Protein AF-A0A1Y3SE67-F1 (afdb_monomer_lite)

Secondary structure (DSSP, 8-state):
-EEEEETTEEEEE-HHHHHHHHHHHHHHHHHHHHHHHHHHHHHHH-SHHHHHHHHHHHHHHHIIIIIIHHHHHHGGGGT--S--HHHHHHHH---HHHHHHHHHHHHHHHHHHHHHHHHHHHHHHHHHTTS---S---SSHHHHHHHHHSSSSSSSSSS-SS-HHHHTT-SSHHHHHHHHHHHHH-HHHHHHHHHHHHHHHHHHHHHHHHHHHHHSTTSS-----HHHHHHHHHHHHH-TTTHHHHHHHHHHH-TT-HHHHHHHHHH-GGGHHHHHHHHHHTT---HHHHHHHHHTTS-HHHHT-HHHHHHHHHHHHHHHHHTT----HHHHHHHHHHHHHHTTTGGG--HHHHHHHHHHHHHS-S-HHHHHHHHHHHHHHHHHHHHHHHHHHTTTGGG--HHHHHHHHHHHHHSSS-HHHHHHHHHHHHHHHHHHHHHHHHHHHHHHHHHS-TT-HHHHHHHHHHHHHH--SGGGHHHHHHHHT-SHHHHHHHHHHHT-HHHHHHHHHHHHHHHHHHHIIIII---HHHHHHHHHHHHHHHHHHHHHHHHHHHSSBTTB---GGGTTTPPP---PPPHHHHHHHHHHHHHHHHHS--------------------------PPP-------BPPPGGGHHHHHHHHHHHHH---HHHHTTSS-GGGGS---GGGEEEEEE-SSSSSPPEEEEEESEETTSB-SEEEEEETTEEEEEEE-BTTEEEEEBTTS-EEEEEEEE-SSEEEEEEEEEEE-TTS-EEEEEEEEEEEETTSPEEEEEEEESSGGGEEEEE--HHHHHHHHHHH--PBP-EEPEEGGGGTTS--SS---S---SSP---HHHHHHPBP-STT-TT-BHHHHHHTT---TT-----TTS-TT----SEEEETTTTEEEETTB-HHHHHHTT-HHHHHHHHTTSTTSSS-SS-TTTS---HHHHTTS-HHHHHHHHHHHHHTTT-B-SSHHHHHHHHTSTT--PPTT-BTTT--GGGS-HHHHHHHHHHHHHHHHTT--

Radius of gyration: 44.66 Å; chains: 1; bounding box: 72×118×124 Å

Sequence (1020 aa):
MVKYVLFGQQVIFDNPAERNFDLQYACWTAVQDAQTMFSSWYDNCKRIERVINDYKSIAGKMIGDLAYEPLYKTLIQYDIYDVSKDTYWRQCADFSETEEALQVLSQKYHAIDQKKAEIENYRAARKAGRGRWQGGGFGFSGAIKGAAMAGGMNLLSGMAHSAFNAVGNAGTSLEASDAKRSLYGQKATKDMLFEAIVQDMFAFFGEHSELINERRPGSIRNVFDPERAAALFENAKNLPDKRKALLVQAITLCPWSDELVKYIFVNYPEERKPISALAQRFHVDLSDKLEALLEREYREEDRSSEAAAQRAKQRIRAIMRDYNITSSPTLDKLESDCLARICKGYENASVDTCFAIKQSIHNYEAQEHIKNAYLDKIQQRIIDIWKADMESICDGYEQADEATCNKIKDALLAYGAPNDQKEPFFQKIQKRIEDIWSAEDGKTFDELYLATDITDPSAIKRSVAFIREKARTASSEKYISALEACNPKNITKARSYRKGVKPGIYATLGLMFLFLAVSNLFFLKQGILISGLCIVVSVVFAGLYGDLSKPWKELTIDNTVLHSVLTKDLPERKKGIPPVVIALVIVALMTILAEYGIPVTTADTSEVASTPAPIVSSKPTQTPAKEVLLRPLTPDPLYETVLTQYASMVITADDTLIQQGEMSSMCLYNQNLDDYGYVCLDINGDGIQELLIGGSTMSQGYFYDLYTIVDSQIVHVCSSHEKDMYNLCVNGSLAEIGHIGDGEGITTWEYYYRLDSLGNLVLLGGIQSDIGSNGTTNLQIAEGLSAENCDLRPADEAEVDALRQRIRQEAASVELTPLSTYATQIEPGSDNSSSGYPVFADMNDMLQANIIGDSFDQATFWQAYSSGYLDEWMSLYFYGTDPGATYPDVWYSPQLEQWTYYGFTYDQAEKAGWGDIWMGQMESTQTSDEYLMPTDQSYITQDQLALYDRQRIMLIRNEIYARHGCQFSDTDIQAYFDSQSWYVPIEGLTASTFDITVLNEYEATNLQTILNYETSMGWR

Foldseek 3Di:
DDWFQFPNDIQDDDQQQLVQLVLVVLLVVLLVVLVVQLVVVLVVLLFLVSCLVCLVVSLCVSCVPSPLVVLVVCCVVLVHDPADSVNLCVQQFDLPLLVVLSVVSVVLLVLLVVLQVVLVVVVVVVVVVPPDDDDDDDDDPVVVVVVVVVPPPPPPDDDPDPNPPLNPQSNHPVSSRVSRSVCSPDPVSSCSSSVSSSVSSVSSSVSSVVVSCVVPPSSHDQPADQVQLVVLQVVLVVDVVCNSVSLSVSCSRPVQPQVSLQVCCVPPVVCVLSSLVSCVSSVHDCPVVLQVVLLVLCDPVLLVDPVSLVVSLVVSVVSCVSNVPDDYPSLLVSLLSVLCVLCPPLLVDDLVVLVVSLVVLVPDPHDPVSSVVVNVVSVVSNLVNLLVVLCVLCPPLLVDDLVVLVVSVVVLVPDPDDPVSSVVVNVVSVVSHQVNLLVVLVVVLLVLLLPFPLADPVSLVVSLVVSVVRRPDPSSVLSNQLSVLRDPVLLVLLLVVQLVPLLLVLLLQLLLLQVLLVCCVPPVVPDNVSSVVSNVRSVVSVVVSCSSVVSNPSNADVNHNSYCSSPPPRDDDDDDDHSNVNSVVVNVVVRVCSVDPDDDDDDDDDDDDDDDDDDDDDDDDDDDDDQFQWDFDDDDPLCLVVLLVLLCCLQQVDCVCVVVVNWFPVSNPHSDLQQKFKTWTPLQPPPWTKIFIATQWDDQFWTAWIWTAAPNDIDTQDGAYPFWTWGAFSRSKIWIWGWDDDPQWIKIKIWIFHQDNRSYTATPKMWMWIQGPVRDIWIWIWDDGDPVGTDTDTDDPVRVVVVCVVGPGGTDTDRGDRSVVSNPDDDDDGDDDDDDDLDPDDPVCQQQQAWDDDPGRHDGPVRCVVVVHDDPPTDRDDPHDDPPDDDPQWDQDPVVRAIDGSRDGLVRCVVVPRSVVGVVSVVVRQDDADQNDVQQPDADALVNVVVDDPVSLVLNLVVLVQLVQAAEPDPVSNVVSVPHPNGHHDPPHHPVNDDPVVGDPSNNNNNVNSVVSCVVVVVD

Structure (mmCIF, N/CA/C/O backbone):
data_AF-A0A1Y3SE67-F1
#
_entry.id   AF-A0A1Y3SE67-F1
#
loop_
_atom_site.group_PDB
_atom_site.id
_atom_site.type_symbol
_atom_site.label_atom_id
_atom_site.label_alt_id
_atom_site.label_comp_id
_atom_site.label_asym_id
_atom_site.label_entity_id
_atom_site.label_seq_id
_atom_site.pdbx_PDB_ins_code
_atom_site.Cartn_x
_atom_site.Cartn_y
_atom_site.Cartn_z
_atom_site.occupancy
_atom_site.B_iso_or_equiv
_atom_site.auth_seq_id
_atom_site.auth_comp_id
_atom_site.auth_asym_id
_atom_site.auth_atom_id
_atom_site.pdbx_PDB_model_num
ATOM 1 N N . MET A 1 1 ? 13.117 -34.772 -13.946 1.00 81.50 1 MET A N 1
ATOM 2 C CA . MET A 1 1 ? 12.320 -35.097 -15.137 1.00 81.50 1 MET A CA 1
ATOM 3 C C . MET A 1 1 ? 10.906 -35.180 -14.653 1.00 81.50 1 MET A C 1
ATOM 5 O O . MET A 1 1 ? 10.545 -36.162 -14.003 1.00 81.50 1 MET A O 1
ATOM 9 N N . VAL A 1 2 ? 10.135 -34.152 -14.955 1.00 87.50 2 VAL A N 1
ATOM 10 C CA . VAL A 1 2 ? 8.725 -34.096 -14.597 1.00 87.50 2 VAL A CA 1
ATOM 11 C C . VAL A 1 2 ? 7.889 -34.470 -15.815 1.00 87.50 2 VAL A C 1
ATOM 13 O O . VAL A 1 2 ? 8.236 -34.159 -16.958 1.00 87.50 2 VAL A O 1
ATOM 16 N N . LYS A 1 3 ? 6.821 -35.228 -15.567 1.00 92.12 3 LYS A N 1
ATOM 17 C CA . LYS A 1 3 ? 5.932 -35.758 -16.598 1.00 92.12 3 LYS A CA 1
ATOM 18 C C . LYS A 1 3 ? 4.498 -35.424 -16.241 1.00 92.12 3 LYS A C 1
ATOM 20 O O . LYS A 1 3 ? 4.043 -35.768 -15.153 1.00 92.12 3 LYS A O 1
ATOM 25 N N . TYR A 1 4 ? 3.796 -34.841 -17.197 1.00 93.31 4 TYR A N 1
ATOM 26 C CA . TYR A 1 4 ? 2.376 -34.547 -17.108 1.00 93.31 4 TYR A CA 1
ATOM 27 C C . TYR A 1 4 ? 1.645 -35.256 -18.243 1.00 93.31 4 TYR A C 1
ATOM 29 O O . TYR A 1 4 ? 2.215 -35.519 -19.306 1.00 93.31 4 TYR A O 1
ATOM 37 N N . VAL A 1 5 ? 0.379 -35.588 -18.013 1.00 94.12 5 VAL A N 1
ATOM 38 C CA . VAL A 1 5 ? -0.518 -36.076 -19.060 1.00 94.12 5 VAL A CA 1
ATOM 39 C C . VAL A 1 5 ? -1.600 -35.026 -19.219 1.00 94.12 5 VAL A C 1
ATOM 41 O O . VAL A 1 5 ? -2.372 -34.824 -18.290 1.00 94.12 5 VAL A O 1
ATOM 44 N N . LEU A 1 6 ? -1.611 -34.363 -20.373 1.00 94.44 6 LEU A N 1
ATOM 45 C CA . LEU A 1 6 ? -2.606 -33.358 -20.735 1.00 94.44 6 LEU A CA 1
ATOM 46 C C . LEU A 1 6 ? -3.299 -33.804 -22.014 1.00 94.44 6 LEU A C 1
ATOM 48 O O . LEU A 1 6 ? -2.640 -34.136 -23.002 1.00 94.44 6 LEU A O 1
ATOM 52 N N . PHE A 1 7 ? -4.629 -33.852 -22.004 1.00 95.62 7 PHE A N 1
ATOM 53 C CA . PHE A 1 7 ? -5.440 -34.282 -23.145 1.00 95.62 7 PHE A CA 1
ATOM 54 C C . PHE A 1 7 ? -5.054 -35.673 -23.679 1.00 95.62 7 PHE A C 1
ATOM 56 O O . PHE A 1 7 ? -5.091 -35.929 -24.885 1.00 95.62 7 PHE A O 1
ATOM 63 N N . GLY A 1 8 ? -4.627 -36.571 -22.783 1.00 91.44 8 GLY A N 1
ATOM 64 C CA . GLY A 1 8 ? -4.130 -37.909 -23.121 1.00 91.44 8 GLY A CA 1
ATOM 65 C C . GLY A 1 8 ? -2.746 -37.947 -23.788 1.00 91.44 8 GLY A C 1
ATOM 66 O O . GLY A 1 8 ? -2.286 -39.026 -24.158 1.00 91.44 8 GLY A O 1
ATOM 67 N N . GLN A 1 9 ? -2.068 -36.805 -23.933 1.00 92.81 9 GLN A N 1
ATOM 68 C CA . GLN A 1 9 ? -0.717 -36.687 -24.488 1.00 92.81 9 GLN A CA 1
ATOM 69 C C . GLN A 1 9 ? 0.307 -36.454 -23.374 1.00 92.81 9 GLN A C 1
ATOM 71 O O . GLN A 1 9 ? 0.017 -35.801 -22.373 1.00 92.81 9 GLN A O 1
ATOM 76 N N . GLN A 1 10 ? 1.516 -36.998 -23.536 1.00 92.44 10 GLN A N 1
ATOM 77 C CA . GLN A 1 10 ? 2.594 -36.800 -22.566 1.00 92.44 10 GLN A CA 1
ATOM 78 C C . GLN A 1 10 ? 3.313 -35.474 -22.816 1.00 92.44 10 GLN A C 1
ATOM 80 O O . GLN A 1 10 ? 3.813 -35.243 -23.914 1.00 92.44 10 GLN A O 1
ATOM 85 N N . VAL A 1 11 ? 3.427 -34.660 -21.767 1.00 93.00 11 VAL A N 1
ATOM 86 C CA . VAL A 1 11 ? 4.293 -33.478 -21.704 1.00 93.00 11 VAL A CA 1
ATOM 87 C C . VAL A 1 11 ? 5.457 -33.812 -20.778 1.00 93.00 11 VAL A C 1
ATOM 89 O O . VAL A 1 11 ? 5.247 -34.214 -19.630 1.00 93.00 11 VAL A O 1
ATOM 92 N N . ILE A 1 12 ? 6.686 -33.714 -21.286 1.00 91.50 12 ILE A N 1
ATOM 93 C CA . ILE A 1 12 ? 7.895 -34.146 -20.577 1.00 91.50 12 ILE A CA 1
ATOM 94 C C . ILE A 1 12 ? 8.908 -33.009 -20.574 1.00 91.50 12 ILE A C 1
ATOM 96 O O . ILE A 1 12 ? 9.343 -32.570 -21.636 1.00 91.50 12 ILE A O 1
ATOM 100 N N . PHE A 1 13 ? 9.346 -32.624 -19.379 1.00 92.94 13 PHE A N 1
ATOM 101 C CA . PHE A 1 13 ? 10.490 -31.740 -19.178 1.00 92.94 13 PHE A CA 1
ATOM 102 C C . PHE A 1 13 ? 11.637 -32.579 -18.614 1.00 92.94 13 PHE A C 1
ATOM 104 O O . PHE A 1 13 ? 11.514 -33.193 -17.549 1.00 92.94 13 PHE A O 1
ATOM 111 N N . ASP A 1 14 ? 12.730 -32.699 -19.366 1.00 92.38 14 ASP A N 1
ATOM 112 C CA . ASP A 1 14 ? 13.923 -33.397 -18.893 1.00 92.38 14 ASP A CA 1
ATOM 113 C C . ASP A 1 14 ? 14.779 -32.503 -17.988 1.00 92.38 14 ASP A C 1
ATOM 115 O O . ASP A 1 14 ? 14.590 -31.293 -17.923 1.00 92.38 14 ASP A O 1
ATOM 119 N N . ASN A 1 15 ? 15.717 -33.105 -17.247 1.00 92.06 15 ASN A N 1
ATOM 120 C CA . ASN A 1 15 ? 16.491 -32.372 -16.238 1.00 92.06 15 ASN A CA 1
ATOM 121 C C . ASN A 1 15 ? 17.222 -31.135 -16.807 1.00 92.06 15 ASN A C 1
ATOM 123 O O . ASN A 1 15 ? 17.260 -30.127 -16.110 1.00 92.06 15 ASN A O 1
ATOM 127 N N . PRO A 1 16 ? 17.809 -31.158 -18.024 1.00 93.38 16 PRO A N 1
ATOM 128 C CA . PRO A 1 16 ? 18.422 -29.960 -18.599 1.00 93.38 16 PRO A CA 1
ATOM 129 C C . PRO A 1 16 ? 17.434 -28.834 -18.920 1.00 93.38 16 PRO A C 1
ATOM 131 O O . PRO A 1 16 ? 17.782 -27.673 -18.720 1.00 93.38 16 PRO A O 1
ATOM 134 N N . ALA A 1 17 ? 16.225 -29.161 -19.391 1.00 91.00 17 ALA A N 1
ATOM 135 C CA . ALA A 1 17 ? 15.166 -28.174 -19.603 1.00 91.00 17 ALA A CA 1
ATOM 136 C C . ALA A 1 17 ? 14.659 -27.599 -18.273 1.00 91.00 17 ALA A C 1
ATOM 138 O O . ALA A 1 17 ? 14.492 -26.391 -18.146 1.00 91.00 17 ALA A O 1
ATOM 139 N N . GLU A 1 18 ? 14.476 -28.447 -17.258 1.00 92.31 18 GLU A N 1
ATOM 140 C CA . GLU A 1 18 ? 14.088 -27.997 -15.917 1.00 92.31 18 GLU A CA 1
ATOM 141 C C . GLU A 1 18 ? 15.135 -27.064 -15.303 1.00 92.31 18 GLU A C 1
ATOM 143 O O . GLU A 1 18 ? 14.779 -25.997 -14.824 1.00 92.31 18 GLU A O 1
ATOM 148 N N . ARG A 1 19 ? 16.427 -27.403 -15.401 1.00 93.38 19 ARG A N 1
ATOM 149 C CA . ARG A 1 19 ? 17.510 -26.534 -14.914 1.00 93.38 19 ARG A CA 1
ATOM 150 C C . ARG A 1 19 ? 17.583 -25.204 -15.660 1.00 93.38 19 ARG A C 1
ATOM 152 O O . ARG A 1 19 ? 17.932 -24.199 -15.053 1.00 93.38 19 ARG A O 1
ATOM 159 N N . ASN A 1 20 ? 17.241 -25.187 -16.950 1.00 92.50 20 ASN A N 1
ATOM 160 C CA . ASN A 1 20 ? 17.125 -23.940 -17.703 1.00 92.50 20 ASN A CA 1
ATOM 161 C C . ASN A 1 20 ? 16.000 -23.058 -17.151 1.00 92.50 20 ASN A C 1
ATOM 163 O O . ASN A 1 20 ? 16.209 -21.866 -16.966 1.00 92.50 20 ASN A O 1
ATOM 167 N N . PHE A 1 21 ? 14.831 -23.641 -16.867 1.00 92.31 21 PHE A N 1
ATOM 168 C CA . PHE A 1 21 ? 13.736 -22.907 -16.234 1.00 92.31 21 PHE A CA 1
ATOM 169 C C . PHE A 1 21 ? 14.116 -22.422 -14.832 1.00 92.31 21 PHE A C 1
ATOM 171 O O . PHE A 1 21 ? 13.900 -21.260 -14.525 1.00 92.31 21 PHE A O 1
ATOM 178 N N . ASP A 1 22 ? 14.730 -23.270 -14.003 1.00 93.62 22 ASP A N 1
ATOM 179 C CA . ASP A 1 22 ? 15.129 -22.891 -12.643 1.00 93.62 22 ASP A CA 1
ATOM 180 C C . ASP A 1 22 ? 16.130 -21.722 -12.657 1.00 93.62 22 ASP A C 1
ATOM 182 O O . ASP A 1 22 ? 16.026 -20.805 -11.844 1.00 93.62 22 ASP A O 1
ATOM 186 N N . LEU A 1 23 ? 17.068 -21.717 -13.614 1.00 93.19 23 LEU A N 1
ATOM 187 C CA . LEU A 1 23 ? 18.007 -20.612 -13.811 1.00 93.19 23 LEU A CA 1
ATOM 188 C C . LEU A 1 23 ? 17.299 -19.334 -14.285 1.00 93.19 23 LEU A C 1
ATOM 190 O O . LEU A 1 23 ? 17.590 -18.250 -13.786 1.00 93.19 23 LEU A O 1
ATOM 194 N N . GLN A 1 24 ? 16.355 -19.458 -15.219 1.00 89.94 24 GLN A N 1
ATOM 195 C CA . GLN A 1 24 ? 15.564 -18.335 -15.718 1.00 89.94 24 GLN A CA 1
ATOM 196 C C . GLN A 1 24 ? 14.674 -17.731 -14.620 1.00 89.94 24 GLN A C 1
ATOM 198 O O . GLN A 1 24 ? 14.638 -16.515 -14.455 1.00 89.94 24 GLN A O 1
ATOM 203 N N . TYR A 1 25 ? 14.019 -18.570 -13.820 1.00 89.88 25 TYR A N 1
ATOM 204 C CA . TYR A 1 25 ? 13.200 -18.146 -12.689 1.00 89.88 25 TYR A CA 1
ATOM 205 C C . TYR A 1 25 ? 14.039 -17.479 -11.590 1.00 89.88 25 TYR A C 1
ATOM 207 O O . TYR A 1 25 ? 13.633 -16.459 -11.030 1.00 89.88 25 TYR A O 1
ATOM 215 N N . ALA A 1 26 ? 15.241 -18.000 -11.320 1.00 92.31 26 ALA A N 1
ATOM 216 C CA . ALA A 1 26 ? 16.197 -17.347 -10.429 1.00 92.31 26 ALA A CA 1
ATOM 217 C C . ALA A 1 26 ? 16.613 -15.963 -10.953 1.00 92.31 26 ALA A C 1
ATOM 219 O O . ALA A 1 26 ? 16.746 -15.035 -10.160 1.00 92.31 26 ALA A O 1
ATOM 220 N N . CYS A 1 27 ? 16.755 -15.803 -12.272 1.00 90.75 27 CYS A N 1
ATOM 221 C CA . CYS A 1 27 ? 17.030 -14.508 -12.887 1.00 90.75 27 CYS A CA 1
ATOM 222 C C . CYS A 1 27 ? 15.863 -13.530 -12.709 1.00 90.75 27 CYS A C 1
ATOM 224 O O . CYS A 1 27 ? 16.073 -12.414 -12.247 1.00 90.75 27 CYS A O 1
ATOM 226 N N . TRP A 1 28 ? 14.623 -13.951 -12.982 1.00 88.81 28 TRP A N 1
ATOM 227 C CA . TRP A 1 28 ? 13.445 -13.104 -12.757 1.00 88.81 28 TRP A CA 1
ATOM 228 C C . TRP A 1 28 ? 13.305 -12.680 -11.297 1.00 88.81 28 TRP A C 1
ATOM 230 O O . TRP A 1 28 ? 13.045 -11.514 -11.023 1.00 88.81 28 TRP A O 1
ATOM 240 N N . THR A 1 29 ? 13.537 -13.604 -10.362 1.00 91.38 29 THR A N 1
ATOM 241 C CA . THR A 1 29 ? 13.525 -13.300 -8.924 1.00 91.38 29 THR A CA 1
ATOM 242 C C . THR A 1 29 ? 14.613 -12.281 -8.577 1.00 91.38 29 THR A C 1
ATOM 244 O O . THR A 1 29 ? 14.334 -11.284 -7.919 1.00 91.38 29 THR A O 1
ATOM 247 N N . ALA A 1 30 ? 15.833 -12.472 -9.091 1.00 90.06 30 ALA A N 1
ATOM 248 C CA . ALA A 1 30 ? 16.932 -11.531 -8.900 1.00 90.06 30 ALA A CA 1
ATOM 249 C C . ALA A 1 30 ? 16.621 -10.139 -9.479 1.00 90.06 30 ALA A C 1
ATOM 251 O O . ALA A 1 30 ? 16.951 -9.139 -8.852 1.00 90.06 30 ALA A O 1
ATOM 252 N N . VAL A 1 31 ? 15.944 -10.051 -10.627 1.00 89.75 31 VAL A N 1
ATOM 253 C CA . VAL A 1 31 ? 15.507 -8.774 -11.216 1.00 89.75 31 VAL A CA 1
ATOM 254 C C . VAL A 1 31 ? 14.458 -8.080 -10.339 1.00 89.75 31 VAL A C 1
ATOM 256 O O . VAL A 1 31 ? 14.560 -6.874 -10.118 1.00 89.75 31 VAL A O 1
ATOM 259 N N . GLN A 1 32 ? 13.488 -8.817 -9.790 1.00 88.88 32 GLN A N 1
ATOM 260 C CA . GLN A 1 32 ? 12.484 -8.263 -8.866 1.00 88.88 32 GLN A CA 1
ATOM 261 C C . GLN A 1 32 ? 13.126 -7.740 -7.568 1.00 88.88 32 GLN A C 1
ATOM 263 O O . GLN A 1 32 ? 12.854 -6.617 -7.128 1.00 88.88 32 GLN A O 1
ATOM 268 N N . ASP A 1 33 ? 14.055 -8.505 -6.992 1.00 92.00 33 ASP A N 1
ATOM 269 C CA . ASP A 1 33 ? 14.821 -8.076 -5.819 1.00 92.00 33 ASP A CA 1
ATOM 270 C C . ASP A 1 33 ? 15.687 -6.844 -6.143 1.00 92.00 33 ASP A C 1
ATOM 272 O O . ASP A 1 33 ? 15.744 -5.883 -5.366 1.00 92.00 33 ASP A O 1
ATOM 276 N N . ALA A 1 34 ? 16.312 -6.823 -7.327 1.00 91.94 34 ALA A N 1
ATOM 277 C CA . ALA A 1 34 ? 17.093 -5.691 -7.811 1.00 91.94 34 ALA A CA 1
ATOM 278 C C . ALA A 1 34 ? 16.231 -4.436 -7.984 1.00 91.94 34 ALA A C 1
ATOM 280 O O . ALA A 1 34 ? 16.689 -3.353 -7.627 1.00 91.94 34 ALA A O 1
ATOM 281 N N . GLN A 1 35 ? 14.987 -4.559 -8.458 1.00 92.38 35 GLN A N 1
ATOM 282 C CA . GLN A 1 35 ? 14.058 -3.434 -8.605 1.00 92.38 35 GLN A CA 1
ATOM 283 C C . GLN A 1 35 ? 13.772 -2.763 -7.263 1.00 92.38 35 GLN A C 1
ATOM 285 O O . GLN A 1 35 ? 13.822 -1.532 -7.151 1.00 92.38 35 GLN A O 1
ATOM 290 N N . THR A 1 36 ? 13.529 -3.572 -6.231 1.00 94.44 36 THR A N 1
ATOM 291 C CA . THR A 1 36 ? 13.290 -3.091 -4.866 1.00 94.44 36 THR A CA 1
ATOM 292 C C . THR A 1 36 ? 14.539 -2.406 -4.308 1.00 94.44 36 THR A C 1
ATOM 294 O O . THR A 1 36 ? 14.476 -1.271 -3.823 1.00 94.44 36 THR A O 1
ATOM 297 N N . MET A 1 37 ? 15.705 -3.052 -4.437 1.00 95.19 37 MET A N 1
ATOM 298 C CA . MET A 1 37 ? 16.986 -2.493 -3.997 1.00 95.19 37 MET A CA 1
ATOM 299 C C . MET A 1 37 ? 17.335 -1.189 -4.730 1.00 95.19 37 MET A C 1
ATOM 301 O O . MET A 1 37 ? 17.833 -0.248 -4.109 1.00 95.19 37 MET A O 1
ATOM 305 N N . PHE A 1 38 ? 17.081 -1.124 -6.039 1.00 95.94 38 PHE A N 1
ATOM 306 C CA . PHE A 1 38 ? 17.432 0.009 -6.889 1.00 95.94 38 PHE A CA 1
ATOM 307 C C . PHE A 1 38 ? 16.522 1.188 -6.626 1.00 95.94 38 PHE A C 1
ATOM 309 O O . PHE A 1 38 ? 17.020 2.292 -6.431 1.00 95.94 38 PHE A O 1
ATOM 316 N N . SER A 1 39 ? 15.213 0.953 -6.546 1.00 94.06 39 SER A N 1
ATOM 317 C CA . SER A 1 39 ? 14.246 2.002 -6.230 1.00 94.06 39 SER A CA 1
ATOM 318 C C . SER A 1 39 ? 14.558 2.621 -4.873 1.00 94.06 39 SER A C 1
ATOM 320 O O . SER A 1 39 ? 14.753 3.831 -4.791 1.00 94.06 39 SER A O 1
ATOM 322 N N . SER A 1 40 ? 14.762 1.792 -3.843 1.00 95.44 40 SER A N 1
ATOM 323 C CA . SER A 1 40 ? 15.146 2.269 -2.512 1.00 95.44 40 SER A CA 1
ATOM 324 C C . SER A 1 40 ? 16.459 3.063 -2.526 1.00 95.44 40 SER A C 1
ATOM 326 O O . SER A 1 40 ? 16.545 4.139 -1.930 1.00 95.44 40 SER A O 1
ATOM 328 N N . TRP A 1 41 ? 17.495 2.584 -3.222 1.00 97.12 41 TRP A N 1
ATOM 329 C CA . TRP A 1 41 ? 18.764 3.309 -3.335 1.00 97.12 41 TRP A CA 1
ATOM 330 C C . TRP A 1 41 ? 18.609 4.642 -4.082 1.00 97.12 41 TRP A C 1
ATOM 332 O O . TRP A 1 41 ? 19.042 5.679 -3.575 1.00 97.12 41 TRP A O 1
ATOM 342 N N . TYR A 1 42 ? 17.959 4.629 -5.247 1.00 93.06 42 TYR A N 1
ATOM 343 C CA . TYR A 1 42 ? 17.781 5.792 -6.114 1.00 93.06 42 TYR A CA 1
ATOM 344 C C . TYR A 1 42 ? 16.969 6.884 -5.414 1.00 93.06 42 TYR A C 1
ATOM 346 O O . TYR A 1 42 ? 17.362 8.055 -5.416 1.00 93.06 42 TYR A O 1
ATOM 354 N N . ASP A 1 43 ? 15.886 6.510 -4.731 1.00 92.06 43 ASP A N 1
ATOM 355 C CA . ASP A 1 43 ? 15.019 7.440 -4.001 1.00 92.06 43 ASP A CA 1
ATOM 356 C C . ASP A 1 43 ? 15.732 8.026 -2.767 1.00 92.06 43 ASP A C 1
ATOM 358 O O . ASP A 1 43 ? 15.449 9.152 -2.345 1.00 92.06 43 ASP A O 1
ATOM 362 N N . ASN A 1 44 ? 16.734 7.320 -2.231 1.00 94.31 44 ASN A N 1
ATOM 363 C CA . ASN A 1 44 ? 17.627 7.803 -1.176 1.00 94.31 44 ASN A CA 1
ATOM 364 C C . ASN A 1 44 ? 18.797 8.659 -1.689 1.00 94.31 44 ASN A C 1
ATOM 366 O O . ASN A 1 44 ? 19.447 9.347 -0.892 1.00 94.31 44 ASN A O 1
ATOM 370 N N . CYS A 1 45 ? 19.083 8.670 -2.995 1.00 83.19 45 CYS A N 1
ATOM 371 C CA . CYS A 1 45 ? 20.139 9.518 -3.545 1.00 83.19 45 CYS A CA 1
ATOM 372 C C . CYS A 1 45 ? 19.800 11.012 -3.434 1.00 83.19 45 CYS A C 1
ATOM 374 O O . CYS A 1 45 ? 20.713 11.812 -3.219 1.00 83.19 45 CYS A O 1
ATOM 376 N N . LYS A 1 46 ? 18.515 11.383 -3.564 1.00 88.75 46 LYS A N 1
ATOM 377 C CA . LYS A 1 46 ? 17.940 12.750 -3.511 1.00 88.75 46 LYS A CA 1
ATOM 378 C C . LYS A 1 46 ? 18.494 13.764 -4.525 1.00 88.75 46 LYS A C 1
ATOM 380 O O . LYS A 1 46 ? 17.940 14.853 -4.661 1.00 88.75 46 LYS A O 1
ATOM 385 N N . ARG A 1 47 ? 19.601 13.450 -5.200 1.00 80.94 47 ARG A N 1
ATOM 386 C CA . ARG A 1 47 ? 20.345 14.323 -6.109 1.00 80.94 47 ARG A CA 1
ATOM 387 C C . ARG A 1 47 ? 21.105 13.506 -7.151 1.00 80.94 47 ARG A C 1
ATOM 389 O O . ARG A 1 47 ? 21.678 12.464 -6.826 1.00 80.94 47 ARG A O 1
ATOM 396 N N . ILE A 1 48 ? 21.182 14.028 -8.375 1.00 86.50 48 ILE A N 1
ATOM 397 C CA . ILE A 1 48 ? 21.783 13.323 -9.514 1.00 86.50 48 ILE A CA 1
ATOM 398 C C . ILE A 1 48 ? 23.295 13.099 -9.373 1.00 86.50 48 ILE A C 1
ATOM 400 O O . ILE A 1 48 ? 23.819 12.111 -9.873 1.00 86.50 48 ILE A O 1
ATOM 404 N N . GLU A 1 49 ? 24.011 13.962 -8.649 1.00 85.81 49 GLU A N 1
ATOM 405 C CA . GLU A 1 49 ? 25.456 13.806 -8.439 1.00 85.81 49 GLU A CA 1
ATOM 406 C C . GLU A 1 49 ? 25.779 12.551 -7.627 1.00 85.81 49 GLU A C 1
ATOM 408 O O . GLU A 1 49 ? 26.767 11.869 -7.892 1.00 85.81 49 GLU A O 1
ATOM 413 N N . ARG A 1 50 ? 24.930 12.230 -6.643 1.00 90.44 50 ARG A N 1
ATOM 414 C CA . ARG A 1 50 ? 25.081 11.011 -5.848 1.00 90.44 50 ARG A CA 1
ATOM 415 C C . ARG A 1 50 ? 24.812 9.772 -6.694 1.00 90.44 50 ARG A C 1
ATOM 417 O O . ARG A 1 50 ? 25.562 8.812 -6.583 1.00 90.44 50 ARG A O 1
ATOM 424 N N . VAL A 1 51 ? 23.813 9.832 -7.578 1.00 91.00 51 VAL A N 1
ATOM 425 C CA . VAL A 1 51 ? 23.551 8.770 -8.560 1.00 91.00 51 VAL A CA 1
ATOM 426 C C . VAL A 1 51 ? 24.794 8.547 -9.423 1.00 91.00 51 VAL A C 1
ATOM 428 O O . VAL A 1 51 ? 25.321 7.446 -9.428 1.00 91.00 51 VAL A O 1
ATOM 431 N N . ILE A 1 52 ? 25.340 9.585 -10.065 1.00 84.69 52 ILE A N 1
ATOM 432 C CA . ILE A 1 52 ? 26.524 9.466 -10.942 1.00 84.69 52 ILE A CA 1
ATOM 433 C C . ILE A 1 52 ? 27.733 8.860 -10.212 1.00 84.69 52 ILE A C 1
ATOM 435 O O . ILE A 1 52 ? 28.431 8.016 -10.773 1.00 84.69 52 ILE A O 1
ATOM 439 N N . ASN A 1 53 ? 27.979 9.272 -8.967 1.00 82.56 53 ASN A N 1
ATOM 440 C CA . ASN A 1 53 ? 29.132 8.800 -8.199 1.00 82.56 53 ASN A CA 1
ATOM 441 C C . ASN A 1 53 ? 28.979 7.350 -7.719 1.00 82.56 53 ASN A C 1
ATOM 443 O O . ASN A 1 53 ? 29.949 6.592 -7.746 1.00 82.56 53 ASN A O 1
ATOM 447 N N . ASP A 1 54 ? 27.776 6.969 -7.286 1.00 91.31 54 ASP A N 1
ATOM 448 C CA . ASP A 1 54 ? 27.547 5.699 -6.593 1.00 91.31 54 ASP A CA 1
ATOM 449 C C . ASP A 1 54 ? 26.954 4.610 -7.514 1.00 91.31 54 ASP A C 1
ATOM 451 O O . ASP A 1 54 ? 26.939 3.440 -7.131 1.00 91.31 54 ASP A O 1
ATOM 455 N N . TYR A 1 55 ? 26.506 4.948 -8.731 1.00 91.69 55 TYR A N 1
ATOM 456 C CA . TYR A 1 55 ? 25.776 4.037 -9.626 1.00 91.69 55 TYR A CA 1
ATOM 457 C C . TYR A 1 55 ? 26.543 2.748 -9.964 1.00 91.69 55 TYR A C 1
ATOM 459 O O . TYR A 1 55 ? 26.005 1.652 -9.821 1.00 91.69 55 TYR A O 1
ATOM 467 N N . LYS A 1 56 ? 27.837 2.836 -10.305 1.00 82.94 56 LYS A N 1
ATOM 468 C CA . LYS A 1 56 ? 28.653 1.627 -10.547 1.00 82.94 56 LYS A CA 1
ATOM 469 C C . LYS A 1 56 ? 28.768 0.743 -9.303 1.00 82.94 56 LYS A C 1
ATOM 471 O O . LYS A 1 56 ? 28.807 -0.479 -9.407 1.00 82.94 56 LYS A O 1
ATOM 476 N N . SER A 1 57 ? 28.841 1.363 -8.124 1.00 85.00 57 SER A N 1
ATOM 477 C CA . SER A 1 57 ? 28.967 0.651 -6.850 1.00 85.00 57 SER A CA 1
ATOM 478 C C . SER A 1 57 ? 27.693 -0.129 -6.534 1.00 85.00 57 SER A C 1
ATOM 480 O O . SER A 1 57 ? 27.764 -1.308 -6.187 1.00 85.00 57 SER A O 1
ATOM 482 N N . ILE A 1 58 ? 26.522 0.499 -6.701 1.00 94.75 58 ILE A N 1
ATOM 483 C CA . ILE A 1 58 ? 25.248 -0.180 -6.455 1.00 94.75 58 ILE A CA 1
ATOM 484 C C . ILE A 1 58 ? 24.971 -1.269 -7.498 1.00 94.75 58 ILE A C 1
ATOM 486 O O . ILE A 1 58 ? 24.557 -2.357 -7.106 1.00 94.75 58 ILE A O 1
ATOM 490 N N . ALA A 1 59 ? 25.285 -1.035 -8.778 1.00 88.50 59 ALA A N 1
ATOM 491 C CA . ALA A 1 59 ? 25.160 -2.040 -9.834 1.00 88.50 59 ALA A CA 1
ATOM 492 C C . ALA A 1 59 ? 26.041 -3.264 -9.533 1.00 88.50 59 ALA A C 1
ATOM 494 O O . ALA A 1 59 ? 25.561 -4.398 -9.496 1.00 88.50 59 ALA A O 1
ATOM 495 N N . GLY A 1 60 ? 27.315 -3.034 -9.192 1.00 83.06 60 GLY A N 1
ATOM 496 C CA . GLY A 1 60 ? 28.237 -4.096 -8.790 1.00 83.06 60 GLY A CA 1
ATOM 497 C C . GLY A 1 60 ? 27.779 -4.848 -7.538 1.00 83.06 60 GLY A C 1
ATOM 498 O O . GLY A 1 60 ? 27.910 -6.070 -7.478 1.00 83.06 60 GLY A O 1
ATOM 499 N N . LYS A 1 61 ? 27.196 -4.148 -6.557 1.00 91.75 61 LYS A N 1
ATOM 500 C CA . LYS A 1 61 ? 26.616 -4.771 -5.360 1.00 91.75 61 LYS A CA 1
ATOM 501 C C . LYS A 1 61 ? 25.415 -5.654 -5.706 1.00 91.75 61 LYS A C 1
ATOM 503 O O . LYS A 1 61 ? 25.345 -6.771 -5.212 1.00 91.75 61 LYS A O 1
ATOM 508 N N . MET A 1 62 ? 24.489 -5.182 -6.541 1.00 92.56 62 MET A N 1
ATOM 509 C CA . MET A 1 62 ? 23.304 -5.949 -6.946 1.00 92.56 62 MET A CA 1
ATOM 510 C C . MET A 1 62 ? 23.685 -7.213 -7.706 1.00 92.56 62 MET A C 1
ATOM 512 O O . MET A 1 62 ? 23.260 -8.298 -7.323 1.00 92.56 62 MET A O 1
ATOM 516 N N . ILE A 1 63 ? 24.542 -7.099 -8.724 1.00 91.19 63 ILE A N 1
ATOM 517 C CA . ILE A 1 63 ? 25.029 -8.268 -9.467 1.00 91.19 63 ILE A CA 1
ATOM 518 C C . ILE A 1 63 ? 25.825 -9.196 -8.539 1.00 91.19 63 ILE A C 1
ATOM 520 O O . ILE A 1 63 ? 25.665 -10.414 -8.594 1.00 91.19 63 ILE A O 1
ATOM 524 N N . GLY A 1 64 ? 26.626 -8.637 -7.629 1.00 88.31 64 GLY A N 1
ATOM 525 C CA . GLY A 1 64 ? 27.345 -9.377 -6.594 1.00 88.31 64 GLY A CA 1
ATOM 526 C C . GLY A 1 64 ? 26.434 -10.234 -5.708 1.00 88.31 64 GLY A C 1
ATOM 527 O O . GLY A 1 64 ? 26.652 -11.442 -5.572 1.00 88.31 64 GLY A O 1
ATOM 528 N N . ASP A 1 65 ? 25.418 -9.603 -5.122 1.00 94.38 65 ASP A N 1
ATOM 529 C CA . ASP A 1 65 ? 24.535 -10.196 -4.117 1.00 94.38 65 ASP A CA 1
ATOM 530 C C . ASP A 1 65 ? 23.482 -11.129 -4.737 1.00 94.38 65 ASP A C 1
ATOM 532 O O . ASP A 1 65 ? 23.205 -12.191 -4.176 1.00 94.38 65 ASP A O 1
ATOM 536 N N . LEU A 1 66 ? 22.909 -10.749 -5.884 1.00 95.75 66 LEU A N 1
ATOM 537 C CA . LEU A 1 66 ? 21.733 -11.403 -6.470 1.00 95.75 66 LEU A CA 1
ATOM 538 C C . LEU A 1 66 ? 22.080 -12.414 -7.573 1.00 95.75 66 LEU A C 1
ATOM 540 O O . LEU A 1 66 ? 21.351 -13.385 -7.754 1.00 95.75 66 LEU A O 1
ATOM 544 N N . ALA A 1 67 ? 23.206 -12.238 -8.276 1.00 93.94 67 ALA A N 1
ATOM 545 C CA . ALA A 1 67 ? 23.637 -13.147 -9.342 1.00 93.94 67 ALA A CA 1
ATOM 546 C C . ALA A 1 67 ? 24.907 -13.922 -8.958 1.00 93.94 67 ALA A C 1
ATOM 548 O O . ALA A 1 67 ? 24.898 -15.149 -8.856 1.00 93.94 67 ALA A O 1
ATOM 549 N N . TYR A 1 68 ? 26.010 -13.228 -8.690 1.00 94.19 68 TYR A N 1
ATOM 550 C CA . TYR A 1 68 ? 27.323 -13.846 -8.521 1.00 94.19 68 TYR A CA 1
ATOM 551 C C . TYR A 1 68 ? 27.415 -14.790 -7.313 1.00 94.19 68 TYR A C 1
ATOM 553 O O . TYR A 1 68 ? 27.780 -15.956 -7.487 1.00 94.19 68 TYR A O 1
ATOM 561 N N . GLU A 1 69 ? 27.103 -14.333 -6.095 1.00 94.38 69 GLU A N 1
ATOM 562 C CA . GLU A 1 69 ? 27.242 -15.172 -4.894 1.00 94.38 69 GLU A CA 1
ATOM 563 C C . GLU A 1 69 ? 26.294 -16.390 -4.892 1.00 94.38 69 GLU A C 1
ATOM 565 O O . GLU A 1 69 ? 26.745 -17.479 -4.508 1.00 94.38 69 GLU A O 1
ATOM 570 N N . PRO A 1 70 ? 25.014 -16.278 -5.309 1.00 96.12 70 PRO A N 1
ATOM 571 C CA . PRO A 1 70 ? 24.129 -17.432 -5.441 1.00 96.12 70 PRO A CA 1
ATOM 572 C C . PRO A 1 70 ? 24.588 -18.410 -6.530 1.00 96.12 70 PRO A C 1
ATOM 574 O O . PRO A 1 70 ? 24.722 -19.603 -6.247 1.00 96.12 70 PRO A O 1
ATOM 577 N N . LEU A 1 71 ? 24.890 -17.926 -7.741 1.00 96.88 71 LEU A N 1
ATOM 578 C CA . LEU A 1 71 ? 25.220 -18.784 -8.886 1.00 96.88 71 LEU A CA 1
ATOM 579 C C . LEU A 1 71 ? 26.592 -19.448 -8.756 1.00 96.88 71 LEU A C 1
ATOM 581 O O . LEU A 1 71 ? 26.746 -20.616 -9.100 1.00 96.88 71 LEU A O 1
ATOM 585 N N . TYR A 1 72 ? 27.595 -18.778 -8.186 1.00 96.38 72 TYR A N 1
ATOM 586 C CA . TYR A 1 72 ? 28.904 -19.406 -7.977 1.00 96.38 72 TYR A CA 1
ATOM 587 C C . TYR A 1 72 ? 28.806 -20.669 -7.103 1.00 96.38 72 TYR A C 1
ATOM 589 O O . TYR A 1 72 ? 29.496 -21.664 -7.337 1.00 96.38 72 TYR A O 1
ATOM 597 N N . LYS A 1 73 ? 27.911 -20.667 -6.106 1.00 95.31 73 LYS A N 1
ATOM 598 C CA . LYS A 1 73 ? 27.692 -21.824 -5.221 1.00 95.31 73 LYS A CA 1
ATOM 599 C C . LYS A 1 73 ? 27.066 -23.012 -5.953 1.00 95.31 73 LYS A C 1
ATOM 601 O O . LYS A 1 73 ? 27.241 -24.146 -5.501 1.00 95.31 73 LYS A O 1
ATOM 606 N N . THR A 1 74 ? 26.365 -22.789 -7.066 1.00 95.38 74 THR A N 1
ATOM 607 C CA . THR A 1 74 ? 25.718 -23.870 -7.824 1.00 95.38 74 THR A CA 1
ATOM 608 C C . THR A 1 74 ? 26.716 -24.670 -8.658 1.00 95.38 74 THR A C 1
ATOM 610 O O . THR A 1 74 ? 26.445 -25.834 -8.932 1.00 95.38 74 THR A O 1
ATOM 613 N N . LEU A 1 75 ? 27.908 -24.139 -8.971 1.00 95.62 75 LEU A N 1
ATOM 614 C CA . LEU A 1 75 ? 28.936 -24.842 -9.762 1.00 95.62 75 LEU A CA 1
ATOM 615 C C . LEU A 1 75 ? 29.300 -26.224 -9.192 1.00 95.62 75 LEU A C 1
ATOM 617 O O . LEU A 1 75 ? 29.485 -27.185 -9.941 1.00 95.62 75 LEU A O 1
ATOM 621 N N . ILE A 1 76 ? 29.316 -26.355 -7.861 1.00 93.56 76 ILE A N 1
ATOM 622 C CA . ILE A 1 76 ? 29.568 -27.623 -7.156 1.00 93.56 76 ILE A CA 1
ATOM 623 C C . ILE A 1 76 ? 28.526 -28.688 -7.523 1.00 93.56 76 ILE A C 1
ATOM 625 O O . ILE A 1 76 ? 28.866 -29.864 -7.616 1.00 93.56 76 ILE A O 1
ATOM 629 N N . GLN A 1 77 ? 27.273 -28.286 -7.757 1.00 92.75 77 GLN A N 1
ATOM 630 C CA . GLN A 1 77 ? 26.175 -29.183 -8.135 1.00 92.75 77 GLN A CA 1
ATOM 631 C C . GLN A 1 77 ? 26.339 -29.741 -9.558 1.00 92.75 77 GLN A C 1
ATOM 633 O O . GLN A 1 77 ? 25.733 -30.757 -9.893 1.00 92.75 77 GLN A O 1
ATOM 638 N N . TYR A 1 78 ? 27.162 -29.090 -10.385 1.00 93.38 78 TYR A N 1
ATOM 639 C CA . TYR A 1 78 ? 27.524 -29.530 -11.735 1.00 93.38 78 TYR A CA 1
ATOM 640 C C . TYR A 1 78 ? 28.889 -30.242 -11.777 1.00 93.38 78 TYR A C 1
ATOM 642 O O . TYR A 1 78 ? 29.423 -30.506 -12.856 1.00 93.38 78 TYR A O 1
ATOM 650 N N . ASP A 1 79 ? 29.469 -30.563 -10.616 1.00 94.25 79 ASP A N 1
ATOM 651 C CA . ASP A 1 79 ? 30.811 -31.135 -10.480 1.00 94.25 79 ASP A CA 1
ATOM 652 C C . ASP A 1 79 ? 31.904 -30.269 -11.140 1.00 94.25 79 ASP A C 1
ATOM 654 O O . ASP A 1 79 ? 32.825 -30.793 -11.781 1.00 94.25 79 ASP A O 1
ATOM 658 N N . ILE A 1 80 ? 31.784 -28.939 -11.024 1.00 95.38 80 ILE A N 1
ATOM 659 C CA . ILE A 1 80 ? 32.761 -27.952 -11.506 1.00 95.38 80 ILE A CA 1
ATOM 660 C C . ILE A 1 80 ? 33.533 -27.407 -10.298 1.00 95.38 80 ILE A C 1
ATOM 662 O O . ILE A 1 80 ? 32.963 -26.776 -9.409 1.00 95.38 80 ILE A O 1
ATOM 666 N N . TYR A 1 81 ? 34.843 -27.663 -10.268 1.00 94.25 81 TYR A N 1
ATOM 667 C CA . TYR A 1 81 ? 35.725 -27.334 -9.135 1.00 94.25 81 TYR A CA 1
ATOM 668 C C . TYR A 1 81 ? 36.993 -26.576 -9.551 1.00 94.25 81 TYR A C 1
ATOM 670 O O . TYR A 1 81 ? 37.819 -26.235 -8.708 1.00 94.25 81 TYR A O 1
ATOM 678 N N . ASP A 1 82 ? 37.180 -26.357 -10.851 1.00 93.94 82 ASP A N 1
ATOM 679 C CA . ASP A 1 82 ? 38.388 -25.803 -11.463 1.00 93.94 82 ASP A CA 1
ATOM 680 C C . ASP A 1 82 ? 38.279 -24.304 -11.785 1.00 93.94 82 ASP A C 1
ATOM 682 O O . ASP A 1 82 ? 39.173 -23.742 -12.416 1.00 93.94 82 ASP A O 1
ATOM 686 N N . VAL A 1 83 ? 37.220 -23.640 -11.311 1.00 92.56 83 VAL A N 1
ATOM 687 C CA . VAL A 1 83 ? 36.985 -22.202 -11.489 1.00 92.56 83 VAL A CA 1
ATOM 688 C C . VAL A 1 83 ? 37.057 -21.507 -10.130 1.00 92.56 83 VAL A C 1
ATOM 690 O O . VAL A 1 83 ? 36.300 -21.824 -9.215 1.00 92.56 83 VAL A O 1
ATOM 693 N N . SER A 1 84 ? 37.980 -20.556 -9.975 1.00 90.62 84 SER A N 1
ATOM 694 C CA . SER A 1 84 ? 38.044 -19.714 -8.774 1.00 90.62 84 SER A CA 1
ATOM 695 C C . SER A 1 84 ? 36.994 -18.603 -8.819 1.00 90.62 84 SER A C 1
ATOM 697 O O . SER A 1 84 ? 36.621 -18.163 -9.903 1.00 90.62 84 SER A O 1
ATOM 699 N N . LYS A 1 85 ? 36.596 -18.074 -7.653 1.00 90.94 85 LYS A N 1
ATOM 700 C CA . LYS A 1 85 ? 35.732 -16.881 -7.522 1.00 90.94 85 LYS A CA 1
ATOM 701 C C . LYS A 1 85 ? 36.132 -15.740 -8.469 1.00 90.94 85 LYS A C 1
ATOM 703 O O . LYS A 1 85 ? 35.303 -15.201 -9.190 1.00 90.94 85 LYS A O 1
ATOM 708 N N . ASP A 1 86 ? 37.426 -15.440 -8.511 1.00 84.00 86 ASP A N 1
ATOM 709 C CA . ASP A 1 86 ? 37.993 -14.364 -9.327 1.00 84.00 86 ASP A CA 1
ATOM 710 C C . ASP A 1 86 ? 37.917 -14.646 -10.838 1.00 84.00 86 ASP A C 1
ATOM 712 O O . ASP A 1 86 ? 37.637 -13.761 -11.641 1.00 84.00 86 ASP A O 1
ATOM 716 N N . THR A 1 87 ? 38.140 -15.904 -11.233 1.00 86.75 87 THR A N 1
ATOM 717 C CA . THR A 1 87 ? 38.009 -16.326 -12.637 1.00 86.75 87 THR A CA 1
ATOM 718 C C . THR A 1 87 ? 36.549 -16.309 -13.067 1.00 86.75 87 THR A C 1
ATOM 720 O O . THR A 1 87 ? 36.250 -15.821 -14.148 1.00 86.75 87 THR A O 1
ATOM 723 N N . TYR A 1 88 ? 35.653 -16.782 -12.201 1.00 91.88 88 TYR A N 1
ATOM 724 C CA . TYR A 1 88 ? 34.219 -16.809 -12.449 1.00 91.88 88 TYR A CA 1
ATOM 725 C C . TYR A 1 88 ? 33.650 -15.400 -12.646 1.00 91.88 88 TYR A C 1
ATOM 727 O O . TYR A 1 88 ? 32.993 -15.149 -13.650 1.00 91.88 88 TYR A O 1
ATOM 735 N N . TRP A 1 89 ? 33.976 -14.460 -11.748 1.00 84.19 89 TRP A N 1
ATOM 736 C CA . TRP A 1 89 ? 33.577 -13.058 -11.897 1.00 84.19 89 TRP A CA 1
ATOM 737 C C . TRP A 1 89 ? 34.061 -12.470 -13.225 1.00 84.19 89 TRP A C 1
ATOM 739 O O . TRP A 1 89 ? 33.271 -11.890 -13.952 1.00 84.19 89 TRP A O 1
ATOM 749 N N . ARG A 1 90 ? 35.333 -12.676 -13.592 1.00 83.06 90 ARG A N 1
ATOM 750 C CA . ARG A 1 90 ? 35.880 -12.169 -14.865 1.00 83.06 90 ARG A CA 1
ATOM 751 C C . ARG A 1 90 ? 35.261 -12.795 -16.115 1.00 83.06 90 ARG A C 1
ATOM 753 O O . ARG A 1 90 ? 35.381 -12.199 -17.176 1.00 83.06 90 ARG A O 1
ATOM 760 N N . GLN A 1 91 ? 34.705 -14.000 -16.014 1.00 86.62 91 GLN A N 1
ATOM 761 C CA . GLN A 1 91 ? 34.059 -14.678 -17.138 1.00 86.62 91 GLN A CA 1
ATOM 762 C C . GLN A 1 91 ? 32.592 -14.283 -17.282 1.00 86.62 91 GLN A C 1
ATOM 764 O O . GLN A 1 91 ? 32.132 -14.168 -18.404 1.00 86.62 91 GLN A O 1
ATOM 769 N N . CYS A 1 92 ? 31.876 -14.087 -16.171 1.00 83.25 92 CYS A N 1
ATOM 770 C CA . CYS A 1 92 ? 30.430 -13.858 -16.207 1.00 83.25 92 CYS A CA 1
ATOM 771 C C . CYS A 1 92 ? 30.029 -12.384 -16.075 1.00 83.25 92 CYS A C 1
ATOM 773 O O . CYS A 1 92 ? 28.940 -12.022 -16.498 1.00 83.25 92 CYS A O 1
ATOM 775 N N . ALA A 1 93 ? 30.848 -11.539 -15.442 1.00 81.00 93 ALA A N 1
ATOM 776 C CA . ALA A 1 93 ? 30.494 -10.142 -15.218 1.00 81.00 93 ALA A CA 1
ATOM 777 C C . ALA A 1 93 ? 30.850 -9.275 -16.429 1.00 81.00 93 ALA A C 1
ATOM 779 O O . ALA A 1 93 ? 32.029 -9.044 -16.707 1.00 81.00 93 ALA A O 1
ATOM 780 N N . ASP A 1 94 ? 29.815 -8.743 -17.068 1.00 84.12 94 ASP A N 1
ATOM 781 C CA . ASP A 1 94 ? 29.877 -7.650 -18.030 1.00 84.12 94 ASP A CA 1
ATOM 782 C C . ASP A 1 94 ? 29.052 -6.480 -17.473 1.00 84.12 94 ASP A C 1
ATOM 784 O O . ASP A 1 94 ? 27.995 -6.696 -16.889 1.00 84.12 94 ASP A O 1
ATOM 788 N N . PHE A 1 95 ? 29.588 -5.265 -17.575 1.00 84.19 95 PHE A N 1
ATOM 789 C CA . PHE A 1 95 ? 28.937 -4.033 -17.114 1.00 84.19 95 PHE A CA 1
ATOM 790 C C . PHE A 1 95 ? 28.766 -3.026 -18.257 1.00 84.19 95 PHE A C 1
ATOM 792 O O . PHE A 1 95 ? 28.639 -1.826 -18.006 1.00 84.19 95 PHE A O 1
ATOM 799 N N . SER A 1 96 ? 28.860 -3.479 -19.509 1.00 78.56 96 SER A N 1
ATOM 800 C CA . SER A 1 96 ? 28.847 -2.610 -20.686 1.00 78.56 96 SER A CA 1
ATOM 801 C C . SER A 1 96 ? 27.592 -1.734 -20.737 1.00 78.56 96 SER A C 1
ATOM 803 O O . SER A 1 96 ? 27.712 -0.532 -20.982 1.00 78.56 96 SER A O 1
ATOM 805 N N . GLU A 1 97 ? 26.422 -2.280 -20.393 1.00 83.62 97 GLU A N 1
ATOM 806 C CA . GLU A 1 97 ? 25.158 -1.535 -20.401 1.00 83.62 97 GLU A CA 1
ATOM 807 C C . GLU A 1 97 ? 25.119 -0.511 -19.258 1.00 83.62 97 GLU A C 1
ATOM 809 O O . GLU A 1 97 ? 24.779 0.661 -19.457 1.00 83.62 97 GLU A O 1
ATOM 814 N N . THR A 1 98 ? 25.555 -0.901 -18.053 1.00 81.62 98 THR A N 1
ATOM 815 C CA . THR A 1 98 ? 25.719 0.024 -16.918 1.00 81.62 98 THR A CA 1
ATOM 816 C C . THR A 1 98 ? 26.686 1.163 -17.260 1.00 81.62 98 THR A C 1
ATOM 818 O O . THR A 1 98 ? 26.448 2.320 -16.897 1.00 81.62 98 THR A O 1
ATOM 821 N N . GLU A 1 99 ? 27.793 0.880 -17.947 1.00 78.94 99 GLU A N 1
ATOM 822 C CA . GLU A 1 99 ? 28.761 1.902 -18.343 1.00 78.94 99 GLU A CA 1
ATOM 823 C C . GLU A 1 99 ? 28.203 2.858 -19.399 1.00 78.94 99 GLU A C 1
ATOM 825 O O . GLU A 1 99 ? 28.396 4.072 -19.263 1.00 78.94 99 GLU A O 1
ATOM 830 N N . GLU A 1 100 ? 27.467 2.347 -20.386 1.00 74.19 100 GLU A N 1
ATOM 831 C CA . GLU A 1 100 ? 26.801 3.161 -21.403 1.00 74.19 100 GLU A CA 1
ATOM 832 C C . GLU A 1 100 ? 25.732 4.070 -20.782 1.00 74.19 100 GLU A C 1
ATOM 834 O O . GLU A 1 100 ? 25.756 5.289 -20.991 1.00 74.19 100 GLU A O 1
ATOM 839 N N . ALA A 1 101 ? 24.858 3.528 -19.931 1.00 75.94 101 ALA A N 1
ATOM 840 C CA . ALA A 1 101 ? 23.834 4.306 -19.236 1.00 75.94 101 ALA A CA 1
ATOM 841 C C . ALA A 1 101 ? 24.446 5.413 -18.359 1.00 75.94 101 ALA A C 1
ATOM 843 O O . ALA A 1 101 ? 24.001 6.569 -18.380 1.00 75.94 101 ALA A O 1
ATOM 844 N N . LEU A 1 102 ? 25.532 5.108 -17.634 1.00 81.88 102 LEU A N 1
ATOM 845 C CA . LEU A 1 102 ? 26.254 6.113 -16.854 1.00 81.88 102 LEU A CA 1
ATOM 846 C C . LEU A 1 102 ? 26.904 7.172 -17.745 1.00 81.88 102 LEU A C 1
ATOM 848 O O . LEU A 1 102 ? 26.931 8.348 -17.370 1.00 81.88 102 LEU A O 1
ATOM 852 N N . GLN A 1 103 ? 27.444 6.787 -18.901 1.00 74.50 103 GLN A N 1
ATOM 853 C CA . GLN A 1 103 ? 28.035 7.719 -19.853 1.00 74.50 103 GLN A CA 1
ATOM 854 C C . GLN A 1 103 ? 26.975 8.677 -20.399 1.00 74.50 103 GLN A C 1
ATOM 856 O O . GLN A 1 103 ? 27.206 9.888 -20.404 1.00 74.50 103 GLN A O 1
ATOM 861 N N . VAL A 1 104 ? 25.802 8.166 -20.782 1.00 77.38 104 VAL A N 1
ATOM 862 C CA . VAL A 1 104 ? 24.659 8.976 -21.228 1.00 77.38 104 VAL A CA 1
ATOM 863 C C . VAL A 1 104 ? 24.226 9.947 -20.129 1.00 77.38 104 VAL A C 1
ATOM 865 O O . VAL A 1 104 ? 24.068 11.146 -20.383 1.00 77.38 104 VAL A O 1
ATOM 868 N N . LEU A 1 105 ? 24.089 9.475 -18.886 1.00 82.25 105 LEU A N 1
ATOM 869 C CA . LEU A 1 105 ? 23.733 10.337 -17.760 1.00 82.25 105 LEU A CA 1
ATOM 870 C C . LEU A 1 105 ? 24.808 11.401 -17.483 1.00 82.25 105 LEU A C 1
ATOM 872 O O . LEU A 1 105 ? 24.489 12.576 -17.285 1.00 82.25 105 LEU A O 1
ATOM 876 N N . SER A 1 106 ? 26.082 11.012 -17.511 1.00 79.62 106 SER A N 1
ATOM 877 C CA . SER A 1 106 ? 27.216 11.912 -17.281 1.00 79.62 106 SER A CA 1
ATOM 878 C C . SER A 1 106 ? 27.316 12.979 -18.370 1.00 79.62 106 SER A C 1
ATOM 880 O O . SER A 1 106 ? 27.598 14.135 -18.066 1.00 79.62 106 SER A O 1
ATOM 882 N N . GLN A 1 107 ? 27.029 12.636 -19.630 1.00 76.19 107 GLN A N 1
ATOM 883 C CA . GLN A 1 107 ? 26.950 13.598 -20.733 1.00 76.19 107 GLN A CA 1
ATOM 884 C C . GLN A 1 107 ? 25.842 14.630 -20.500 1.00 76.19 107 GLN A C 1
ATOM 886 O O . GLN A 1 107 ? 26.098 15.831 -20.608 1.00 76.19 107 GLN A O 1
ATOM 891 N N . LYS A 1 108 ? 24.638 14.183 -20.110 1.00 77.25 108 LYS A N 1
ATOM 892 C CA . LYS A 1 108 ? 23.520 15.078 -19.763 1.00 77.25 108 LYS A CA 1
ATOM 893 C C . LYS A 1 108 ? 23.882 16.005 -18.598 1.00 77.25 108 LYS A C 1
ATOM 895 O O . LYS A 1 108 ? 23.631 17.205 -18.665 1.00 77.25 108 LYS A O 1
ATOM 900 N N . TYR A 1 109 ? 24.524 15.471 -17.560 1.00 76.38 109 TYR A N 1
ATOM 901 C CA . TYR A 1 109 ? 24.985 16.244 -16.408 1.00 76.38 109 TYR A CA 1
ATOM 902 C C . TYR A 1 109 ? 26.064 17.278 -16.778 1.00 76.38 109 TYR A C 1
ATOM 904 O O . TYR A 1 109 ? 25.959 18.449 -16.406 1.00 76.38 109 TYR A O 1
ATOM 912 N N . HIS A 1 110 ? 27.083 16.884 -17.547 1.00 73.56 110 HIS A N 1
ATOM 913 C CA . HIS A 1 110 ? 28.163 17.781 -17.961 1.00 73.56 110 HIS A CA 1
ATOM 914 C C . HIS A 1 110 ? 27.693 18.883 -18.912 1.00 73.56 110 HIS A C 1
ATOM 916 O O . HIS A 1 110 ? 28.208 19.996 -18.822 1.00 73.56 110 HIS A O 1
ATOM 922 N N . ALA A 1 111 ? 26.701 18.621 -19.768 1.00 68.75 111 ALA A N 1
ATOM 923 C CA . ALA A 1 111 ? 26.107 19.646 -20.625 1.00 68.75 111 ALA A CA 1
ATOM 924 C C . ALA A 1 111 ? 25.499 20.805 -19.807 1.00 68.75 111 ALA A C 1
ATOM 926 O O . ALA A 1 111 ? 25.641 21.971 -20.183 1.00 68.75 111 ALA A O 1
ATOM 927 N N . ILE A 1 112 ? 24.894 20.506 -18.649 1.00 65.94 112 ILE A N 1
ATOM 928 C CA . ILE A 1 112 ? 24.352 21.518 -17.725 1.00 65.94 112 ILE A CA 1
ATOM 929 C C . ILE A 1 112 ? 25.486 22.378 -17.134 1.00 65.94 112 ILE A C 1
ATOM 931 O O . ILE A 1 112 ? 25.395 23.608 -17.123 1.00 65.94 112 ILE A O 1
ATOM 935 N N . ASP A 1 113 ? 26.577 21.753 -16.676 1.00 65.38 113 ASP A N 1
ATOM 936 C CA . ASP A 1 113 ? 27.724 22.470 -16.094 1.00 65.38 113 ASP A CA 1
ATOM 937 C C . ASP A 1 113 ? 28.505 23.292 -17.137 1.00 65.38 113 ASP A C 1
ATOM 939 O O . ASP A 1 113 ? 28.929 24.416 -16.848 1.00 65.38 113 ASP A O 1
ATOM 943 N N . GLN A 1 114 ? 28.673 22.772 -18.357 1.00 61.72 114 GLN A N 1
ATOM 944 C CA . GLN A 1 114 ? 29.336 23.477 -19.458 1.00 61.72 114 GLN A CA 1
ATOM 945 C C . GLN A 1 114 ? 28.568 24.736 -19.856 1.00 61.72 114 GLN A C 1
ATOM 947 O O . GLN A 1 114 ? 29.167 25.809 -19.935 1.00 61.72 114 GLN A O 1
ATOM 952 N N . LYS A 1 115 ? 27.240 24.647 -20.000 1.00 58.50 115 LYS A N 1
ATOM 953 C CA . LYS A 1 115 ? 26.406 25.810 -20.328 1.00 58.50 115 LYS A CA 1
ATOM 954 C C . LYS A 1 115 ? 26.492 26.906 -19.261 1.00 58.50 115 LYS A C 1
ATOM 956 O O . LYS A 1 115 ? 26.651 28.085 -19.591 1.00 58.50 115 LYS A O 1
ATOM 961 N N . LYS A 1 116 ? 26.481 26.527 -17.978 1.00 60.41 116 LYS A N 1
ATOM 962 C CA . LYS A 1 116 ? 26.702 27.466 -16.868 1.00 60.41 116 LYS A CA 1
ATOM 963 C C . LYS A 1 116 ? 28.067 28.160 -16.982 1.00 60.41 116 LYS A C 1
ATOM 965 O O . LYS A 1 116 ? 28.144 29.386 -16.881 1.00 60.41 116 LYS A O 1
ATOM 970 N N . ALA A 1 117 ? 29.137 27.396 -17.213 1.00 57.41 117 ALA A N 1
ATOM 971 C CA . ALA A 1 117 ? 30.497 27.924 -17.320 1.00 57.41 117 ALA A CA 1
ATOM 972 C C . ALA A 1 117 ? 30.680 28.848 -18.538 1.00 57.41 117 ALA A C 1
ATOM 974 O O . ALA A 1 117 ? 31.340 29.883 -18.434 1.00 57.41 117 ALA A O 1
ATOM 975 N N . GLU A 1 118 ? 30.075 28.527 -19.682 1.00 54.78 118 GLU A N 1
ATOM 976 C CA . GLU A 1 118 ? 30.088 29.369 -20.885 1.00 54.78 118 GLU A CA 1
ATOM 977 C C . GLU A 1 118 ? 29.427 30.731 -20.638 1.00 54.78 118 GLU A C 1
ATOM 979 O O . GLU A 1 118 ? 29.973 31.771 -21.018 1.00 54.78 118 GLU A O 1
ATOM 984 N N . ILE A 1 119 ? 28.302 30.752 -19.920 1.00 50.00 119 ILE A N 1
ATOM 985 C CA . ILE A 1 119 ? 27.582 31.986 -19.584 1.00 50.00 119 ILE A CA 1
ATOM 986 C C . ILE A 1 119 ? 28.330 32.802 -18.517 1.00 50.00 119 ILE A C 1
ATOM 988 O O . ILE A 1 119 ? 28.400 34.033 -18.611 1.00 50.00 119 ILE A O 1
ATOM 992 N N . GLU A 1 120 ? 28.955 32.155 -17.530 1.00 52.91 120 GLU A N 1
ATOM 993 C CA . GLU A 1 120 ? 29.834 32.817 -16.555 1.00 52.91 120 GLU A CA 1
ATOM 994 C C . GLU A 1 120 ? 31.075 33.428 -17.225 1.00 52.91 120 GLU A C 1
ATOM 996 O O . GLU A 1 120 ? 31.405 34.591 -16.968 1.00 52.91 120 GLU A O 1
ATOM 1001 N N . ASN A 1 121 ? 31.705 32.701 -18.150 1.00 55.16 121 ASN A N 1
ATOM 1002 C CA . ASN A 1 121 ? 32.840 33.178 -18.939 1.00 55.16 121 ASN A CA 1
ATOM 1003 C C . ASN A 1 121 ? 32.446 34.339 -19.862 1.00 55.16 121 ASN A C 1
ATOM 1005 O O . ASN A 1 121 ? 33.165 35.338 -19.936 1.00 55.16 121 ASN A O 1
ATOM 1009 N N . TYR A 1 122 ? 31.270 34.280 -20.491 1.00 45.69 122 TYR A N 1
ATOM 1010 C CA . TYR A 1 122 ? 30.700 35.388 -21.260 1.00 45.69 122 TYR A CA 1
ATOM 1011 C C . TYR A 1 122 ? 30.482 36.641 -20.388 1.00 45.69 122 TYR A C 1
ATOM 1013 O O . TYR A 1 122 ? 30.873 37.758 -20.755 1.00 45.69 122 TYR A O 1
ATOM 1021 N N . ARG A 1 123 ? 29.927 36.473 -19.177 1.00 48.72 123 ARG A N 1
ATOM 1022 C CA . ARG A 1 123 ? 29.743 37.561 -18.196 1.00 48.72 123 ARG A CA 1
ATOM 1023 C C . ARG A 1 123 ? 31.083 38.125 -17.705 1.00 48.72 123 ARG A C 1
ATOM 1025 O O . ARG A 1 123 ? 31.194 39.341 -17.515 1.00 48.72 123 ARG A O 1
ATOM 1032 N N . ALA A 1 124 ? 32.098 37.280 -17.521 1.00 48.62 124 ALA A N 1
ATOM 1033 C CA . ALA A 1 124 ? 33.450 37.674 -17.128 1.00 48.62 124 ALA A CA 1
ATOM 1034 C C . ALA A 1 124 ? 34.180 38.437 -18.249 1.00 48.62 124 ALA A C 1
ATOM 1036 O O . ALA A 1 124 ? 34.750 39.498 -17.986 1.00 48.62 124 ALA A O 1
ATOM 1037 N N . ALA A 1 125 ? 34.074 37.989 -19.504 1.00 45.47 125 ALA A N 1
ATOM 1038 C CA . ALA A 1 125 ? 34.618 38.676 -20.678 1.00 45.47 125 ALA A CA 1
ATOM 1039 C C . ALA A 1 125 ? 33.998 40.076 -20.863 1.00 45.47 125 ALA A C 1
ATOM 1041 O O . ALA A 1 125 ? 34.715 41.058 -21.074 1.00 45.47 125 ALA A O 1
ATOM 1042 N N . ARG A 1 126 ? 32.679 40.216 -20.648 1.00 43.91 126 ARG A N 1
ATOM 1043 C CA . ARG A 1 126 ? 31.996 41.527 -20.591 1.00 43.91 126 ARG A CA 1
ATOM 1044 C C . ARG A 1 126 ? 32.462 42.425 -19.440 1.00 43.91 126 ARG A C 1
ATOM 1046 O O . ARG A 1 126 ? 32.380 43.649 -19.544 1.00 43.91 126 ARG A O 1
ATOM 1053 N N . LYS A 1 127 ? 32.888 41.862 -18.306 1.00 44.31 127 LYS A N 1
ATOM 1054 C CA . LYS A 1 127 ? 33.426 42.634 -17.168 1.00 44.31 127 LYS A CA 1
ATOM 1055 C C . LYS A 1 127 ? 34.873 43.071 -17.424 1.00 44.31 127 LYS A C 1
ATOM 1057 O O . LYS A 1 127 ? 35.186 44.232 -17.180 1.00 44.31 127 LYS A O 1
ATOM 1062 N N . ALA A 1 128 ? 35.711 42.201 -17.988 1.00 45.28 128 ALA A N 1
ATOM 1063 C CA . ALA A 1 128 ? 37.091 42.515 -18.367 1.00 45.28 128 ALA A CA 1
ATOM 1064 C C . ALA A 1 128 ? 37.181 43.604 -19.459 1.00 45.28 128 ALA A C 1
ATOM 1066 O O . ALA A 1 128 ? 38.104 44.417 -19.447 1.00 45.28 128 ALA A O 1
ATOM 1067 N N . GLY A 1 129 ? 36.182 43.689 -20.346 1.00 39.00 129 GLY A N 1
ATOM 1068 C CA . GLY A 1 129 ? 36.086 44.725 -21.383 1.00 39.00 129 GLY A CA 1
ATOM 1069 C C . GLY A 1 129 ? 35.724 46.140 -20.897 1.00 39.00 129 GLY A C 1
ATOM 1070 O O . GLY A 1 129 ? 35.771 47.072 -21.693 1.00 39.00 129 GLY A O 1
ATOM 1071 N N . ARG A 1 130 ? 35.383 46.346 -19.613 1.00 40.59 130 ARG A N 1
ATOM 1072 C CA . ARG A 1 130 ? 34.944 47.661 -19.086 1.00 40.59 130 ARG A CA 1
ATOM 1073 C C . ARG A 1 130 ? 36.076 48.615 -18.681 1.00 40.59 130 ARG A C 1
ATOM 1075 O O . ARG A 1 130 ? 35.800 49.756 -18.329 1.00 40.59 130 ARG A O 1
ATOM 1082 N N . GLY A 1 131 ? 37.336 48.177 -18.719 1.00 39.53 131 GLY A N 1
ATOM 1083 C CA . GLY A 1 131 ? 38.460 48.930 -18.143 1.00 39.53 131 GLY A CA 1
ATOM 1084 C C . GLY A 1 131 ? 39.333 49.739 -19.106 1.00 39.53 131 GLY A C 1
ATOM 1085 O O . GLY A 1 131 ? 40.207 50.465 -18.638 1.00 39.53 131 GLY A O 1
ATOM 1086 N N . ARG A 1 132 ? 39.177 49.617 -20.431 1.00 42.78 132 ARG A N 1
ATOM 1087 C CA . ARG A 1 132 ? 40.064 50.302 -21.389 1.00 42.78 132 ARG A CA 1
ATOM 1088 C C . ARG A 1 132 ? 39.352 50.656 -22.690 1.00 42.78 132 ARG A C 1
ATOM 1090 O O . ARG A 1 132 ? 39.435 49.888 -23.637 1.00 42.78 132 ARG A O 1
ATOM 1097 N N . TRP A 1 133 ? 38.736 51.839 -22.750 1.00 31.62 133 TRP A N 1
ATOM 1098 C CA . TRP A 1 133 ? 38.674 52.627 -23.989 1.00 31.62 133 TRP A CA 1
ATOM 1099 C C . TRP A 1 133 ? 38.255 54.083 -23.712 1.00 31.62 133 TRP A C 1
ATOM 1101 O O . TRP A 1 133 ? 37.173 54.336 -23.190 1.00 31.62 133 TRP A O 1
ATOM 1111 N N . GLN A 1 134 ? 39.118 55.037 -24.076 1.00 33.31 134 GLN A N 1
ATOM 1112 C CA . GLN A 1 134 ? 38.779 56.442 -24.321 1.00 33.31 134 GLN A CA 1
ATOM 1113 C C . GLN A 1 134 ? 38.815 56.699 -25.836 1.00 33.31 134 GLN A C 1
ATOM 1115 O O . GLN A 1 134 ? 39.843 56.446 -26.455 1.00 33.31 134 GLN A O 1
ATOM 1120 N N . GLY A 1 135 ? 37.726 57.241 -26.387 1.00 28.33 135 GLY A N 1
ATOM 1121 C CA . GLY A 1 135 ? 37.715 58.049 -27.613 1.00 28.33 135 GLY A CA 1
ATOM 1122 C C . GLY A 1 135 ? 37.796 57.332 -28.972 1.00 28.33 135 GLY A C 1
ATOM 1123 O O . GLY A 1 135 ? 38.794 56.701 -29.296 1.00 28.33 135 GLY A O 1
ATOM 1124 N N . GLY A 1 136 ? 36.774 57.576 -29.805 1.00 26.09 136 GLY A N 1
ATOM 1125 C CA . GLY A 1 136 ? 36.907 57.773 -31.257 1.00 26.09 136 GLY A CA 1
ATOM 1126 C C . GLY A 1 136 ? 36.833 56.551 -32.182 1.00 26.09 136 GLY A C 1
ATOM 1127 O O . GLY A 1 136 ? 37.834 55.889 -32.406 1.00 26.09 136 GLY A O 1
ATOM 1128 N N . GLY A 1 137 ? 35.654 56.350 -32.785 1.00 28.34 137 GLY A N 1
ATOM 1129 C CA . GLY A 1 137 ? 35.435 56.089 -34.221 1.00 28.34 137 GLY A CA 1
ATOM 1130 C C . GLY A 1 137 ? 36.221 54.987 -34.952 1.00 28.34 137 GLY A C 1
ATOM 1131 O O . GLY A 1 137 ? 37.368 55.189 -35.321 1.00 28.34 137 GLY A O 1
ATOM 1132 N N . PHE A 1 138 ? 35.493 53.917 -35.301 1.00 31.83 138 PHE A N 1
ATOM 1133 C CA . PHE A 1 138 ? 35.707 52.943 -36.390 1.00 31.83 138 PHE A CA 1
ATOM 1134 C C . PHE A 1 138 ? 37.018 52.125 -36.461 1.00 31.83 138 PHE A C 1
ATOM 1136 O O . PHE A 1 138 ? 38.109 52.642 -36.659 1.00 31.83 138 PHE A O 1
ATOM 1143 N N . GLY A 1 139 ? 36.851 50.791 -36.487 1.00 33.22 139 GLY A N 1
ATOM 1144 C CA . GLY A 1 139 ? 37.760 49.894 -37.220 1.00 33.22 139 GLY A CA 1
ATOM 1145 C C . GLY A 1 139 ? 38.596 48.890 -36.415 1.00 33.22 139 GLY A C 1
ATOM 1146 O O . GLY A 1 139 ? 39.810 48.881 -36.552 1.00 33.22 139 GLY A O 1
ATOM 1147 N N . PHE A 1 140 ? 37.968 47.998 -35.633 1.00 27.20 140 PHE A N 1
ATOM 1148 C CA . PHE A 1 140 ? 38.571 46.690 -35.265 1.00 27.20 140 PHE A CA 1
ATOM 1149 C C . PHE A 1 140 ? 37.553 45.626 -34.786 1.00 27.20 140 PHE A C 1
ATOM 1151 O O . PHE A 1 140 ? 37.874 44.443 -34.708 1.00 27.20 140 PHE A O 1
ATOM 1158 N N . SER A 1 141 ? 36.295 46.004 -34.513 1.00 32.72 141 SER A N 1
ATOM 1159 C CA . SER A 1 141 ? 35.257 45.081 -34.002 1.00 32.72 141 SER A CA 1
ATOM 1160 C C . SER A 1 141 ? 34.811 44.005 -35.013 1.00 32.72 141 SER A C 1
ATOM 1162 O O . SER A 1 141 ? 34.373 42.922 -34.625 1.00 32.72 141 SER A O 1
ATOM 1164 N N . GLY A 1 142 ? 34.992 44.251 -36.317 1.00 32.69 142 GLY A N 1
ATOM 1165 C CA . GLY A 1 142 ? 34.629 43.296 -37.372 1.00 32.69 142 GLY A CA 1
ATOM 1166 C C . GLY A 1 142 ? 35.503 42.037 -37.417 1.00 32.69 142 GLY A C 1
ATOM 1167 O O . GLY A 1 142 ? 35.021 40.976 -37.796 1.00 32.69 142 GLY A O 1
ATOM 1168 N N . ALA A 1 143 ? 36.763 42.111 -36.972 1.00 31.31 143 ALA A N 1
ATOM 1169 C CA . ALA A 1 143 ? 37.683 40.971 -37.038 1.00 31.31 143 ALA A CA 1
ATOM 1170 C C . ALA A 1 143 ? 37.519 39.987 -35.863 1.00 31.31 143 ALA A C 1
ATOM 1172 O O . ALA A 1 143 ? 37.830 38.806 -35.997 1.00 31.31 143 ALA A O 1
ATOM 1173 N N . ILE A 1 144 ? 36.994 40.444 -34.720 1.00 32.09 144 ILE A N 1
ATOM 1174 C CA . ILE A 1 144 ? 36.851 39.609 -33.514 1.00 32.09 144 ILE A CA 1
ATOM 1175 C C . ILE A 1 144 ? 35.514 38.848 -33.502 1.00 32.09 144 ILE A C 1
ATOM 1177 O O . ILE A 1 144 ? 35.474 37.712 -33.030 1.00 32.09 144 ILE A O 1
ATOM 1181 N N . LYS A 1 145 ? 34.440 39.392 -34.099 1.00 37.69 145 LYS A N 1
ATOM 1182 C CA . LYS A 1 145 ? 33.176 38.644 -34.274 1.00 37.69 145 LYS A CA 1
ATOM 1183 C C . LYS A 1 145 ? 33.327 37.434 -35.210 1.00 37.69 145 LYS A C 1
ATOM 1185 O O . LYS A 1 145 ? 32.692 36.413 -34.972 1.00 37.69 145 LYS A O 1
ATOM 1190 N N . GLY A 1 146 ? 34.216 37.508 -36.205 1.00 30.28 146 GLY A N 1
ATOM 1191 C CA . GLY A 1 146 ? 34.483 36.398 -37.131 1.00 30.28 146 GLY A CA 1
ATOM 1192 C C . GLY A 1 146 ? 35.262 35.224 -36.520 1.00 30.28 146 GLY A C 1
ATOM 1193 O O . GLY A 1 146 ? 35.052 34.082 -36.916 1.00 30.28 146 GLY A O 1
ATOM 1194 N N . ALA A 1 147 ? 36.120 35.464 -35.520 1.00 30.25 147 ALA A N 1
ATOM 1195 C CA . ALA A 1 147 ? 36.941 34.408 -34.914 1.00 30.25 147 ALA A CA 1
ATOM 1196 C C . ALA A 1 147 ? 36.188 33.568 -33.861 1.00 30.25 147 ALA A C 1
ATOM 1198 O O . ALA A 1 147 ? 36.518 32.401 -33.663 1.00 30.25 147 ALA A O 1
ATOM 1199 N N . ALA A 1 148 ? 35.161 34.131 -33.214 1.00 34.28 148 ALA A N 1
ATOM 1200 C CA . ALA A 1 148 ? 34.347 33.414 -32.227 1.00 34.28 148 ALA A CA 1
ATOM 1201 C C . ALA A 1 148 ? 33.241 32.550 -32.863 1.00 34.28 148 ALA A C 1
ATOM 1203 O O . ALA A 1 148 ? 32.815 31.569 -32.264 1.00 34.28 148 ALA A O 1
ATOM 1204 N N . MET A 1 149 ? 32.801 32.878 -34.084 1.00 33.09 149 MET A N 1
ATOM 1205 C CA . MET A 1 149 ? 31.683 32.188 -34.741 1.00 33.09 149 MET A CA 1
ATOM 1206 C C . MET A 1 149 ? 32.116 30.953 -35.554 1.00 33.09 149 MET A C 1
ATOM 1208 O O . MET A 1 149 ? 31.328 30.036 -35.740 1.00 33.09 149 MET A O 1
ATOM 1212 N N . ALA A 1 150 ? 33.385 30.867 -35.969 1.00 31.31 150 ALA A N 1
ATOM 1213 C CA . ALA A 1 150 ? 33.903 29.720 -36.726 1.00 31.31 150 ALA A CA 1
ATOM 1214 C C . ALA A 1 150 ? 34.474 28.582 -35.847 1.00 31.31 150 ALA A C 1
ATOM 1216 O O . ALA A 1 150 ? 34.674 27.473 -36.334 1.00 31.31 150 ALA A O 1
ATOM 1217 N N . GLY A 1 151 ? 34.729 28.830 -34.556 1.00 29.98 151 GLY A N 1
ATOM 1218 C CA . GLY A 1 151 ? 35.315 27.843 -33.634 1.00 29.98 151 GLY A CA 1
ATOM 1219 C C . GLY A 1 151 ? 34.314 26.935 -32.907 1.00 29.98 151 GLY A C 1
ATOM 1220 O O . GLY A 1 151 ? 34.727 25.931 -32.337 1.00 29.98 151 GLY A O 1
ATOM 1221 N N . GLY A 1 152 ? 33.016 27.263 -32.928 1.00 35.44 152 GLY A N 1
ATOM 1222 C CA . GLY A 1 152 ? 31.966 26.550 -32.180 1.00 35.44 152 GLY A CA 1
ATOM 1223 C C . GLY A 1 152 ? 30.962 25.765 -33.031 1.00 35.44 152 GLY A C 1
ATOM 1224 O O . GLY A 1 152 ? 30.038 25.180 -32.482 1.00 35.44 152 GLY A O 1
ATOM 1225 N N . MET A 1 153 ? 31.110 25.744 -34.361 1.00 30.39 153 MET A N 1
ATOM 1226 C CA . MET A 1 153 ? 30.095 25.172 -35.261 1.00 30.39 153 MET A CA 1
ATOM 1227 C C . MET A 1 153 ? 30.312 23.705 -35.669 1.00 30.39 153 MET A C 1
ATOM 1229 O O . MET A 1 153 ? 29.384 23.088 -36.177 1.00 30.39 153 MET A O 1
ATOM 1233 N N . ASN A 1 154 ? 31.481 23.106 -35.414 1.00 30.56 154 ASN A N 1
ATOM 1234 C CA . ASN A 1 154 ? 31.756 21.713 -35.812 1.00 30.56 154 ASN A CA 1
ATOM 1235 C C . ASN A 1 154 ? 31.508 20.663 -34.713 1.00 30.56 154 ASN A C 1
ATOM 1237 O O . ASN A 1 154 ? 31.711 19.480 -34.965 1.00 30.56 154 ASN A O 1
ATOM 1241 N N . LEU A 1 155 ? 31.070 21.059 -33.512 1.00 38.03 155 LEU A N 1
ATOM 1242 C CA . LEU A 1 155 ? 30.815 20.118 -32.409 1.00 38.03 155 LEU A CA 1
ATOM 1243 C C . LEU A 1 155 ? 29.320 19.820 -32.187 1.00 38.03 155 LEU A C 1
ATOM 1245 O O . LEU A 1 155 ? 28.993 18.913 -31.430 1.00 38.03 155 LEU A O 1
ATOM 1249 N N . LEU A 1 156 ? 28.406 20.551 -32.836 1.00 35.41 156 LEU A N 1
ATOM 1250 C CA . LEU A 1 156 ? 26.997 20.593 -32.421 1.00 35.41 156 LEU A CA 1
ATOM 1251 C C . LEU A 1 156 ? 25.979 19.996 -33.410 1.00 35.41 156 LEU A C 1
ATOM 1253 O O . LEU A 1 156 ? 24.786 20.214 -33.240 1.00 35.41 156 LEU A O 1
ATOM 1257 N N . SER A 1 157 ? 26.402 19.253 -34.437 1.00 31.80 157 SER A N 1
ATOM 1258 C CA . SER A 1 157 ? 25.475 18.701 -35.446 1.00 31.80 157 SER A CA 1
ATOM 1259 C C . SER A 1 157 ? 25.249 17.185 -35.365 1.00 31.80 157 SER A C 1
ATOM 1261 O O . SER A 1 157 ? 24.428 16.663 -36.110 1.00 31.80 157 SER A O 1
ATOM 1263 N N . GLY A 1 158 ? 25.934 16.462 -34.468 1.00 31.91 158 GLY A N 1
ATOM 1264 C CA . GLY A 1 158 ? 25.947 14.989 -34.486 1.00 31.91 158 GLY A CA 1
ATOM 1265 C C . GLY A 1 158 ? 25.081 14.243 -33.459 1.00 31.91 158 GLY A C 1
ATOM 1266 O O . GLY A 1 158 ? 24.881 13.048 -33.632 1.00 31.91 158 GLY A O 1
ATOM 1267 N N . MET A 1 159 ? 24.584 14.886 -32.391 1.00 34.03 159 MET A N 1
ATOM 1268 C CA . MET A 1 159 ? 23.948 14.186 -31.245 1.00 34.03 159 MET A CA 1
ATOM 1269 C C . MET A 1 159 ? 22.655 14.844 -30.708 1.00 34.03 159 MET A C 1
ATOM 1271 O O . MET A 1 159 ? 22.308 14.668 -29.543 1.00 34.03 159 MET A O 1
ATOM 1275 N N . ALA A 1 160 ? 21.924 15.627 -31.503 1.00 30.50 160 ALA A N 1
ATOM 1276 C CA . ALA A 1 160 ? 20.894 16.531 -30.974 1.00 30.50 160 ALA A CA 1
ATOM 1277 C C . ALA A 1 160 ? 19.446 16.169 -31.367 1.00 30.50 160 ALA A C 1
ATOM 1279 O O . ALA A 1 160 ? 18.809 16.934 -32.080 1.00 30.50 160 ALA A O 1
ATOM 1280 N N . HIS A 1 161 ? 18.899 15.049 -30.869 1.00 32.88 161 HIS A N 1
ATOM 1281 C CA . HIS A 1 161 ? 17.441 14.802 -30.927 1.00 32.88 161 HIS A CA 1
ATOM 1282 C C . HIS A 1 161 ? 16.770 14.289 -29.631 1.00 32.88 161 HIS A C 1
ATOM 1284 O O . HIS A 1 161 ? 15.562 14.103 -29.629 1.00 32.88 161 HIS A O 1
ATOM 1290 N N . SER A 1 162 ? 17.469 14.148 -28.493 1.00 40.09 162 SER A N 1
ATOM 1291 C CA . SER A 1 162 ? 16.830 13.713 -27.223 1.00 40.09 162 SER A CA 1
ATOM 1292 C C . SER A 1 162 ? 17.263 14.479 -25.959 1.00 40.09 162 SER A C 1
ATOM 1294 O O . SER A 1 162 ? 16.894 14.110 -24.846 1.00 40.09 162 SER A O 1
ATOM 1296 N N . ALA A 1 163 ? 18.032 15.565 -26.101 1.00 32.12 163 ALA A N 1
ATOM 1297 C CA . ALA A 1 163 ? 18.675 16.269 -24.981 1.00 32.12 163 ALA A CA 1
ATOM 1298 C C . ALA A 1 163 ? 18.014 17.608 -24.568 1.00 32.12 163 ALA A C 1
ATOM 1300 O O . ALA A 1 163 ? 18.651 18.408 -23.881 1.00 32.12 163 ALA A O 1
ATOM 1301 N N . PHE A 1 164 ? 16.774 17.899 -24.985 1.00 36.84 164 PHE A N 1
ATOM 1302 C CA . PHE A 1 164 ? 16.304 19.294 -25.022 1.00 36.84 164 PHE A CA 1
ATOM 1303 C C . PHE A 1 164 ? 15.622 19.874 -23.767 1.00 36.84 164 PHE A C 1
ATOM 1305 O O . PHE A 1 164 ? 15.607 21.093 -23.638 1.00 36.84 164 PHE A O 1
ATOM 1312 N N . ASN A 1 165 ? 15.167 19.099 -22.776 1.00 40.69 165 ASN A N 1
ATOM 1313 C CA . ASN A 1 165 ? 14.389 19.715 -21.677 1.00 40.69 165 ASN A CA 1
ATOM 1314 C C . ASN A 1 165 ? 15.234 20.289 -20.522 1.00 40.69 165 ASN A C 1
ATOM 1316 O O . ASN A 1 165 ? 14.802 21.218 -19.849 1.00 40.69 165 ASN A O 1
ATOM 1320 N N . ALA A 1 166 ? 16.461 19.804 -20.299 1.00 38.41 166 ALA A N 1
ATOM 1321 C CA . ALA A 1 166 ? 17.307 20.287 -19.195 1.00 38.41 166 ALA A CA 1
ATOM 1322 C C . ALA A 1 166 ? 18.279 21.410 -19.603 1.00 38.41 166 ALA A C 1
ATOM 1324 O O . ALA A 1 166 ? 18.728 22.191 -18.765 1.00 38.41 166 ALA A O 1
ATOM 1325 N N . VAL A 1 167 ? 18.637 21.496 -20.889 1.00 39.81 167 VAL A N 1
ATOM 1326 C CA . VAL A 1 167 ? 19.739 22.357 -21.338 1.00 39.81 167 VAL A CA 1
ATOM 1327 C C . VAL A 1 167 ? 19.263 23.761 -21.709 1.00 39.81 167 VAL A C 1
ATOM 1329 O O . VAL A 1 167 ? 20.080 24.669 -21.681 1.00 39.81 167 VAL A O 1
ATOM 1332 N N . GLY A 1 168 ? 17.976 24.017 -21.971 1.00 39.81 168 GLY A N 1
ATOM 1333 C CA . GLY A 1 168 ? 17.458 25.346 -22.348 1.00 39.81 168 GLY A CA 1
ATOM 1334 C C . GLY A 1 168 ? 17.771 26.477 -21.350 1.00 39.81 168 GLY A C 1
ATOM 1335 O O . GLY A 1 168 ? 18.245 27.536 -21.768 1.00 39.81 168 GLY A O 1
ATOM 1336 N N . ASN A 1 169 ? 17.670 26.208 -20.042 1.00 39.19 169 ASN A N 1
ATOM 1337 C CA . ASN A 1 169 ? 17.536 27.257 -19.016 1.00 39.19 169 ASN A CA 1
ATOM 1338 C C . ASN A 1 169 ? 18.752 27.466 -18.088 1.00 39.19 169 ASN A C 1
ATOM 1340 O O . ASN A 1 169 ? 18.712 28.345 -17.243 1.00 39.19 169 ASN A O 1
ATOM 1344 N N . ALA A 1 170 ? 19.854 26.719 -18.221 1.00 42.59 170 ALA A N 1
ATOM 1345 C CA . ALA A 1 170 ? 20.966 26.733 -17.250 1.00 42.59 170 ALA A CA 1
ATOM 1346 C C . ALA A 1 170 ? 21.931 27.948 -17.365 1.00 42.59 170 ALA A C 1
ATOM 1348 O O . ALA A 1 170 ? 23.131 27.778 -17.596 1.00 42.59 170 ALA A O 1
ATOM 1349 N N . GLY A 1 171 ? 21.432 29.184 -17.236 1.00 43.72 171 GLY A N 1
ATOM 1350 C CA . GLY A 1 171 ? 22.225 30.421 -17.332 1.00 43.72 171 GLY A CA 1
ATOM 1351 C C . GLY A 1 171 ? 22.787 30.962 -16.014 1.00 43.72 171 GLY A C 1
ATOM 1352 O O . GLY A 1 171 ? 23.668 31.832 -16.006 1.00 43.72 171 GLY A O 1
ATOM 1353 N N . THR A 1 172 ? 22.301 30.451 -14.889 1.00 48.22 172 THR A N 1
ATOM 1354 C CA . THR A 1 172 ? 22.688 30.821 -13.525 1.00 48.22 172 THR A CA 1
ATOM 1355 C C . THR A 1 172 ? 22.916 29.580 -12.657 1.00 48.22 172 THR A C 1
ATOM 1357 O O . THR A 1 172 ? 22.568 28.459 -13.021 1.00 48.22 172 THR A O 1
ATOM 1360 N N . SER A 1 173 ? 23.521 29.757 -11.476 1.00 45.19 173 SER A N 1
ATOM 1361 C CA . SER A 1 173 ? 23.731 28.654 -10.528 1.00 45.19 173 SER A CA 1
ATOM 1362 C C . SER A 1 173 ? 22.429 28.041 -10.003 1.00 45.19 173 SER A C 1
ATOM 1364 O O . SER A 1 173 ? 22.438 26.864 -9.652 1.00 45.19 173 SER A O 1
ATOM 1366 N N . LEU A 1 174 ? 21.348 28.828 -9.934 1.00 46.06 174 LEU A N 1
ATOM 1367 C CA . LEU A 1 174 ? 20.031 28.374 -9.488 1.00 46.06 174 LEU A CA 1
ATOM 1368 C C . LEU A 1 174 ? 19.374 27.509 -10.571 1.00 46.06 174 LEU A C 1
ATOM 1370 O O . LEU A 1 174 ? 19.104 26.342 -10.324 1.00 46.06 174 LEU A O 1
ATOM 1374 N N . GLU A 1 175 ? 19.294 28.010 -11.805 1.00 50.66 175 GLU A N 1
ATOM 1375 C CA . GLU A 1 175 ? 18.710 27.268 -12.933 1.00 50.66 175 GLU A CA 1
ATOM 1376 C C . GLU A 1 175 ? 19.487 25.981 -13.265 1.00 50.66 175 GLU A C 1
ATOM 1378 O O . GLU A 1 175 ? 18.901 24.957 -13.607 1.00 50.66 175 GLU A O 1
ATOM 1383 N N . ALA A 1 176 ? 20.818 25.991 -13.127 1.00 50.84 176 ALA A N 1
ATOM 1384 C CA . ALA A 1 176 ? 21.623 24.778 -13.266 1.00 50.84 176 ALA A CA 1
ATOM 1385 C C . ALA A 1 176 ? 21.328 23.747 -12.159 1.00 50.84 176 ALA A C 1
ATOM 1387 O O . ALA A 1 176 ? 21.466 22.546 -12.386 1.00 50.84 176 ALA A O 1
ATOM 1388 N N . SER A 1 177 ? 20.932 24.198 -10.965 1.00 54.84 177 SER A N 1
ATOM 1389 C CA . SER A 1 177 ? 20.532 23.311 -9.865 1.00 54.84 177 SER A CA 1
ATOM 1390 C C . SER A 1 177 ? 19.140 22.721 -10.108 1.00 54.84 177 SER A C 1
ATOM 1392 O O . SER A 1 177 ? 18.953 21.522 -9.904 1.00 54.84 177 SER A O 1
ATOM 1394 N N . ASP A 1 178 ? 18.203 23.513 -10.631 1.00 56.06 178 ASP A N 1
ATOM 1395 C CA . ASP A 1 178 ? 16.859 23.048 -10.994 1.00 56.06 178 ASP A CA 1
ATOM 1396 C C . ASP A 1 178 ? 16.892 22.064 -12.171 1.00 56.06 178 ASP A C 1
ATOM 1398 O O . ASP A 1 178 ? 16.248 21.017 -12.122 1.00 56.06 178 ASP A O 1
ATOM 1402 N N . ALA A 1 179 ? 17.736 22.311 -13.179 1.00 56.22 179 ALA A N 1
ATOM 1403 C CA . ALA A 1 179 ? 17.958 21.374 -14.282 1.00 56.22 179 ALA A CA 1
ATOM 1404 C C . ALA A 1 179 ? 18.521 20.022 -13.800 1.00 56.22 179 ALA A C 1
ATOM 1406 O O . ALA A 1 179 ? 18.097 18.964 -14.267 1.00 56.22 179 ALA A O 1
ATOM 1407 N N . LYS A 1 180 ? 19.438 20.032 -12.821 1.00 67.81 180 LYS A N 1
ATOM 1408 C CA . LYS A 1 180 ? 19.958 18.807 -12.183 1.00 67.81 180 LYS A CA 1
ATOM 1409 C C . LYS A 1 180 ? 18.887 18.083 -11.364 1.00 67.81 180 LYS A C 1
ATOM 1411 O O . LYS A 1 180 ? 18.845 16.854 -11.381 1.00 67.81 180 LYS A O 1
ATOM 1416 N N . ARG A 1 181 ? 18.011 18.824 -10.674 1.00 73.38 181 ARG A N 1
ATOM 1417 C CA . ARG A 1 181 ? 16.861 18.263 -9.945 1.00 73.38 181 ARG A CA 1
ATOM 1418 C C . ARG A 1 181 ? 15.852 17.623 -10.900 1.00 73.38 181 ARG A C 1
ATOM 1420 O O . ARG A 1 181 ? 15.402 16.514 -10.635 1.00 73.38 181 ARG A O 1
ATOM 1427 N N . SER A 1 182 ? 15.554 18.274 -12.023 1.00 71.69 182 SER A N 1
ATOM 1428 C CA . SER A 1 182 ? 14.691 17.730 -13.077 1.00 71.69 182 SER A CA 1
ATOM 1429 C C . SER A 1 182 ? 15.283 16.455 -13.687 1.00 71.69 182 SER A C 1
ATOM 1431 O O . SER A 1 182 ? 14.587 15.450 -13.784 1.00 71.69 182 SER A O 1
ATOM 1433 N N . LEU A 1 183 ? 16.586 16.440 -14.002 1.00 73.62 183 LEU A N 1
ATOM 1434 C CA . LEU A 1 183 ? 17.274 15.248 -14.518 1.00 73.62 183 LEU A CA 1
ATOM 1435 C C . LEU A 1 183 ? 17.169 14.044 -13.561 1.00 73.62 183 LEU A C 1
ATOM 1437 O O . LEU A 1 183 ? 17.023 12.915 -14.026 1.00 73.62 183 LEU A O 1
ATOM 1441 N N . TYR A 1 184 ? 17.207 14.286 -12.245 1.00 81.75 184 TYR A N 1
ATOM 1442 C CA . TYR A 1 184 ? 16.983 13.265 -11.213 1.00 81.75 184 TYR A CA 1
ATOM 1443 C C . TYR A 1 184 ? 15.525 12.791 -11.132 1.00 81.75 184 TYR A C 1
ATOM 1445 O O . TYR A 1 184 ? 15.290 11.591 -11.004 1.00 81.75 184 TYR A O 1
ATOM 1453 N N . GLY A 1 185 ? 14.558 13.710 -11.216 1.00 78.50 185 GLY A N 1
ATOM 1454 C CA . GLY A 1 185 ? 13.128 13.407 -11.082 1.00 78.50 185 GLY A CA 1
ATOM 1455 C C . GLY A 1 185 ? 12.488 12.725 -12.297 1.00 78.50 185 GLY A C 1
ATOM 1456 O O . GLY A 1 185 ? 11.355 12.267 -12.209 1.00 78.50 185 GLY A O 1
ATOM 1457 N N . GLN A 1 186 ? 13.184 12.641 -13.433 1.00 78.56 186 GLN A N 1
ATOM 1458 C CA . GLN A 1 186 ? 12.662 11.996 -14.638 1.00 78.56 186 GLN A CA 1
ATOM 1459 C C . GLN A 1 186 ? 12.584 10.472 -14.480 1.00 78.56 186 GLN A C 1
ATOM 1461 O O . GLN A 1 186 ? 13.611 9.808 -14.323 1.00 78.56 186 GLN A O 1
ATOM 1466 N N . LYS A 1 187 ? 11.379 9.908 -14.654 1.00 85.38 187 LYS A N 1
ATOM 1467 C CA . LYS A 1 187 ? 11.160 8.452 -14.720 1.00 85.38 187 LYS A CA 1
ATOM 1468 C C . LYS A 1 187 ? 12.075 7.791 -15.757 1.00 85.38 187 LYS A C 1
ATOM 1470 O O . LYS A 1 187 ? 12.727 6.806 -15.449 1.00 85.38 187 LYS A O 1
ATOM 1475 N N . ALA A 1 188 ? 12.239 8.414 -16.926 1.00 76.06 188 ALA A N 1
ATOM 1476 C CA . ALA A 1 188 ? 13.130 7.928 -17.981 1.00 76.06 188 ALA A CA 1
ATOM 1477 C C . ALA A 1 188 ? 14.605 7.794 -17.544 1.00 76.06 188 ALA A C 1
ATOM 1479 O O . ALA A 1 188 ? 15.303 6.908 -18.028 1.00 76.06 188 ALA A O 1
ATOM 1480 N N . THR A 1 189 ? 15.096 8.647 -16.634 1.00 78.81 189 THR A N 1
ATOM 1481 C CA . THR A 1 189 ? 16.450 8.508 -16.070 1.00 78.81 189 THR A CA 1
ATOM 1482 C C . THR A 1 189 ? 16.526 7.288 -15.155 1.00 78.81 189 THR A C 1
ATOM 1484 O O . THR A 1 189 ? 17.465 6.503 -15.270 1.00 78.81 189 THR A O 1
ATOM 1487 N N . LYS A 1 190 ? 15.537 7.116 -14.268 1.00 91.12 190 LYS A N 1
ATOM 1488 C CA . LYS A 1 190 ? 15.458 5.978 -13.340 1.00 91.12 190 LYS A CA 1
ATOM 1489 C C . LYS A 1 190 ? 15.330 4.652 -14.102 1.00 91.12 190 LYS A C 1
ATOM 1491 O O . LYS A 1 190 ? 16.088 3.731 -13.820 1.00 91.12 190 LYS A O 1
ATOM 1496 N N . ASP A 1 191 ? 14.445 4.596 -15.096 1.00 84.88 191 ASP A N 1
ATOM 1497 C CA . ASP A 1 191 ? 14.199 3.413 -15.927 1.00 84.88 191 ASP A CA 1
ATOM 1498 C C . ASP A 1 191 ? 15.436 3.025 -16.744 1.00 84.88 191 ASP A C 1
ATOM 1500 O O . ASP A 1 191 ? 15.829 1.868 -16.724 1.00 84.88 191 ASP A O 1
ATOM 1504 N N . MET A 1 192 ? 16.097 3.982 -17.410 1.00 92.00 192 MET A N 1
ATOM 1505 C CA . MET A 1 192 ? 17.308 3.719 -18.204 1.00 92.00 192 MET A CA 1
ATOM 1506 C C . MET A 1 192 ? 18.430 3.097 -17.362 1.00 92.00 192 MET A C 1
ATOM 1508 O O . MET A 1 192 ? 19.082 2.151 -17.794 1.00 92.00 192 MET A O 1
ATOM 1512 N N . LEU A 1 193 ? 18.655 3.627 -16.159 1.00 89.62 193 LEU A N 1
ATOM 1513 C CA . LEU A 1 193 ? 19.664 3.099 -15.244 1.00 89.62 193 LEU A CA 1
ATOM 1514 C C . LEU A 1 193 ? 19.271 1.714 -14.711 1.00 89.62 193 LEU A C 1
ATOM 1516 O O . LEU A 1 193 ? 20.110 0.829 -14.600 1.00 89.62 193 LEU A O 1
ATOM 1520 N N . PHE A 1 194 ? 17.999 1.499 -14.374 1.00 95.25 194 PHE A N 1
ATOM 1521 C CA . PHE A 1 194 ? 17.571 0.186 -13.907 1.00 95.25 194 PHE A CA 1
ATOM 1522 C C . PHE A 1 194 ? 17.657 -0.872 -15.016 1.00 95.25 194 PHE A C 1
ATOM 1524 O O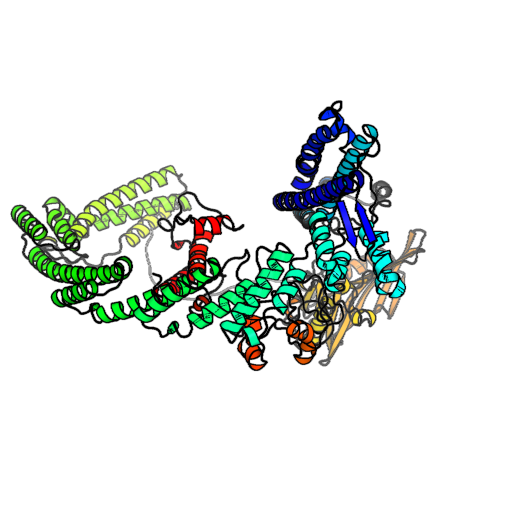 . PHE A 1 194 ? 18.203 -1.948 -14.787 1.00 95.25 194 PHE A O 1
ATOM 1531 N N . GLU A 1 195 ? 17.193 -0.543 -16.222 1.00 88.50 195 GLU A N 1
ATOM 1532 C CA . GLU A 1 195 ? 17.216 -1.434 -17.384 1.00 88.50 195 GLU A CA 1
ATOM 1533 C C . GLU A 1 195 ? 18.643 -1.876 -17.723 1.00 88.50 195 GLU A C 1
ATOM 1535 O O . GLU A 1 195 ? 18.883 -3.056 -17.946 1.00 88.50 195 GLU A O 1
ATOM 1540 N N . ALA A 1 196 ? 19.618 -0.967 -17.663 1.00 83.25 196 ALA A N 1
ATOM 1541 C CA . ALA A 1 196 ? 21.022 -1.310 -17.875 1.00 83.25 196 ALA A CA 1
ATOM 1542 C C . ALA A 1 196 ? 21.541 -2.365 -16.876 1.00 83.25 196 ALA A C 1
ATOM 1544 O O . ALA A 1 196 ? 22.210 -3.319 -17.272 1.00 83.25 196 ALA A O 1
ATOM 1545 N N . ILE A 1 197 ? 21.179 -2.252 -15.591 1.00 90.38 197 ILE A N 1
ATOM 1546 C CA . ILE A 1 197 ? 21.520 -3.266 -14.576 1.00 90.38 197 ILE A CA 1
ATOM 1547 C C . ILE A 1 197 ? 20.832 -4.602 -14.888 1.00 90.38 197 ILE A C 1
ATOM 1549 O O . ILE A 1 197 ? 21.429 -5.662 -14.698 1.00 90.38 197 ILE A O 1
ATOM 1553 N N . VAL A 1 198 ? 19.580 -4.565 -15.351 1.00 90.31 198 VAL A N 1
ATOM 1554 C CA . VAL A 1 198 ? 18.818 -5.762 -15.732 1.00 90.31 198 VAL A CA 1
ATOM 1555 C C . VAL A 1 198 ? 19.466 -6.474 -16.923 1.00 90.31 198 VAL A C 1
ATOM 1557 O O . VAL A 1 198 ? 19.613 -7.695 -16.883 1.00 90.31 198 VAL A O 1
ATOM 1560 N N . GLN A 1 199 ? 19.915 -5.737 -17.940 1.00 82.94 199 GLN A N 1
ATOM 1561 C CA . GLN A 1 199 ? 20.604 -6.307 -19.101 1.00 82.94 199 GLN A CA 1
ATOM 1562 C C . GLN A 1 199 ? 21.946 -6.948 -18.720 1.00 82.94 199 GLN A C 1
ATOM 1564 O O . GLN A 1 199 ? 22.191 -8.105 -19.069 1.00 82.94 199 GLN A O 1
ATOM 1569 N N . ASP A 1 200 ? 22.767 -6.264 -17.918 1.00 87.12 200 ASP A N 1
ATOM 1570 C CA . ASP A 1 200 ? 24.020 -6.828 -17.394 1.00 87.12 200 ASP A CA 1
ATOM 1571 C C . ASP A 1 200 ? 23.758 -8.080 -16.528 1.00 87.12 200 ASP A C 1
ATOM 1573 O O . ASP A 1 200 ? 24.500 -9.066 -16.568 1.00 87.12 200 ASP A O 1
ATOM 1577 N N . MET A 1 201 ? 22.658 -8.093 -15.765 1.00 91.31 201 MET A N 1
ATOM 1578 C CA . MET A 1 201 ? 22.237 -9.262 -14.994 1.00 91.31 201 MET A CA 1
ATOM 1579 C C . MET A 1 201 ? 21.815 -10.424 -15.903 1.00 91.31 201 MET A C 1
ATOM 1581 O O . MET A 1 201 ? 22.231 -11.558 -15.661 1.00 91.31 201 MET A O 1
ATOM 1585 N N . PHE A 1 202 ? 21.041 -10.179 -16.964 1.00 85.69 202 PHE A N 1
ATOM 1586 C CA . PHE A 1 202 ? 20.699 -11.216 -17.941 1.00 85.69 202 PHE A CA 1
ATOM 1587 C C . PHE A 1 202 ? 21.943 -11.789 -18.621 1.00 85.69 202 PHE A C 1
ATOM 1589 O O . PHE A 1 202 ? 22.057 -13.015 -18.728 1.00 85.69 202 PHE A O 1
ATOM 1596 N N . ALA A 1 203 ? 22.894 -10.934 -19.009 1.00 86.56 203 ALA A N 1
ATOM 1597 C CA . ALA A 1 203 ? 24.179 -11.356 -19.556 1.00 86.56 203 ALA A CA 1
ATOM 1598 C C . ALA A 1 203 ? 24.923 -12.270 -18.571 1.00 86.56 203 ALA A C 1
ATOM 1600 O O . ALA A 1 203 ? 25.336 -13.368 -18.942 1.00 86.56 203 ALA A O 1
ATOM 1601 N N . PHE A 1 204 ? 24.977 -11.901 -17.286 1.00 94.00 204 PHE A N 1
ATOM 1602 C CA . PHE A 1 204 ? 25.618 -12.713 -16.249 1.00 94.00 204 PHE A CA 1
ATOM 1603 C C . PHE A 1 204 ? 25.014 -14.122 -16.133 1.00 94.00 204 PHE A C 1
ATOM 1605 O O . PHE A 1 204 ? 25.736 -15.120 -16.039 1.00 94.00 204 PHE A O 1
ATOM 1612 N N . PHE A 1 205 ? 23.682 -14.230 -16.126 1.00 93.81 205 PHE A N 1
ATOM 1613 C CA . PHE A 1 205 ? 22.992 -15.526 -16.085 1.00 93.81 205 PHE A CA 1
ATOM 1614 C C . PHE A 1 205 ? 23.216 -16.338 -17.374 1.00 93.81 205 PHE A C 1
ATOM 1616 O O . PHE A 1 205 ? 23.337 -17.567 -17.309 1.00 93.81 205 PHE A O 1
ATOM 1623 N N . GLY A 1 206 ? 23.305 -15.665 -18.525 1.00 89.62 206 GLY A N 1
ATOM 1624 C CA . GLY A 1 206 ? 23.680 -16.261 -19.806 1.00 89.62 206 GLY A CA 1
ATOM 1625 C C . GLY A 1 206 ? 25.073 -16.887 -19.760 1.00 89.62 206 GLY A C 1
ATOM 1626 O O . GLY A 1 206 ? 25.208 -18.095 -19.955 1.00 89.62 206 GLY A O 1
ATOM 1627 N N . GLU A 1 207 ? 26.084 -16.104 -19.386 1.00 94.12 207 GLU A N 1
ATOM 1628 C CA . GLU A 1 207 ? 27.479 -16.551 -19.271 1.00 94.12 207 GLU A CA 1
ATOM 1629 C C . GLU A 1 207 ? 27.652 -17.678 -18.242 1.00 94.12 207 GLU A C 1
ATOM 1631 O O . GLU A 1 207 ? 28.400 -18.633 -18.461 1.00 94.12 207 GLU A O 1
ATOM 1636 N N . HIS A 1 208 ? 26.899 -17.645 -17.136 1.00 96.31 208 HIS A N 1
ATOM 1637 C CA . HIS A 1 208 ? 26.863 -18.755 -16.181 1.00 96.31 208 HIS A CA 1
ATOM 1638 C C . HIS A 1 208 ? 26.412 -20.071 -16.839 1.00 96.31 208 HIS A C 1
ATOM 1640 O O . HIS A 1 208 ? 27.018 -21.128 -16.622 1.00 96.31 208 HIS A O 1
ATOM 1646 N N . SER A 1 209 ? 25.353 -20.016 -17.653 1.00 94.25 209 SER A N 1
ATOM 1647 C CA . SER A 1 209 ? 24.844 -21.170 -18.399 1.00 94.25 209 SER A CA 1
ATOM 1648 C C . SER A 1 209 ? 25.857 -21.669 -19.434 1.00 94.25 209 SER A C 1
ATOM 1650 O O . SER A 1 209 ? 26.077 -22.883 -19.552 1.00 94.25 209 SER A O 1
ATOM 1652 N N . GLU A 1 210 ? 26.519 -20.753 -20.147 1.00 94.44 210 GLU A N 1
ATOM 1653 C CA . GLU A 1 210 ? 27.567 -21.084 -21.116 1.00 94.44 210 GLU A CA 1
ATOM 1654 C C . GLU A 1 210 ? 28.760 -21.773 -20.451 1.00 94.44 210 GLU A C 1
ATOM 1656 O O . GLU A 1 210 ? 29.161 -22.854 -20.890 1.00 94.44 210 GLU A O 1
ATOM 1661 N N . LEU A 1 211 ? 29.256 -21.236 -19.333 1.00 95.25 211 LEU A N 1
ATOM 1662 C CA . LEU A 1 211 ? 30.354 -21.816 -18.556 1.00 95.25 211 LEU A CA 1
ATOM 1663 C C . LEU A 1 211 ? 30.032 -23.240 -18.090 1.00 95.25 211 LEU A C 1
ATOM 1665 O O . LEU A 1 211 ? 30.863 -24.150 -18.206 1.00 95.25 211 LEU A O 1
ATOM 1669 N N . ILE A 1 212 ? 28.818 -23.463 -17.577 1.00 96.12 212 ILE A N 1
ATOM 1670 C CA . ILE A 1 212 ? 28.377 -24.800 -17.166 1.00 96.12 212 ILE A CA 1
ATOM 1671 C C . ILE A 1 212 ? 28.389 -25.754 -18.359 1.00 96.12 212 ILE A C 1
ATOM 1673 O O . ILE A 1 212 ? 28.906 -26.870 -18.254 1.00 96.12 212 ILE A O 1
ATOM 1677 N N . ASN A 1 213 ? 27.837 -25.334 -19.495 1.00 94.94 213 ASN A N 1
ATOM 1678 C CA . ASN A 1 213 ? 27.752 -26.173 -20.684 1.00 94.94 213 ASN A CA 1
ATOM 1679 C C . ASN A 1 213 ? 29.116 -26.410 -21.353 1.00 94.94 213 ASN A C 1
ATOM 1681 O O . ASN A 1 213 ? 29.322 -27.490 -21.908 1.00 94.94 213 ASN A O 1
ATOM 1685 N N . GLU A 1 214 ? 30.066 -25.480 -21.247 1.00 95.50 214 GLU A N 1
ATOM 1686 C CA . GLU A 1 214 ? 31.453 -25.669 -21.690 1.00 95.50 214 GLU A CA 1
ATOM 1687 C C . GLU A 1 214 ? 32.121 -26.819 -20.912 1.00 95.50 214 GLU A C 1
ATOM 1689 O O . GLU A 1 214 ? 32.745 -27.710 -21.495 1.00 95.50 214 GLU A O 1
ATOM 1694 N N . ARG A 1 215 ? 31.955 -26.845 -19.582 1.00 95.00 215 ARG A N 1
ATOM 1695 C CA . ARG A 1 215 ? 32.568 -27.856 -18.695 1.00 95.00 215 ARG A CA 1
ATOM 1696 C C . ARG A 1 215 ? 31.797 -29.175 -18.663 1.00 95.00 215 ARG A C 1
ATOM 1698 O O . ARG A 1 215 ? 32.372 -30.243 -18.402 1.00 95.00 215 ARG A O 1
ATOM 1705 N N . ARG A 1 216 ? 30.483 -29.108 -18.878 1.00 94.25 216 ARG A N 1
ATOM 1706 C CA . ARG A 1 216 ? 29.531 -30.222 -18.800 1.00 94.25 216 ARG A CA 1
ATOM 1707 C C . ARG A 1 216 ? 28.466 -30.086 -19.900 1.00 94.25 216 ARG A C 1
ATOM 1709 O O . ARG A 1 216 ? 27.344 -29.660 -19.610 1.00 94.25 216 ARG A O 1
ATOM 1716 N N . PRO A 1 217 ? 28.774 -30.493 -21.144 1.00 93.69 217 PRO A N 1
ATOM 1717 C CA . PRO A 1 217 ? 27.869 -30.330 -22.279 1.00 93.69 217 PRO A CA 1
ATOM 1718 C C . PRO A 1 217 ? 26.471 -30.911 -22.047 1.00 93.69 217 PRO A C 1
ATOM 1720 O O . PRO A 1 217 ? 26.323 -32.054 -21.612 1.00 93.69 217 PRO A O 1
ATOM 1723 N N . GLY A 1 218 ? 25.444 -30.124 -22.374 1.00 90.62 218 GLY A N 1
ATOM 1724 C CA . GLY A 1 218 ? 24.039 -30.523 -22.257 1.00 90.62 218 GLY A CA 1
ATOM 1725 C C . GLY A 1 218 ? 23.489 -30.504 -20.829 1.00 90.62 218 GLY A C 1
ATOM 1726 O O . GLY A 1 218 ? 22.436 -31.091 -20.577 1.00 90.62 218 GLY A O 1
ATOM 1727 N N . SER A 1 219 ? 24.181 -29.854 -19.888 1.00 92.44 219 SER A N 1
ATOM 1728 C CA . SER A 1 219 ? 23.701 -29.715 -18.511 1.00 92.44 219 SER A CA 1
ATOM 1729 C C . SER A 1 219 ? 22.497 -28.789 -18.413 1.00 92.44 219 SER A C 1
ATOM 1731 O O . SER A 1 219 ? 21.557 -29.110 -17.681 1.00 92.44 219 SER A O 1
ATOM 1733 N N . ILE A 1 220 ? 22.506 -27.700 -19.180 1.00 93.12 220 ILE A N 1
ATOM 1734 C CA . ILE A 1 220 ? 21.412 -26.736 -19.288 1.00 93.12 220 ILE A CA 1
ATOM 1735 C C . ILE A 1 220 ? 21.022 -26.651 -20.759 1.00 93.12 220 ILE A C 1
ATOM 1737 O O . ILE A 1 220 ? 21.883 -26.495 -21.626 1.00 93.12 220 ILE A O 1
ATOM 1741 N N . ARG A 1 221 ? 19.730 -26.790 -21.059 1.00 92.25 221 ARG A N 1
ATOM 1742 C CA . ARG A 1 221 ? 19.234 -26.715 -22.435 1.00 92.25 221 ARG A CA 1
ATOM 1743 C C . ARG A 1 221 ? 17.967 -25.884 -22.488 1.00 92.25 221 ARG A C 1
ATOM 1745 O O . ARG A 1 221 ? 16.940 -26.315 -21.968 1.00 92.25 221 ARG A O 1
ATOM 1752 N N . ASN A 1 222 ? 18.028 -24.763 -23.195 1.00 89.12 222 ASN A N 1
ATOM 1753 C CA . ASN A 1 222 ? 16.833 -24.002 -23.506 1.00 89.12 222 ASN A CA 1
ATOM 1754 C C . ASN A 1 222 ? 15.997 -24.750 -24.557 1.00 89.12 222 ASN A C 1
ATOM 1756 O O . ASN A 1 222 ? 16.466 -25.034 -25.659 1.00 89.12 222 ASN A O 1
ATOM 1760 N N . VAL A 1 223 ? 14.775 -25.119 -24.183 1.00 87.25 223 VAL A N 1
ATOM 1761 C CA . VAL A 1 223 ? 13.766 -25.733 -25.066 1.00 87.25 223 VAL A CA 1
ATOM 1762 C C . VAL A 1 223 ? 12.498 -24.886 -25.149 1.00 87.25 223 VAL A C 1
ATOM 1764 O O . VAL A 1 223 ? 11.524 -25.305 -25.772 1.00 87.25 223 VAL A O 1
ATOM 1767 N N . PHE A 1 224 ? 12.502 -23.735 -24.481 1.00 90.81 224 PHE A N 1
ATOM 1768 C CA . PHE A 1 224 ? 11.342 -22.886 -24.312 1.00 90.81 224 PHE A CA 1
ATOM 1769 C C . PHE A 1 224 ? 11.333 -21.783 -25.362 1.00 90.81 224 PHE A C 1
ATOM 1771 O O . PHE A 1 224 ? 12.376 -21.264 -25.753 1.00 90.81 224 PHE A O 1
ATOM 1778 N N . ASP A 1 225 ? 10.134 -21.451 -25.820 1.00 89.81 225 ASP A N 1
ATOM 1779 C CA . ASP A 1 225 ? 9.898 -20.492 -26.895 1.00 89.81 225 ASP A CA 1
ATOM 1780 C C . ASP A 1 225 ? 8.562 -19.782 -26.619 1.00 89.81 225 ASP A C 1
ATOM 1782 O O . ASP A 1 225 ? 7.505 -20.249 -27.068 1.00 89.81 225 ASP A O 1
ATOM 1786 N N . PRO A 1 226 ? 8.578 -18.711 -25.798 1.00 89.44 226 PRO A N 1
ATOM 1787 C CA . PRO A 1 226 ? 7.367 -18.003 -25.395 1.00 89.44 226 PRO A CA 1
ATOM 1788 C C . PRO A 1 226 ? 6.587 -17.410 -26.573 1.00 89.44 226 PRO A C 1
ATOM 1790 O O . PRO A 1 226 ? 5.362 -17.522 -26.602 1.00 89.44 226 PRO A O 1
ATOM 1793 N N . GLU A 1 227 ? 7.272 -16.849 -27.574 1.00 87.69 227 GLU A N 1
ATOM 1794 C CA . GLU A 1 227 ? 6.634 -16.259 -28.760 1.00 87.69 227 GLU A CA 1
ATOM 1795 C C . GLU A 1 227 ? 5.883 -17.317 -29.569 1.00 87.69 227 GLU A C 1
ATOM 1797 O O . GLU A 1 227 ? 4.708 -17.158 -29.922 1.00 87.69 227 GLU A O 1
ATOM 1802 N N . ARG A 1 228 ? 6.532 -18.457 -29.824 1.00 93.31 228 ARG A N 1
ATOM 1803 C CA . ARG A 1 228 ? 5.889 -19.560 -30.532 1.00 93.31 228 ARG A CA 1
ATOM 1804 C C . ARG A 1 228 ? 4.773 -20.190 -29.708 1.00 93.31 228 ARG A C 1
ATOM 1806 O O . ARG A 1 228 ? 3.767 -20.607 -30.288 1.00 93.31 228 ARG A O 1
ATOM 1813 N N . ALA A 1 229 ? 4.926 -20.278 -28.388 1.00 93.31 229 ALA A N 1
ATOM 1814 C CA . ALA A 1 229 ? 3.874 -20.760 -27.499 1.00 93.31 229 ALA A CA 1
ATOM 1815 C C . ALA A 1 229 ? 2.623 -19.873 -27.583 1.00 93.31 229 ALA A C 1
ATOM 1817 O O . ALA A 1 229 ? 1.528 -20.406 -27.772 1.00 93.31 229 ALA A O 1
ATOM 1818 N N . ALA A 1 230 ? 2.790 -18.547 -27.538 1.00 89.00 230 ALA A N 1
ATOM 1819 C CA . ALA A 1 230 ? 1.702 -17.583 -27.688 1.00 89.00 230 ALA A CA 1
ATOM 1820 C C . ALA A 1 230 ? 1.000 -17.736 -29.048 1.00 89.00 230 ALA A C 1
ATOM 1822 O O . ALA A 1 230 ? -0.219 -17.898 -29.110 1.00 89.00 230 ALA A O 1
ATOM 1823 N N . ALA A 1 231 ? 1.762 -17.830 -30.143 1.00 91.88 231 ALA A N 1
ATOM 1824 C CA . ALA A 1 231 ? 1.192 -18.050 -31.472 1.00 91.88 231 ALA A CA 1
ATOM 1825 C C . ALA A 1 231 ? 0.407 -19.375 -31.575 1.00 91.88 231 ALA A C 1
ATOM 1827 O O . ALA A 1 231 ? -0.647 -19.444 -32.213 1.00 91.88 231 ALA A O 1
ATOM 1828 N N . LEU A 1 232 ? 0.901 -20.457 -30.965 1.00 95.19 232 LEU A N 1
ATOM 1829 C CA . LEU A 1 232 ? 0.197 -21.744 -30.933 1.00 95.19 232 LEU A CA 1
ATOM 1830 C C . LEU A 1 232 ? -1.085 -21.675 -30.101 1.00 95.19 232 LEU A C 1
ATOM 1832 O O . LEU A 1 232 ? -2.085 -22.284 -30.486 1.00 95.19 232 LEU A O 1
ATOM 1836 N N . PHE A 1 233 ? -1.060 -20.939 -28.993 1.00 97.19 233 PHE A N 1
ATOM 1837 C CA . PHE A 1 233 ? -2.211 -20.742 -28.128 1.00 97.19 233 PHE A CA 1
ATOM 1838 C C . PHE A 1 233 ? -3.327 -19.955 -28.828 1.00 97.19 233 PHE A C 1
ATOM 1840 O O . PHE A 1 233 ? -4.462 -20.435 -28.880 1.00 97.19 233 PHE A O 1
ATOM 1847 N N . GLU A 1 234 ? -2.997 -18.843 -29.485 1.00 94.75 234 GLU A N 1
ATOM 1848 C CA . GLU A 1 234 ? -3.956 -18.066 -30.282 1.00 94.75 234 GLU A CA 1
ATOM 1849 C C . GLU A 1 234 ? -4.582 -18.897 -31.407 1.00 94.75 234 GLU A C 1
ATOM 1851 O O . GLU A 1 234 ? -5.800 -18.912 -31.621 1.00 94.75 234 GLU A O 1
ATOM 1856 N N . ASN A 1 235 ? -3.770 -19.698 -32.094 1.00 94.69 235 ASN A N 1
ATOM 1857 C CA . ASN A 1 235 ? -4.281 -20.614 -33.109 1.00 94.69 235 ASN A CA 1
ATOM 1858 C C . ASN A 1 235 ? -5.167 -21.722 -32.512 1.00 94.69 235 ASN A C 1
ATOM 1860 O O . ASN A 1 235 ? -6.118 -22.166 -33.160 1.00 94.69 235 ASN A O 1
ATOM 1864 N N . ALA A 1 236 ? -4.904 -22.170 -31.281 1.00 95.94 236 ALA A N 1
ATOM 1865 C CA . ALA A 1 236 ? -5.724 -23.171 -30.601 1.00 95.94 236 ALA A CA 1
ATOM 1866 C C . ALA A 1 236 ? -7.142 -22.657 -30.311 1.00 95.94 236 ALA A C 1
ATOM 1868 O O . ALA A 1 236 ? -8.114 -23.407 -30.471 1.00 95.94 236 ALA A O 1
ATOM 1869 N N . LYS A 1 237 ? -7.281 -21.378 -29.934 1.00 91.88 237 LYS A N 1
ATOM 1870 C CA . LYS A 1 237 ? -8.586 -20.729 -29.723 1.00 91.88 237 LYS A CA 1
ATOM 1871 C C . LYS A 1 237 ? -9.438 -20.808 -31.003 1.00 91.88 237 LYS A C 1
ATOM 1873 O O . LYS A 1 237 ? -10.596 -21.235 -30.945 1.00 91.88 237 LYS A O 1
ATOM 1878 N N . ASN A 1 238 ? -8.812 -20.565 -32.157 1.00 94.19 238 ASN A N 1
ATOM 1879 C CA . ASN A 1 238 ? -9.453 -20.474 -33.475 1.00 94.19 238 ASN A CA 1
ATOM 1880 C C . ASN A 1 238 ? -9.637 -21.805 -34.236 1.00 94.19 238 ASN A C 1
ATOM 1882 O O . ASN A 1 238 ? -10.399 -21.855 -35.200 1.00 94.19 238 ASN A O 1
ATOM 1886 N N . LEU A 1 239 ? -8.975 -22.895 -33.828 1.00 94.31 239 LEU A N 1
ATOM 1887 C CA . LEU A 1 239 ? -9.014 -24.189 -34.531 1.00 94.31 239 LEU A CA 1
ATOM 1888 C C . LEU A 1 239 ? -9.547 -25.322 -33.631 1.00 94.31 239 LEU A C 1
ATOM 1890 O O . LEU A 1 239 ? -8.746 -26.103 -33.110 1.00 94.31 239 LEU A O 1
ATOM 1894 N N . PRO A 1 240 ? -10.879 -25.479 -33.468 1.00 91.00 240 PRO A N 1
ATOM 1895 C CA . PRO A 1 240 ? -11.477 -26.442 -32.535 1.00 91.00 240 PRO A CA 1
ATOM 1896 C C . PRO A 1 240 ? -10.969 -27.882 -32.696 1.00 91.00 240 PRO A C 1
ATOM 1898 O O . PRO A 1 240 ? -10.605 -28.515 -31.706 1.00 91.00 240 PRO A O 1
ATOM 1901 N N . ASP A 1 241 ? -10.848 -28.367 -33.937 1.00 93.94 241 ASP A N 1
ATOM 1902 C CA . ASP A 1 241 ? -10.422 -29.744 -34.237 1.00 93.94 241 ASP A CA 1
ATOM 1903 C C . ASP A 1 241 ? -8.960 -30.027 -33.857 1.00 93.94 241 ASP A C 1
ATOM 1905 O O . ASP A 1 241 ? -8.577 -31.175 -33.629 1.00 93.94 241 ASP A O 1
ATOM 1909 N N . LYS A 1 242 ? -8.122 -28.984 -33.788 1.00 95.62 242 LYS A N 1
ATOM 1910 C CA . LYS A 1 242 ? -6.693 -29.084 -33.444 1.00 95.62 242 LYS A CA 1
ATOM 1911 C C . LYS A 1 242 ? -6.365 -28.515 -32.067 1.00 95.62 242 LYS A C 1
ATOM 1913 O O . LYS A 1 242 ? -5.241 -28.690 -31.601 1.00 95.62 242 LYS A O 1
ATOM 1918 N N . ARG A 1 243 ? -7.330 -27.874 -31.403 1.00 96.12 243 ARG A N 1
ATOM 1919 C CA . ARG A 1 243 ? -7.150 -27.091 -30.177 1.00 96.12 243 ARG A CA 1
ATOM 1920 C C . ARG A 1 243 ? -6.354 -27.838 -29.117 1.00 96.12 243 ARG A C 1
ATOM 1922 O O . ARG A 1 243 ? -5.308 -27.358 -28.705 1.00 96.12 243 ARG A O 1
ATOM 1929 N N . LYS A 1 244 ? -6.786 -29.046 -28.737 1.00 96.06 244 LYS A N 1
ATOM 1930 C CA . LYS A 1 244 ? -6.104 -29.850 -27.705 1.00 96.06 244 LYS A CA 1
ATOM 1931 C C . LYS A 1 244 ? -4.637 -30.125 -28.060 1.00 96.06 244 LYS A C 1
ATOM 1933 O O . LYS A 1 244 ? -3.765 -29.973 -27.217 1.00 96.06 244 LYS A O 1
ATOM 1938 N N . ALA A 1 245 ? -4.342 -30.468 -29.315 1.00 95.81 245 ALA A N 1
ATOM 1939 C CA . ALA A 1 245 ? -2.970 -30.725 -29.761 1.00 95.81 245 ALA A CA 1
ATOM 1940 C C . ALA A 1 245 ? -2.102 -29.456 -29.815 1.00 95.81 245 ALA A C 1
ATOM 1942 O O . ALA A 1 245 ? -0.899 -29.532 -29.577 1.00 95.81 245 ALA A O 1
ATOM 1943 N N . LEU A 1 246 ? -2.692 -28.301 -30.128 1.00 97.19 246 LEU A N 1
ATOM 1944 C CA . LEU A 1 246 ? -1.992 -27.015 -30.121 1.00 97.19 246 LEU A CA 1
ATOM 1945 C C . LEU A 1 246 ? -1.717 -26.529 -28.691 1.00 97.19 246 LEU A C 1
ATOM 1947 O O . LEU A 1 246 ? -0.607 -26.086 -28.422 1.00 97.19 246 LEU A O 1
ATOM 1951 N N . LEU A 1 247 ? -2.662 -26.710 -27.761 1.00 97.56 247 LEU A N 1
ATOM 1952 C CA . LEU A 1 247 ? -2.473 -26.397 -26.338 1.00 97.56 247 LEU A CA 1
ATOM 1953 C C . LEU A 1 247 ? -1.339 -27.222 -25.712 1.00 97.56 247 LEU A C 1
ATOM 1955 O O . LEU A 1 247 ? -0.511 -26.672 -24.994 1.00 97.56 247 LEU A O 1
ATOM 1959 N N . VAL A 1 248 ? -1.246 -28.521 -26.031 1.00 97.19 248 VAL A N 1
ATOM 1960 C CA . VAL A 1 248 ? -0.128 -29.380 -25.584 1.00 97.19 248 VAL A CA 1
ATOM 1961 C C . VAL A 1 248 ? 1.218 -28.885 -26.125 1.00 97.19 248 VAL A C 1
ATOM 1963 O O . VAL A 1 248 ? 2.225 -28.920 -25.419 1.00 97.19 248 VAL A O 1
ATOM 1966 N N . GLN A 1 249 ? 1.263 -28.408 -27.369 1.00 96.25 249 GLN A N 1
ATOM 1967 C CA . GLN A 1 249 ? 2.496 -27.849 -27.930 1.00 96.25 249 GLN A CA 1
ATOM 1968 C C . GLN A 1 249 ? 2.859 -26.516 -27.271 1.00 96.25 249 GLN A C 1
ATOM 1970 O O . GLN A 1 249 ? 4.011 -26.337 -26.889 1.00 96.25 249 GLN A O 1
ATOM 1975 N N . ALA A 1 250 ? 1.885 -25.622 -27.087 1.00 97.00 250 ALA A N 1
ATOM 1976 C CA . ALA A 1 250 ? 2.092 -24.334 -26.435 1.00 97.00 250 ALA A CA 1
ATOM 1977 C C . ALA A 1 250 ? 2.621 -24.511 -25.001 1.00 97.00 250 ALA A C 1
ATOM 1979 O O . ALA A 1 250 ? 3.644 -23.929 -24.653 1.00 97.00 250 ALA A O 1
ATOM 1980 N N . ILE A 1 251 ? 2.014 -25.403 -24.205 1.00 96.00 251 ILE A N 1
ATOM 1981 C CA . ILE A 1 251 ? 2.425 -25.615 -22.806 1.00 96.00 251 ILE A CA 1
ATOM 1982 C C . ILE A 1 251 ? 3.807 -26.270 -22.698 1.00 96.00 251 ILE A C 1
ATOM 1984 O O . ILE A 1 251 ? 4.523 -26.057 -21.728 1.00 96.00 251 ILE A O 1
ATOM 1988 N N . THR A 1 252 ? 4.212 -27.050 -23.705 1.00 94.50 252 THR A N 1
ATOM 1989 C CA . THR A 1 252 ? 5.562 -27.634 -23.759 1.00 94.50 252 THR A CA 1
ATOM 1990 C C . THR A 1 252 ? 6.627 -26.561 -24.007 1.00 94.50 252 THR A C 1
ATOM 1992 O O . THR A 1 252 ? 7.757 -26.706 -23.551 1.00 94.50 252 THR A O 1
ATOM 1995 N N . LEU A 1 253 ? 6.273 -25.491 -24.723 1.00 94.81 253 LEU A N 1
ATOM 1996 C CA . LEU A 1 253 ? 7.184 -24.402 -25.075 1.00 94.81 253 LEU A CA 1
ATOM 1997 C C . LEU A 1 253 ? 7.189 -23.266 -24.048 1.00 94.81 253 LEU A C 1
ATOM 1999 O O . LEU A 1 253 ? 8.192 -22.571 -23.944 1.00 94.81 253 LEU A O 1
ATOM 2003 N N . CYS A 1 254 ? 6.104 -23.075 -23.295 1.00 94.31 254 CYS A N 1
ATOM 2004 C CA . CYS A 1 254 ? 6.010 -22.046 -22.260 1.00 94.31 254 CYS A CA 1
ATOM 2005 C C . CYS A 1 254 ? 5.052 -22.484 -21.133 1.00 94.31 254 CYS A C 1
ATOM 2007 O O . CYS A 1 254 ? 3.894 -22.061 -21.091 1.00 94.31 254 CYS A O 1
ATOM 2009 N N . PRO A 1 255 ? 5.497 -23.370 -20.223 1.00 93.88 255 PRO A N 1
ATOM 2010 C CA . PRO A 1 255 ? 4.651 -23.884 -19.144 1.00 93.88 255 PRO A CA 1
ATOM 2011 C C . PRO A 1 255 ? 4.334 -22.858 -18.044 1.00 93.88 255 PRO A C 1
ATOM 2013 O O . PRO A 1 255 ? 3.445 -23.109 -17.237 1.00 93.88 255 PRO A O 1
ATOM 2016 N N . TRP A 1 256 ? 5.033 -21.720 -18.014 1.00 93.38 256 TRP A N 1
ATOM 2017 C CA . TRP A 1 256 ? 4.781 -20.600 -17.098 1.00 93.38 256 TRP A CA 1
ATOM 2018 C C . TRP A 1 256 ? 3.905 -19.496 -17.714 1.00 93.38 256 TRP A C 1
ATOM 2020 O O . TRP A 1 256 ? 3.765 -18.423 -17.136 1.00 93.38 256 TRP A O 1
ATOM 2030 N N . SER A 1 257 ? 3.333 -19.719 -18.904 1.00 95.00 257 SER A N 1
ATOM 2031 C CA . SER A 1 257 ? 2.384 -18.771 -19.492 1.00 95.00 257 SER A CA 1
ATOM 2032 C C . SER A 1 257 ? 1.097 -18.753 -18.666 1.00 95.00 257 SER A C 1
ATOM 2034 O O . SER A 1 257 ? 0.305 -19.699 -18.715 1.00 95.00 257 SER A O 1
ATOM 2036 N N . ASP A 1 258 ? 0.905 -17.663 -17.922 1.00 92.38 258 ASP A N 1
ATOM 2037 C CA . ASP A 1 258 ? -0.235 -17.450 -17.029 1.00 92.38 258 ASP A CA 1
ATOM 2038 C C . ASP A 1 258 ? -1.576 -17.621 -17.760 1.00 92.38 258 ASP A C 1
ATOM 2040 O O . ASP A 1 258 ? -2.397 -18.465 -17.391 1.00 92.38 258 ASP A O 1
ATOM 2044 N N . GLU A 1 259 ? -1.744 -16.918 -18.884 1.00 95.56 259 GLU A N 1
ATOM 2045 C CA . GLU A 1 259 ? -2.964 -16.954 -19.693 1.00 95.56 259 GLU A CA 1
ATOM 2046 C C . GLU A 1 259 ? -3.272 -18.366 -20.224 1.00 95.56 259 GLU A C 1
ATOM 2048 O O . GLU A 1 259 ? -4.401 -18.854 -20.122 1.00 95.56 259 GLU A O 1
ATOM 2053 N N . LEU A 1 260 ? -2.262 -19.067 -20.751 1.00 96.62 260 LEU A N 1
ATOM 2054 C CA . LEU A 1 260 ? -2.410 -20.416 -21.298 1.00 96.62 260 LEU A CA 1
ATOM 2055 C C . LEU A 1 260 ? -2.810 -21.429 -20.217 1.00 96.62 260 LEU A C 1
ATOM 2057 O O . LEU A 1 260 ? -3.714 -22.248 -20.422 1.00 96.62 260 LEU A O 1
ATOM 2061 N N . VAL A 1 261 ? -2.134 -21.390 -19.069 1.00 97.38 261 VAL A N 1
ATOM 2062 C CA . VAL A 1 261 ? -2.379 -22.294 -17.939 1.00 97.38 261 VAL A CA 1
ATOM 2063 C C . VAL A 1 261 ? -3.773 -22.056 -17.358 1.00 97.38 261 VAL A C 1
ATOM 2065 O O . VAL A 1 261 ? -4.545 -23.015 -17.216 1.00 97.38 261 VAL A O 1
ATOM 2068 N N . LYS A 1 262 ? -4.144 -20.792 -17.111 1.00 96.94 262 LYS A N 1
ATOM 2069 C CA . LYS A 1 262 ? -5.487 -20.411 -16.644 1.00 96.94 262 LYS A CA 1
ATOM 2070 C C . LYS A 1 262 ? -6.562 -20.811 -17.650 1.00 96.94 262 LYS A C 1
ATOM 2072 O O . LYS A 1 262 ? -7.586 -21.377 -17.260 1.00 96.94 262 LYS A O 1
ATOM 2077 N N . TYR A 1 263 ? -6.322 -20.621 -18.947 1.00 96.56 263 TYR A N 1
ATOM 2078 C CA . TYR A 1 263 ? -7.252 -21.043 -19.993 1.00 96.56 263 TYR A CA 1
ATOM 2079 C C . TYR A 1 263 ? -7.514 -22.551 -19.957 1.00 96.56 263 TYR A C 1
ATOM 2081 O O . TYR A 1 263 ? -8.674 -22.971 -20.029 1.00 96.56 263 TYR A O 1
ATOM 2089 N N . ILE A 1 264 ? -6.466 -23.374 -19.826 1.00 97.06 264 ILE A N 1
ATOM 2090 C CA . ILE A 1 264 ? -6.622 -24.831 -19.735 1.00 97.06 264 ILE A CA 1
ATOM 2091 C C . ILE A 1 264 ? -7.414 -25.202 -18.473 1.00 97.06 264 ILE A C 1
ATOM 2093 O O . ILE A 1 264 ? -8.367 -25.978 -18.561 1.00 97.06 264 ILE A O 1
ATOM 2097 N N . PHE A 1 265 ? -7.073 -24.611 -17.325 1.00 96.56 265 PHE A N 1
ATOM 2098 C CA . PHE A 1 265 ? -7.739 -24.875 -16.047 1.00 96.56 265 PHE A CA 1
ATOM 2099 C C . PHE A 1 265 ? -9.245 -24.552 -16.073 1.00 96.56 265 PHE A C 1
ATOM 2101 O O . PHE A 1 265 ? -10.076 -25.328 -15.580 1.00 96.56 265 PHE A O 1
ATOM 2108 N N . VAL A 1 266 ? -9.611 -23.413 -16.666 1.00 94.69 266 VAL A N 1
ATOM 2109 C CA . VAL A 1 266 ? -11.001 -22.944 -16.734 1.00 94.69 266 VAL A CA 1
ATOM 2110 C C . VAL A 1 266 ? -11.827 -23.785 -17.710 1.00 94.69 266 VAL A C 1
ATOM 2112 O O . VAL A 1 266 ? -12.924 -24.225 -17.356 1.00 94.69 266 VAL A O 1
ATOM 2115 N N . ASN A 1 267 ? -11.305 -24.041 -18.914 1.00 94.81 267 ASN A N 1
ATOM 2116 C CA . ASN A 1 267 ? -12.080 -24.625 -20.015 1.00 94.81 267 ASN A CA 1
ATOM 2117 C C . ASN A 1 267 ? -12.117 -26.160 -20.023 1.00 94.81 267 ASN A C 1
ATOM 2119 O O . ASN A 1 267 ? -12.990 -26.734 -20.676 1.00 94.81 267 ASN A O 1
ATOM 2123 N N . TYR A 1 268 ? -11.206 -26.831 -19.311 1.00 95.56 268 TYR A N 1
ATOM 2124 C CA . TYR A 1 268 ? -11.102 -28.295 -19.306 1.00 95.56 268 TYR A CA 1
ATOM 2125 C C . TYR A 1 268 ? -11.075 -28.846 -17.875 1.00 95.56 268 TYR A C 1
ATOM 2127 O O . TYR A 1 268 ? -10.002 -29.089 -17.317 1.00 95.56 268 TYR A O 1
ATOM 2135 N N . PRO A 1 269 ? -12.252 -29.065 -17.253 1.00 93.56 269 PRO A N 1
ATOM 2136 C CA . PRO A 1 269 ? -12.354 -29.602 -15.898 1.00 93.56 269 PRO A CA 1
ATOM 2137 C C . PRO A 1 269 ? -11.602 -30.921 -15.689 1.00 93.56 269 PRO A C 1
ATOM 2139 O O . PRO A 1 269 ? -11.094 -31.166 -14.596 1.00 93.56 269 PRO A O 1
ATOM 2142 N N . GLU A 1 270 ? -11.511 -31.756 -16.729 1.00 94.06 270 GLU A N 1
ATOM 2143 C CA . GLU A 1 270 ? -10.776 -33.020 -16.707 1.00 94.06 270 GLU A CA 1
ATOM 2144 C C . GLU A 1 270 ? -9.254 -32.840 -16.566 1.00 94.06 270 GLU A C 1
ATOM 2146 O O . GLU A 1 270 ? -8.583 -33.730 -16.047 1.00 94.06 270 GLU A O 1
ATOM 2151 N N . GLU A 1 271 ? -8.722 -31.678 -16.958 1.0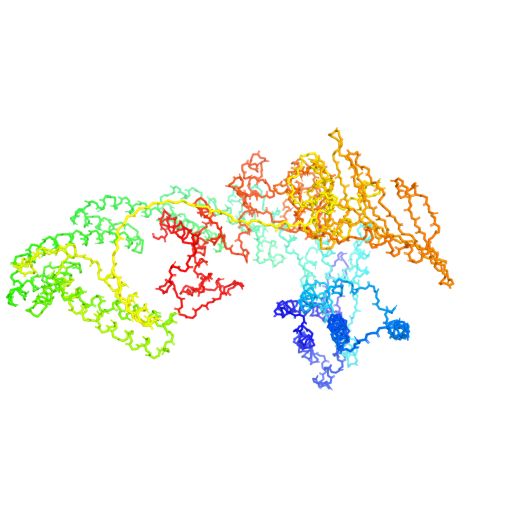0 95.88 271 GLU A N 1
ATOM 2152 C CA . GLU A 1 271 ? -7.290 -31.359 -16.927 1.00 95.88 271 GLU A CA 1
ATOM 2153 C C . GLU A 1 271 ? -6.879 -30.517 -15.708 1.00 95.88 271 GLU A C 1
ATOM 2155 O O . GLU A 1 271 ? -5.699 -30.217 -15.539 1.00 95.88 271 GLU A O 1
ATOM 2160 N N . ARG A 1 272 ? -7.810 -30.154 -14.814 1.00 94.19 272 ARG A N 1
ATOM 2161 C CA . ARG A 1 272 ? -7.511 -29.286 -13.658 1.00 94.19 272 ARG A CA 1
ATOM 2162 C C . ARG A 1 272 ? -6.422 -29.845 -12.750 1.00 94.19 272 ARG A C 1
ATOM 2164 O O . ARG A 1 272 ? -5.507 -29.128 -12.380 1.00 94.19 272 ARG A O 1
ATOM 2171 N N . LYS A 1 273 ? -6.473 -31.138 -12.418 1.00 91.62 273 LYS A N 1
ATOM 2172 C CA . LYS A 1 273 ? -5.443 -31.767 -11.571 1.00 91.62 273 LYS A CA 1
ATOM 2173 C C . LYS A 1 273 ? -4.044 -31.723 -12.205 1.00 91.62 273 LYS A C 1
ATOM 2175 O O . LYS A 1 273 ? -3.129 -31.228 -11.546 1.00 91.62 273 LYS A O 1
ATOM 2180 N N . PRO A 1 274 ? -3.831 -32.216 -13.445 1.00 93.75 274 PRO A N 1
ATOM 2181 C CA . PRO A 1 274 ? -2.508 -32.159 -14.058 1.00 93.75 274 PRO A CA 1
ATOM 2182 C C . PRO A 1 274 ? -2.033 -30.726 -14.326 1.00 93.75 274 PRO A C 1
ATOM 2184 O O . PRO A 1 274 ? -0.848 -30.461 -14.132 1.00 93.75 274 PRO A O 1
ATOM 2187 N N . ILE A 1 275 ? -2.920 -29.798 -14.710 1.00 95.62 275 ILE A N 1
ATOM 2188 C CA . ILE A 1 275 ? -2.512 -28.410 -14.957 1.00 95.62 275 ILE A CA 1
ATOM 2189 C C . ILE A 1 275 ? -2.198 -27.653 -13.660 1.00 95.62 275 ILE A C 1
ATOM 2191 O O . ILE A 1 275 ? -1.243 -26.891 -13.649 1.00 95.62 275 ILE A O 1
ATOM 2195 N N . SER A 1 276 ? -2.898 -27.912 -12.547 1.00 93.75 276 SER A N 1
ATOM 2196 C CA . SER A 1 276 ? -2.548 -27.331 -11.241 1.00 93.75 276 SER A CA 1
ATOM 2197 C C . SER A 1 276 ? -1.191 -27.822 -10.737 1.00 93.75 276 SER A C 1
ATOM 2199 O O . SER A 1 276 ? -0.412 -27.037 -10.206 1.00 93.75 276 SER A O 1
ATOM 2201 N N . ALA A 1 277 ? -0.867 -29.103 -10.944 1.00 92.38 277 ALA A N 1
ATOM 2202 C CA . ALA A 1 277 ? 0.459 -29.625 -10.612 1.00 92.38 277 ALA A CA 1
ATOM 2203 C C . ALA A 1 277 ? 1.563 -28.978 -11.471 1.00 92.38 277 ALA A C 1
ATOM 2205 O O . ALA A 1 277 ? 2.650 -28.692 -10.970 1.00 92.38 277 ALA A O 1
ATOM 2206 N N . LEU A 1 278 ? 1.279 -28.729 -12.754 1.00 94.31 278 LEU A N 1
ATOM 2207 C CA . LEU A 1 278 ? 2.188 -28.020 -13.654 1.00 94.31 278 LEU A CA 1
ATOM 2208 C C . LEU A 1 278 ? 2.365 -26.559 -13.223 1.00 94.31 278 LEU A C 1
ATOM 2210 O O . LEU A 1 278 ? 3.501 -26.115 -13.079 1.00 94.31 278 LEU A O 1
ATOM 2214 N N . ALA A 1 279 ? 1.269 -25.853 -12.942 1.00 94.25 279 ALA A N 1
ATOM 2215 C CA . ALA A 1 279 ? 1.272 -24.477 -12.455 1.00 94.25 279 ALA A CA 1
ATOM 2216 C C . ALA A 1 279 ? 2.132 -24.326 -11.193 1.00 94.25 279 ALA A C 1
ATOM 2218 O O . ALA A 1 279 ? 2.986 -23.448 -11.135 1.00 94.25 279 ALA A O 1
ATOM 2219 N N . GLN A 1 280 ? 2.015 -25.259 -10.241 1.00 91.94 280 GLN A N 1
ATOM 2220 C CA . GLN A 1 280 ? 2.842 -25.267 -9.033 1.00 91.94 280 GLN A CA 1
ATOM 2221 C C . GLN A 1 280 ? 4.347 -25.402 -9.333 1.00 91.94 280 GLN A C 1
ATOM 2223 O O . GLN A 1 280 ? 5.160 -24.746 -8.688 1.00 91.94 280 GLN A O 1
ATOM 2228 N N . ARG A 1 281 ? 4.744 -26.245 -10.299 1.00 93.00 281 ARG A N 1
ATOM 2229 C CA . ARG A 1 281 ? 6.162 -26.433 -10.672 1.00 93.00 281 ARG A CA 1
ATOM 2230 C C . ARG A 1 281 ? 6.746 -25.227 -11.406 1.00 93.00 281 ARG A C 1
ATOM 2232 O O . ARG A 1 281 ? 7.943 -24.971 -11.277 1.00 93.00 281 ARG A O 1
ATOM 2239 N N . PHE A 1 282 ? 5.924 -24.560 -12.209 1.00 93.44 282 PHE A N 1
ATOM 2240 C CA . PHE A 1 282 ? 6.331 -23.458 -13.078 1.00 93.44 282 PHE A CA 1
ATOM 2241 C C . PHE A 1 282 ? 5.880 -22.086 -12.564 1.00 93.44 282 PHE A C 1
ATOM 2243 O O . PHE A 1 282 ? 5.918 -21.119 -13.316 1.00 93.44 282 PHE A O 1
ATOM 2250 N N . HIS A 1 283 ? 5.512 -22.006 -11.282 1.00 93.69 283 HIS A N 1
ATOM 2251 C CA . HIS A 1 283 ? 5.191 -20.769 -10.567 1.00 93.69 283 HIS A CA 1
ATOM 2252 C C . HIS A 1 283 ? 4.073 -19.932 -11.213 1.00 93.69 283 HIS A C 1
ATOM 2254 O O . HIS A 1 283 ? 4.137 -18.708 -11.211 1.00 93.69 283 HIS A O 1
ATOM 2260 N N . VAL A 1 284 ? 3.036 -20.591 -11.741 1.00 94.19 284 VAL A N 1
ATOM 2261 C CA . VAL A 1 284 ? 1.814 -19.919 -12.210 1.00 94.19 284 VAL A CA 1
ATOM 2262 C C . VAL A 1 284 ? 0.780 -19.906 -11.096 1.00 94.19 284 VAL A C 1
ATOM 2264 O O . VAL A 1 284 ? 0.438 -20.960 -10.551 1.00 94.19 284 VAL A O 1
ATOM 2267 N N . ASP A 1 285 ? 0.267 -18.720 -10.781 1.00 93.00 285 ASP A N 1
ATOM 2268 C CA . ASP A 1 285 ? -0.763 -18.555 -9.766 1.00 93.00 285 ASP A CA 1
ATOM 2269 C C . ASP A 1 285 ? -2.150 -18.921 -10.318 1.00 93.00 285 ASP A C 1
ATOM 2271 O O . ASP A 1 285 ? -2.602 -18.417 -11.346 1.00 93.00 285 ASP A O 1
ATOM 2275 N N . LEU A 1 286 ? -2.823 -19.839 -9.624 1.00 94.81 286 LEU A N 1
ATOM 2276 C CA . LEU A 1 286 ? -4.189 -20.281 -9.914 1.00 94.81 286 LEU A CA 1
ATOM 2277 C C . LEU A 1 286 ? -5.146 -19.982 -8.755 1.00 94.81 286 LEU A C 1
ATOM 2279 O O . LEU A 1 286 ? -6.264 -20.503 -8.752 1.00 94.81 286 LEU A O 1
ATOM 2283 N N . SER A 1 287 ? -4.713 -19.216 -7.750 1.00 92.44 287 SER A N 1
ATOM 2284 C CA . SER A 1 287 ? -5.461 -18.985 -6.511 1.00 92.44 287 SER A CA 1
ATOM 2285 C C . SER A 1 287 ? -6.844 -18.397 -6.785 1.00 92.44 287 SER A C 1
ATOM 2287 O O . SER A 1 287 ? -7.835 -18.912 -6.273 1.00 92.44 287 SER A O 1
ATOM 2289 N N . ASP A 1 288 ? -6.935 -17.420 -7.686 1.00 93.69 288 ASP A N 1
ATOM 2290 C CA . ASP A 1 288 ? -8.187 -16.802 -8.138 1.00 93.69 288 ASP A CA 1
ATOM 2291 C C . ASP A 1 288 ? -9.143 -17.815 -8.803 1.00 93.69 288 ASP A C 1
ATOM 2293 O O . ASP A 1 288 ? -10.337 -17.876 -8.501 1.00 93.69 288 ASP A O 1
ATOM 2297 N N . LYS A 1 289 ? -8.627 -18.673 -9.694 1.00 94.38 289 LYS A N 1
ATOM 2298 C CA . LYS A 1 289 ? -9.434 -19.683 -10.399 1.00 94.38 289 LYS A CA 1
ATOM 2299 C C . LYS A 1 289 ? -9.854 -20.828 -9.482 1.00 94.38 289 LYS A C 1
ATOM 2301 O O . LYS A 1 289 ? -10.917 -21.419 -9.692 1.00 94.38 289 LYS A O 1
ATOM 2306 N N . LEU A 1 290 ? -9.026 -21.159 -8.495 1.00 94.12 290 LEU A N 1
ATOM 2307 C CA . LEU A 1 290 ? -9.334 -22.134 -7.456 1.00 94.12 290 LEU A CA 1
ATOM 2308 C C . LEU A 1 290 ? -10.397 -21.589 -6.498 1.00 94.12 290 LEU A C 1
ATOM 2310 O O . LEU A 1 290 ? -11.343 -22.311 -6.190 1.00 94.12 290 LEU A O 1
ATOM 2314 N N . GLU A 1 291 ? -10.305 -20.320 -6.105 1.00 95.88 291 GLU A N 1
ATOM 2315 C CA . GLU A 1 291 ? -11.294 -19.668 -5.245 1.00 95.88 291 GLU A CA 1
ATOM 2316 C C . GLU A 1 291 ? -12.656 -19.558 -5.939 1.00 95.88 291 GLU A C 1
ATOM 2318 O O . GLU A 1 291 ? -13.661 -19.990 -5.380 1.00 95.88 291 GLU A O 1
ATOM 2323 N N . ALA A 1 292 ? -12.694 -19.157 -7.213 1.00 94.31 292 ALA A N 1
ATOM 2324 C CA . ALA A 1 292 ? -13.923 -19.154 -8.015 1.00 94.31 292 ALA A CA 1
ATOM 2325 C C . ALA A 1 292 ? -14.590 -20.541 -8.123 1.00 94.31 292 ALA A C 1
ATOM 2327 O O . ALA A 1 292 ? -15.793 -20.669 -8.375 1.00 94.31 292 ALA A O 1
ATOM 2328 N N . LEU A 1 293 ? -13.811 -21.617 -7.981 1.00 93.94 293 LEU A N 1
ATOM 2329 C CA . LEU A 1 293 ? -14.327 -22.979 -7.956 1.00 93.94 293 LEU A CA 1
ATOM 2330 C C . LEU A 1 293 ? -14.905 -23.343 -6.578 1.00 93.94 293 LEU A C 1
ATOM 2332 O O . LEU A 1 293 ? -15.891 -24.079 -6.530 1.00 93.94 293 LEU A O 1
ATOM 2336 N N . LEU A 1 294 ? -14.339 -22.814 -5.489 1.00 96.31 294 LEU A N 1
ATOM 2337 C CA . LEU A 1 294 ? -14.881 -22.946 -4.133 1.00 96.31 294 LEU A CA 1
ATOM 2338 C C . LEU A 1 294 ? -16.162 -22.125 -3.956 1.00 96.31 294 LEU A C 1
ATOM 2340 O O . LEU A 1 294 ? -17.135 -22.647 -3.414 1.00 96.31 294 LEU A O 1
ATOM 2344 N N . GLU A 1 295 ? -16.207 -20.902 -4.482 1.00 96.00 295 GLU A N 1
ATOM 2345 C CA . GLU A 1 295 ? -17.363 -20.003 -4.388 1.00 96.00 295 GLU A CA 1
ATOM 2346 C C . GLU A 1 295 ? -18.642 -20.645 -4.950 1.00 96.00 295 GLU A C 1
ATOM 2348 O O . GLU A 1 295 ? -19.706 -20.608 -4.331 1.00 96.00 295 GLU A O 1
ATOM 2353 N N . ARG A 1 296 ? -18.529 -21.362 -6.077 1.00 94.25 296 ARG A N 1
ATOM 2354 C CA . ARG A 1 296 ? -19.645 -22.102 -6.704 1.00 94.25 296 ARG A CA 1
ATOM 2355 C C . ARG A 1 296 ? -20.249 -23.190 -5.811 1.00 94.25 296 ARG A C 1
ATOM 2357 O O . ARG A 1 296 ? -21.380 -23.630 -6.052 1.00 94.25 296 ARG A O 1
ATOM 2364 N N . GLU A 1 297 ? -19.507 -23.653 -4.808 1.00 95.50 297 GLU A N 1
ATOM 2365 C CA . GLU A 1 297 ? -19.989 -24.632 -3.840 1.00 95.50 297 GLU A CA 1
ATOM 2366 C C . GLU A 1 297 ? -20.758 -24.009 -2.672 1.00 95.50 297 GLU A C 1
ATOM 2368 O O . GLU A 1 297 ? -21.480 -24.757 -2.006 1.00 95.50 297 GLU A O 1
ATOM 2373 N N . TYR A 1 298 ? -20.661 -22.692 -2.437 1.00 96.31 298 TYR A N 1
ATOM 2374 C CA . TYR A 1 298 ? -21.402 -21.986 -1.388 1.00 96.31 298 TYR A CA 1
ATOM 2375 C C . TYR A 1 298 ? -22.532 -21.119 -1.954 1.00 96.31 298 TYR A C 1
ATOM 2377 O O . TYR A 1 298 ? -22.381 -19.929 -2.227 1.00 96.31 298 TYR A O 1
ATOM 2385 N N . ARG A 1 299 ? -23.706 -21.728 -2.128 1.00 92.44 299 ARG A N 1
ATOM 2386 C CA . ARG A 1 299 ? -24.848 -21.096 -2.804 1.00 92.44 299 ARG A CA 1
ATOM 2387 C C . ARG A 1 299 ? -25.715 -20.308 -1.827 1.00 92.44 299 ARG A C 1
ATOM 2389 O O . ARG A 1 299 ? -25.729 -20.599 -0.636 1.00 92.44 299 ARG A O 1
ATOM 2396 N N . GLU A 1 300 ? -26.532 -19.389 -2.340 1.00 89.06 300 GLU A N 1
ATOM 2397 C CA . GLU A 1 300 ? -27.507 -18.631 -1.530 1.00 89.06 300 GLU A CA 1
ATOM 2398 C C . GLU A 1 300 ? -28.416 -19.540 -0.680 1.00 89.06 300 GLU A C 1
ATOM 2400 O O . GLU A 1 300 ? -28.657 -19.278 0.497 1.00 89.06 300 GLU A O 1
ATOM 2405 N N . GLU A 1 301 ? -28.852 -20.673 -1.240 1.00 87.94 301 GLU A N 1
ATOM 2406 C CA . GLU A 1 301 ? -29.655 -21.684 -0.536 1.00 87.94 301 GLU A CA 1
ATOM 2407 C C . GLU A 1 301 ? -28.935 -22.321 0.669 1.00 87.94 301 GLU A C 1
ATOM 2409 O O . GLU A 1 301 ? -29.583 -22.758 1.626 1.00 87.94 301 GLU A O 1
ATOM 2414 N N . ASP A 1 302 ? -27.599 -22.347 0.654 1.00 90.44 302 ASP A N 1
ATOM 2415 C CA . ASP A 1 302 ? -26.788 -22.877 1.746 1.00 90.44 302 ASP A CA 1
ATOM 2416 C C . ASP A 1 302 ? -26.671 -21.877 2.915 1.00 90.44 302 ASP A C 1
ATOM 2418 O O . ASP A 1 302 ? -26.477 -22.297 4.059 1.00 90.44 302 ASP A O 1
ATOM 2422 N N . ARG A 1 303 ? -26.866 -20.569 2.672 1.00 87.94 303 ARG A N 1
ATOM 2423 C CA . ARG A 1 303 ? -26.677 -19.497 3.675 1.00 87.94 303 ARG A CA 1
ATOM 2424 C C . ARG A 1 303 ? -27.780 -19.430 4.727 1.00 87.94 303 ARG A C 1
ATOM 2426 O O . ARG A 1 303 ? -27.555 -18.993 5.856 1.00 87.94 303 ARG A O 1
ATOM 2433 N N . SER A 1 304 ? -28.988 -19.874 4.388 1.00 83.62 304 SER A N 1
ATOM 2434 C CA . SER A 1 304 ? -30.151 -19.776 5.280 1.00 83.62 304 SER A CA 1
ATOM 2435 C C . SER A 1 304 ? -30.336 -20.981 6.207 1.00 83.62 304 SER A C 1
ATOM 2437 O O . SER A 1 304 ? -31.214 -20.959 7.070 1.00 83.62 304 SER A O 1
ATOM 2439 N N . SER A 1 305 ? -29.565 -22.060 6.032 1.00 89.38 305 SER A N 1
ATOM 2440 C CA . SER A 1 305 ? -29.759 -23.313 6.768 1.00 89.38 305 SER A CA 1
ATOM 2441 C C . SER A 1 305 ? -28.442 -23.903 7.243 1.00 89.38 305 SER A C 1
ATOM 2443 O O . SER A 1 305 ? -27.566 -24.210 6.444 1.00 89.38 305 SER A O 1
ATOM 2445 N N . GLU A 1 306 ? -28.355 -24.185 8.541 1.00 91.25 306 GLU A N 1
ATOM 2446 C CA . GLU A 1 306 ? -27.174 -24.808 9.141 1.00 91.25 306 GLU A CA 1
ATOM 2447 C C . GLU A 1 306 ? -26.824 -26.152 8.484 1.00 91.25 306 GLU A C 1
ATOM 2449 O O . GLU A 1 306 ? -25.689 -26.401 8.092 1.00 91.25 306 GLU A O 1
ATOM 2454 N N . ALA A 1 307 ? -27.823 -27.003 8.246 1.00 91.94 307 ALA A N 1
ATOM 2455 C CA . ALA A 1 307 ? -27.607 -28.287 7.585 1.00 91.94 307 ALA A CA 1
ATOM 2456 C C . ALA A 1 307 ? -27.175 -28.149 6.110 1.00 91.94 307 ALA A C 1
ATOM 2458 O O . ALA A 1 307 ? -26.568 -29.066 5.551 1.00 91.94 307 ALA A O 1
ATOM 2459 N N . ALA A 1 308 ? -27.516 -27.044 5.445 1.00 93.56 308 ALA A N 1
ATOM 2460 C CA . ALA A 1 308 ? -27.074 -26.766 4.083 1.00 93.56 308 ALA A CA 1
ATOM 2461 C C . ALA A 1 308 ? -25.641 -26.208 4.074 1.00 93.56 308 ALA A C 1
ATOM 2463 O O . ALA A 1 308 ? -24.783 -26.788 3.407 1.00 93.56 308 ALA A O 1
ATOM 2464 N N . ALA A 1 309 ? -25.340 -25.235 4.941 1.00 94.69 309 ALA A N 1
ATOM 2465 C CA . ALA A 1 309 ? -23.994 -24.707 5.155 1.00 94.69 309 ALA A CA 1
ATOM 2466 C C . ALA A 1 309 ? -22.974 -25.810 5.492 1.00 94.69 309 ALA A C 1
ATOM 2468 O O . ALA A 1 309 ? -21.901 -25.862 4.896 1.00 94.69 309 ALA A O 1
ATOM 2469 N N . GLN A 1 310 ? -23.320 -26.774 6.354 1.00 94.44 310 GLN A N 1
ATOM 2470 C CA . GLN A 1 310 ? -22.427 -27.902 6.661 1.00 94.44 310 GLN A CA 1
ATOM 2471 C C . GLN A 1 310 ? -22.164 -28.812 5.451 1.00 94.44 310 GLN A C 1
ATOM 2473 O O . GLN A 1 310 ? -21.053 -29.316 5.274 1.00 94.44 310 GLN A O 1
ATOM 2478 N N . ARG A 1 311 ? -23.158 -29.012 4.574 1.00 94.81 311 ARG A N 1
ATOM 2479 C CA . ARG A 1 311 ? -22.962 -29.762 3.322 1.00 94.81 311 ARG A CA 1
ATOM 2480 C C . ARG A 1 311 ? -22.073 -28.990 2.348 1.00 94.81 311 ARG A C 1
ATOM 2482 O O . ARG A 1 311 ? -21.217 -29.611 1.723 1.00 94.81 311 ARG A O 1
ATOM 2489 N N . ALA A 1 312 ? -22.242 -27.673 2.234 1.00 96.50 312 ALA A N 1
ATOM 2490 C CA . ALA A 1 312 ? -21.367 -26.818 1.431 1.00 96.50 312 ALA A CA 1
ATOM 2491 C C . ALA A 1 312 ? -19.923 -26.844 1.951 1.00 96.50 312 ALA A C 1
ATOM 2493 O O . ALA A 1 312 ? -19.002 -27.139 1.190 1.00 96.50 312 ALA A O 1
ATOM 2494 N N . LYS A 1 313 ? -19.730 -26.704 3.267 1.00 96.50 313 LYS A N 1
ATOM 2495 C CA . LYS A 1 313 ? -18.424 -26.807 3.933 1.00 96.50 313 LYS A CA 1
ATOM 2496 C C . LYS A 1 313 ? -17.697 -28.111 3.611 1.00 96.50 313 LYS A C 1
ATOM 2498 O O . LYS A 1 313 ? -16.493 -28.107 3.364 1.00 96.50 313 LYS A O 1
ATOM 2503 N N . GLN A 1 314 ? -18.413 -29.236 3.590 1.00 95.88 314 GLN A N 1
ATOM 2504 C CA . GLN A 1 314 ? -17.831 -30.532 3.228 1.00 95.88 314 GLN A CA 1
ATOM 2505 C C . GLN A 1 314 ? -17.366 -30.584 1.767 1.00 95.88 314 GLN A C 1
ATOM 2507 O O . GLN A 1 314 ? -16.295 -31.134 1.504 1.00 95.88 314 GLN A O 1
ATOM 2512 N N . ARG A 1 315 ? -18.137 -30.013 0.829 1.00 96.38 315 ARG A N 1
ATOM 2513 C CA . ARG A 1 315 ? -17.752 -29.928 -0.593 1.00 96.38 315 ARG A CA 1
ATOM 2514 C C . ARG A 1 315 ? -16.523 -29.035 -0.776 1.00 96.38 315 ARG A C 1
ATOM 2516 O O . ARG A 1 315 ? -15.545 -29.484 -1.367 1.00 96.38 315 ARG A O 1
ATOM 2523 N N . ILE A 1 316 ? -16.521 -27.854 -0.158 1.00 97.25 316 ILE A N 1
ATOM 2524 C CA . ILE A 1 316 ? -15.393 -26.906 -0.149 1.00 97.25 316 ILE A CA 1
ATOM 2525 C C . ILE A 1 316 ? -14.130 -27.576 0.400 1.00 97.25 316 ILE A C 1
ATOM 2527 O O . ILE A 1 316 ? -13.121 -27.652 -0.293 1.00 97.25 316 ILE A O 1
ATOM 2531 N N . ARG A 1 317 ? -14.190 -28.188 1.592 1.00 96.00 317 ARG A N 1
ATOM 2532 C CA . ARG A 1 317 ? -13.037 -28.903 2.174 1.00 96.00 317 ARG A CA 1
ATOM 2533 C C . ARG A 1 317 ? -12.589 -30.117 1.355 1.00 96.00 317 ARG A C 1
ATOM 2535 O O . ARG A 1 317 ? -11.447 -30.556 1.489 1.00 96.00 317 ARG A O 1
ATOM 2542 N N . ALA A 1 318 ? -13.462 -30.730 0.556 1.00 95.75 318 ALA A N 1
ATOM 2543 C CA . ALA A 1 318 ? -13.055 -31.792 -0.363 1.00 95.75 318 ALA A CA 1
ATOM 2544 C C . ALA A 1 318 ? -12.230 -31.223 -1.522 1.00 95.75 318 ALA A C 1
ATOM 2546 O O . ALA A 1 318 ? -11.150 -31.737 -1.794 1.00 95.75 318 ALA A O 1
ATOM 2547 N N . ILE A 1 319 ? -12.684 -30.128 -2.127 1.00 94.31 319 ILE A N 1
ATOM 2548 C CA . ILE A 1 319 ? -11.960 -29.443 -3.200 1.00 94.31 319 ILE A CA 1
ATOM 2549 C C . ILE A 1 319 ? -10.628 -28.888 -2.694 1.00 94.31 319 ILE A C 1
ATOM 2551 O O . ILE A 1 319 ? -9.602 -29.121 -3.325 1.00 94.31 319 ILE A O 1
ATOM 2555 N N . MET A 1 320 ? -10.618 -28.221 -1.536 1.00 94.50 320 MET A N 1
ATOM 2556 C CA . MET A 1 320 ? -9.384 -27.696 -0.948 1.00 94.50 320 MET A CA 1
ATOM 2557 C C . MET A 1 320 ? -8.330 -28.795 -0.771 1.00 94.50 320 MET A C 1
ATOM 2559 O O . MET A 1 320 ? -7.169 -28.595 -1.107 1.00 94.50 320 MET A O 1
ATOM 2563 N N . ARG A 1 321 ? -8.733 -29.997 -0.336 1.00 93.69 321 ARG A N 1
ATOM 2564 C CA . ARG A 1 321 ? -7.826 -31.155 -0.256 1.00 93.69 321 ARG A CA 1
ATOM 2565 C C . ARG A 1 321 ? -7.373 -31.653 -1.626 1.00 93.69 321 ARG A C 1
ATOM 2567 O O . ARG A 1 321 ? -6.210 -32.005 -1.776 1.00 93.69 321 ARG A O 1
ATOM 2574 N N . ASP A 1 322 ? -8.269 -31.690 -2.607 1.00 90.19 322 ASP A N 1
ATOM 2575 C CA . ASP A 1 322 ? -7.965 -32.168 -3.959 1.00 90.19 322 ASP A CA 1
ATOM 2576 C C . ASP A 1 322 ? -6.940 -31.290 -4.698 1.00 90.19 322 ASP A C 1
ATOM 2578 O O . ASP A 1 322 ? -6.232 -31.805 -5.566 1.00 90.19 322 ASP A O 1
ATOM 2582 N N . TYR A 1 323 ? -6.846 -30.005 -4.339 1.00 89.75 323 TYR A N 1
ATOM 2583 C CA . TYR A 1 323 ? -5.939 -29.024 -4.948 1.00 89.75 323 TYR A CA 1
ATOM 2584 C C . TYR A 1 323 ? -4.900 -28.435 -3.976 1.00 89.75 323 TYR A C 1
ATOM 2586 O O . TYR A 1 323 ? -4.218 -27.480 -4.329 1.00 89.75 323 TYR A O 1
ATOM 2594 N N . ASN A 1 324 ? -4.739 -29.007 -2.775 1.00 88.94 324 ASN A N 1
ATOM 2595 C CA . ASN A 1 324 ? -3.811 -28.538 -1.730 1.00 88.94 324 ASN A CA 1
ATOM 2596 C C . ASN A 1 324 ? -3.985 -27.056 -1.323 1.00 88.94 324 ASN A C 1
ATOM 2598 O O . ASN A 1 324 ? -3.011 -26.375 -1.014 1.00 88.94 324 ASN A O 1
ATOM 2602 N N . ILE A 1 325 ? -5.225 -26.567 -1.295 1.00 91.06 325 ILE A N 1
ATOM 2603 C CA . ILE A 1 325 ? -5.574 -25.212 -0.851 1.00 91.06 325 ILE A CA 1
ATOM 2604 C C . ILE A 1 325 ? -5.604 -25.186 0.681 1.00 91.06 325 ILE A C 1
ATOM 2606 O O . ILE A 1 325 ? -6.302 -25.988 1.308 1.00 91.06 325 ILE A O 1
ATOM 2610 N N . THR A 1 326 ? -4.863 -24.263 1.291 1.00 89.19 326 THR A N 1
ATOM 2611 C CA . THR A 1 326 ? -4.752 -24.143 2.755 1.00 89.19 326 THR A CA 1
ATOM 2612 C C . THR A 1 326 ? -5.684 -23.100 3.366 1.00 89.19 326 THR A C 1
ATOM 2614 O O . THR A 1 326 ? -6.033 -23.230 4.536 1.00 89.19 326 THR A O 1
ATOM 2617 N N . SER A 1 327 ? -6.105 -22.100 2.591 1.00 91.94 327 SER A N 1
ATOM 2618 C CA . SER A 1 327 ? -6.952 -20.976 3.014 1.00 91.94 327 SER A CA 1
ATOM 2619 C C . SER A 1 327 ? -7.949 -20.624 1.912 1.00 91.94 327 SER A C 1
ATOM 2621 O O . SER A 1 327 ? -7.640 -20.813 0.738 1.00 91.94 327 SER A O 1
ATOM 2623 N N . SER A 1 328 ? -9.140 -20.145 2.272 1.00 95.94 328 SER A N 1
ATOM 2624 C CA . SER A 1 328 ? -10.164 -19.758 1.295 1.00 95.94 328 SER A CA 1
ATOM 2625 C C . SER A 1 328 ? -11.124 -18.718 1.880 1.00 95.94 328 SER A C 1
ATOM 2627 O O . SER A 1 328 ? -11.824 -19.040 2.847 1.00 95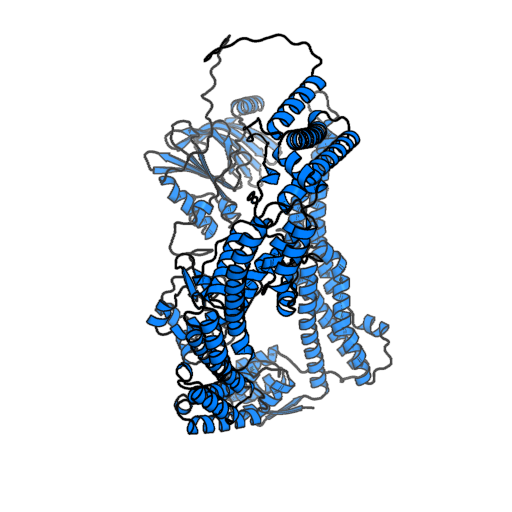.94 328 SER A O 1
ATOM 2629 N N . PRO A 1 329 ? -11.235 -17.531 1.259 1.00 96.56 329 PRO A N 1
ATOM 2630 C CA . PRO A 1 329 ? -12.268 -16.549 1.578 1.00 96.56 329 PRO A CA 1
ATOM 2631 C C . PRO A 1 329 ? -13.694 -17.121 1.575 1.00 96.56 329 PRO A C 1
ATOM 2633 O O . PRO A 1 329 ? -14.504 -16.767 2.429 1.00 96.56 329 PRO A O 1
ATOM 2636 N N . THR A 1 330 ? -14.019 -18.054 0.675 1.00 97.12 330 THR A N 1
ATOM 2637 C CA . THR A 1 330 ? -15.331 -18.720 0.641 1.00 97.12 330 THR A CA 1
ATOM 2638 C C . THR A 1 330 ? -15.573 -19.550 1.899 1.00 97.12 330 THR A C 1
ATOM 2640 O O . THR A 1 330 ? -16.682 -19.542 2.441 1.00 97.12 330 THR A O 1
ATOM 2643 N N . LEU A 1 331 ? -14.559 -20.279 2.384 1.00 96.88 331 LEU A N 1
ATOM 2644 C CA . LEU A 1 331 ? -14.681 -21.025 3.639 1.00 96.88 331 LEU A CA 1
ATOM 2645 C C . LEU A 1 331 ? -14.845 -20.071 4.828 1.00 96.88 331 LEU A C 1
ATOM 2647 O O . LEU A 1 331 ? -15.699 -20.322 5.680 1.00 96.88 331 LEU A O 1
ATOM 2651 N N . ASP A 1 332 ? -14.073 -18.985 4.855 1.00 97.19 332 ASP A N 1
ATOM 2652 C CA . ASP A 1 332 ? -14.130 -17.959 5.900 1.00 97.19 332 ASP A CA 1
ATOM 2653 C C . ASP A 1 332 ? -15.516 -17.306 5.946 1.00 97.19 332 ASP A C 1
ATOM 2655 O O . ASP A 1 332 ? -16.141 -17.237 7.007 1.00 97.19 332 ASP A O 1
ATOM 2659 N N . LYS A 1 333 ? -16.057 -16.927 4.782 1.00 95.81 333 LYS A N 1
ATOM 2660 C CA . LYS A 1 333 ? -17.410 -16.382 4.631 1.00 95.81 333 LYS A CA 1
ATOM 2661 C C . LYS A 1 333 ? -18.474 -17.370 5.095 1.00 95.81 333 LYS A C 1
ATOM 2663 O O . LYS A 1 333 ? -19.343 -17.003 5.880 1.00 95.81 333 LYS A O 1
ATOM 2668 N N . LEU A 1 334 ? -18.390 -18.633 4.671 1.00 96.94 334 LEU A N 1
ATOM 2669 C CA . LEU A 1 334 ? -19.326 -19.672 5.103 1.00 96.94 334 LEU A CA 1
ATOM 2670 C C . LEU A 1 334 ? -19.313 -19.830 6.625 1.00 96.94 334 LEU A C 1
ATOM 2672 O O . LEU A 1 334 ? -20.372 -19.857 7.253 1.00 96.94 334 LEU A O 1
ATOM 2676 N N . GLU A 1 335 ? -18.133 -19.961 7.232 1.00 96.50 335 GLU A N 1
ATOM 2677 C CA . GLU A 1 335 ? -18.003 -20.126 8.681 1.00 96.50 335 GLU A CA 1
ATOM 2678 C C . GLU A 1 335 ? -18.460 -18.873 9.443 1.00 96.50 335 GLU A C 1
ATOM 2680 O O . GLU A 1 335 ? -19.128 -19.008 10.474 1.00 96.50 335 GLU A O 1
ATOM 2685 N N . SER A 1 336 ? -18.185 -17.681 8.906 1.00 95.75 336 SER A N 1
ATOM 2686 C CA . SER A 1 336 ? -18.666 -16.404 9.437 1.00 95.75 336 SER A CA 1
ATOM 2687 C C . SER A 1 336 ? -20.190 -16.316 9.400 1.00 95.75 336 SER A C 1
ATOM 2689 O O . SER A 1 336 ? -20.795 -16.061 10.437 1.00 95.75 336 SER A O 1
ATOM 2691 N N . ASP A 1 337 ? -20.837 -16.638 8.277 1.00 95.06 337 ASP A N 1
ATOM 2692 C CA . ASP A 1 337 ? -22.302 -16.652 8.160 1.00 95.06 337 ASP A CA 1
ATOM 2693 C C . ASP A 1 337 ? -22.939 -17.611 9.175 1.00 95.06 337 ASP A C 1
ATOM 2695 O O . ASP A 1 337 ? -23.986 -17.327 9.765 1.00 95.06 337 ASP A O 1
ATOM 2699 N N . CYS A 1 338 ? -22.304 -18.761 9.419 1.00 95.19 338 CYS A N 1
ATOM 2700 C CA . CYS A 1 338 ? -22.769 -19.690 10.443 1.00 95.19 338 CYS A CA 1
ATOM 2701 C C . CYS A 1 338 ? -22.684 -19.101 11.852 1.00 95.19 338 CYS A C 1
ATOM 2703 O O . CYS A 1 338 ? -23.641 -19.202 12.625 1.00 95.19 338 CYS A O 1
ATOM 2705 N N . LEU A 1 339 ? -21.556 -18.476 12.186 1.00 95.81 339 LEU A N 1
ATOM 2706 C CA . LEU A 1 339 ? -21.367 -17.837 13.483 1.00 95.81 339 LEU A CA 1
ATOM 2707 C C . LEU A 1 339 ? -22.274 -16.611 13.650 1.00 95.81 339 LEU A C 1
ATOM 2709 O O . LEU A 1 339 ? -22.836 -16.439 14.729 1.00 95.81 339 LEU A O 1
ATOM 2713 N N . ALA A 1 340 ? -22.541 -15.846 12.589 1.00 94.69 340 ALA A N 1
ATOM 2714 C CA . ALA A 1 340 ? -23.527 -14.767 12.584 1.00 94.69 340 ALA A CA 1
ATOM 2715 C C . ALA A 1 340 ? -24.931 -15.275 12.949 1.00 94.69 340 ALA A C 1
ATOM 2717 O O . ALA A 1 340 ? -25.627 -14.656 13.755 1.00 94.69 340 ALA A O 1
ATOM 2718 N N . ARG A 1 341 ? -25.343 -16.443 12.427 1.00 92.81 341 ARG A N 1
ATOM 2719 C CA . ARG A 1 341 ? -26.624 -17.070 12.806 1.00 92.81 341 ARG A CA 1
ATOM 2720 C C . ARG A 1 341 ? -26.660 -17.473 14.280 1.00 92.81 341 ARG A C 1
ATOM 2722 O O . ARG A 1 341 ? -27.697 -17.296 14.917 1.00 92.81 341 ARG A O 1
ATOM 2729 N N . ILE A 1 342 ? -25.556 -17.993 14.818 1.00 92.56 342 ILE A N 1
ATOM 2730 C CA . ILE A 1 342 ? -25.432 -18.344 16.245 1.00 92.56 342 ILE A CA 1
ATOM 2731 C C . ILE A 1 342 ? -25.484 -17.091 17.126 1.00 92.56 342 ILE A C 1
ATOM 2733 O O . ILE A 1 342 ? -26.110 -17.111 18.184 1.00 92.56 342 ILE A O 1
ATOM 2737 N N . CYS A 1 343 ? -24.865 -15.999 16.682 1.00 94.19 343 CYS A N 1
ATOM 2738 C CA . CYS A 1 343 ? -24.778 -14.743 17.424 1.00 94.19 343 CYS A CA 1
ATOM 2739 C C . CYS A 1 343 ? -25.987 -13.823 17.216 1.00 94.19 343 CYS A C 1
ATOM 2741 O O . CYS A 1 343 ? -25.995 -12.707 17.725 1.00 94.19 343 CYS A O 1
ATOM 2743 N N . LYS A 1 344 ? -27.009 -14.247 16.469 1.00 93.25 344 LYS A N 1
ATOM 2744 C CA . LYS A 1 344 ? -28.131 -13.385 16.093 1.00 93.25 344 LYS A CA 1
ATOM 2745 C C . LYS A 1 344 ? -28.819 -12.769 17.319 1.00 93.25 344 LYS A C 1
ATOM 2747 O O . LYS A 1 344 ? -29.352 -13.490 18.161 1.00 93.25 344 LYS A O 1
ATOM 2752 N N . GLY A 1 345 ? -28.884 -11.437 17.361 1.00 92.25 345 GLY A N 1
ATOM 2753 C CA . GLY A 1 345 ? -29.559 -10.681 18.419 1.00 92.25 345 GLY A CA 1
ATOM 2754 C C . GLY A 1 345 ? -28.734 -10.489 19.694 1.00 92.25 345 GLY A C 1
ATOM 2755 O O . GLY A 1 345 ? -29.303 -10.120 20.725 1.00 92.25 345 GLY A O 1
ATOM 2756 N N . TYR A 1 346 ? -27.420 -10.741 19.655 1.00 94.06 346 TYR A N 1
ATOM 2757 C CA . TYR A 1 346 ? -26.535 -10.532 20.803 1.00 94.06 346 TYR A CA 1
ATOM 2758 C C . TYR A 1 346 ? -26.501 -9.074 21.284 1.00 94.06 346 TYR A C 1
ATOM 2760 O O . TYR A 1 346 ? -26.282 -8.820 22.466 1.00 94.06 346 TYR A O 1
ATOM 2768 N N . GLU A 1 347 ? -26.769 -8.116 20.398 1.00 92.50 347 GLU A N 1
ATOM 2769 C CA . GLU A 1 347 ? -26.744 -6.677 20.668 1.00 92.50 347 GLU A CA 1
ATOM 2770 C C . GLU A 1 347 ? -27.731 -6.297 21.779 1.00 92.50 347 GLU A C 1
ATOM 2772 O O . GLU A 1 347 ? -27.482 -5.388 22.565 1.00 92.50 347 GLU A O 1
ATOM 2777 N N . ASN A 1 348 ? -28.833 -7.046 21.889 1.00 93.44 348 ASN A N 1
ATOM 2778 C CA . ASN A 1 348 ? -29.874 -6.857 22.899 1.00 93.44 348 ASN A CA 1
ATOM 2779 C C . ASN A 1 348 ? -29.869 -7.953 23.976 1.00 93.44 348 ASN A C 1
ATOM 2781 O O . ASN A 1 348 ? -30.765 -8.004 24.820 1.00 93.44 348 ASN A O 1
ATOM 2785 N N . ALA A 1 349 ? -28.887 -8.852 23.953 1.00 93.12 349 ALA A N 1
ATOM 2786 C CA . ALA A 1 349 ? -28.812 -9.971 24.877 1.00 93.12 349 ALA A CA 1
ATOM 2787 C C . ALA A 1 349 ? -28.438 -9.515 26.297 1.00 93.12 349 ALA A C 1
ATOM 2789 O O . ALA A 1 349 ? -27.735 -8.520 26.490 1.00 93.12 349 ALA A O 1
ATOM 2790 N N . SER A 1 350 ? -28.898 -10.273 27.299 1.00 93.81 350 SER A N 1
ATOM 2791 C CA . SER A 1 350 ? -28.426 -10.151 28.683 1.00 93.81 350 SER A CA 1
ATOM 2792 C C . SER A 1 350 ? -27.009 -10.710 28.829 1.00 93.81 350 SER A C 1
ATOM 2794 O O . SER A 1 350 ? -26.556 -11.484 27.984 1.00 93.81 350 SER A O 1
ATOM 2796 N N . VAL A 1 351 ? -26.330 -10.391 29.933 1.00 93.44 351 VAL A N 1
ATOM 2797 C CA . VAL A 1 351 ? -25.001 -10.944 30.253 1.00 93.44 351 VAL A CA 1
ATOM 2798 C C . VAL A 1 351 ? -24.993 -12.480 30.241 1.00 93.44 351 VAL A C 1
ATOM 2800 O O . VAL A 1 351 ? -24.124 -13.079 29.610 1.00 93.44 351 VAL A O 1
ATOM 2803 N N . ASP A 1 352 ? -25.998 -13.127 30.840 1.00 92.81 352 ASP A N 1
ATOM 2804 C CA . ASP A 1 352 ? -26.108 -14.595 30.858 1.00 92.81 352 ASP A CA 1
ATOM 2805 C C . ASP A 1 352 ? -26.288 -15.174 29.450 1.00 92.81 352 ASP A C 1
ATOM 2807 O O . ASP A 1 352 ? -25.693 -16.193 29.094 1.00 92.81 352 ASP A O 1
ATOM 2811 N N . THR A 1 353 ? -27.084 -14.491 28.623 1.00 95.56 353 THR A N 1
ATOM 2812 C CA . THR A 1 353 ? -27.296 -14.878 27.225 1.00 95.56 353 THR A CA 1
ATOM 2813 C C . THR A 1 353 ? -26.006 -14.708 26.421 1.00 95.56 353 THR A C 1
ATOM 2815 O O . THR A 1 353 ? -25.651 -15.595 25.650 1.00 95.56 353 THR A O 1
ATOM 2818 N N . CYS A 1 354 ? -25.249 -13.630 26.644 1.00 95.44 354 CYS A N 1
ATOM 2819 C CA . CYS A 1 354 ? -23.947 -13.415 26.012 1.00 95.44 354 CYS A CA 1
ATOM 2820 C C . CYS A 1 354 ? -22.946 -14.518 26.388 1.00 95.44 354 CYS A C 1
ATOM 2822 O O . CYS A 1 354 ? -22.284 -15.067 25.509 1.00 95.44 354 CYS A O 1
ATOM 2824 N N . PHE A 1 355 ? -22.870 -14.920 27.661 1.00 94.06 355 PHE A N 1
ATOM 2825 C CA . PHE A 1 355 ? -22.027 -16.050 28.069 1.00 94.06 355 PHE A CA 1
ATOM 2826 C C . PHE A 1 355 ? -22.449 -17.370 27.407 1.00 94.06 355 PHE A C 1
ATOM 2828 O O . PHE A 1 355 ? -21.589 -18.140 26.971 1.00 94.06 355 PHE A O 1
ATOM 2835 N N . ALA A 1 356 ? -23.754 -17.617 27.263 1.00 95.50 356 ALA A N 1
ATOM 2836 C CA . ALA A 1 356 ? -24.259 -18.783 26.539 1.00 95.50 356 ALA A CA 1
ATOM 2837 C C . ALA A 1 356 ? -23.900 -18.747 25.038 1.00 95.50 356 ALA A C 1
ATOM 2839 O O . ALA A 1 356 ? -23.527 -19.778 24.467 1.00 95.50 356 ALA A O 1
ATOM 2840 N N . ILE A 1 357 ? -23.949 -17.568 24.405 1.00 96.31 357 ILE A N 1
ATOM 2841 C CA . ILE A 1 357 ? -23.502 -17.374 23.018 1.00 96.31 357 ILE A CA 1
ATOM 2842 C C . ILE A 1 357 ? -21.992 -17.633 22.907 1.00 96.31 357 ILE A C 1
ATOM 2844 O O . ILE A 1 357 ? -21.595 -18.422 22.052 1.00 96.31 357 ILE A O 1
ATOM 2848 N N . LYS A 1 358 ? -21.150 -17.087 23.804 1.00 96.50 358 LYS A N 1
ATOM 2849 C CA . LYS A 1 358 ? -19.697 -17.375 23.821 1.00 96.50 358 LYS A CA 1
ATOM 2850 C C . LYS A 1 358 ? -19.416 -18.872 23.886 1.00 96.50 358 LYS A C 1
ATOM 2852 O O . LYS A 1 358 ? -18.605 -19.382 23.118 1.00 96.50 358 LYS A O 1
ATOM 2857 N N . GLN A 1 359 ? -20.118 -19.595 24.758 1.00 94.69 359 GLN A N 1
ATOM 2858 C CA . GLN A 1 359 ? -19.967 -21.046 24.855 1.00 94.69 359 GLN A CA 1
ATOM 2859 C C . GLN A 1 359 ? -20.389 -21.763 23.563 1.00 94.69 359 GLN A C 1
ATOM 2861 O O . GLN A 1 359 ? -19.754 -22.741 23.165 1.00 94.69 359 GLN A O 1
ATOM 2866 N N . SER A 1 360 ? -21.438 -21.273 22.898 1.00 96.00 360 SER A N 1
ATOM 2867 C CA . SER A 1 360 ? -21.899 -21.810 21.614 1.00 96.00 360 SER A CA 1
ATOM 2868 C C . SER A 1 360 ? -20.861 -21.600 20.508 1.00 96.00 360 SER A C 1
ATOM 2870 O O . SER A 1 360 ? -20.591 -22.539 19.764 1.00 96.00 360 SER A O 1
ATOM 2872 N N . ILE A 1 361 ? -20.216 -20.427 20.452 1.00 96.69 361 ILE A N 1
ATOM 2873 C CA . ILE A 1 361 ? -19.117 -20.133 19.514 1.00 96.69 361 ILE A CA 1
ATOM 2874 C C . ILE A 1 361 ? -17.915 -21.052 19.771 1.00 96.69 361 ILE A C 1
ATOM 2876 O O . ILE A 1 361 ? -17.403 -21.664 18.835 1.00 96.69 361 ILE A O 1
ATOM 2880 N N . HIS A 1 362 ? -17.485 -21.205 21.030 1.00 94.69 362 HIS A N 1
ATOM 2881 C CA . HIS A 1 362 ? -16.357 -22.081 21.379 1.00 94.69 362 HIS A CA 1
ATOM 2882 C C . HIS A 1 362 ? -16.576 -23.534 20.938 1.00 94.69 362 HIS A C 1
ATOM 2884 O O . HIS A 1 362 ? -15.645 -24.186 20.466 1.00 94.69 362 HIS A O 1
ATOM 2890 N N . ASN A 1 363 ? -17.809 -24.027 21.070 1.00 94.94 363 ASN A N 1
ATOM 2891 C CA . ASN A 1 363 ? -18.178 -25.396 20.713 1.00 94.94 363 ASN A CA 1
ATOM 2892 C C . ASN A 1 363 ? -18.418 -25.594 19.207 1.00 94.94 363 ASN A C 1
ATOM 2894 O O . ASN A 1 363 ? -18.532 -26.736 18.760 1.00 94.94 363 ASN A O 1
ATOM 2898 N N . TYR A 1 364 ? -18.534 -24.516 18.431 1.00 94.88 364 TYR A N 1
ATOM 2899 C CA . TYR A 1 364 ? -18.810 -24.592 17.004 1.00 94.88 364 TYR A CA 1
ATOM 2900 C C . TYR A 1 364 ? -17.546 -24.977 16.219 1.00 94.88 364 TYR A C 1
ATOM 2902 O O . TYR A 1 364 ? -16.454 -24.478 16.487 1.00 94.88 364 TYR A O 1
ATOM 2910 N N . GLU A 1 365 ? -17.655 -25.878 15.239 1.00 94.31 365 GLU A N 1
ATOM 2911 C CA . GLU A 1 365 ? -16.508 -26.255 14.405 1.00 94.31 365 GLU A CA 1
ATOM 2912 C C . GLU A 1 365 ? -16.283 -25.186 13.325 1.00 94.31 365 GLU A C 1
ATOM 2914 O O . GLU A 1 365 ? -16.866 -25.258 12.245 1.00 94.31 365 GLU A O 1
ATOM 2919 N N . ALA A 1 366 ? -15.422 -24.209 13.605 1.00 94.75 366 ALA A N 1
ATOM 2920 C CA . ALA A 1 366 ? -14.960 -23.170 12.680 1.00 94.75 366 ALA A CA 1
ATOM 2921 C C . ALA A 1 366 ? -13.473 -22.863 12.914 1.00 94.75 366 ALA A C 1
ATOM 2923 O O . ALA A 1 366 ? -12.901 -23.307 13.914 1.00 94.75 366 ALA A O 1
ATOM 2924 N N . GLN A 1 367 ? -12.849 -22.122 12.003 1.00 94.69 367 GLN A N 1
ATOM 2925 C CA . GLN A 1 367 ? -11.488 -21.628 12.174 1.00 94.69 367 GLN A CA 1
ATOM 2926 C C . GLN A 1 367 ? -11.397 -20.650 13.352 1.00 94.69 367 GLN A C 1
ATOM 2928 O O . GLN A 1 367 ? -12.295 -19.840 13.586 1.00 94.69 367 GLN A O 1
ATOM 2933 N N . GLU A 1 368 ? -10.295 -20.725 14.101 1.00 94.38 368 GLU A N 1
ATOM 2934 C CA . GLU A 1 368 ? -10.127 -19.959 15.343 1.00 94.38 368 GLU A CA 1
ATOM 2935 C C . GLU A 1 368 ? -10.138 -18.446 15.110 1.00 94.38 368 GLU A C 1
ATOM 2937 O O . GLU A 1 368 ? -10.724 -17.717 15.903 1.00 94.38 368 GLU A O 1
ATOM 2942 N N . HIS A 1 369 ? -9.573 -17.968 13.998 1.00 93.62 369 HIS A N 1
ATOM 2943 C CA . HIS A 1 369 ? -9.577 -16.538 13.686 1.00 93.62 369 HIS A CA 1
ATOM 2944 C C . HIS A 1 369 ? -11.005 -15.996 13.468 1.00 93.62 369 HIS A C 1
ATOM 2946 O O . HIS A 1 369 ? -11.330 -14.930 13.984 1.00 93.62 369 HIS A O 1
ATOM 2952 N N . ILE A 1 370 ? -11.894 -16.768 12.823 1.00 95.62 370 ILE A N 1
ATOM 2953 C CA . ILE A 1 370 ? -13.312 -16.398 12.676 1.00 95.62 370 ILE A CA 1
ATOM 2954 C C . ILE A 1 370 ? -14.020 -16.434 14.035 1.00 95.62 370 ILE A C 1
ATOM 2956 O O . ILE A 1 370 ? -14.765 -15.515 14.368 1.00 95.62 370 ILE A O 1
ATOM 2960 N N . LYS A 1 371 ? -13.779 -17.464 14.862 1.00 96.06 371 LYS A N 1
ATOM 2961 C CA . LYS A 1 371 ? -14.371 -17.537 16.210 1.00 96.06 371 LYS A CA 1
ATOM 2962 C C . LYS A 1 371 ? -13.991 -16.334 17.064 1.00 96.06 371 LYS A C 1
ATOM 2964 O O . LYS A 1 371 ? -14.869 -15.762 17.705 1.00 96.06 371 LYS A O 1
ATOM 2969 N N . ASN A 1 372 ? -12.710 -15.967 17.072 1.00 94.88 372 ASN A N 1
ATOM 2970 C CA . ASN A 1 372 ? -12.187 -14.878 17.892 1.00 94.88 372 ASN A CA 1
ATOM 2971 C C . ASN A 1 372 ? -12.878 -13.552 17.561 1.00 94.88 372 ASN A C 1
ATOM 2973 O O . ASN A 1 372 ? -13.361 -12.893 18.476 1.00 94.88 372 ASN A O 1
ATOM 2977 N N . ALA A 1 373 ? -13.079 -13.247 16.274 1.00 93.75 373 ALA A N 1
ATOM 2978 C CA . ALA A 1 373 ? -13.791 -12.040 15.850 1.00 93.75 373 ALA A CA 1
ATOM 2979 C C . ALA A 1 373 ? -15.207 -11.926 16.456 1.00 93.75 373 ALA A C 1
ATOM 2981 O O . ALA A 1 373 ? -15.628 -10.849 16.878 1.00 93.75 373 ALA A O 1
ATOM 2982 N N . TYR A 1 374 ? -15.953 -13.034 16.548 1.00 95.44 374 TYR A N 1
ATOM 2983 C CA . TYR A 1 374 ? -17.264 -13.033 17.208 1.00 95.44 374 TYR A CA 1
ATOM 2984 C C . TYR A 1 374 ? -17.148 -13.041 18.736 1.00 95.44 374 TYR A C 1
ATOM 2986 O O . TYR A 1 374 ? -17.907 -12.343 19.404 1.00 95.44 374 TYR A O 1
ATOM 2994 N N . LEU A 1 375 ? -16.206 -13.792 19.312 1.00 95.31 375 LEU A N 1
ATOM 2995 C CA . LEU A 1 375 ? -15.980 -13.819 20.762 1.00 95.31 375 LEU A CA 1
ATOM 2996 C C . LEU A 1 375 ? -15.654 -12.431 21.320 1.00 95.31 375 LEU A C 1
ATOM 2998 O O . LEU A 1 375 ? -16.133 -12.110 22.412 1.00 95.31 375 LEU A O 1
ATOM 3002 N N . ASP A 1 376 ? -14.911 -11.621 20.568 1.00 95.69 376 ASP A N 1
ATOM 3003 C CA . ASP A 1 376 ? -14.567 -10.245 20.921 1.00 95.69 376 ASP A CA 1
ATOM 3004 C C . ASP A 1 376 ? -15.806 -9.343 20.907 1.00 95.69 376 ASP A C 1
ATOM 3006 O O . ASP A 1 376 ? -16.064 -8.646 21.888 1.00 95.69 376 ASP A O 1
ATOM 3010 N N . LYS A 1 377 ? -16.662 -9.445 19.878 1.00 95.06 377 LYS A N 1
ATOM 3011 C CA . LYS A 1 377 ? -17.951 -8.724 19.823 1.00 95.06 377 LYS A CA 1
ATOM 3012 C C . LYS A 1 377 ? -18.850 -9.051 21.016 1.00 95.06 377 LYS A C 1
ATOM 3014 O O . LYS A 1 377 ? -19.415 -8.153 21.642 1.00 95.06 377 LYS A O 1
ATOM 3019 N N . ILE A 1 378 ? -18.969 -10.335 21.367 1.00 96.12 378 ILE A N 1
ATOM 3020 C CA . ILE A 1 378 ? -19.773 -10.751 22.524 1.00 96.12 378 ILE A CA 1
ATOM 3021 C C . ILE A 1 378 ? -19.124 -10.300 23.840 1.00 96.12 378 ILE A C 1
ATOM 3023 O O . ILE A 1 378 ? -19.825 -9.910 24.773 1.00 96.12 378 ILE A O 1
ATOM 3027 N N . GLN A 1 379 ? -17.792 -10.334 23.935 1.00 94.75 379 GLN A N 1
ATOM 3028 C CA . GLN A 1 379 ? -17.075 -9.859 25.116 1.00 94.75 379 GLN A CA 1
ATOM 3029 C C . GLN A 1 379 ? -17.261 -8.354 25.323 1.00 94.75 379 GLN A C 1
ATOM 3031 O O . GLN A 1 379 ? -17.492 -7.934 26.456 1.00 94.75 379 GLN A O 1
ATOM 3036 N N . GLN A 1 380 ? -17.215 -7.564 24.252 1.00 95.44 380 GLN A N 1
ATOM 3037 C CA . GLN A 1 380 ? -17.459 -6.129 24.325 1.00 95.44 380 GLN A CA 1
ATOM 3038 C C . GLN A 1 380 ? -18.881 -5.840 24.809 1.00 95.44 380 GLN A C 1
ATOM 3040 O O . GLN A 1 380 ? -19.062 -5.075 25.751 1.00 95.44 380 GLN A O 1
ATOM 3045 N N . ARG A 1 381 ? -19.883 -6.557 24.284 1.00 95.69 381 ARG A N 1
ATOM 3046 C CA . ARG A 1 381 ? -21.268 -6.428 24.757 1.00 95.69 381 ARG A CA 1
ATOM 3047 C C . ARG A 1 381 ? -21.413 -6.707 26.258 1.00 95.69 381 ARG A C 1
ATOM 3049 O O . ARG A 1 381 ? -22.156 -6.010 26.943 1.00 95.69 381 ARG A O 1
ATOM 3056 N N . ILE A 1 382 ? -20.714 -7.718 26.779 1.00 95.06 382 ILE A N 1
ATOM 3057 C CA . ILE A 1 382 ? -20.695 -8.023 28.219 1.00 95.06 382 ILE A CA 1
ATOM 3058 C C . ILE A 1 382 ? -20.120 -6.844 29.018 1.00 95.06 382 ILE A C 1
ATOM 3060 O O . ILE A 1 382 ? -20.697 -6.462 30.036 1.00 95.06 382 ILE A O 1
ATOM 3064 N N . ILE A 1 383 ? -19.015 -6.257 28.546 1.00 95.06 383 ILE A N 1
ATOM 3065 C CA . ILE A 1 383 ? -18.378 -5.090 29.172 1.00 95.06 383 ILE A CA 1
ATOM 3066 C C . ILE A 1 383 ? -19.329 -3.889 29.175 1.00 95.06 383 ILE A C 1
ATOM 3068 O O . ILE A 1 383 ? -19.471 -3.234 30.206 1.00 95.06 383 ILE A O 1
ATOM 3072 N N . ASP A 1 384 ? -20.032 -3.640 28.071 1.00 95.56 384 ASP A N 1
ATOM 3073 C CA . ASP A 1 384 ? -20.970 -2.521 27.956 1.00 95.56 384 ASP A CA 1
ATOM 3074 C C . ASP A 1 384 ? -22.151 -2.659 28.928 1.00 95.56 384 ASP A C 1
ATOM 3076 O O . ASP A 1 384 ? -22.545 -1.684 29.567 1.00 95.56 384 ASP A O 1
ATOM 3080 N N . ILE A 1 385 ? -22.688 -3.877 29.093 1.00 94.44 385 ILE A N 1
ATOM 3081 C CA . ILE A 1 385 ? -23.741 -4.158 30.083 1.00 94.44 385 ILE A CA 1
ATOM 3082 C C . ILE A 1 385 ? -23.222 -3.890 31.497 1.00 94.44 385 ILE A C 1
ATOM 3084 O O . ILE A 1 385 ? -23.876 -3.188 32.266 1.00 94.44 385 ILE A O 1
ATOM 3088 N N . TRP A 1 386 ? -22.037 -4.410 31.836 1.00 94.88 386 TRP A N 1
ATOM 3089 C CA . TRP A 1 386 ? -21.431 -4.167 33.145 1.00 94.88 386 TRP A CA 1
ATOM 3090 C C . TRP A 1 386 ? -21.229 -2.678 33.411 1.00 94.88 386 TRP A C 1
ATOM 3092 O O . TRP A 1 386 ? -21.534 -2.209 34.506 1.00 94.88 386 TRP A O 1
ATOM 3102 N N . LYS A 1 387 ? -20.737 -1.933 32.419 1.00 95.31 387 LYS A N 1
ATOM 3103 C CA . LYS A 1 387 ? -20.537 -0.488 32.516 1.00 95.31 387 LYS A CA 1
ATOM 3104 C C . LYS A 1 387 ? -21.857 0.234 32.786 1.00 95.31 387 LYS A C 1
ATOM 3106 O O . LYS A 1 387 ? -21.920 0.988 33.751 1.00 95.31 387 LYS A O 1
ATOM 3111 N N . ALA A 1 388 ? -22.904 -0.040 32.007 1.00 94.50 388 ALA A N 1
ATOM 3112 C CA . ALA A 1 388 ? -24.214 0.593 32.168 1.00 94.50 388 ALA A CA 1
ATOM 3113 C C . ALA A 1 388 ? -24.842 0.307 33.546 1.00 94.50 388 ALA A C 1
ATOM 3115 O O . ALA A 1 388 ? -25.339 1.216 34.214 1.00 94.50 388 ALA A O 1
ATOM 3116 N N . ASP A 1 389 ? -24.771 -0.942 34.013 1.00 94.81 389 ASP A N 1
ATOM 3117 C CA . ASP A 1 389 ? -25.273 -1.321 35.335 1.00 94.81 389 ASP A CA 1
ATOM 3118 C C . ASP A 1 389 ? -24.481 -0.629 36.459 1.00 94.81 389 ASP A C 1
ATOM 3120 O O . ASP A 1 389 ? -25.069 -0.124 37.416 1.00 94.81 389 ASP A O 1
ATOM 3124 N N . MET A 1 390 ? -23.148 -0.567 36.355 1.00 95.31 390 MET A N 1
ATOM 3125 C CA . MET A 1 390 ? -22.301 0.107 37.347 1.00 95.31 390 MET A CA 1
ATOM 3126 C C . MET A 1 390 ? -22.484 1.626 37.341 1.00 95.31 390 MET A C 1
ATOM 3128 O O . MET A 1 390 ? -22.482 2.232 38.413 1.00 95.31 390 MET A O 1
ATOM 3132 N N . GLU A 1 391 ? -22.698 2.245 36.179 1.00 95.38 391 GLU A N 1
ATOM 3133 C CA . GLU A 1 391 ? -23.081 3.657 36.070 1.00 95.38 391 GLU A CA 1
ATOM 3134 C C . GLU A 1 391 ? -24.406 3.912 36.789 1.00 95.38 391 GLU A C 1
ATOM 3136 O O . GLU A 1 391 ? -24.494 4.846 37.585 1.00 95.38 391 GLU A O 1
ATOM 3141 N N . SER A 1 392 ? -25.393 3.027 36.614 1.00 94.50 392 SER A N 1
ATOM 3142 C CA . SER A 1 392 ? -26.655 3.100 37.352 1.00 94.50 392 SER A CA 1
ATOM 3143 C C . SER A 1 392 ? -26.479 2.895 38.861 1.00 94.50 392 SER A C 1
ATOM 3145 O O . SER A 1 392 ? -27.168 3.555 39.636 1.00 94.50 392 SER A O 1
ATOM 3147 N N . ILE A 1 393 ? -25.576 2.010 39.305 1.00 94.44 393 ILE A N 1
ATOM 3148 C CA . ILE A 1 393 ? -25.245 1.840 40.734 1.00 94.44 393 ILE A CA 1
ATOM 3149 C C . ILE A 1 393 ? -24.614 3.119 41.303 1.00 94.44 393 ILE A C 1
ATOM 3151 O O . ILE A 1 393 ? -24.861 3.467 42.458 1.00 94.44 393 ILE A O 1
ATOM 3155 N N . CYS A 1 394 ? -23.800 3.810 40.505 1.00 93.25 394 CYS A N 1
ATOM 3156 C CA . CYS A 1 394 ? -23.115 5.040 40.897 1.00 93.25 394 CYS A CA 1
ATOM 3157 C C . CYS A 1 394 ? -23.979 6.299 40.777 1.00 93.25 394 CYS A C 1
ATOM 3159 O O . CYS A 1 394 ? -23.475 7.389 41.045 1.00 93.25 394 CYS A O 1
ATOM 3161 N N . ASP A 1 395 ? -25.244 6.190 40.375 1.00 92.69 395 ASP A N 1
ATOM 3162 C CA . ASP A 1 395 ? -26.076 7.360 40.117 1.00 92.69 395 ASP A CA 1
ATOM 3163 C C . ASP A 1 395 ? -26.200 8.273 41.355 1.00 92.69 395 ASP A C 1
ATOM 3165 O O . ASP A 1 395 ? -26.349 7.827 42.496 1.00 92.69 395 ASP A O 1
ATOM 3169 N N . GLY A 1 396 ? -26.081 9.583 41.131 1.00 89.12 396 GLY A N 1
ATOM 3170 C CA . GLY A 1 396 ? -26.146 10.604 42.180 1.00 89.12 396 GLY A CA 1
ATOM 3171 C C . GLY A 1 396 ? -24.948 10.679 43.144 1.00 89.12 396 GLY A C 1
ATOM 3172 O O . GLY A 1 396 ? -25.010 11.450 44.108 1.00 89.12 396 GLY A O 1
ATOM 3173 N N . TYR A 1 397 ? -23.849 9.946 42.912 1.00 91.56 397 TYR A N 1
ATOM 3174 C CA . TYR A 1 397 ? -22.702 9.927 43.839 1.00 91.56 397 TYR A CA 1
ATOM 3175 C C . TYR A 1 397 ? -22.059 11.304 44.077 1.00 91.56 397 TYR A C 1
ATOM 3177 O O . TYR A 1 397 ? -21.552 11.571 45.165 1.00 91.56 397 TYR A O 1
ATOM 3185 N N . GLU A 1 398 ? -22.095 12.205 43.093 1.00 89.94 398 GLU A N 1
ATOM 3186 C CA . GLU A 1 398 ? -21.464 13.530 43.181 1.00 89.94 398 GLU A CA 1
ATOM 3187 C C . GLU A 1 398 ? -22.031 14.388 44.320 1.00 89.94 398 GLU A C 1
ATOM 3189 O O . GLU A 1 398 ? -21.321 15.214 44.895 1.00 89.94 398 GLU A O 1
ATOM 3194 N N . GLN A 1 399 ? -23.304 14.177 44.667 1.00 90.50 399 GLN A N 1
ATOM 3195 C CA . GLN A 1 399 ? -24.002 14.891 45.741 1.00 90.50 399 GLN A CA 1
ATOM 3196 C C . GLN A 1 399 ? -24.156 14.046 47.011 1.00 90.50 399 GLN A C 1
ATOM 3198 O O . GLN A 1 399 ? -24.705 14.518 48.007 1.00 90.50 399 GLN A O 1
ATOM 3203 N N . ALA A 1 400 ? -23.668 12.805 46.997 1.00 91.25 400 ALA A N 1
ATOM 3204 C CA . ALA A 1 400 ? -23.764 11.894 48.124 1.00 91.25 400 ALA A CA 1
ATOM 3205 C C . ALA A 1 400 ? -22.894 12.358 49.306 1.00 91.25 400 ALA A C 1
ATOM 3207 O O . ALA A 1 400 ? -21.855 13.007 49.128 1.00 91.25 400 ALA A O 1
ATOM 3208 N N . ASP A 1 401 ? -23.335 12.005 50.516 1.00 91.38 401 ASP A N 1
ATOM 3209 C CA . ASP A 1 401 ? -22.542 12.079 51.744 1.00 91.38 401 ASP A CA 1
ATOM 3210 C C . ASP A 1 401 ? -21.653 10.830 51.901 1.00 91.38 401 ASP A C 1
ATOM 3212 O O . ASP A 1 401 ? -21.753 9.872 51.130 1.00 91.38 401 ASP A O 1
ATOM 3216 N N . GLU A 1 402 ? -20.770 10.819 52.902 1.00 90.19 402 GLU A N 1
ATOM 3217 C CA . GLU A 1 402 ? -19.830 9.710 53.118 1.00 90.19 402 GLU A CA 1
ATOM 3218 C C . GLU A 1 402 ? -20.555 8.367 53.334 1.00 90.19 402 GLU A C 1
ATOM 3220 O O . GLU A 1 402 ? -20.151 7.335 52.794 1.00 90.19 402 GLU A O 1
ATOM 3225 N N . ALA A 1 403 ? -21.658 8.364 54.089 1.00 90.75 403 ALA A N 1
ATOM 3226 C CA . ALA A 1 403 ? -22.427 7.152 54.362 1.00 90.75 403 ALA A CA 1
ATOM 3227 C C . ALA A 1 403 ? -23.078 6.582 53.092 1.00 90.75 403 ALA A C 1
ATOM 3229 O O . ALA A 1 403 ? -23.120 5.365 52.905 1.00 90.75 403 ALA A O 1
ATOM 3230 N N . THR A 1 404 ? -23.573 7.448 52.211 1.00 92.69 404 THR A N 1
ATOM 3231 C CA . THR A 1 404 ? -24.159 7.066 50.923 1.00 92.69 404 THR A CA 1
ATOM 3232 C C . THR A 1 404 ? -23.079 6.613 49.941 1.00 92.69 404 THR A C 1
ATOM 3234 O O . THR A 1 404 ? -23.257 5.584 49.297 1.00 92.69 404 THR A O 1
ATOM 3237 N N . CYS A 1 405 ? -21.917 7.276 49.902 1.00 92.25 405 CYS A N 1
ATOM 3238 C CA . CYS A 1 405 ? -20.765 6.834 49.105 1.00 92.25 405 CYS A CA 1
ATOM 3239 C C . CYS A 1 405 ? -20.297 5.427 49.506 1.00 92.25 405 CYS A C 1
ATOM 3241 O O . CYS A 1 405 ? -20.067 4.580 48.644 1.00 92.25 405 CYS A O 1
ATOM 3243 N N . ASN A 1 406 ? -20.219 5.136 50.808 1.00 91.31 406 ASN A N 1
ATOM 3244 C CA . ASN A 1 406 ? -19.868 3.797 51.289 1.00 91.31 406 ASN A CA 1
ATOM 3245 C C . ASN A 1 406 ? -20.914 2.739 50.892 1.00 91.31 406 ASN A C 1
ATOM 3247 O O . ASN A 1 406 ? -20.541 1.638 50.501 1.00 91.31 406 ASN A O 1
ATOM 3251 N N . LYS A 1 407 ? -22.213 3.077 50.884 1.00 93.38 407 LYS A N 1
ATOM 3252 C CA . LYS A 1 407 ? -23.260 2.171 50.374 1.00 93.38 407 LYS A CA 1
ATOM 3253 C C . LYS A 1 407 ? -23.131 1.899 48.874 1.00 93.38 407 LYS A C 1
ATOM 3255 O O . LYS A 1 407 ? -23.332 0.763 48.456 1.00 93.38 407 LYS A O 1
ATOM 3260 N N . ILE A 1 408 ? -22.795 2.914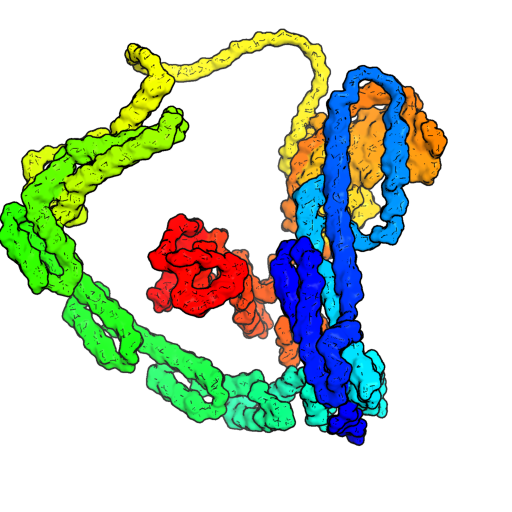 48.073 1.00 94.06 408 ILE A N 1
ATOM 3261 C CA . ILE A 1 408 ? -22.533 2.747 46.633 1.00 94.06 408 ILE A CA 1
ATOM 3262 C C . ILE A 1 408 ? -21.315 1.832 46.431 1.00 94.06 408 ILE A C 1
ATOM 3264 O O . ILE A 1 408 ? -21.363 0.908 45.622 1.00 94.06 408 ILE A O 1
ATOM 3268 N N . LYS A 1 409 ? -20.251 2.018 47.223 1.00 93.06 409 LYS A N 1
ATOM 3269 C CA . LYS A 1 409 ? -19.062 1.151 47.217 1.00 93.06 409 LYS A CA 1
ATOM 3270 C C . LYS A 1 409 ? -19.408 -0.307 47.546 1.00 93.06 409 LYS A C 1
ATOM 3272 O O . LYS A 1 409 ? -18.955 -1.206 46.842 1.00 93.06 409 LYS A O 1
ATOM 3277 N N . ASP A 1 410 ? -20.244 -0.547 48.554 1.00 92.50 410 ASP A N 1
ATOM 3278 C CA . ASP A 1 410 ? -20.713 -1.895 48.900 1.00 92.50 410 ASP A CA 1
ATOM 3279 C C . ASP A 1 410 ? -21.563 -2.518 47.777 1.00 92.50 410 ASP A C 1
ATOM 3281 O O . ASP A 1 410 ? -21.414 -3.704 47.471 1.00 92.50 410 ASP A O 1
ATOM 3285 N N . ALA A 1 411 ? -22.416 -1.724 47.119 1.00 93.19 411 ALA A N 1
ATOM 3286 C CA . ALA A 1 411 ? -23.215 -2.173 45.979 1.00 93.19 411 ALA A CA 1
ATOM 3287 C C . ALA A 1 411 ? -22.342 -2.549 44.766 1.00 93.19 411 ALA A C 1
ATOM 3289 O O . ALA A 1 411 ? -22.568 -3.593 44.155 1.00 93.19 411 ALA A O 1
ATOM 3290 N N . LEU A 1 412 ? -21.299 -1.764 44.466 1.00 93.62 412 LEU A N 1
ATOM 3291 C CA . LEU A 1 412 ? -20.303 -2.095 43.439 1.00 93.62 412 LEU A CA 1
ATOM 3292 C C . LEU A 1 412 ? -19.515 -3.365 43.789 1.00 93.62 412 LEU A C 1
ATOM 3294 O O . LEU A 1 412 ? -19.281 -4.202 42.921 1.00 93.62 412 LEU A O 1
ATOM 3298 N N . LEU A 1 413 ? -19.126 -3.547 45.057 1.00 91.81 413 LEU A N 1
ATOM 3299 C CA . LEU A 1 413 ? -18.435 -4.761 45.516 1.00 91.81 413 LEU A CA 1
ATOM 3300 C C . LEU A 1 413 ? -19.292 -6.017 45.326 1.00 91.81 413 LEU A C 1
ATOM 3302 O O . LEU A 1 413 ? -18.757 -7.067 44.965 1.00 91.81 413 LEU A O 1
ATOM 3306 N N . ALA A 1 414 ? -20.603 -5.905 45.547 1.00 92.25 414 ALA A N 1
ATOM 3307 C CA . ALA A 1 414 ? -21.560 -6.991 45.363 1.00 92.25 414 ALA A CA 1
ATOM 3308 C C . ALA A 1 414 ? -21.912 -7.268 43.887 1.00 92.25 414 ALA A C 1
ATOM 3310 O O . ALA A 1 414 ? -22.476 -8.324 43.593 1.00 92.25 414 ALA A O 1
ATOM 3311 N N . TYR A 1 415 ? -21.591 -6.356 42.963 1.00 93.12 415 TYR A N 1
ATOM 3312 C CA . TYR A 1 415 ? -21.884 -6.516 41.540 1.00 93.12 415 TYR A CA 1
ATOM 3313 C C . TYR A 1 415 ? -20.946 -7.535 40.868 1.00 93.12 415 TYR A C 1
ATOM 3315 O O . TYR A 1 415 ? -19.738 -7.580 41.121 1.00 93.12 415 TYR A O 1
ATOM 3323 N N . GLY A 1 416 ? -21.517 -8.362 39.986 1.00 88.38 416 GLY A N 1
ATOM 3324 C CA . GLY A 1 416 ? -20.875 -9.546 39.400 1.00 88.38 416 GLY A CA 1
ATOM 3325 C C . GLY A 1 416 ? -19.788 -9.284 38.349 1.00 88.38 416 GLY A C 1
ATOM 3326 O O . GLY A 1 416 ? -19.304 -10.243 37.750 1.00 88.38 416 GLY A O 1
ATOM 3327 N N . ALA A 1 417 ? -19.402 -8.028 38.108 1.00 91.00 417 ALA A N 1
ATOM 3328 C CA . ALA A 1 417 ? -18.337 -7.688 37.167 1.00 91.00 417 ALA A CA 1
ATOM 3329 C C . ALA A 1 417 ? -16.928 -8.019 37.714 1.00 91.00 417 ALA A C 1
ATOM 3331 O O . ALA A 1 417 ? -16.714 -8.009 38.936 1.00 91.00 417 ALA A O 1
ATOM 3332 N N . PRO A 1 418 ? -15.945 -8.273 36.829 1.00 88.88 418 PRO A N 1
ATOM 3333 C CA . PRO A 1 418 ? -14.528 -8.383 37.175 1.00 88.88 418 PRO A CA 1
ATOM 3334 C C . PRO A 1 418 ? -13.973 -7.140 37.892 1.00 88.88 418 PRO A C 1
ATOM 3336 O O . PRO A 1 418 ? -14.499 -6.035 37.765 1.00 88.88 418 PRO A O 1
ATOM 3339 N N . ASN A 1 419 ? -12.909 -7.312 38.681 1.00 87.69 419 ASN A N 1
ATOM 3340 C CA . ASN A 1 419 ? -12.368 -6.233 39.520 1.00 87.69 419 ASN A CA 1
ATOM 3341 C C . ASN A 1 419 ? -11.768 -5.079 38.707 1.00 87.69 419 ASN A C 1
ATOM 3343 O O . ASN A 1 419 ? -11.947 -3.927 39.080 1.00 87.69 419 ASN A O 1
ATOM 3347 N N . ASP A 1 420 ? -11.110 -5.386 37.594 1.00 88.50 420 ASP A N 1
ATOM 3348 C CA . ASP A 1 420 ? -10.580 -4.415 36.634 1.00 88.50 420 ASP A CA 1
ATOM 3349 C C . ASP A 1 420 ? -11.679 -3.508 36.065 1.00 88.50 420 ASP A C 1
ATOM 3351 O O . ASP A 1 420 ? -11.468 -2.307 35.926 1.00 88.50 420 ASP A O 1
ATOM 3355 N N . GLN A 1 421 ? -12.878 -4.049 35.832 1.00 91.19 421 GLN A N 1
ATOM 3356 C CA . GLN A 1 421 ? -14.026 -3.271 35.353 1.00 91.19 421 GLN A CA 1
ATOM 3357 C C . GLN A 1 421 ? -14.637 -2.385 36.452 1.00 91.19 421 GLN A C 1
ATOM 3359 O O . GLN A 1 421 ? -15.201 -1.334 36.160 1.00 91.19 421 GLN A O 1
ATOM 3364 N N . LYS A 1 422 ? -14.508 -2.783 37.725 1.00 91.12 422 LYS A N 1
ATOM 3365 C CA . LYS A 1 422 ? -15.038 -2.043 38.885 1.00 91.12 422 LYS A CA 1
ATOM 3366 C C . LYS A 1 422 ? -14.107 -0.933 39.379 1.00 91.12 422 LYS A C 1
ATOM 3368 O O . LYS A 1 422 ? -14.577 0.047 39.955 1.00 91.12 422 LYS A O 1
ATOM 3373 N N . GLU A 1 423 ? -12.801 -1.072 39.164 1.00 90.69 423 GLU A N 1
ATOM 3374 C CA . GLU A 1 423 ? -11.770 -0.160 39.674 1.00 90.69 423 GLU A CA 1
ATOM 3375 C C . GLU A 1 423 ? -12.013 1.326 39.327 1.00 90.69 423 GLU A C 1
ATOM 3377 O O . GLU A 1 423 ? -11.961 2.156 40.240 1.00 90.69 423 GLU A O 1
ATOM 3382 N N . PRO A 1 424 ? -12.380 1.704 38.084 1.00 92.75 424 PRO A N 1
ATOM 3383 C CA . PRO A 1 424 ? -12.635 3.108 37.749 1.00 92.75 424 PRO A CA 1
ATOM 3384 C C . PRO A 1 424 ? -13.790 3.714 38.557 1.00 92.75 424 PRO A C 1
ATOM 3386 O O . PRO A 1 424 ? -13.749 4.882 38.949 1.00 92.75 424 PRO A O 1
ATOM 3389 N N . PHE A 1 425 ? -14.820 2.917 38.845 1.00 94.12 425 PHE A N 1
ATOM 3390 C CA . PHE A 1 425 ? -15.963 3.344 39.649 1.00 94.12 425 PHE A CA 1
ATOM 3391 C C . PHE A 1 425 ? -15.572 3.485 41.120 1.00 94.12 425 PHE A C 1
ATOM 3393 O O . PHE A 1 425 ? -15.911 4.488 41.749 1.00 94.12 425 PHE A O 1
ATOM 3400 N N . PHE A 1 426 ? -14.775 2.554 41.656 1.00 91.56 426 PHE A N 1
ATOM 3401 C CA . PHE A 1 426 ? -14.233 2.689 43.009 1.00 91.56 426 PHE A CA 1
ATOM 3402 C C . PHE A 1 426 ? -13.411 3.961 43.185 1.00 91.56 426 PHE A C 1
ATOM 3404 O O . PHE A 1 426 ? -13.578 4.642 44.195 1.00 91.56 426 PHE A O 1
ATOM 3411 N N . GLN A 1 427 ? -12.583 4.319 42.204 1.00 92.06 427 GLN A N 1
ATOM 3412 C CA . GLN A 1 427 ? -11.781 5.540 42.251 1.00 92.06 427 GLN A CA 1
ATOM 3413 C C . GLN A 1 427 ? -12.648 6.806 42.266 1.00 92.06 427 GLN A C 1
ATOM 3415 O O . GLN A 1 427 ? -12.379 7.713 43.053 1.00 92.06 427 GLN A O 1
ATOM 3420 N N . LYS A 1 428 ? -13.729 6.858 41.472 1.00 93.06 428 LYS A N 1
ATOM 3421 C CA . LYS A 1 428 ? -14.682 7.986 41.482 1.00 93.06 428 LYS A CA 1
ATOM 3422 C C . LYS A 1 428 ? -15.342 8.169 42.851 1.00 93.06 428 LYS A C 1
ATOM 3424 O O . LYS A 1 428 ? -15.381 9.284 43.372 1.00 93.06 428 LYS A O 1
ATOM 3429 N N . ILE A 1 429 ? -15.813 7.077 43.455 1.00 93.44 429 ILE A N 1
ATOM 3430 C CA . ILE A 1 429 ? -16.451 7.107 44.780 1.00 93.44 429 ILE A CA 1
ATOM 3431 C C . ILE A 1 429 ? -15.436 7.451 45.876 1.00 93.44 429 ILE A C 1
ATOM 3433 O O . ILE A 1 429 ? -15.726 8.256 46.760 1.00 93.44 429 ILE A O 1
ATOM 3437 N N . GLN A 1 430 ? -14.229 6.888 45.806 1.00 90.75 430 GLN A N 1
ATOM 3438 C CA . GLN A 1 430 ? -13.156 7.160 46.760 1.00 90.75 430 GLN A CA 1
ATOM 3439 C C . GLN A 1 430 ? -12.743 8.637 46.732 1.00 90.75 430 GLN A C 1
ATOM 3441 O O . GLN A 1 430 ? -12.665 9.270 47.784 1.00 90.75 430 GLN A O 1
ATOM 3446 N N . LYS A 1 431 ? -12.581 9.213 45.537 1.00 91.69 431 LYS A N 1
ATOM 3447 C CA . LYS A 1 431 ? -12.298 10.640 45.360 1.00 91.69 431 LYS A CA 1
ATOM 3448 C C . LYS A 1 431 ? -13.385 11.518 45.983 1.00 91.69 431 LYS A C 1
ATOM 3450 O O . LYS A 1 431 ? -13.074 12.476 46.680 1.00 91.69 431 LYS A O 1
ATOM 3455 N N . ARG A 1 432 ? -14.661 11.163 45.804 1.00 93.12 432 ARG A N 1
ATOM 3456 C CA . ARG A 1 432 ? -15.772 11.900 46.421 1.00 93.12 432 ARG A CA 1
ATOM 3457 C C . ARG A 1 432 ? -15.704 11.883 47.953 1.00 93.12 432 ARG A C 1
ATOM 3459 O O . ARG A 1 432 ? -15.942 12.913 48.578 1.00 93.12 432 ARG A O 1
ATOM 3466 N N . ILE A 1 433 ? -15.375 10.742 48.559 1.00 89.62 433 ILE A N 1
ATOM 3467 C CA . ILE A 1 433 ? -15.185 10.637 50.015 1.00 89.62 433 ILE A CA 1
ATOM 3468 C C . ILE A 1 433 ? -14.039 11.553 50.474 1.00 89.62 433 ILE A C 1
ATOM 3470 O O . ILE A 1 433 ? -14.179 12.281 51.455 1.00 89.62 433 ILE A O 1
ATOM 3474 N N . GLU A 1 434 ? -12.931 11.575 49.735 1.00 88.06 434 GLU A N 1
ATOM 3475 C CA . GLU A 1 434 ? -11.785 12.445 50.022 1.00 88.06 434 GLU A CA 1
ATOM 3476 C C . GLU A 1 434 ? -12.123 13.937 49.885 1.00 88.06 434 GLU A C 1
ATOM 3478 O O . GLU A 1 434 ? -11.670 14.746 50.700 1.00 88.06 434 GLU A O 1
ATOM 3483 N N . ASP A 1 435 ? -12.959 14.317 48.919 1.00 88.00 435 ASP A N 1
ATOM 3484 C CA . ASP A 1 435 ? -13.452 15.691 48.777 1.00 88.00 435 ASP A CA 1
ATOM 3485 C C . ASP A 1 435 ? -14.303 16.111 49.989 1.00 88.00 435 ASP A C 1
ATOM 3487 O O . ASP A 1 435 ? -14.125 17.210 50.524 1.00 88.00 435 ASP A O 1
ATOM 3491 N N . ILE A 1 436 ? -15.184 15.223 50.473 1.00 88.19 436 ILE A N 1
ATOM 3492 C CA . ILE A 1 436 ? -15.993 15.451 51.684 1.00 88.19 436 ILE A CA 1
ATOM 3493 C C . ILE A 1 436 ? -15.076 15.660 52.892 1.00 88.19 436 ILE A C 1
ATOM 3495 O O . ILE A 1 436 ? -15.205 16.657 53.605 1.00 88.19 436 ILE A O 1
ATOM 3499 N N . TRP A 1 437 ? -14.107 14.765 53.093 1.00 87.25 437 TRP A N 1
ATOM 3500 C CA . TRP A 1 437 ? -13.152 14.873 54.194 1.00 87.25 437 TRP A CA 1
ATOM 3501 C C . TRP A 1 437 ? -12.319 16.147 54.117 1.00 87.25 437 TRP A C 1
ATOM 3503 O O . TRP A 1 437 ? -12.130 16.811 55.131 1.00 87.25 437 TRP A O 1
ATOM 3513 N N . SER A 1 438 ? -11.862 16.528 52.923 1.00 84.31 438 SER A N 1
ATOM 3514 C CA . SER A 1 438 ? -11.087 17.758 52.715 1.00 84.31 438 SER A CA 1
ATOM 3515 C C . SER A 1 438 ? -11.890 19.012 53.066 1.00 84.31 438 SER A C 1
ATOM 3517 O O . SER A 1 438 ? -11.339 19.954 53.637 1.00 84.31 438 SER A O 1
ATOM 3519 N N . ALA A 1 439 ? -13.193 19.029 52.768 1.00 83.88 439 ALA A N 1
ATOM 3520 C CA . ALA A 1 439 ? -14.083 20.134 53.116 1.00 83.88 439 ALA A CA 1
ATOM 3521 C C . ALA A 1 439 ? -14.361 20.214 54.631 1.00 83.88 439 ALA A C 1
ATOM 3523 O O . ALA A 1 439 ? -14.291 21.296 55.221 1.00 83.88 439 ALA A O 1
ATOM 3524 N N . GLU A 1 440 ? -14.650 19.078 55.272 1.00 83.62 440 GLU A N 1
ATOM 3525 C CA . GLU A 1 440 ? -14.901 18.994 56.718 1.00 83.62 440 GLU A CA 1
ATOM 3526 C C . GLU A 1 440 ? -13.659 19.343 57.552 1.00 83.62 440 GLU A C 1
ATOM 3528 O O . GLU A 1 440 ? -13.721 20.151 58.489 1.00 83.62 440 GLU A O 1
ATOM 3533 N N . ASP A 1 441 ? -12.518 18.753 57.191 1.00 85.50 441 ASP A N 1
ATOM 3534 C CA . ASP A 1 441 ? -11.234 18.991 57.843 1.00 85.50 441 ASP A CA 1
ATOM 3535 C C . ASP A 1 441 ? -10.771 20.429 57.594 1.00 85.50 441 ASP A C 1
ATOM 3537 O O . ASP A 1 441 ? -10.356 21.108 58.531 1.00 85.50 441 ASP A O 1
ATOM 3541 N N . GLY A 1 442 ? -10.916 20.933 56.362 1.00 79.88 442 GLY A N 1
ATOM 3542 C CA . GLY A 1 442 ? -10.566 22.302 55.984 1.00 79.88 442 GLY A CA 1
ATOM 3543 C C . GLY A 1 442 ? -11.253 23.347 56.858 1.00 79.88 442 GLY A C 1
ATOM 3544 O O . GLY A 1 442 ? -10.574 24.193 57.435 1.00 79.88 442 GLY A O 1
ATOM 3545 N N . LYS A 1 443 ? -12.573 23.234 57.065 1.00 81.94 443 LYS A N 1
ATOM 3546 C CA . LYS A 1 443 ? -13.313 24.148 57.951 1.00 81.94 443 LYS A CA 1
ATOM 3547 C C . LYS A 1 443 ? -12.801 24.096 59.395 1.00 81.94 443 LYS A C 1
ATOM 3549 O O . LYS A 1 443 ? -12.620 25.131 60.035 1.00 81.94 443 LYS A O 1
ATOM 3554 N N . THR A 1 444 ? -12.550 22.891 59.905 1.00 84.44 444 THR A N 1
ATOM 3555 C CA . THR A 1 444 ? -12.028 22.688 61.265 1.00 84.44 444 THR A CA 1
ATOM 3556 C C . THR A 1 444 ? -10.629 23.293 61.418 1.00 84.44 444 THR A C 1
ATOM 3558 O O . THR A 1 444 ? -10.314 23.923 62.431 1.00 84.44 444 THR A O 1
ATOM 3561 N N . PHE A 1 445 ? -9.780 23.131 60.405 1.00 86.75 445 PHE A N 1
ATOM 3562 C CA . PHE A 1 445 ? -8.416 23.6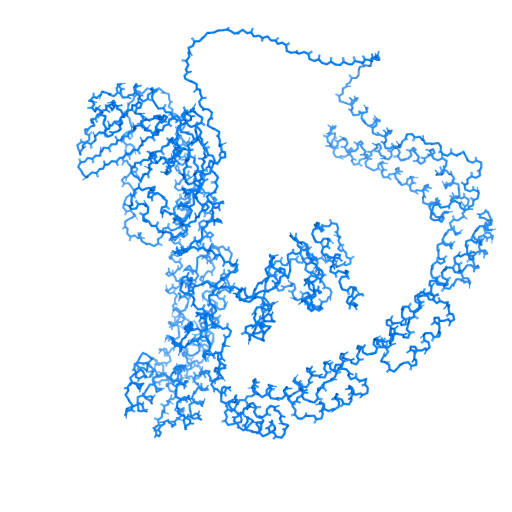45 60.403 1.00 86.75 445 PHE A CA 1
ATOM 3563 C C . PHE A 1 445 ? -8.351 25.150 60.150 1.00 86.75 445 PHE A C 1
ATOM 3565 O O . PHE A 1 445 ? -7.495 25.798 60.747 1.00 86.75 445 PHE A O 1
ATOM 3572 N N . ASP A 1 446 ? -9.276 25.730 59.381 1.00 79.94 446 ASP A N 1
ATOM 3573 C CA . ASP A 1 446 ? -9.444 27.182 59.256 1.00 79.94 446 ASP A CA 1
ATOM 3574 C C . ASP A 1 446 ? -9.736 27.817 60.627 1.00 79.94 446 ASP A C 1
ATOM 3576 O O . ASP A 1 446 ? -9.056 28.762 61.041 1.00 79.94 446 ASP A O 1
ATOM 3580 N N . GLU A 1 447 ? -10.706 27.273 61.372 1.00 82.75 447 GLU A N 1
ATOM 3581 C CA . GLU A 1 447 ? -11.066 27.747 62.717 1.00 82.75 447 GLU A CA 1
ATOM 3582 C C . GLU A 1 447 ? -9.898 27.600 63.706 1.00 82.75 447 GLU A C 1
ATOM 3584 O O . GLU A 1 447 ? -9.586 28.529 64.461 1.00 82.75 447 GLU A O 1
ATOM 3589 N N . LEU A 1 448 ? -9.202 26.460 63.672 1.00 84.62 448 LEU A N 1
ATOM 3590 C CA . LEU A 1 448 ? -8.023 26.214 64.501 1.00 84.62 448 LEU A CA 1
ATOM 3591 C C . LEU A 1 448 ? -6.874 27.170 64.165 1.00 84.62 448 LEU A C 1
ATOM 3593 O O . LEU A 1 448 ? -6.226 27.702 65.070 1.00 84.62 448 LEU A O 1
ATOM 3597 N N . TYR A 1 449 ? -6.615 27.398 62.878 1.00 76.56 449 TYR A N 1
ATOM 3598 C CA . TYR A 1 449 ? -5.577 28.310 62.412 1.00 76.56 449 TYR A CA 1
ATOM 3599 C C . TYR A 1 449 ? -5.856 29.738 62.898 1.00 76.56 449 TYR A C 1
ATOM 3601 O O . TYR A 1 449 ? -4.957 30.394 63.422 1.00 76.56 449 TYR A O 1
ATOM 3609 N N . LEU A 1 450 ? -7.113 30.193 62.813 1.00 77.06 450 LEU A N 1
ATOM 3610 C CA . LEU A 1 450 ? -7.549 31.509 63.296 1.00 77.06 450 LEU A CA 1
ATOM 3611 C C . LEU A 1 450 ? -7.422 31.675 64.817 1.00 77.06 450 LEU A C 1
ATOM 3613 O O . LEU A 1 450 ? -7.084 32.761 65.289 1.00 77.06 450 LEU A O 1
ATOM 3617 N N . ALA A 1 451 ? -7.694 30.618 65.584 1.00 80.69 451 ALA A N 1
ATOM 3618 C CA . ALA A 1 451 ? -7.628 30.642 67.045 1.00 80.69 451 ALA A CA 1
ATOM 3619 C C . ALA A 1 451 ? -6.203 30.465 67.608 1.00 80.69 451 ALA A C 1
ATOM 3621 O O . ALA A 1 451 ? -5.975 30.702 68.797 1.00 80.69 451 ALA A O 1
ATOM 3622 N N . THR A 1 452 ? -5.243 30.033 66.785 1.00 83.56 452 THR A N 1
ATOM 3623 C CA . THR A 1 452 ? -3.867 29.772 67.223 1.00 83.56 452 THR A CA 1
ATOM 3624 C C . THR A 1 452 ? -3.104 31.080 67.423 1.00 83.56 452 THR A C 1
ATOM 3626 O O . THR A 1 452 ? -2.934 31.856 66.486 1.00 83.56 452 THR A O 1
ATOM 3629 N N . ASP A 1 453 ? -2.564 31.305 68.625 1.00 81.81 453 ASP A N 1
ATOM 3630 C CA . ASP A 1 453 ? -1.617 32.401 68.852 1.00 81.81 453 ASP A CA 1
ATOM 3631 C C . ASP A 1 453 ? -0.290 32.106 68.137 1.00 81.81 453 ASP A C 1
ATOM 3633 O O . ASP A 1 453 ? 0.588 31.411 68.651 1.00 81.81 453 ASP A O 1
ATOM 3637 N N . ILE A 1 454 ? -0.136 32.670 66.940 1.00 79.06 454 ILE A N 1
ATOM 3638 C CA . ILE A 1 454 ? 1.046 32.492 66.085 1.00 79.06 454 ILE A CA 1
ATOM 3639 C C . ILE A 1 454 ? 2.325 33.149 66.638 1.00 79.06 454 ILE A C 1
ATOM 3641 O O . ILE A 1 454 ? 3.371 33.113 65.989 1.00 79.06 454 ILE A O 1
ATOM 3645 N N . THR A 1 455 ? 2.260 33.802 67.803 1.00 74.00 455 THR A N 1
ATOM 3646 C CA . THR A 1 455 ? 3.429 34.371 68.487 1.00 74.00 455 THR A CA 1
ATOM 3647 C C . THR A 1 455 ? 3.946 33.493 69.629 1.00 74.00 455 THR A C 1
ATOM 3649 O O . THR A 1 455 ? 5.072 33.716 70.081 1.00 74.00 455 THR A O 1
ATOM 3652 N N . ASP A 1 456 ? 3.195 32.458 70.031 1.00 82.50 456 ASP A N 1
ATOM 3653 C CA . ASP A 1 456 ? 3.621 31.424 70.981 1.00 82.50 456 ASP A CA 1
ATOM 3654 C C . ASP A 1 456 ? 4.062 30.143 70.234 1.00 82.50 456 ASP A C 1
ATOM 3656 O O . ASP A 1 456 ? 3.222 29.392 69.726 1.00 82.50 456 ASP A O 1
ATOM 3660 N N . PRO A 1 457 ? 5.371 29.811 70.209 1.00 80.12 457 PRO A N 1
ATOM 3661 C CA . PRO A 1 457 ? 5.866 28.578 69.591 1.00 80.12 457 PRO A CA 1
ATOM 3662 C C . PRO A 1 457 ? 5.240 27.299 70.162 1.00 80.12 457 PRO A C 1
ATOM 3664 O O . PRO A 1 457 ? 5.189 26.273 69.480 1.00 80.12 457 PRO A O 1
ATOM 3667 N N . SER A 1 458 ? 4.775 27.332 71.414 1.00 81.12 458 SER A N 1
ATOM 3668 C CA . SER A 1 458 ? 4.114 26.190 72.045 1.00 81.12 458 SER A CA 1
ATOM 3669 C C . SER A 1 458 ? 2.681 26.020 71.536 1.00 81.12 458 SER A C 1
ATOM 3671 O O . SER A 1 458 ? 2.237 24.885 71.371 1.00 81.12 458 SER A O 1
ATOM 3673 N N . ALA A 1 459 ? 1.968 27.116 71.255 1.00 83.50 459 ALA A N 1
ATOM 3674 C CA . ALA A 1 459 ? 0.644 27.095 70.633 1.00 83.50 459 ALA A CA 1
ATOM 3675 C C . ALA A 1 459 ? 0.702 26.556 69.200 1.00 83.50 459 ALA A C 1
ATOM 3677 O O . ALA A 1 459 ? -0.059 25.650 68.874 1.00 83.50 459 ALA A O 1
ATOM 3678 N N . ILE A 1 460 ? 1.677 27.001 68.401 1.00 84.69 460 ILE A N 1
ATOM 3679 C CA . ILE A 1 460 ? 1.912 26.493 67.039 1.00 84.69 460 ILE A CA 1
ATOM 3680 C C . ILE A 1 460 ? 2.147 24.979 67.044 1.00 84.69 460 ILE A C 1
ATOM 3682 O O . ILE A 1 460 ? 1.494 24.249 66.302 1.00 84.69 460 ILE A O 1
ATOM 3686 N N . LYS A 1 461 ? 3.037 24.482 67.916 1.00 85.94 461 LYS A N 1
ATOM 3687 C CA . LYS A 1 461 ? 3.316 23.040 68.015 1.00 85.94 461 LYS A CA 1
ATOM 3688 C C . LYS A 1 461 ? 2.079 22.223 68.388 1.00 85.94 461 LYS A C 1
ATOM 3690 O O . LYS A 1 461 ? 1.915 21.127 67.861 1.00 85.94 461 LYS A O 1
ATOM 3695 N N . ARG A 1 462 ? 1.217 22.738 69.276 1.00 88.44 462 ARG A N 1
ATOM 3696 C CA . ARG A 1 462 ? -0.044 22.070 69.642 1.00 88.44 462 ARG A CA 1
ATOM 3697 C C . ARG A 1 462 ? -1.012 22.011 68.461 1.00 88.44 462 ARG A C 1
ATOM 3699 O O . ARG A 1 462 ? -1.549 20.941 68.199 1.00 88.44 462 ARG A O 1
ATOM 3706 N N . SER A 1 463 ? -1.188 23.110 67.730 1.00 88.31 463 SER A N 1
ATOM 3707 C CA . SER A 1 463 ? -2.083 23.159 66.567 1.00 88.31 463 SER A CA 1
ATOM 3708 C C . SER A 1 463 ? -1.582 22.289 65.409 1.00 88.31 463 SER A C 1
ATOM 3710 O O . SER A 1 463 ? -2.368 21.552 64.828 1.00 88.31 463 SER A O 1
ATOM 3712 N N . VAL A 1 464 ? -0.272 22.275 65.127 1.00 87.50 464 VAL A N 1
ATOM 3713 C CA . VAL A 1 464 ? 0.321 21.376 64.114 1.00 87.50 464 VAL A CA 1
ATOM 3714 C C . VAL A 1 464 ? 0.143 19.904 64.495 1.00 87.50 464 VAL A C 1
ATOM 3716 O O . VAL A 1 464 ? -0.235 19.096 63.650 1.00 87.50 464 VAL A O 1
ATOM 3719 N N . ALA A 1 465 ? 0.383 19.544 65.762 1.00 88.19 465 ALA A N 1
ATOM 3720 C CA . ALA A 1 465 ? 0.164 18.178 66.237 1.00 88.19 465 ALA A CA 1
ATOM 3721 C C . ALA A 1 465 ? -1.311 17.763 66.126 1.00 88.19 465 ALA A C 1
ATOM 3723 O O . ALA A 1 465 ? -1.594 16.652 65.691 1.00 88.19 465 ALA A O 1
ATOM 3724 N N . PHE A 1 466 ? -2.238 18.669 66.449 1.00 89.44 466 PHE A N 1
ATOM 3725 C CA . PHE A 1 466 ? -3.671 18.427 66.308 1.00 89.44 466 PHE A CA 1
ATOM 3726 C C . PHE A 1 466 ? -4.084 18.210 64.845 1.00 89.44 466 PHE A C 1
ATOM 3728 O O . PHE A 1 466 ? -4.815 17.267 64.560 1.00 89.44 466 PHE A O 1
ATOM 3735 N N . ILE A 1 467 ? -3.592 19.031 63.908 1.00 88.25 467 ILE A N 1
ATOM 3736 C CA . ILE A 1 467 ? -3.890 18.865 62.474 1.00 88.25 467 ILE A CA 1
ATOM 3737 C C . ILE A 1 467 ? -3.354 17.523 61.975 1.00 88.25 467 ILE A C 1
ATOM 3739 O O . ILE A 1 467 ? -4.092 16.778 61.341 1.00 88.25 467 ILE A O 1
ATOM 3743 N N . ARG A 1 468 ? -2.108 17.165 62.319 1.00 87.56 468 ARG A N 1
ATOM 3744 C CA . ARG A 1 468 ? -1.525 15.865 61.941 1.00 87.56 468 ARG A CA 1
ATOM 3745 C C . ARG A 1 468 ? -2.271 14.668 62.536 1.00 87.56 468 ARG A C 1
ATOM 3747 O O . ARG A 1 468 ? -2.267 13.607 61.930 1.00 87.56 468 ARG A O 1
ATOM 3754 N N . GLU A 1 469 ? -2.885 14.817 63.709 1.00 89.12 469 GLU A N 1
ATOM 3755 C CA . GLU A 1 469 ? -3.688 13.756 64.330 1.00 89.12 469 GLU A CA 1
ATOM 3756 C C . GLU A 1 469 ? -5.079 13.617 63.688 1.00 89.12 469 GLU A C 1
ATOM 3758 O O . GLU A 1 469 ? -5.618 12.513 63.632 1.00 89.12 469 GLU A O 1
ATOM 3763 N N . LYS A 1 470 ? -5.687 14.725 63.245 1.00 86.69 470 LYS A N 1
ATOM 3764 C CA . LYS A 1 470 ? -7.087 14.757 62.786 1.00 86.69 470 LYS A CA 1
ATOM 3765 C C . LYS A 1 470 ? -7.275 14.754 61.273 1.00 86.69 470 LYS A C 1
ATOM 3767 O O . LYS A 1 470 ? -8.382 14.468 60.835 1.00 86.69 470 LYS A O 1
ATOM 3772 N N . ALA A 1 471 ? -6.245 15.067 60.493 1.00 83.88 471 ALA A N 1
ATOM 3773 C CA . ALA A 1 471 ? -6.350 15.132 59.041 1.00 83.88 471 ALA A CA 1
ATOM 3774 C C . ALA A 1 471 ? -6.601 13.754 58.417 1.00 83.88 471 ALA A C 1
ATOM 3776 O O . ALA A 1 471 ? -5.863 12.801 58.669 1.00 83.88 471 ALA A O 1
ATOM 3777 N N . ARG A 1 472 ? -7.621 13.673 57.559 1.00 85.69 472 ARG A N 1
ATOM 3778 C CA . ARG A 1 472 ? -7.978 12.479 56.778 1.00 85.69 472 ARG A CA 1
ATOM 3779 C C . ARG A 1 472 ? -7.438 12.520 55.348 1.00 85.69 472 ARG A C 1
ATOM 3781 O O . ARG A 1 472 ? -7.392 11.487 54.690 1.00 85.69 472 ARG A O 1
ATOM 3788 N N . THR A 1 473 ? -7.010 13.688 54.865 1.00 84.69 473 THR A N 1
ATOM 3789 C CA . THR A 1 473 ? -6.498 13.881 53.498 1.00 84.69 473 THR A CA 1
ATOM 3790 C C . THR A 1 473 ? -5.240 14.748 53.475 1.00 84.69 473 THR A C 1
ATOM 3792 O O . THR A 1 473 ? -4.975 15.518 54.396 1.00 84.69 473 THR A O 1
ATOM 3795 N N . ALA A 1 474 ? -4.477 14.681 52.379 1.00 81.81 474 ALA A N 1
ATOM 3796 C CA . ALA A 1 474 ? -3.270 15.493 52.185 1.00 81.81 474 ALA A CA 1
ATOM 3797 C C . ALA A 1 474 ? -3.555 17.004 52.031 1.00 81.81 474 ALA A C 1
ATOM 3799 O O . ALA A 1 474 ? -2.638 17.823 52.110 1.00 81.81 474 ALA A O 1
ATOM 3800 N N . SER A 1 475 ? -4.821 17.397 51.845 1.00 79.06 475 SER A N 1
ATOM 3801 C CA . SER A 1 475 ? -5.231 18.803 51.716 1.00 79.06 475 SER A CA 1
ATOM 3802 C C . SER A 1 475 ? -4.908 19.645 52.963 1.00 79.06 475 SER A C 1
ATOM 3804 O O . SER A 1 475 ? -4.794 20.871 52.872 1.00 79.06 475 SER A O 1
ATOM 3806 N N . SER A 1 476 ? -4.699 19.000 54.117 1.00 82.06 476 SER A N 1
ATOM 3807 C CA . SER A 1 476 ? -4.361 19.641 55.389 1.00 82.06 476 SER A CA 1
ATOM 3808 C C . SER A 1 476 ? -2.936 20.208 55.457 1.00 82.06 476 SER A C 1
ATOM 3810 O O . SER A 1 476 ? -2.646 21.043 56.317 1.00 82.06 476 SER A O 1
ATOM 3812 N N . GLU A 1 477 ? -2.033 19.782 54.566 1.00 82.56 477 GLU A N 1
ATOM 3813 C CA . GLU A 1 477 ? -0.609 20.165 54.587 1.00 82.56 477 GLU A CA 1
ATOM 3814 C C . GLU A 1 477 ? -0.382 21.674 54.432 1.00 82.56 477 GLU A C 1
ATOM 3816 O O . GLU A 1 477 ? 0.566 22.233 54.995 1.00 82.56 477 GLU A O 1
ATOM 3821 N N . LYS A 1 478 ? -1.294 22.376 53.745 1.00 82.31 478 LYS A N 1
ATOM 3822 C CA . LYS A 1 478 ? -1.244 23.842 53.623 1.00 82.31 478 LYS A CA 1
ATOM 3823 C C . LYS A 1 478 ? -1.318 24.545 54.987 1.00 82.31 478 LYS A C 1
ATOM 3825 O O . LYS A 1 478 ? -0.626 25.538 55.200 1.00 82.31 478 LYS A O 1
ATOM 3830 N N . TYR A 1 479 ? -2.087 24.001 55.935 1.00 82.06 479 TYR A N 1
ATOM 3831 C CA . TYR A 1 479 ? -2.222 24.554 57.287 1.00 82.06 479 TYR A CA 1
ATOM 3832 C C . TYR A 1 479 ? -0.994 24.269 58.149 1.00 82.06 479 TYR A C 1
ATOM 3834 O O . TYR A 1 479 ? -0.541 25.143 58.889 1.00 82.06 479 TYR A O 1
ATOM 3842 N N . ILE A 1 480 ? -0.429 23.064 58.027 1.00 84.25 480 ILE A N 1
ATOM 3843 C CA . ILE A 1 480 ? 0.810 22.670 58.711 1.00 84.25 480 ILE A CA 1
ATOM 3844 C C . ILE A 1 480 ? 1.951 23.584 58.261 1.00 84.25 480 ILE A C 1
ATOM 3846 O O . ILE A 1 480 ? 2.609 24.204 59.097 1.00 84.25 480 ILE A O 1
ATOM 3850 N N . SER A 1 481 ? 2.117 23.736 56.946 1.00 82.44 481 SER A N 1
ATOM 3851 C CA . SER A 1 481 ? 3.148 24.586 56.344 1.00 82.44 481 SER A CA 1
ATOM 3852 C C . SER A 1 481 ? 3.034 26.043 56.806 1.00 82.44 481 SER A C 1
ATOM 3854 O O . SER A 1 481 ? 4.032 26.658 57.189 1.00 82.44 481 SER A O 1
ATOM 3856 N N . ALA A 1 482 ? 1.815 26.591 56.833 1.00 78.88 482 ALA A N 1
ATOM 3857 C CA . ALA A 1 482 ? 1.574 27.966 57.255 1.00 78.88 482 ALA A CA 1
ATOM 3858 C C . ALA A 1 482 ? 1.850 28.190 58.757 1.00 78.88 482 ALA A C 1
ATOM 3860 O O . ALA A 1 482 ? 2.462 29.193 59.141 1.00 78.88 482 ALA A O 1
ATOM 3861 N N . LEU A 1 483 ? 1.476 27.235 59.616 1.00 83.12 483 LEU A N 1
ATOM 3862 C CA . LEU A 1 483 ? 1.751 27.293 61.055 1.00 83.12 483 LEU A CA 1
ATOM 3863 C C . LEU A 1 483 ? 3.246 27.141 61.364 1.00 83.12 483 LEU A C 1
ATOM 3865 O O . LEU A 1 483 ? 3.785 27.909 62.159 1.00 83.12 483 LEU A O 1
ATOM 3869 N N . GLU A 1 484 ? 3.945 26.200 60.728 1.00 83.94 484 GLU A N 1
ATOM 3870 C CA . GLU A 1 484 ? 5.386 25.994 60.936 1.00 83.94 484 GLU A CA 1
ATOM 3871 C C . GLU A 1 484 ? 6.224 27.200 60.466 1.00 83.94 484 GLU A C 1
ATOM 3873 O O . GLU A 1 484 ? 7.275 27.503 61.044 1.00 83.94 484 GLU A O 1
ATOM 3878 N N . ALA A 1 485 ? 5.737 27.959 59.478 1.00 81.50 485 ALA A N 1
ATOM 3879 C CA . ALA A 1 485 ? 6.374 29.191 59.021 1.00 81.50 485 ALA A CA 1
ATOM 3880 C C . ALA A 1 485 ? 6.268 30.361 60.029 1.00 81.50 485 ALA A C 1
ATOM 3882 O O . ALA A 1 485 ? 7.040 31.329 59.919 1.00 81.50 485 ALA A O 1
ATOM 3883 N N . CYS A 1 486 ? 5.366 30.291 61.022 1.00 79.19 486 CYS A N 1
ATOM 3884 C CA . CYS A 1 486 ? 5.117 31.333 62.026 1.00 79.19 486 CYS A CA 1
ATOM 3885 C C . CYS A 1 486 ? 6.253 31.435 63.061 1.00 79.19 486 CYS A C 1
ATOM 3887 O O . CYS A 1 486 ? 6.244 30.807 64.115 1.00 79.19 486 CYS A O 1
ATOM 3889 N N . ASN A 1 487 ? 7.251 32.279 62.793 1.00 81.50 487 ASN A N 1
ATOM 3890 C CA . ASN A 1 487 ? 8.298 32.621 63.762 1.00 81.50 487 ASN A CA 1
ATOM 3891 C C . ASN A 1 487 ? 8.615 34.130 63.747 1.00 81.50 487 ASN A C 1
ATOM 3893 O O . ASN A 1 487 ? 8.329 34.808 62.754 1.00 81.50 487 ASN A O 1
ATOM 3897 N N . PRO A 1 488 ? 9.245 34.688 64.803 1.00 77.81 488 PRO A N 1
ATOM 3898 C CA . PRO A 1 488 ? 9.475 36.132 64.913 1.00 77.81 488 PRO A CA 1
ATOM 3899 C C . PRO A 1 488 ? 10.226 36.744 63.720 1.00 77.81 488 PRO A C 1
ATOM 3901 O O . PRO A 1 488 ? 9.936 37.871 63.307 1.00 77.81 488 PRO A O 1
ATOM 3904 N N . LYS A 1 489 ? 11.166 35.996 63.127 1.00 81.69 489 LYS A N 1
ATOM 3905 C CA . LYS A 1 489 ? 11.948 36.430 61.961 1.00 81.69 489 LYS A CA 1
ATOM 3906 C C . LYS A 1 489 ? 11.062 36.531 60.717 1.00 81.69 489 LYS A C 1
ATOM 3908 O O . LYS A 1 489 ? 11.080 37.563 60.046 1.00 81.69 489 LYS A O 1
ATOM 3913 N N . ASN A 1 490 ? 10.260 35.506 60.443 1.00 82.69 490 ASN A N 1
ATOM 3914 C CA . ASN A 1 490 ? 9.357 35.451 59.293 1.00 82.69 490 ASN A CA 1
ATOM 3915 C C . ASN A 1 490 ? 8.203 36.450 59.420 1.00 82.69 490 ASN A C 1
ATOM 3917 O O . ASN A 1 490 ? 7.917 37.162 58.460 1.00 82.69 490 ASN A O 1
ATOM 3921 N N . ILE A 1 491 ? 7.632 36.614 60.618 1.00 81.38 491 ILE A N 1
ATOM 3922 C CA . ILE A 1 491 ? 6.606 37.631 60.903 1.00 81.38 491 ILE A CA 1
ATOM 3923 C C . ILE A 1 491 ? 7.167 39.038 60.659 1.00 81.38 491 ILE A C 1
ATOM 3925 O O . ILE A 1 491 ? 6.516 39.870 60.029 1.00 81.38 491 ILE A O 1
ATOM 3929 N N . THR A 1 492 ? 8.401 39.313 61.093 1.00 81.62 492 THR A N 1
ATOM 3930 C CA . THR A 1 492 ? 9.050 40.615 60.855 1.00 81.62 492 THR A CA 1
ATOM 3931 C C . THR A 1 492 ? 9.271 40.873 59.362 1.00 81.62 492 THR A C 1
ATOM 3933 O O . THR A 1 492 ? 9.002 41.978 58.879 1.00 81.62 492 THR A O 1
ATOM 3936 N N . LYS A 1 493 ? 9.722 39.862 58.608 1.00 82.94 493 LYS A N 1
ATOM 3937 C CA . LYS A 1 493 ? 9.904 39.954 57.150 1.00 82.94 493 LYS A CA 1
ATOM 3938 C C . LYS A 1 493 ? 8.576 40.164 56.419 1.00 82.94 493 LYS A C 1
ATOM 3940 O O . LYS A 1 493 ? 8.477 41.100 55.628 1.00 82.94 493 LYS A O 1
ATOM 3945 N N . ALA A 1 494 ? 7.542 39.397 56.758 1.00 82.56 494 ALA A N 1
ATOM 3946 C CA . ALA A 1 494 ? 6.200 39.522 56.193 1.00 82.56 494 ALA A CA 1
ATOM 3947 C C . ALA A 1 494 ? 5.565 40.893 56.501 1.00 82.56 494 ALA A C 1
ATOM 3949 O O . ALA A 1 494 ? 5.032 41.547 55.604 1.00 82.56 494 ALA A O 1
ATOM 3950 N N . ARG A 1 495 ? 5.712 41.413 57.729 1.00 84.19 495 ARG A N 1
ATOM 3951 C CA . ARG A 1 495 ? 5.286 42.784 58.084 1.00 84.19 495 ARG A CA 1
ATOM 3952 C C . ARG A 1 495 ? 6.067 43.847 57.308 1.00 84.19 495 ARG A C 1
ATOM 3954 O O . ARG A 1 495 ? 5.490 44.836 56.855 1.00 84.19 495 ARG A O 1
ATOM 3961 N N . SER A 1 496 ? 7.371 43.644 57.109 1.00 80.50 496 SER A N 1
ATOM 3962 C CA . SER A 1 496 ? 8.205 44.529 56.285 1.00 80.50 496 SER A CA 1
ATOM 3963 C C . SER A 1 496 ? 7.798 44.503 54.808 1.00 80.50 496 SER A C 1
ATOM 3965 O O . SER A 1 496 ? 7.858 45.541 54.145 1.00 80.50 496 SER A O 1
ATOM 3967 N N . TYR A 1 497 ? 7.366 43.347 54.302 1.00 82.94 497 TYR A N 1
ATOM 3968 C CA . TYR A 1 497 ? 6.802 43.205 52.965 1.00 82.94 497 TYR A CA 1
ATOM 3969 C C . TYR A 1 497 ? 5.465 43.954 52.845 1.00 82.94 497 TYR A C 1
ATOM 3971 O O . TYR A 1 497 ? 5.302 44.799 51.965 1.00 82.94 497 TYR A O 1
ATOM 3979 N N . ARG A 1 498 ? 4.547 43.763 53.804 1.00 81.38 498 ARG A N 1
ATOM 3980 C CA . ARG A 1 498 ? 3.244 44.452 53.852 1.00 81.38 498 ARG A CA 1
ATOM 3981 C C . ARG A 1 498 ? 3.358 45.973 53.939 1.00 81.38 498 ARG A C 1
ATOM 3983 O O . ARG A 1 498 ? 2.583 46.671 53.288 1.00 81.38 498 ARG A O 1
ATOM 3990 N N . LYS A 1 499 ? 4.342 46.494 54.684 1.00 81.38 499 LYS A N 1
ATOM 3991 C CA . LYS A 1 499 ? 4.626 47.940 54.778 1.00 81.38 499 LYS A CA 1
ATOM 3992 C C . LYS A 1 499 ? 4.965 48.565 53.414 1.00 81.38 499 LYS A C 1
ATOM 3994 O O . LYS A 1 499 ? 4.858 49.776 53.254 1.00 81.38 499 LYS A O 1
ATOM 3999 N N . GLY A 1 500 ? 5.392 47.769 52.430 1.00 72.19 500 GLY A N 1
ATOM 4000 C CA . GLY A 1 500 ? 5.520 48.176 51.028 1.00 72.19 500 GLY A CA 1
ATOM 4001 C C . GLY A 1 500 ? 6.755 49.015 50.677 1.00 72.19 500 GLY A C 1
ATOM 4002 O O . GLY A 1 500 ? 7.135 49.047 49.512 1.00 72.19 500 GLY A O 1
ATOM 4003 N N . VAL A 1 501 ? 7.420 49.641 51.656 1.00 78.00 501 VAL A N 1
ATOM 4004 C CA . VAL A 1 501 ? 8.575 50.532 51.415 1.00 78.00 501 VAL A CA 1
ATOM 4005 C C . VAL A 1 501 ? 9.811 49.759 50.940 1.00 78.00 501 VAL A C 1
ATOM 4007 O O . VAL A 1 501 ? 10.282 49.977 49.830 1.00 78.00 501 VAL A O 1
ATOM 4010 N N . LYS A 1 502 ? 10.327 48.819 51.748 1.00 80.81 502 LYS A N 1
ATOM 4011 C CA . LYS A 1 502 ? 11.507 48.009 51.386 1.00 80.81 502 LYS A CA 1
ATOM 4012 C C . LYS A 1 502 ? 11.310 47.163 50.118 1.00 80.81 502 LYS A C 1
ATOM 4014 O O . LYS A 1 502 ? 12.169 47.251 49.246 1.00 80.81 502 LYS A O 1
ATOM 4019 N N . PRO A 1 503 ? 10.212 46.393 49.953 1.00 82.94 503 PRO A N 1
ATOM 4020 C CA . PRO A 1 503 ? 10.011 45.634 48.718 1.00 82.94 503 PRO A CA 1
ATOM 4021 C C . PRO A 1 503 ? 9.789 46.544 47.504 1.00 82.94 503 PRO A C 1
ATOM 4023 O O . PRO A 1 503 ? 10.216 46.189 46.413 1.00 82.94 503 PRO A O 1
ATOM 4026 N N . GLY A 1 504 ? 9.187 47.728 47.678 1.00 80.50 504 GLY A N 1
ATOM 4027 C CA . GLY A 1 504 ? 9.088 48.727 46.613 1.00 80.50 504 GLY A CA 1
ATOM 4028 C C . GLY A 1 504 ? 10.461 49.213 46.143 1.00 80.50 504 GLY A C 1
ATOM 4029 O O . GLY A 1 504 ? 10.704 49.272 44.941 1.00 80.50 504 GLY A O 1
ATOM 4030 N N . ILE A 1 505 ? 11.383 49.480 47.076 1.00 84.12 505 ILE A N 1
ATOM 4031 C CA . ILE A 1 505 ? 12.771 49.861 46.767 1.00 84.12 505 ILE A CA 1
ATOM 4032 C C . ILE A 1 505 ? 13.508 48.719 46.061 1.00 84.12 505 ILE A C 1
ATOM 4034 O O . ILE A 1 505 ? 14.101 48.951 45.013 1.00 84.12 505 ILE A O 1
ATOM 4038 N N . TYR A 1 506 ? 13.449 47.491 46.588 1.00 89.75 506 TYR A N 1
ATOM 4039 C CA . TYR A 1 506 ? 14.129 46.342 45.976 1.00 89.75 506 TYR A CA 1
ATOM 4040 C C . TYR A 1 506 ? 13.598 46.043 44.573 1.00 89.75 506 TYR A C 1
ATOM 4042 O O . TYR A 1 506 ? 14.393 45.857 43.660 1.00 89.75 506 TYR A O 1
ATOM 4050 N N . ALA A 1 507 ? 12.277 46.084 44.374 1.00 86.12 507 ALA A N 1
ATOM 4051 C CA . ALA A 1 507 ? 11.680 45.917 43.052 1.00 86.12 507 ALA A CA 1
ATOM 4052 C C . ALA A 1 507 ? 12.112 47.032 42.085 1.00 86.12 507 ALA A C 1
ATOM 4054 O O . ALA A 1 507 ? 12.486 46.741 40.953 1.00 86.12 507 ALA A O 1
ATOM 4055 N N . THR A 1 508 ? 12.114 48.294 42.533 1.00 85.88 508 THR A N 1
ATOM 4056 C CA . THR A 1 508 ? 12.526 49.436 41.695 1.00 85.88 508 THR A CA 1
ATOM 4057 C C . THR A 1 508 ? 13.994 49.318 41.294 1.00 85.88 508 THR A C 1
ATOM 4059 O O . THR A 1 508 ? 14.310 49.448 40.119 1.00 85.88 508 THR A O 1
ATOM 4062 N N . LEU A 1 509 ? 14.892 49.028 42.242 1.00 88.12 509 LEU A N 1
ATOM 4063 C CA . LEU A 1 509 ? 16.323 48.875 41.967 1.00 88.12 509 LEU A CA 1
ATOM 4064 C C . LEU A 1 509 ? 16.605 47.657 41.082 1.00 88.12 509 LEU A C 1
ATOM 4066 O O . LEU A 1 509 ? 17.363 47.774 40.124 1.00 88.12 509 LEU A O 1
ATOM 4070 N N . GLY A 1 510 ? 15.962 46.518 41.352 1.00 89.81 510 GLY A N 1
ATOM 4071 C CA . GLY A 1 510 ? 16.099 45.314 40.532 1.00 89.81 510 GLY A CA 1
ATOM 4072 C C . GLY A 1 510 ? 15.702 45.561 39.077 1.00 89.81 510 GLY A C 1
ATOM 4073 O O . GLY A 1 510 ? 16.472 45.252 38.168 1.00 89.81 510 GLY A O 1
ATOM 4074 N N . LEU A 1 511 ? 14.545 46.191 38.856 1.00 89.94 511 LEU A N 1
ATOM 4075 C CA . LEU A 1 511 ? 14.064 46.547 37.519 1.00 89.94 511 LEU A CA 1
ATOM 4076 C C . LEU A 1 511 ? 14.922 47.629 36.856 1.00 89.94 511 LEU A C 1
ATOM 4078 O O . LEU A 1 511 ? 15.213 47.527 35.672 1.00 89.94 511 LEU A O 1
ATOM 4082 N N . MET A 1 512 ? 15.376 48.634 37.605 1.00 90.81 512 MET A N 1
ATOM 4083 C CA . MET A 1 512 ? 16.247 49.693 37.089 1.00 90.81 512 MET A CA 1
ATOM 4084 C C . MET A 1 512 ? 17.562 49.118 36.551 1.00 90.81 512 MET A C 1
ATOM 4086 O O . MET A 1 512 ? 17.948 49.438 35.432 1.00 90.81 512 MET A O 1
ATOM 4090 N N . PHE A 1 513 ? 18.230 48.236 37.303 1.00 90.56 513 PHE A N 1
ATOM 4091 C CA . PHE A 1 513 ? 19.468 47.597 36.844 1.00 90.56 513 PHE A CA 1
ATOM 4092 C C . PHE A 1 513 ? 19.239 46.617 35.687 1.00 90.56 513 PHE A C 1
ATOM 4094 O O . PHE A 1 513 ? 20.077 46.539 34.791 1.00 90.56 513 PHE A O 1
ATOM 4101 N N . LEU A 1 514 ? 18.093 45.930 35.653 1.00 91.31 514 LEU A N 1
ATOM 4102 C CA . LEU A 1 514 ? 17.710 45.099 34.510 1.00 91.31 514 LEU A CA 1
ATOM 4103 C C . LEU A 1 514 ? 17.536 45.949 33.243 1.00 91.31 514 LEU A C 1
ATOM 4105 O O . LEU A 1 514 ? 18.133 45.654 32.212 1.00 91.31 514 LEU A O 1
ATOM 4109 N N . PHE A 1 515 ? 16.774 47.041 33.329 1.00 91.44 515 PHE A N 1
ATOM 4110 C CA . PHE A 1 515 ? 16.564 47.950 32.204 1.00 91.44 515 PHE A CA 1
ATOM 4111 C C . PHE A 1 515 ? 17.844 48.684 31.795 1.00 91.44 515 PHE A C 1
ATOM 4113 O O . PHE A 1 515 ? 18.037 48.914 30.609 1.00 91.44 515 PHE A O 1
ATOM 4120 N N . LEU A 1 516 ? 18.756 48.994 32.723 1.00 85.88 516 LEU A N 1
ATOM 4121 C CA . LEU A 1 516 ? 20.097 49.503 32.400 1.00 85.88 516 LEU A CA 1
ATOM 4122 C C . LEU A 1 516 ? 20.931 48.477 31.623 1.00 85.88 516 LEU A C 1
ATOM 4124 O O . LEU A 1 516 ? 21.606 48.854 30.668 1.00 85.88 516 LEU A O 1
ATOM 4128 N N . ALA A 1 517 ? 20.866 47.190 31.980 1.00 86.75 517 ALA A N 1
ATOM 4129 C CA . ALA A 1 517 ? 21.574 46.138 31.249 1.00 86.75 517 ALA A CA 1
ATOM 4130 C C . ALA A 1 517 ? 21.086 46.026 29.797 1.00 86.75 517 ALA A C 1
ATOM 4132 O O . ALA A 1 517 ? 21.905 45.922 28.879 1.00 86.75 517 ALA A O 1
ATOM 4133 N N . VAL A 1 518 ? 19.762 46.095 29.609 1.00 86.25 518 VAL A N 1
ATOM 4134 C CA . VAL A 1 518 ? 19.103 46.108 28.295 1.00 86.25 518 VAL A CA 1
ATOM 4135 C C . VAL A 1 518 ? 19.440 47.395 27.540 1.00 86.25 518 VAL A C 1
ATOM 4137 O O . VAL A 1 518 ? 19.904 47.332 26.406 1.00 86.25 518 VAL A O 1
ATOM 4140 N N . SER A 1 519 ? 19.308 48.563 28.174 1.00 82.62 519 SER A N 1
ATOM 4141 C CA . SER A 1 519 ? 19.643 49.855 27.563 1.00 82.62 519 SER A CA 1
ATOM 4142 C C . SER A 1 519 ? 21.104 49.900 27.098 1.00 82.62 519 SER A C 1
ATOM 4144 O O . SER A 1 519 ? 21.397 50.374 26.004 1.00 82.62 519 SER A O 1
ATOM 4146 N N . ASN A 1 520 ? 22.035 49.314 27.858 1.00 82.88 520 ASN A N 1
ATOM 4147 C CA . ASN A 1 520 ? 23.435 49.219 27.446 1.00 82.88 520 ASN A CA 1
ATOM 4148 C C . ASN A 1 520 ? 23.671 48.285 26.245 1.00 82.88 520 ASN A C 1
ATOM 4150 O O . ASN A 1 520 ? 24.538 48.579 25.426 1.00 82.88 520 ASN A O 1
ATOM 4154 N N . LEU A 1 521 ? 22.904 47.199 26.104 1.00 81.12 521 LEU A N 1
ATOM 4155 C CA . LEU A 1 521 ? 23.005 46.293 24.949 1.00 81.12 521 LEU A CA 1
ATOM 4156 C C . LEU A 1 521 ? 22.554 46.967 23.646 1.00 81.12 521 LEU A C 1
ATOM 4158 O O . LEU A 1 521 ? 23.186 46.769 22.610 1.00 81.12 521 LEU A O 1
ATOM 4162 N N . PHE A 1 522 ? 21.492 47.773 23.704 1.00 76.56 522 PHE A N 1
ATOM 4163 C CA . PHE A 1 522 ? 20.873 48.353 22.509 1.00 76.56 522 PHE A CA 1
ATOM 4164 C C . PHE A 1 522 ? 21.331 49.788 22.206 1.00 76.56 522 PHE A C 1
ATOM 4166 O O . PHE A 1 522 ? 21.578 50.109 21.043 1.00 76.56 522 PHE A O 1
ATOM 4173 N N . PHE A 1 523 ? 21.497 50.633 23.228 1.00 75.00 523 PHE A N 1
ATOM 4174 C CA . PHE A 1 523 ? 21.725 52.074 23.072 1.00 75.00 523 PHE A CA 1
ATOM 4175 C C . PHE A 1 523 ? 23.140 52.507 23.489 1.00 75.00 523 PHE A C 1
ATOM 4177 O O . PHE A 1 523 ? 23.871 53.045 22.663 1.00 75.00 523 PHE A O 1
ATOM 4184 N N . LEU A 1 524 ? 23.575 52.232 24.729 1.00 71.94 524 LEU A N 1
ATOM 4185 C CA . LEU A 1 524 ? 24.837 52.799 25.258 1.00 71.94 524 LEU A CA 1
ATOM 4186 C C . LEU A 1 524 ? 26.115 52.070 24.790 1.00 71.94 524 LEU A C 1
ATOM 4188 O O . LEU A 1 524 ? 27.199 52.649 24.840 1.00 71.94 524 LEU A O 1
ATOM 4192 N N . LYS A 1 525 ? 26.005 50.810 24.345 1.00 74.81 525 LYS A N 1
ATOM 4193 C CA . LYS A 1 525 ? 27.057 49.983 23.716 1.00 74.81 525 LYS A CA 1
ATOM 4194 C C . LYS A 1 525 ? 28.415 49.949 24.443 1.00 74.81 525 LYS A C 1
ATOM 4196 O O . LYS A 1 525 ? 29.445 49.744 23.805 1.00 74.81 525 LYS A O 1
ATOM 4201 N N . GLN A 1 526 ? 28.454 50.055 25.775 1.00 74.31 526 GLN A N 1
ATOM 4202 C CA . GLN A 1 526 ? 29.713 50.044 26.546 1.00 74.31 526 GLN A CA 1
ATOM 4203 C C . GLN A 1 526 ? 30.309 48.635 26.780 1.00 74.31 526 GLN A C 1
ATOM 4205 O O . GLN A 1 526 ? 31.198 48.448 27.610 1.00 74.31 526 GLN A O 1
ATOM 4210 N N . GLY A 1 527 ? 29.841 47.626 26.038 1.00 75.38 527 GLY A N 1
ATOM 4211 C CA . GLY A 1 527 ? 30.330 46.246 26.097 1.00 75.38 527 GLY A CA 1
ATOM 4212 C C . GLY A 1 527 ? 29.538 45.327 27.037 1.00 75.38 527 GLY A C 1
ATOM 4213 O O . GLY A 1 527 ? 28.888 45.759 27.990 1.00 75.38 527 GLY A O 1
ATOM 4214 N N . ILE A 1 528 ? 29.602 44.021 26.754 1.00 77.62 528 ILE A N 1
ATOM 4215 C CA . ILE A 1 528 ? 28.759 42.977 27.371 1.00 77.62 528 ILE A CA 1
ATOM 4216 C C . ILE A 1 528 ? 29.055 42.785 28.869 1.00 77.62 528 ILE A C 1
ATOM 4218 O O . ILE A 1 528 ? 28.147 42.480 29.642 1.00 77.62 528 ILE A O 1
ATOM 4222 N N . LEU A 1 529 ? 30.298 43.017 29.309 1.00 82.25 529 LEU A N 1
ATOM 4223 C CA . LEU A 1 529 ? 30.694 42.853 30.715 1.00 82.25 529 LEU A CA 1
ATOM 4224 C C . LEU A 1 529 ? 29.922 43.787 31.662 1.00 82.25 529 LEU A C 1
ATOM 4226 O O . LEU A 1 529 ? 29.581 43.385 32.774 1.00 82.25 529 LEU A O 1
ATOM 4230 N N . ILE A 1 530 ? 29.594 45.004 31.216 1.00 81.12 530 ILE A N 1
ATOM 4231 C CA . ILE A 1 530 ? 28.827 45.974 32.010 1.00 81.12 530 ILE A CA 1
ATOM 4232 C C . ILE A 1 530 ? 27.365 45.533 32.128 1.00 81.12 530 ILE A C 1
ATOM 4234 O O . ILE A 1 530 ? 26.811 45.541 33.227 1.00 81.12 530 ILE A O 1
ATOM 4238 N N . SER A 1 531 ? 26.762 45.055 31.034 1.00 84.31 531 SER A N 1
ATOM 4239 C CA . SER A 1 531 ? 25.414 44.470 31.073 1.00 84.31 531 SER A CA 1
ATOM 4240 C C . SER A 1 531 ? 25.358 43.247 31.990 1.00 84.31 531 SER A C 1
ATOM 4242 O O . SER A 1 531 ? 24.422 43.123 32.778 1.00 84.31 531 SER A O 1
ATOM 4244 N N . GLY A 1 532 ? 26.391 42.397 31.971 1.00 82.94 532 GLY A N 1
ATOM 4245 C CA . GLY A 1 532 ? 26.527 41.275 32.901 1.00 82.94 532 GLY A CA 1
ATOM 4246 C C . GLY A 1 532 ? 26.543 41.719 34.368 1.00 82.94 532 GLY A C 1
ATOM 4247 O O . GLY A 1 532 ? 25.803 41.171 35.183 1.00 82.94 532 GLY A O 1
ATOM 4248 N N . LEU A 1 533 ? 27.312 42.760 34.708 1.00 88.19 533 LEU A N 1
ATOM 4249 C CA . LEU A 1 533 ? 27.357 43.304 36.070 1.00 88.19 533 LEU A CA 1
ATOM 4250 C C . LEU A 1 533 ? 25.988 43.851 36.518 1.00 88.19 533 LEU A C 1
ATOM 4252 O O . LEU A 1 533 ? 25.548 43.584 37.637 1.00 88.19 533 LEU A O 1
ATOM 4256 N N . CYS A 1 534 ? 25.286 44.578 35.643 1.00 87.06 534 CYS A N 1
ATOM 4257 C CA . CYS A 1 534 ? 23.946 45.100 35.923 1.00 87.06 534 CYS A CA 1
ATOM 4258 C C . CYS A 1 534 ? 22.918 43.978 36.150 1.00 87.06 534 CYS A C 1
ATOM 4260 O O . CYS A 1 534 ? 22.104 44.076 37.071 1.00 87.06 534 CYS A O 1
ATOM 4262 N N . ILE A 1 535 ? 22.987 42.884 35.383 1.00 88.88 535 ILE A N 1
ATOM 4263 C CA . ILE A 1 535 ? 22.131 41.706 35.592 1.00 88.88 535 ILE A CA 1
ATOM 4264 C C . ILE A 1 535 ? 22.410 41.075 36.959 1.00 88.88 535 ILE A C 1
ATOM 4266 O O . ILE A 1 535 ? 21.467 40.802 37.700 1.00 88.88 535 ILE A O 1
ATOM 4270 N N . VAL A 1 536 ? 23.679 40.910 37.349 1.00 89.69 536 VAL A N 1
ATOM 4271 C CA . VAL A 1 536 ? 24.033 40.362 38.672 1.00 89.69 536 VAL A CA 1
ATOM 4272 C C . VAL A 1 536 ? 23.432 41.211 39.797 1.00 89.69 536 VAL A C 1
ATOM 4274 O O . VAL A 1 536 ? 22.826 40.670 40.722 1.00 89.69 536 VAL A O 1
ATOM 4277 N N . VAL A 1 537 ? 23.522 42.541 39.704 1.00 89.88 537 VAL A N 1
ATOM 4278 C CA . VAL A 1 537 ? 22.915 43.447 40.695 1.00 89.88 537 VAL A CA 1
ATOM 4279 C C . VAL A 1 537 ? 21.385 43.329 40.699 1.00 89.88 537 VAL A C 1
ATOM 4281 O O . VAL A 1 537 ? 20.779 43.302 41.773 1.00 89.88 537 VAL A O 1
ATOM 4284 N N . SER A 1 538 ? 20.751 43.198 39.530 1.00 91.38 538 SER A N 1
ATOM 4285 C CA . SER A 1 538 ? 19.304 42.970 39.424 1.00 91.38 538 SER A CA 1
ATOM 4286 C C . SER A 1 538 ? 18.870 41.686 40.140 1.00 91.38 538 SER A C 1
ATOM 4288 O O . SER A 1 538 ? 17.948 41.719 40.960 1.00 91.38 538 SER A O 1
ATOM 4290 N N . VAL A 1 539 ? 19.592 40.582 39.919 1.00 88.25 539 VAL A N 1
ATOM 4291 C CA . VAL A 1 539 ? 19.334 39.285 40.562 1.00 88.25 539 VAL A CA 1
ATOM 4292 C C . VAL A 1 539 ? 19.466 39.379 42.084 1.00 88.25 539 VAL A C 1
ATOM 4294 O O . VAL A 1 539 ? 18.624 38.842 42.803 1.00 88.25 539 VAL A O 1
ATOM 4297 N N . VAL A 1 540 ? 20.456 40.116 42.601 1.00 91.06 540 VAL A N 1
ATOM 4298 C CA . VAL A 1 540 ? 20.596 40.346 44.051 1.00 91.06 540 VAL A CA 1
ATOM 4299 C C . VAL A 1 540 ? 19.352 41.033 44.620 1.00 91.06 540 VAL A C 1
ATOM 4301 O O . VAL A 1 540 ? 18.808 40.586 45.632 1.00 91.06 540 VAL A O 1
ATOM 4304 N N . PHE A 1 541 ? 18.849 42.086 43.969 1.00 90.00 541 PHE A N 1
ATOM 4305 C CA . PHE A 1 541 ? 17.647 42.783 44.434 1.00 90.00 541 PHE A CA 1
ATOM 4306 C C . PHE A 1 541 ? 16.364 41.957 44.271 1.00 90.00 541 PHE A C 1
ATOM 4308 O O . PHE A 1 541 ? 15.492 42.029 45.140 1.00 90.00 541 PHE A O 1
ATOM 4315 N N . ALA A 1 542 ? 16.264 41.123 43.233 1.00 83.00 542 ALA A N 1
ATOM 4316 C CA . ALA A 1 542 ? 15.187 40.143 43.099 1.00 83.00 542 ALA A CA 1
ATOM 4317 C C . ALA A 1 542 ? 15.218 39.114 44.245 1.00 83.00 542 ALA A C 1
ATOM 4319 O O . ALA A 1 542 ? 14.181 38.827 44.845 1.00 83.00 542 ALA A O 1
ATOM 4320 N N . GLY A 1 543 ? 16.407 38.639 44.633 1.00 84.75 543 GLY A N 1
ATOM 4321 C CA . GLY A 1 543 ? 16.601 37.773 45.798 1.00 84.75 543 GLY A CA 1
ATOM 4322 C C . GLY A 1 543 ? 16.184 38.440 47.113 1.00 84.75 543 GLY A C 1
ATOM 4323 O O . GLY A 1 543 ? 15.462 37.841 47.908 1.00 84.75 543 GLY A O 1
ATOM 4324 N N . LEU A 1 544 ? 16.552 39.710 47.322 1.00 86.31 544 LEU A N 1
ATOM 4325 C CA . LEU A 1 544 ? 16.131 40.492 48.495 1.00 86.31 544 LEU A CA 1
ATOM 4326 C C . LEU A 1 544 ? 14.611 40.741 48.531 1.00 86.31 544 LEU A C 1
ATOM 4328 O O . LEU A 1 544 ? 14.013 40.782 49.608 1.00 86.31 544 LEU A O 1
ATOM 4332 N N . TYR A 1 545 ? 13.966 40.890 47.370 1.00 86.31 545 TYR A N 1
ATOM 4333 C CA . TYR A 1 545 ? 12.505 40.947 47.265 1.00 86.31 545 TYR A CA 1
ATOM 4334 C C . TYR A 1 545 ? 11.859 39.593 47.603 1.00 86.31 545 TYR A C 1
ATOM 4336 O O . TYR A 1 545 ? 10.896 39.535 48.374 1.00 86.31 545 TYR A O 1
ATOM 4344 N N . GLY A 1 546 ? 12.411 38.499 47.071 1.00 82.25 546 GLY A N 1
ATOM 4345 C CA . GLY A 1 546 ? 12.013 37.124 47.375 1.00 82.25 546 GLY A CA 1
ATOM 4346 C C . GLY A 1 546 ? 12.078 36.815 48.872 1.00 82.25 546 GLY A C 1
ATOM 4347 O O . GLY A 1 546 ? 11.102 36.328 49.438 1.00 82.25 546 GLY A O 1
ATOM 4348 N N . ASP A 1 547 ? 13.169 37.206 49.536 1.00 85.12 547 ASP A N 1
ATOM 4349 C CA . ASP A 1 547 ? 13.379 37.010 50.978 1.00 85.12 547 ASP A CA 1
ATOM 4350 C C . ASP A 1 547 ? 12.311 37.699 51.850 1.00 85.12 547 ASP A C 1
ATOM 4352 O O . ASP A 1 547 ? 12.005 37.233 52.948 1.00 85.12 547 ASP A O 1
ATOM 4356 N N . LEU A 1 548 ? 11.707 38.789 51.361 1.00 81.44 548 LEU A N 1
ATOM 4357 C CA . LEU A 1 548 ? 10.599 39.472 52.035 1.00 81.44 548 LEU A CA 1
ATOM 4358 C C . LEU A 1 548 ? 9.219 38.911 51.655 1.00 81.44 548 LEU A C 1
ATOM 4360 O O . LEU A 1 548 ? 8.343 38.831 52.515 1.00 81.44 548 LEU A O 1
ATOM 4364 N N . SER A 1 549 ? 9.010 38.541 50.388 1.00 81.81 549 SER A N 1
ATOM 4365 C CA . SER A 1 549 ? 7.707 38.083 49.877 1.00 81.81 549 SER A CA 1
ATOM 4366 C C . SER A 1 549 ? 7.383 36.629 50.226 1.00 81.81 549 SER A C 1
ATOM 4368 O O . SER A 1 549 ? 6.220 36.313 50.471 1.00 81.81 549 SER A O 1
ATOM 4370 N N . LYS A 1 550 ? 8.390 35.751 50.297 1.00 82.56 550 LYS A N 1
ATOM 4371 C CA . LYS A 1 550 ? 8.215 34.324 50.598 1.00 82.56 550 LYS A CA 1
ATOM 4372 C C . LYS A 1 550 ? 7.562 34.094 51.973 1.00 82.56 550 LYS A C 1
ATOM 4374 O O . LYS A 1 550 ? 6.502 33.475 51.997 1.00 82.56 550 LYS A O 1
ATOM 4379 N N . PRO A 1 551 ? 8.046 34.701 53.079 1.00 81.94 551 PRO A N 1
ATOM 4380 C CA . PRO A 1 551 ? 7.359 34.612 54.367 1.00 81.94 551 PRO A CA 1
ATOM 4381 C C . PRO A 1 551 ? 5.927 35.160 54.347 1.00 81.94 551 PRO A C 1
ATOM 4383 O O . PRO A 1 551 ? 5.091 34.695 55.103 1.00 81.94 551 PRO A O 1
ATOM 4386 N N . TRP A 1 552 ? 5.610 36.151 53.505 1.00 82.19 552 TRP A N 1
ATOM 4387 C CA . TRP A 1 552 ? 4.238 36.658 53.393 1.00 82.19 552 TRP A CA 1
ATOM 4388 C C . TRP A 1 552 ? 3.297 35.628 52.756 1.00 82.19 552 TRP A C 1
ATOM 4390 O O . TRP A 1 552 ? 2.202 35.419 53.267 1.00 82.19 552 TRP A O 1
ATOM 4400 N N . LYS A 1 553 ? 3.728 34.968 51.674 1.00 78.69 553 LYS A N 1
ATOM 4401 C CA . LYS A 1 553 ? 2.946 33.915 51.006 1.00 78.69 553 LYS A CA 1
ATOM 4402 C C . LYS A 1 553 ? 2.769 32.676 51.882 1.00 78.69 553 LYS A C 1
ATOM 4404 O O . LYS A 1 553 ? 1.709 32.086 51.855 1.00 78.69 553 LYS A O 1
ATOM 4409 N N . GLU A 1 554 ? 3.784 32.310 52.660 1.00 77.75 554 GLU A N 1
ATOM 4410 C CA . GLU A 1 554 ? 3.715 31.160 53.573 1.00 77.75 554 GLU A CA 1
ATOM 4411 C C . GLU A 1 554 ? 2.824 31.439 54.796 1.00 77.75 554 GLU A C 1
ATOM 4413 O O . GLU A 1 554 ? 2.152 30.543 55.284 1.00 77.75 554 GLU A O 1
ATOM 4418 N N . LEU A 1 555 ? 2.788 32.684 55.286 1.00 75.75 555 LEU A N 1
ATOM 4419 C CA . LEU A 1 555 ? 1.995 33.079 56.461 1.00 75.75 555 LEU A CA 1
ATOM 4420 C C . LEU A 1 555 ? 0.553 33.502 56.129 1.00 75.75 555 LEU A C 1
ATOM 4422 O O . LEU A 1 555 ? -0.215 33.840 57.035 1.00 75.75 555 LEU A O 1
ATOM 4426 N N . THR A 1 556 ? 0.190 33.533 54.847 1.00 74.44 556 THR A N 1
ATOM 4427 C CA . THR A 1 556 ? -1.167 33.826 54.372 1.00 74.44 556 THR A CA 1
ATOM 4428 C C . THR A 1 556 ? -1.709 32.609 53.636 1.00 74.44 556 THR A C 1
ATOM 4430 O O . THR A 1 556 ? -0.974 31.948 52.916 1.00 74.44 556 THR A O 1
ATOM 4433 N N . ILE A 1 557 ? -2.992 32.302 53.803 1.00 66.00 557 ILE A N 1
ATOM 4434 C CA . ILE A 1 557 ? -3.640 31.216 53.057 1.00 66.00 557 ILE A CA 1
ATOM 4435 C C . ILE A 1 557 ? -4.316 31.875 51.854 1.00 66.00 557 ILE A C 1
ATOM 4437 O O . ILE A 1 557 ? -5.157 32.757 52.030 1.00 66.00 557 ILE A O 1
ATOM 4441 N N . ASP A 1 558 ? -3.854 31.559 50.643 1.00 64.19 558 ASP A N 1
ATOM 4442 C CA . ASP A 1 558 ? -4.319 32.164 49.383 1.00 64.19 558 ASP A CA 1
ATOM 4443 C C . ASP A 1 558 ? -4.273 33.708 49.370 1.00 64.19 558 ASP A C 1
ATOM 4445 O O . ASP A 1 558 ? -5.177 34.385 48.888 1.00 64.19 558 ASP A O 1
ATOM 4449 N N . ASN A 1 559 ? -3.205 34.298 49.932 1.00 64.50 559 ASN A N 1
ATOM 4450 C CA . ASN A 1 559 ? -3.039 35.748 50.161 1.00 64.50 559 ASN A CA 1
ATOM 4451 C C . ASN A 1 559 ? -4.076 36.400 51.097 1.00 64.50 559 ASN A C 1
ATOM 4453 O O . ASN A 1 559 ? -4.051 37.624 51.284 1.00 64.50 559 ASN A O 1
ATOM 4457 N N . THR A 1 560 ? -4.941 35.616 51.736 1.00 67.06 560 THR A N 1
ATOM 4458 C CA . THR A 1 560 ? -5.874 36.108 52.748 1.00 67.06 560 THR A CA 1
ATOM 4459 C C . THR A 1 560 ? -5.132 36.302 54.068 1.00 67.06 560 THR A C 1
ATOM 4461 O O . THR A 1 560 ? -4.461 35.404 54.581 1.00 67.06 560 THR A O 1
ATOM 4464 N N . VAL A 1 561 ? -5.219 37.511 54.630 1.00 68.00 561 VAL A N 1
ATOM 4465 C CA . VAL A 1 561 ? -4.608 37.822 55.928 1.00 68.00 561 VAL A CA 1
ATOM 4466 C C . VAL A 1 561 ? -5.528 37.320 57.031 1.00 68.00 561 VAL A C 1
ATOM 4468 O O . VAL A 1 561 ? -6.513 37.974 57.356 1.00 68.00 561 VAL A O 1
ATOM 4471 N N . LEU A 1 562 ? -5.185 36.179 57.618 1.00 64.31 562 LEU A N 1
ATOM 4472 C CA . LEU A 1 562 ? -6.013 35.552 58.649 1.00 64.31 562 LEU A CA 1
ATOM 4473 C C . LEU A 1 562 ? -5.663 36.021 60.072 1.00 64.31 562 LEU A C 1
ATOM 4475 O O . LEU A 1 562 ? -6.549 36.117 60.913 1.00 64.31 562 LEU A O 1
ATOM 4479 N N . HIS A 1 563 ? -4.405 36.395 60.349 1.00 70.12 563 HIS A N 1
ATOM 4480 C CA . HIS A 1 563 ? -3.984 36.819 61.691 1.00 70.12 563 HIS A CA 1
ATOM 4481 C C . HIS A 1 563 ? -3.631 38.312 61.767 1.00 70.12 563 HIS A C 1
ATOM 4483 O O . HIS A 1 563 ? -2.740 38.804 61.066 1.00 70.12 563 HIS A O 1
ATOM 4489 N N . SER A 1 564 ? -4.275 39.034 62.693 1.00 69.94 564 SER A N 1
ATOM 4490 C CA . SER A 1 564 ? -4.123 40.492 62.836 1.00 69.94 564 SER A CA 1
ATOM 4491 C C . SER A 1 564 ? -2.684 40.932 63.127 1.00 69.94 564 SER A C 1
ATOM 4493 O O . SER A 1 564 ? -2.293 42.017 62.724 1.00 69.94 564 SER A O 1
ATOM 4495 N N . VAL A 1 565 ? -1.843 40.096 63.747 1.00 76.00 565 VAL A N 1
ATOM 4496 C CA . VAL A 1 565 ? -0.414 40.398 64.012 1.00 76.00 565 VAL A CA 1
ATOM 4497 C C . VAL A 1 565 ? 0.378 40.750 62.742 1.00 76.00 565 VAL A C 1
ATOM 4499 O O . VAL A 1 565 ? 1.317 41.547 62.815 1.00 76.00 565 VAL A O 1
ATOM 4502 N N . LEU A 1 566 ? -0.007 40.223 61.573 1.00 76.62 566 LEU A N 1
ATOM 4503 C CA . LEU A 1 566 ? 0.644 40.535 60.294 1.00 76.62 566 LEU A CA 1
ATOM 4504 C C . LEU A 1 566 ? 0.326 41.955 59.788 1.00 76.62 566 LEU A C 1
ATOM 4506 O O . LEU A 1 566 ? 1.063 42.489 58.958 1.00 76.62 566 LEU A O 1
ATOM 4510 N N . THR A 1 567 ? -0.740 42.582 60.292 1.00 75.94 567 THR A N 1
ATOM 4511 C CA . THR A 1 567 ? -1.249 43.891 59.838 1.00 75.94 567 THR A CA 1
ATOM 4512 C C . THR A 1 567 ? -1.440 44.921 60.953 1.00 75.94 567 THR A C 1
ATOM 4514 O O . THR A 1 567 ? -1.581 46.104 60.655 1.00 75.94 567 THR A O 1
ATOM 4517 N N . LYS A 1 568 ? -1.390 44.514 62.226 1.00 75.50 568 LYS A N 1
ATOM 4518 C CA . LYS A 1 568 ? -1.587 45.370 63.401 1.00 75.50 568 LYS A CA 1
ATOM 4519 C C . LYS A 1 568 ? -0.586 46.525 63.388 1.00 75.50 568 LYS A C 1
ATOM 4521 O O . LYS A 1 568 ? 0.609 46.314 63.152 1.00 75.50 568 LYS A O 1
ATOM 4526 N N . ASP A 1 569 ? -1.087 47.735 63.616 1.00 72.81 569 ASP A N 1
ATOM 4527 C CA . ASP A 1 569 ? -0.326 48.993 63.635 1.00 72.81 569 ASP A CA 1
ATOM 4528 C C . ASP A 1 569 ? 0.414 49.330 62.318 1.00 72.81 569 ASP A C 1
ATOM 4530 O O . ASP A 1 569 ? 1.318 50.170 62.306 1.00 72.81 569 ASP A O 1
ATOM 4534 N N . LEU A 1 570 ? 0.057 48.692 61.191 1.00 75.12 570 LEU A N 1
ATOM 4535 C CA . LEU A 1 570 ? 0.573 49.032 59.861 1.00 75.12 570 LEU A CA 1
ATOM 4536 C C . LEU A 1 570 ? -0.449 49.882 59.083 1.00 75.12 570 LEU A C 1
ATOM 4538 O O . LEU A 1 570 ? -1.631 49.546 59.068 1.00 75.12 570 LEU A O 1
ATOM 4542 N N . PRO A 1 571 ? -0.018 50.964 58.406 1.00 64.62 571 PRO A N 1
ATOM 4543 C CA . PRO A 1 571 ? -0.915 51.796 57.607 1.00 64.62 571 PRO A CA 1
ATOM 4544 C C . PRO A 1 571 ? -1.465 51.032 56.393 1.00 64.62 571 PRO A C 1
ATOM 4546 O O . PRO A 1 571 ? -0.773 50.188 55.815 1.00 64.62 571 PRO A O 1
ATOM 4549 N N . GLU A 1 572 ? -2.684 51.367 55.957 1.00 59.50 572 GLU A N 1
ATOM 4550 C CA . GLU A 1 572 ? -3.221 50.870 54.687 1.00 59.50 572 GLU A CA 1
ATOM 4551 C C . GLU A 1 572 ? -2.334 51.304 53.512 1.00 59.50 572 GLU A C 1
ATOM 4553 O O . GLU A 1 572 ? -1.859 52.443 53.428 1.00 59.50 572 GLU A O 1
ATOM 4558 N N . ARG A 1 573 ? -2.081 50.373 52.586 1.00 60.44 573 ARG A N 1
ATOM 4559 C CA . ARG A 1 573 ? -1.184 50.594 51.449 1.00 60.44 573 ARG A CA 1
ATOM 4560 C C . ARG A 1 573 ? -1.837 51.566 50.459 1.00 60.44 573 ARG A C 1
ATOM 4562 O O . ARG A 1 573 ? -2.670 51.160 49.656 1.00 60.44 573 ARG A O 1
ATOM 4569 N N . LYS A 1 574 ? -1.432 52.840 50.471 1.00 57.31 574 LYS A N 1
ATOM 4570 C CA . LYS A 1 574 ? -1.811 53.807 49.423 1.00 57.31 574 LYS A CA 1
ATOM 4571 C C . LYS A 1 574 ? -1.251 53.362 48.062 1.00 57.31 574 LYS A C 1
ATOM 4573 O O . LYS A 1 574 ? -0.105 52.912 47.993 1.00 57.31 574 LYS A O 1
ATOM 4578 N N . LYS A 1 575 ? -2.038 53.497 46.983 1.00 55.75 575 LYS A N 1
ATOM 4579 C CA . LYS A 1 575 ? -1.588 53.268 45.595 1.00 55.75 575 LYS A CA 1
ATOM 4580 C C . LYS A 1 575 ? -0.506 54.298 45.240 1.00 55.75 575 LYS A C 1
ATOM 4582 O O . LYS A 1 575 ? -0.815 55.432 44.898 1.00 55.75 575 LYS A O 1
ATOM 4587 N N . GLY A 1 576 ? 0.758 53.915 45.401 1.00 62.03 576 GLY A N 1
ATOM 4588 C CA . GLY A 1 576 ? 1.907 54.662 44.889 1.00 62.03 576 GLY A CA 1
ATOM 4589 C C . GLY A 1 576 ? 2.184 54.318 43.425 1.00 62.03 576 GLY A C 1
ATOM 4590 O O . GLY A 1 576 ? 1.655 53.335 42.905 1.00 62.03 576 GLY A O 1
ATOM 4591 N N . ILE A 1 577 ? 3.029 55.115 42.772 1.00 69.31 577 ILE A N 1
ATOM 4592 C CA . ILE A 1 577 ? 3.480 54.866 41.397 1.00 69.31 577 ILE A CA 1
ATOM 4593 C C . ILE A 1 577 ? 4.147 53.474 41.333 1.00 69.31 577 ILE A C 1
ATOM 4595 O O . ILE A 1 577 ? 4.977 53.172 42.198 1.00 69.31 577 ILE A O 1
ATOM 4599 N N . PRO A 1 578 ? 3.800 52.606 40.361 1.00 77.56 578 PRO A N 1
ATOM 4600 C CA . PRO A 1 578 ? 4.399 51.281 40.249 1.00 77.56 578 PRO A CA 1
ATOM 4601 C C . PRO A 1 578 ? 5.934 51.350 40.124 1.00 77.56 578 PRO A C 1
ATOM 4603 O O . PRO A 1 578 ? 6.434 52.166 39.348 1.00 77.56 578 PRO A O 1
ATOM 4606 N N . PRO A 1 579 ? 6.694 50.473 40.814 1.00 80.62 579 PRO A N 1
ATOM 4607 C CA . PRO A 1 579 ? 8.159 50.411 40.735 1.00 80.62 579 PRO A CA 1
ATOM 4608 C C . PRO A 1 579 ? 8.726 50.390 39.311 1.00 80.62 579 PRO A C 1
ATOM 4610 O O . PRO A 1 579 ? 9.744 51.020 39.048 1.00 80.62 579 PRO A O 1
ATOM 4613 N N . VAL A 1 580 ? 8.037 49.713 38.385 1.00 80.75 580 VAL A N 1
ATOM 4614 C CA . VAL A 1 580 ? 8.395 49.645 36.958 1.00 80.75 580 VAL A CA 1
ATOM 4615 C C . VAL A 1 580 ? 8.401 51.035 36.319 1.00 80.75 580 VAL A C 1
ATOM 4617 O O . VAL A 1 580 ? 9.348 51.381 35.624 1.00 80.75 580 VAL A O 1
ATOM 4620 N N . VAL A 1 581 ? 7.385 51.859 36.598 1.00 79.56 581 VAL A N 1
ATOM 4621 C CA . VAL A 1 581 ? 7.262 53.216 36.040 1.00 79.56 581 VAL A CA 1
ATOM 4622 C C . VAL A 1 581 ? 8.379 54.111 36.576 1.00 79.56 581 VAL A C 1
ATOM 4624 O O . VAL A 1 581 ? 9.010 54.833 35.811 1.00 79.56 581 VAL A O 1
ATOM 4627 N N . ILE A 1 582 ? 8.678 54.019 37.877 1.00 81.94 582 ILE A N 1
ATOM 4628 C CA . ILE A 1 582 ? 9.777 54.772 38.500 1.00 81.94 582 ILE A CA 1
ATOM 4629 C C . ILE A 1 582 ? 11.126 54.351 37.896 1.00 81.94 582 ILE A C 1
ATOM 4631 O O . ILE A 1 582 ? 11.929 55.207 37.532 1.00 81.94 582 ILE A O 1
ATOM 4635 N N . ALA A 1 583 ? 11.364 53.043 37.758 1.00 85.06 583 ALA A N 1
ATOM 4636 C CA . ALA A 1 583 ? 12.591 52.506 37.180 1.00 85.06 583 ALA A CA 1
ATOM 4637 C C . ALA A 1 583 ? 12.785 52.959 35.725 1.00 85.06 583 ALA A C 1
ATOM 4639 O O . ALA A 1 583 ? 13.865 53.432 35.385 1.00 85.06 583 ALA A O 1
ATOM 4640 N N . LEU A 1 584 ? 11.744 52.882 34.890 1.00 83.38 584 LEU A N 1
ATOM 4641 C CA . LEU A 1 584 ? 11.802 53.315 33.491 1.00 83.38 584 LEU A CA 1
ATOM 4642 C C . LEU A 1 584 ? 12.123 54.808 33.356 1.00 83.38 584 LEU A C 1
ATOM 4644 O O . LEU A 1 584 ? 12.988 55.161 32.561 1.00 83.38 584 LEU A O 1
ATOM 4648 N N . VAL A 1 585 ? 11.497 55.676 34.162 1.00 84.12 585 VAL A N 1
ATOM 4649 C CA . VAL A 1 585 ? 11.783 57.125 34.151 1.00 84.12 585 VAL A CA 1
ATOM 4650 C C . VAL A 1 585 ? 13.237 57.401 34.538 1.00 84.12 585 VAL A C 1
ATOM 4652 O O . VAL A 1 585 ? 13.910 58.193 33.881 1.00 84.12 585 VAL A O 1
ATOM 4655 N N . ILE A 1 586 ? 13.744 56.727 35.575 1.00 83.75 586 ILE A N 1
ATOM 4656 C CA . ILE A 1 586 ? 15.133 56.883 36.017 1.00 83.75 586 ILE A CA 1
ATOM 4657 C C . ILE A 1 586 ? 16.110 56.408 34.930 1.00 83.75 586 ILE A C 1
ATOM 4659 O O . ILE A 1 586 ? 17.071 57.115 34.634 1.00 83.75 586 ILE A O 1
ATOM 4663 N N . VAL A 1 587 ? 15.875 55.243 34.316 1.00 84.56 587 VAL A N 1
ATOM 4664 C CA . VAL A 1 587 ? 16.759 54.705 33.268 1.00 84.56 587 VAL A CA 1
ATOM 4665 C C . VAL A 1 587 ? 16.711 55.556 32.003 1.00 84.56 587 VAL A C 1
ATOM 4667 O O . VAL A 1 587 ? 17.766 55.828 31.434 1.00 84.56 587 VAL A O 1
ATOM 4670 N N . ALA A 1 588 ? 15.536 56.040 31.594 1.00 79.25 588 ALA A N 1
ATOM 4671 C CA . ALA A 1 588 ? 15.407 56.962 30.467 1.00 79.25 588 ALA A CA 1
ATOM 4672 C C . ALA A 1 588 ? 16.215 58.246 30.709 1.00 79.25 588 ALA A C 1
ATOM 4674 O O . ALA A 1 588 ? 17.019 58.627 29.862 1.00 79.25 588 ALA A O 1
ATOM 4675 N N . LEU A 1 589 ? 16.093 58.854 31.897 1.00 79.25 589 LEU A N 1
ATOM 4676 C CA . LEU A 1 589 ? 16.890 60.023 32.283 1.00 79.25 589 LEU A CA 1
ATOM 4677 C C . LEU A 1 589 ? 18.394 59.722 32.278 1.00 79.25 589 LEU A C 1
ATOM 4679 O O . LEU A 1 589 ? 19.155 60.500 31.718 1.00 79.25 589 LEU A O 1
ATOM 4683 N N . MET A 1 590 ? 18.837 58.599 32.855 1.00 77.31 590 MET A N 1
ATOM 4684 C CA . MET A 1 590 ? 20.260 58.231 32.854 1.00 77.31 590 MET A CA 1
ATOM 4685 C C . MET A 1 590 ? 20.806 57.980 31.443 1.00 77.31 590 MET A C 1
ATOM 4687 O O . MET A 1 590 ? 21.937 58.362 31.161 1.00 77.31 590 MET A O 1
ATOM 4691 N N . THR A 1 591 ? 20.012 57.364 30.563 1.00 73.62 591 THR A N 1
ATOM 4692 C CA . THR A 1 591 ? 20.409 57.071 29.176 1.00 73.62 591 THR A CA 1
ATOM 4693 C C . THR A 1 591 ? 20.552 58.374 28.383 1.00 73.62 591 THR A C 1
ATOM 4695 O O . THR A 1 591 ? 21.594 58.605 27.780 1.00 73.62 591 THR A O 1
ATOM 4698 N N . ILE A 1 592 ? 19.574 59.284 28.496 1.00 70.19 592 ILE A N 1
ATOM 4699 C CA . ILE A 1 592 ? 19.612 60.617 27.869 1.00 70.19 592 ILE A CA 1
ATOM 4700 C C . ILE A 1 592 ? 20.806 61.440 28.385 1.00 70.19 592 ILE A C 1
ATOM 4702 O O . ILE A 1 592 ? 21.503 62.081 27.602 1.00 70.19 592 ILE A O 1
ATOM 4706 N N . LEU A 1 593 ? 21.075 61.402 29.695 1.00 66.94 593 LEU A N 1
ATOM 4707 C CA . LEU A 1 593 ? 22.194 62.116 30.323 1.00 66.94 593 LEU A CA 1
ATOM 4708 C C . LEU A 1 593 ? 23.572 61.572 29.919 1.00 66.94 593 LEU A C 1
ATOM 4710 O O . LEU A 1 593 ? 24.536 62.336 29.881 1.00 66.94 593 LEU A O 1
ATOM 4714 N N . ALA A 1 594 ? 23.681 60.270 29.644 1.00 65.31 594 ALA A N 1
ATOM 4715 C CA . ALA A 1 594 ? 24.916 59.648 29.171 1.00 65.31 594 ALA A CA 1
ATOM 4716 C C . ALA A 1 594 ? 25.200 59.957 27.689 1.00 65.31 594 ALA A C 1
ATOM 4718 O O . ALA A 1 594 ? 26.362 59.977 27.287 1.00 65.31 594 ALA A O 1
ATOM 4719 N N . GLU A 1 595 ? 24.156 60.214 26.898 1.00 64.81 595 GLU A N 1
ATOM 4720 C CA . GLU A 1 595 ? 24.245 60.495 25.461 1.00 64.81 595 GLU A CA 1
ATOM 4721 C C . GLU A 1 595 ? 24.407 62.002 25.157 1.00 64.81 595 GLU A C 1
ATOM 4723 O O . GLU A 1 595 ? 25.079 62.369 24.194 1.00 64.81 595 GLU A O 1
ATOM 4728 N N . TYR A 1 596 ? 23.894 62.890 26.022 1.00 59.16 596 TYR A N 1
ATOM 4729 C CA . TYR A 1 596 ? 23.943 64.349 25.851 1.00 59.16 596 TYR A CA 1
ATOM 4730 C C . TYR A 1 596 ? 24.373 65.067 27.154 1.00 59.16 596 TYR A C 1
ATOM 4732 O O . TYR A 1 596 ? 23.568 65.294 28.056 1.00 59.16 596 TYR A O 1
ATOM 4740 N N . GLY A 1 597 ? 25.649 65.462 27.274 1.00 50.12 597 GLY A N 1
ATOM 4741 C CA . GLY A 1 597 ? 26.164 66.236 28.420 1.00 50.12 597 GLY A CA 1
ATOM 4742 C C . GLY A 1 597 ? 25.454 67.595 28.614 1.00 50.12 597 GLY A C 1
ATOM 4743 O O . GLY A 1 597 ? 25.484 68.445 27.731 1.00 50.12 597 GLY A O 1
ATOM 4744 N N . ILE A 1 598 ? 24.821 67.775 29.781 1.00 39.12 598 ILE A N 1
ATOM 4745 C CA . ILE A 1 598 ? 23.811 68.800 30.174 1.00 39.12 598 ILE A CA 1
ATOM 4746 C C . ILE A 1 598 ? 24.294 70.282 30.175 1.00 39.12 598 ILE A C 1
ATOM 4748 O O . ILE A 1 598 ? 25.494 70.509 30.340 1.00 39.12 598 ILE A O 1
ATOM 4752 N N . PRO A 1 599 ? 23.399 71.312 30.109 1.00 35.53 599 PRO A N 1
ATOM 4753 C CA . PRO A 1 599 ? 22.581 71.754 31.263 1.00 35.53 599 PRO A CA 1
ATOM 4754 C C . PRO A 1 599 ? 21.102 72.133 30.974 1.00 35.53 599 PRO A C 1
ATOM 4756 O O . PRO A 1 599 ? 20.701 72.453 29.862 1.00 35.53 599 PRO A O 1
ATOM 4759 N N . VAL A 1 600 ? 20.312 72.091 32.054 1.00 38.56 600 VAL A N 1
ATOM 4760 C CA . VAL A 1 600 ? 18.848 72.253 32.190 1.00 38.56 600 VAL A CA 1
ATOM 4761 C C . VAL A 1 600 ? 18.376 73.713 32.095 1.00 38.56 600 VAL A C 1
ATOM 4763 O O . VAL A 1 600 ? 18.961 74.566 32.759 1.00 38.56 600 VAL A O 1
ATOM 4766 N N . THR A 1 601 ? 17.234 73.969 31.437 1.00 28.62 601 THR A N 1
ATOM 4767 C CA . THR A 1 601 ? 16.344 75.122 31.711 1.00 28.62 601 THR A CA 1
ATOM 4768 C C . THR A 1 601 ? 14.859 74.783 31.493 1.00 28.62 601 THR A C 1
ATOM 4770 O O . THR A 1 601 ? 14.500 73.795 30.863 1.00 28.62 601 THR A O 1
ATOM 4773 N N . THR A 1 602 ? 14.015 75.575 32.149 1.00 28.98 602 THR A N 1
ATOM 4774 C CA . THR A 1 602 ? 12.690 75.287 32.717 1.00 28.98 602 THR A CA 1
ATOM 4775 C C . THR A 1 602 ? 11.484 75.610 31.823 1.00 28.98 602 THR A C 1
ATOM 4777 O O . THR A 1 602 ? 11.544 76.552 31.047 1.00 28.98 602 THR A O 1
ATOM 4780 N N . ALA A 1 603 ? 10.402 74.847 32.049 1.00 28.61 603 ALA A N 1
ATOM 4781 C CA . ALA A 1 603 ? 8.954 75.105 31.903 1.00 28.61 603 ALA A CA 1
ATOM 4782 C C . ALA A 1 603 ? 8.439 76.301 31.068 1.00 28.61 603 ALA A C 1
ATOM 4784 O O . ALA A 1 603 ? 8.791 77.437 31.356 1.00 28.61 603 ALA A O 1
ATOM 4785 N N . ASP A 1 604 ? 7.449 76.051 30.193 1.00 24.42 604 ASP A N 1
ATOM 4786 C CA . ASP A 1 604 ? 6.074 76.538 30.418 1.00 24.42 604 ASP A CA 1
ATOM 4787 C C . ASP A 1 604 ? 5.023 75.891 29.486 1.00 24.42 604 ASP A C 1
ATOM 4789 O O . ASP A 1 604 ? 5.336 75.189 28.527 1.00 24.42 604 ASP A O 1
ATOM 4793 N N . THR A 1 605 ? 3.762 76.077 29.873 1.00 27.94 605 THR A N 1
ATOM 4794 C CA . THR A 1 605 ? 2.504 75.452 29.435 1.00 27.94 605 THR A CA 1
ATOM 4795 C C . THR A 1 605 ? 1.931 75.882 28.066 1.00 27.94 605 THR A C 1
ATOM 4797 O O . THR A 1 605 ? 2.212 76.967 27.573 1.00 27.94 605 THR A O 1
ATOM 4800 N N . SER A 1 606 ? 0.969 75.068 27.593 1.00 24.92 606 SER A N 1
ATOM 4801 C CA . SER A 1 606 ? -0.229 75.366 26.763 1.00 24.92 606 SER A CA 1
ATOM 4802 C C . SER A 1 606 ? -0.174 75.434 25.215 1.00 24.92 606 SER A C 1
ATOM 4804 O O . SER A 1 606 ? 0.470 76.288 24.629 1.00 24.92 606 SER A O 1
ATOM 4806 N N . GLU A 1 607 ? -0.995 74.539 24.632 1.00 24.98 607 GLU A N 1
ATOM 4807 C CA . GLU A 1 607 ? -1.953 74.658 23.502 1.00 24.98 607 GLU A CA 1
ATOM 4808 C C . GLU A 1 607 ? -1.552 74.869 22.009 1.00 24.98 607 GLU A C 1
ATOM 4810 O O . GLU A 1 607 ? -1.108 75.928 21.596 1.00 24.98 607 GLU A O 1
ATOM 4815 N N . VAL A 1 608 ? -1.939 73.853 21.202 1.00 25.28 608 VAL A N 1
ATOM 4816 C CA . VAL A 1 608 ? -2.817 73.876 19.991 1.00 25.28 608 VAL A CA 1
ATOM 4817 C C . VAL A 1 608 ? -2.292 74.339 18.596 1.00 25.28 608 VAL A C 1
ATOM 4819 O O . VAL A 1 608 ? -1.986 75.497 18.365 1.00 25.28 608 VAL A O 1
ATOM 4822 N N . ALA A 1 609 ? -2.403 73.386 17.645 1.00 24.73 609 ALA A N 1
ATOM 4823 C CA . ALA A 1 609 ? -2.769 73.431 16.203 1.00 24.73 609 ALA A CA 1
ATOM 4824 C C . ALA A 1 609 ? -1.891 74.032 15.059 1.00 24.73 609 ALA A C 1
ATOM 4826 O O . ALA A 1 609 ? -1.488 75.185 15.058 1.00 24.73 609 ALA A O 1
ATOM 4827 N N . SER A 1 610 ? -1.815 73.209 13.989 1.00 26.62 610 SER A N 1
ATOM 4828 C CA . SER A 1 610 ? -2.008 73.467 12.533 1.00 26.62 610 SER A CA 1
ATOM 4829 C C . SER A 1 610 ? -1.055 74.341 11.677 1.00 26.62 610 SER A C 1
ATOM 4831 O O . SER A 1 610 ? -1.148 75.560 11.745 1.00 26.62 610 SER A O 1
ATOM 4833 N N . THR A 1 611 ? -0.382 73.677 10.697 1.00 31.38 611 THR A N 1
ATOM 4834 C CA . THR A 1 611 ? -0.049 74.064 9.270 1.00 31.38 611 THR A CA 1
ATOM 4835 C C . THR A 1 611 ? 0.717 75.390 8.992 1.00 31.38 611 THR A C 1
ATOM 4837 O O . THR A 1 611 ? 0.826 76.168 9.928 1.00 31.38 611 THR A O 1
ATOM 4840 N N . PRO A 1 612 ? 1.224 75.767 7.771 1.00 35.38 612 PRO A N 1
ATOM 4841 C CA . PRO A 1 612 ? 1.326 75.160 6.411 1.00 35.38 612 PRO A CA 1
ATOM 4842 C C . PRO A 1 612 ? 2.717 75.372 5.681 1.00 35.38 612 PRO A C 1
ATOM 4844 O O . PRO A 1 612 ? 3.695 75.789 6.291 1.00 35.38 612 PRO A O 1
ATOM 4847 N N . ALA A 1 613 ? 2.791 75.090 4.360 1.00 28.41 613 ALA A N 1
ATOM 4848 C CA . ALA A 1 613 ? 3.846 75.418 3.347 1.00 28.41 613 ALA A CA 1
ATOM 4849 C C . ALA A 1 613 ? 3.940 76.953 3.011 1.00 28.41 613 ALA A C 1
ATOM 4851 O O . ALA A 1 613 ? 3.203 77.672 3.689 1.00 28.41 613 ALA A O 1
ATOM 4852 N N . PRO A 1 614 ? 4.679 77.535 1.997 1.00 46.94 614 PRO A N 1
ATOM 4853 C CA . PRO A 1 614 ? 5.448 77.014 0.821 1.00 46.94 614 PRO A CA 1
ATOM 4854 C C . PRO A 1 614 ? 6.740 77.830 0.420 1.00 46.94 614 PRO A C 1
ATOM 4856 O O . PRO A 1 614 ? 7.207 78.646 1.206 1.00 46.94 614 PRO A O 1
ATOM 4859 N N . ILE A 1 615 ? 7.313 77.639 -0.798 1.00 23.62 615 ILE A N 1
ATOM 4860 C CA . ILE A 1 615 ? 7.679 78.678 -1.825 1.00 23.62 615 ILE A CA 1
ATOM 4861 C C . ILE A 1 615 ? 8.329 78.042 -3.091 1.00 23.62 615 ILE A C 1
ATOM 4863 O O . ILE A 1 615 ? 9.086 77.081 -3.008 1.00 23.62 615 ILE A O 1
ATOM 4867 N N . VAL A 1 616 ? 8.015 78.625 -4.261 1.00 27.66 616 VAL A N 1
ATOM 4868 C CA . VAL A 1 616 ? 8.303 78.235 -5.667 1.00 27.66 616 VAL A CA 1
ATOM 4869 C C . VAL A 1 616 ? 9.200 79.274 -6.384 1.00 27.66 616 VAL A C 1
ATOM 4871 O O . VAL A 1 616 ? 9.126 80.453 -6.051 1.00 27.66 616 VAL A O 1
ATOM 4874 N N . SER A 1 617 ? 9.940 78.877 -7.440 1.00 22.81 617 SER A N 1
ATOM 4875 C CA . SER A 1 617 ? 10.219 79.669 -8.679 1.00 22.81 617 SER A CA 1
ATOM 4876 C C . SER A 1 617 ? 10.828 78.751 -9.774 1.00 22.81 617 SER A C 1
ATOM 4878 O O . SER A 1 617 ? 11.884 78.186 -9.522 1.00 22.81 617 SER A O 1
ATOM 4880 N N . SER A 1 618 ? 10.159 78.384 -10.889 1.00 26.09 618 SER A N 1
ATOM 4881 C CA . SER A 1 618 ? 9.947 79.052 -12.218 1.00 26.09 618 SER A CA 1
ATOM 4882 C C . SER A 1 618 ? 11.252 79.272 -13.030 1.00 26.09 618 SER A C 1
ATOM 4884 O O . SER A 1 618 ? 12.183 79.824 -12.456 1.00 26.09 618 SER A O 1
ATOM 4886 N N . LYS A 1 619 ? 11.485 78.883 -14.310 1.00 23.86 619 LYS A N 1
ATOM 4887 C CA . LYS A 1 619 ? 10.764 78.771 -15.627 1.00 23.86 619 LYS A CA 1
ATOM 4888 C C . LYS A 1 619 ? 11.708 78.029 -16.650 1.00 23.86 619 LYS A C 1
ATOM 4890 O O . LYS A 1 619 ? 12.852 77.820 -16.255 1.00 23.86 619 LYS A O 1
ATOM 4895 N N . PRO A 1 620 ? 11.415 77.802 -17.966 1.00 28.53 620 PRO A N 1
ATOM 4896 C CA . PRO A 1 620 ? 10.162 77.808 -18.736 1.00 28.53 620 PRO A CA 1
ATOM 4897 C C . PRO A 1 620 ? 9.939 76.558 -19.639 1.00 28.53 620 PRO A C 1
ATOM 4899 O O . PRO A 1 620 ? 10.817 75.752 -19.917 1.00 28.53 620 PRO A O 1
ATOM 4902 N N . THR A 1 621 ? 8.709 76.493 -20.128 1.00 33.50 621 THR A N 1
ATOM 4903 C CA . THR A 1 621 ? 8.012 75.515 -20.966 1.00 33.50 621 THR A CA 1
ATOM 4904 C C . THR A 1 621 ? 8.643 75.204 -22.335 1.00 33.50 621 THR A C 1
ATOM 4906 O O . THR A 1 621 ? 8.825 76.100 -23.157 1.00 33.50 621 THR A O 1
ATOM 4909 N N . GLN A 1 622 ? 8.801 73.914 -22.632 1.00 25.50 622 GLN A N 1
ATOM 4910 C CA . GLN A 1 622 ? 8.392 73.317 -23.908 1.00 25.50 622 GLN A CA 1
ATOM 4911 C C . GLN A 1 622 ? 7.469 72.159 -23.550 1.00 25.50 622 GLN A C 1
ATOM 4913 O O . GLN A 1 622 ? 7.847 71.324 -22.742 1.00 25.50 622 GLN A O 1
ATOM 4918 N N . THR A 1 623 ? 6.249 72.174 -24.069 1.00 36.91 623 THR A N 1
ATOM 4919 C CA . THR A 1 623 ? 5.222 71.155 -23.843 1.00 36.91 623 THR A CA 1
ATOM 4920 C C . THR A 1 623 ? 5.632 69.848 -24.528 1.00 36.91 623 THR A C 1
ATOM 4922 O O . THR A 1 623 ? 5.713 69.854 -25.757 1.00 36.91 623 THR A O 1
ATOM 4925 N N . PRO A 1 624 ? 5.840 68.727 -23.813 1.00 28.27 624 PRO A N 1
ATOM 4926 C CA . PRO A 1 624 ? 5.793 67.404 -24.410 1.00 28.27 624 PRO A CA 1
ATOM 4927 C C . PRO A 1 624 ? 4.465 66.741 -24.022 1.00 28.27 624 PRO A C 1
ATOM 4929 O O . PRO A 1 624 ? 3.806 67.138 -23.059 1.00 28.27 624 PRO A O 1
ATOM 4932 N N . ALA A 1 625 ? 4.030 65.790 -24.837 1.00 33.09 625 ALA A N 1
ATOM 4933 C CA . ALA A 1 625 ? 2.738 65.130 -24.730 1.00 33.09 625 ALA A CA 1
ATOM 4934 C C . ALA A 1 625 ? 2.458 64.590 -23.315 1.00 33.09 625 ALA A C 1
ATOM 4936 O O . ALA A 1 625 ? 3.364 64.146 -22.616 1.00 33.09 625 ALA A O 1
ATOM 4937 N N . LYS A 1 626 ? 1.182 64.663 -22.921 1.00 38.00 626 LYS A N 1
ATOM 4938 C CA . LYS A 1 626 ? 0.607 64.118 -21.684 1.00 38.00 626 LYS A CA 1
ATOM 4939 C C . LYS A 1 626 ? 1.180 62.708 -21.451 1.00 38.00 626 LYS A C 1
ATOM 4941 O O . LYS A 1 626 ? 0.936 61.818 -22.254 1.00 38.00 626 LYS A O 1
ATOM 4946 N N . GLU A 1 627 ? 1.991 62.545 -20.413 1.00 41.94 627 GLU A N 1
ATOM 4947 C CA . GLU A 1 627 ? 2.627 61.271 -20.066 1.00 41.94 627 GLU A CA 1
ATOM 4948 C C . GLU A 1 627 ? 1.520 60.299 -19.617 1.00 41.94 627 GLU A C 1
ATOM 4950 O O . GLU A 1 627 ? 0.849 60.547 -18.611 1.00 41.94 627 GLU A O 1
ATOM 4955 N N . VAL A 1 628 ? 1.247 59.264 -20.419 1.00 53.62 628 VAL A N 1
ATOM 4956 C CA . VAL A 1 628 ? 0.249 58.231 -20.106 1.00 53.62 628 VAL A CA 1
ATOM 4957 C C . VAL A 1 628 ? 0.800 57.398 -18.951 1.00 53.62 628 VAL A C 1
ATOM 4959 O O . VAL A 1 628 ? 1.840 56.756 -19.069 1.00 53.62 628 VAL A O 1
ATOM 4962 N N . LEU A 1 629 ? 0.142 57.452 -17.794 1.00 57.25 629 LEU A N 1
ATOM 4963 C CA . LEU A 1 629 ? 0.502 56.640 -16.634 1.00 57.25 629 LEU A CA 1
ATOM 4964 C C . LEU A 1 629 ? -0.112 55.248 -16.814 1.00 57.25 629 LEU A C 1
ATOM 4966 O O . LEU A 1 629 ? -1.273 55.053 -16.466 1.00 57.25 629 LEU A O 1
ATOM 4970 N N . LEU A 1 630 ? 0.673 54.298 -17.330 1.00 69.50 630 LEU A N 1
ATOM 4971 C CA . LEU A 1 630 ? 0.286 52.888 -17.452 1.00 69.50 630 LEU A CA 1
ATOM 4972 C C . LEU A 1 630 ? 0.063 52.294 -16.053 1.00 69.50 630 LEU A C 1
ATOM 4974 O O . LEU A 1 630 ? 1.009 51.941 -15.347 1.00 69.50 630 LEU A O 1
ATOM 4978 N N . ARG A 1 631 ? -1.197 52.248 -15.617 1.00 74.69 631 ARG A N 1
ATOM 4979 C CA . ARG A 1 631 ? -1.615 51.671 -14.335 1.00 74.69 631 ARG A CA 1
ATOM 4980 C C . ARG A 1 631 ? -2.577 50.521 -14.606 1.00 74.69 631 ARG A C 1
ATOM 4982 O O . ARG A 1 631 ? -3.548 50.765 -15.317 1.00 74.69 631 ARG A O 1
ATOM 4989 N N . PRO A 1 632 ? -2.353 49.328 -14.027 1.00 80.88 632 PRO A N 1
ATOM 4990 C CA . PRO A 1 632 ? -3.288 48.217 -14.153 1.00 80.88 632 PRO A CA 1
ATOM 4991 C C . PRO A 1 632 ? -4.701 48.610 -13.712 1.00 80.88 632 PRO A C 1
ATOM 4993 O O . PRO A 1 632 ? -4.885 49.199 -12.642 1.00 80.88 632 PRO A O 1
ATOM 4996 N N . LEU A 1 633 ? -5.680 48.281 -14.549 1.00 79.06 633 LEU A N 1
ATOM 4997 C CA . LEU A 1 633 ? -7.108 48.482 -14.329 1.00 79.06 633 LEU A CA 1
ATOM 4998 C C . LEU A 1 633 ? -7.800 47.130 -14.116 1.00 79.06 633 LEU A C 1
ATOM 5000 O O . LEU A 1 633 ? -7.319 46.087 -14.561 1.00 79.06 633 LEU A O 1
ATOM 5004 N N . THR A 1 634 ? -8.930 47.143 -13.411 1.00 79.81 634 THR A N 1
ATOM 5005 C CA . THR A 1 634 ? -9.794 45.962 -13.278 1.00 79.81 634 THR A CA 1
ATOM 5006 C C . THR A 1 634 ? -10.482 45.686 -14.617 1.00 79.81 634 THR A C 1
ATOM 5008 O O . THR A 1 634 ? -11.053 46.633 -15.146 1.00 79.81 634 THR A O 1
ATOM 5011 N N . PRO A 1 635 ? -10.476 44.447 -15.147 1.00 81.44 635 PRO A N 1
ATOM 5012 C CA . PRO A 1 635 ? -11.047 44.146 -16.459 1.00 81.44 635 PRO A CA 1
ATOM 5013 C C . PRO A 1 635 ? -12.523 44.517 -16.597 1.00 81.44 635 PRO A C 1
ATOM 5015 O O . PRO A 1 635 ? -13.328 44.232 -15.710 1.00 81.44 635 PRO A O 1
ATOM 5018 N N . ASP A 1 636 ? -12.878 45.107 -17.736 1.00 84.19 636 ASP A N 1
ATOM 5019 C CA . ASP A 1 636 ? -14.256 45.258 -18.176 1.00 84.19 636 ASP A CA 1
ATOM 5020 C C . ASP A 1 636 ? -14.859 43.862 -18.422 1.00 84.19 636 ASP A C 1
ATOM 5022 O O . ASP A 1 636 ? -14.199 43.033 -19.059 1.00 84.19 636 ASP A O 1
ATOM 5026 N N . PRO A 1 637 ? -16.093 43.586 -17.961 1.00 79.88 637 PRO A N 1
ATOM 5027 C CA . PRO A 1 637 ? -16.743 42.288 -18.138 1.00 79.88 637 PRO A CA 1
ATOM 5028 C C . PRO A 1 637 ? -16.810 41.795 -19.588 1.00 79.88 637 PRO A C 1
ATOM 5030 O O . PRO A 1 637 ? -16.860 40.590 -19.817 1.00 79.88 637 PRO A O 1
ATOM 5033 N N . LEU A 1 638 ? -16.788 42.690 -20.585 1.00 77.62 638 LEU A N 1
ATOM 5034 C CA . LEU A 1 638 ? -16.741 42.280 -21.992 1.00 77.62 638 LEU A CA 1
ATOM 5035 C C . LEU A 1 638 ? -15.511 41.406 -22.290 1.00 77.62 638 LEU A C 1
ATOM 5037 O O . LEU A 1 638 ? -15.609 40.452 -23.057 1.00 77.62 638 LEU A O 1
ATOM 5041 N N . TYR A 1 639 ? -14.379 41.660 -21.633 1.00 83.38 639 TYR A N 1
ATOM 5042 C CA . TYR A 1 639 ? -13.145 40.904 -21.840 1.00 83.38 639 TYR A CA 1
ATOM 5043 C C . TYR A 1 639 ? -13.143 39.501 -21.227 1.00 83.38 639 TYR A C 1
ATOM 5045 O O . TYR A 1 639 ? -12.270 38.707 -21.576 1.00 83.38 639 TYR A O 1
ATOM 5053 N N . GLU A 1 640 ? -14.115 39.153 -20.376 1.00 78.62 640 GLU A N 1
ATOM 5054 C CA . GLU A 1 640 ? -14.197 37.812 -19.780 1.00 78.62 640 GLU A CA 1
ATOM 5055 C C . GLU A 1 640 ? -14.270 36.722 -20.852 1.00 78.62 640 GLU A C 1
ATOM 5057 O O . GLU A 1 640 ? -13.623 35.686 -20.718 1.00 78.62 640 GLU A O 1
ATOM 5062 N N . THR A 1 641 ? -14.983 36.969 -21.957 1.00 75.25 641 THR A N 1
ATOM 5063 C CA . THR A 1 641 ? -15.091 35.992 -23.054 1.00 75.25 641 THR A CA 1
ATOM 5064 C C . THR A 1 641 ? -13.728 35.716 -23.689 1.00 75.25 641 THR A C 1
ATOM 5066 O O . THR A 1 641 ? -13.378 34.559 -23.900 1.00 75.25 641 THR A O 1
ATOM 5069 N N . VAL A 1 642 ? -12.929 36.763 -23.921 1.00 76.50 642 VAL A N 1
ATOM 5070 C CA . VAL A 1 642 ? -11.582 36.635 -24.497 1.00 76.50 642 VAL A CA 1
ATOM 5071 C C . VAL A 1 642 ? -10.661 35.907 -23.520 1.00 76.50 642 VAL A C 1
ATOM 5073 O O . VAL A 1 642 ? -10.035 34.920 -23.885 1.00 76.50 642 VAL A O 1
ATOM 5076 N N . LEU A 1 643 ? -10.623 36.323 -22.252 1.00 81.50 643 LEU A N 1
ATOM 5077 C CA . LEU A 1 643 ? -9.774 35.694 -21.232 1.00 81.50 643 LEU A CA 1
ATOM 5078 C C . LEU A 1 643 ? -10.097 34.209 -21.033 1.00 81.50 643 LEU A C 1
ATOM 5080 O O . LEU A 1 643 ? -9.192 33.388 -20.889 1.00 81.50 643 LEU A O 1
ATOM 5084 N N . THR A 1 644 ? -11.380 33.858 -21.089 1.00 73.50 644 THR A N 1
ATOM 5085 C CA . THR A 1 644 ? -11.826 32.470 -20.961 1.00 73.50 644 THR A CA 1
ATOM 5086 C C . THR A 1 644 ? -11.490 31.648 -22.207 1.00 73.50 644 THR A C 1
ATOM 5088 O O . THR A 1 644 ? -11.105 30.490 -22.079 1.00 73.50 644 THR A O 1
ATOM 5091 N N . GLN A 1 645 ? -11.549 32.239 -23.407 1.00 74.31 645 GLN A N 1
ATOM 5092 C CA . GLN A 1 645 ? -11.086 31.590 -24.640 1.00 74.31 645 GLN A CA 1
ATOM 5093 C C . GLN A 1 645 ? -9.581 31.297 -24.607 1.00 74.31 645 GLN A C 1
ATOM 5095 O O . GLN A 1 645 ? -9.186 30.189 -24.957 1.00 74.31 645 GLN A O 1
ATOM 5100 N N . TYR A 1 646 ? -8.748 32.231 -24.130 1.00 75.19 646 TYR A N 1
ATOM 5101 C CA . TYR A 1 646 ? -7.314 31.967 -23.939 1.00 75.19 646 TYR A CA 1
ATOM 5102 C C . TYR A 1 646 ? -7.071 30.881 -22.893 1.00 75.19 646 TYR A C 1
ATOM 5104 O O . TYR A 1 646 ? -6.269 29.982 -23.126 1.00 75.19 646 TYR A O 1
ATOM 5112 N N . ALA A 1 647 ? -7.778 30.924 -21.759 1.00 69.94 647 ALA A N 1
ATOM 5113 C CA . ALA A 1 647 ? -7.640 29.898 -20.732 1.00 69.94 647 ALA A CA 1
ATOM 5114 C C . ALA A 1 647 ? -8.044 28.514 -21.261 1.00 69.94 647 ALA A C 1
ATOM 5116 O O . ALA A 1 647 ? -7.313 27.546 -21.074 1.00 69.94 647 ALA A O 1
ATOM 5117 N N . SER A 1 648 ? -9.158 28.437 -21.993 1.00 65.38 648 SER A N 1
ATOM 5118 C CA . SER A 1 648 ? -9.625 27.213 -22.642 1.00 65.38 648 SER A CA 1
ATOM 5119 C C . SER A 1 648 ? -8.630 26.705 -23.680 1.00 65.38 648 SER A C 1
ATOM 5121 O O . SER A 1 648 ? -8.338 25.516 -23.692 1.00 65.38 648 SER A O 1
ATOM 5123 N N . MET A 1 649 ? -8.080 27.568 -24.536 1.00 67.00 649 MET A N 1
ATOM 5124 C CA . MET A 1 649 ? -7.098 27.163 -25.545 1.00 67.00 649 MET A CA 1
ATOM 5125 C C . MET A 1 649 ? -5.822 26.603 -24.902 1.00 67.00 649 MET A C 1
ATOM 5127 O O . MET A 1 649 ? -5.363 25.534 -25.298 1.00 67.00 649 MET A O 1
ATOM 5131 N N . VAL A 1 650 ? -5.294 27.258 -23.861 1.00 63.22 650 VAL A N 1
ATOM 5132 C CA . VAL A 1 650 ? -4.095 26.783 -23.149 1.00 63.22 650 VAL A CA 1
ATOM 5133 C C . VAL A 1 650 ? -4.346 25.438 -22.456 1.00 63.22 650 VAL A C 1
ATOM 5135 O O . VAL A 1 650 ? -3.461 24.585 -22.460 1.00 63.22 650 VAL A O 1
ATOM 5138 N N . ILE A 1 651 ? -5.550 25.226 -21.908 1.00 60.84 651 ILE A N 1
ATOM 5139 C CA . ILE A 1 651 ? -5.942 23.976 -21.233 1.00 60.84 651 ILE A CA 1
ATOM 5140 C C . ILE A 1 651 ? -6.214 22.839 -22.232 1.00 60.84 651 ILE A C 1
ATOM 5142 O O . ILE A 1 651 ? -5.824 21.705 -21.992 1.00 60.84 651 ILE A O 1
ATOM 5146 N N . THR A 1 652 ? -6.920 23.106 -23.328 1.00 57.12 652 THR A N 1
ATOM 5147 C CA . THR A 1 652 ? -7.397 22.067 -24.268 1.00 57.12 652 THR A CA 1
ATOM 5148 C C . THR A 1 652 ? -6.416 21.781 -25.402 1.00 57.12 652 THR A C 1
ATOM 5150 O O . THR A 1 652 ? -6.524 20.762 -26.080 1.00 57.12 652 THR A O 1
ATOM 5153 N N . ALA A 1 653 ? -5.447 22.677 -25.611 1.00 57.81 653 ALA A N 1
ATOM 5154 C CA . ALA A 1 653 ? -4.551 22.694 -26.763 1.00 57.81 653 ALA A CA 1
ATOM 5155 C C . ALA A 1 653 ? -5.279 22.729 -28.127 1.00 57.81 653 ALA A C 1
ATOM 5157 O O . ALA A 1 653 ? -4.692 22.345 -29.141 1.00 57.81 653 ALA A O 1
ATOM 5158 N N . ASP A 1 654 ? -6.531 23.207 -28.165 1.00 62.12 654 ASP A N 1
ATOM 5159 C CA . ASP A 1 654 ? -7.276 23.455 -29.403 1.00 62.12 654 ASP A CA 1
ATOM 5160 C C . ASP A 1 654 ? -6.699 24.676 -30.140 1.00 62.12 654 ASP A C 1
ATOM 5162 O O . ASP A 1 654 ? -6.782 25.814 -29.674 1.00 62.12 654 ASP A O 1
ATOM 5166 N N . ASP A 1 655 ? -6.109 24.444 -31.313 1.00 62.16 655 ASP A N 1
ATOM 5167 C CA . ASP A 1 655 ? -5.470 25.474 -32.130 1.00 62.16 655 ASP A CA 1
ATOM 5168 C C . ASP A 1 655 ? -6.423 26.131 -33.146 1.00 62.16 655 ASP A C 1
ATOM 5170 O O . ASP A 1 655 ? -5.988 26.947 -33.962 1.00 62.16 655 ASP A O 1
ATOM 5174 N N . THR A 1 656 ? -7.730 25.847 -33.087 1.00 71.19 656 THR A N 1
ATOM 5175 C CA . THR A 1 656 ? -8.729 26.338 -34.051 1.00 71.19 656 THR A CA 1
ATOM 5176 C C . THR A 1 656 ? -8.746 27.866 -34.175 1.00 71.19 656 THR A C 1
ATOM 5178 O O . THR A 1 656 ? -8.723 28.389 -35.291 1.00 71.19 656 THR A O 1
ATOM 5181 N N . LEU A 1 657 ? -8.745 28.602 -33.056 1.00 61.75 657 LEU A N 1
ATOM 5182 C CA . LEU A 1 657 ? -8.752 30.077 -33.069 1.00 61.75 657 LEU A CA 1
ATOM 5183 C C . LEU A 1 657 ? -7.426 30.665 -33.578 1.00 61.75 657 LEU A C 1
ATOM 5185 O O . LEU A 1 657 ? -7.413 31.725 -34.202 1.00 61.75 657 LEU A O 1
ATOM 5189 N N . ILE A 1 658 ? -6.319 29.941 -33.393 1.00 68.00 658 ILE A N 1
ATOM 5190 C CA . ILE A 1 658 ? -5.004 30.306 -33.936 1.00 68.00 658 ILE A CA 1
ATOM 5191 C C . ILE A 1 658 ? -4.984 30.087 -35.453 1.00 68.00 658 ILE A C 1
ATOM 5193 O O . ILE A 1 658 ? -4.529 30.952 -36.198 1.00 68.00 658 ILE A O 1
ATOM 5197 N N . GLN A 1 659 ? -5.537 28.971 -35.941 1.00 68.81 659 GLN A N 1
ATOM 5198 C CA . GLN A 1 659 ? -5.679 28.704 -37.378 1.00 68.81 659 GLN A CA 1
ATOM 5199 C C . GLN A 1 659 ? -6.624 29.699 -38.074 1.00 68.81 659 GLN A C 1
ATOM 5201 O O . GLN A 1 659 ? -6.456 29.975 -39.264 1.00 68.81 659 GLN A O 1
ATOM 5206 N N . GLN A 1 660 ? -7.600 30.247 -37.344 1.00 68.44 660 GLN A N 1
ATOM 5207 C CA . GLN A 1 660 ? -8.509 31.297 -37.819 1.00 68.44 660 GLN A CA 1
ATOM 5208 C C . GLN A 1 660 ? -7.901 32.709 -37.752 1.00 68.44 660 GLN A C 1
ATOM 5210 O O . GLN A 1 660 ? -8.468 33.632 -38.336 1.00 68.44 660 GLN A O 1
ATOM 5215 N N . GLY A 1 661 ? -6.737 32.874 -37.114 1.00 64.69 661 GLY A N 1
ATOM 5216 C CA . GLY A 1 661 ? -6.052 34.162 -36.970 1.00 64.69 661 GLY A CA 1
ATOM 5217 C C . GLY A 1 661 ? -6.655 35.082 -35.906 1.00 64.69 661 GLY A C 1
ATOM 5218 O O . GLY A 1 661 ? -6.392 36.278 -35.933 1.00 64.69 661 GLY A O 1
ATOM 5219 N N . GLU A 1 662 ? -7.461 34.546 -34.986 1.00 69.00 662 GLU A N 1
ATOM 5220 C CA . GLU A 1 662 ? -8.132 35.306 -33.916 1.00 69.00 662 GLU A CA 1
ATOM 5221 C C . GLU A 1 662 ? -7.322 35.330 -32.597 1.00 69.00 662 GLU A C 1
ATOM 5223 O O . GLU A 1 662 ? -7.714 35.983 -31.625 1.00 69.00 662 GLU A O 1
ATOM 5228 N N . MET A 1 663 ? -6.191 34.613 -32.561 1.00 78.12 663 MET A N 1
ATOM 5229 C CA . MET A 1 663 ? -5.301 34.449 -31.406 1.00 78.12 663 MET A CA 1
ATOM 5230 C C . MET A 1 663 ? -3.851 34.215 -31.858 1.00 78.12 663 MET A C 1
ATOM 5232 O O . MET A 1 663 ? -3.609 33.537 -32.862 1.00 78.12 663 MET A O 1
ATOM 5236 N N . SER A 1 664 ? -2.870 34.726 -31.109 1.00 80.19 664 SER A N 1
ATOM 5237 C CA . SER A 1 664 ? -1.457 34.506 -31.414 1.00 80.19 664 SER A CA 1
ATOM 5238 C C . SER A 1 664 ? -1.050 33.034 -31.301 1.00 80.19 664 SER A C 1
ATOM 5240 O O . SER A 1 664 ? -1.280 32.355 -30.299 1.00 80.19 664 SER A O 1
ATOM 5242 N N . SER A 1 665 ? -0.288 32.566 -32.295 1.00 73.12 665 SER A N 1
ATOM 5243 C CA . SER A 1 665 ? 0.381 31.260 -32.262 1.00 73.12 665 SER A CA 1
ATOM 5244 C C . SER A 1 665 ? 1.396 31.118 -31.121 1.00 73.12 665 SER A C 1
ATOM 5246 O O . SER A 1 665 ? 1.817 30.007 -30.804 1.00 73.12 665 SER A O 1
ATOM 5248 N N . MET A 1 666 ? 1.800 32.226 -30.492 1.00 74.12 666 MET A N 1
ATOM 5249 C CA . MET A 1 666 ? 2.734 32.227 -29.366 1.00 74.12 666 MET A CA 1
ATOM 5250 C C . MET A 1 666 ? 2.165 31.555 -28.102 1.00 74.12 666 MET A C 1
ATOM 5252 O O . MET A 1 666 ? 2.940 31.177 -27.226 1.00 74.12 666 MET A O 1
ATOM 5256 N N . CYS A 1 667 ? 0.849 31.338 -28.023 1.00 66.12 667 CYS A N 1
ATOM 5257 C CA . CYS A 1 667 ? 0.177 30.639 -26.921 1.00 66.12 667 CYS A CA 1
ATOM 5258 C C . CYS A 1 667 ? 0.252 29.099 -26.989 1.00 66.12 667 CYS A C 1
ATOM 5260 O O . CYS A 1 667 ? -0.213 28.428 -26.075 1.00 66.12 667 CYS A O 1
ATOM 5262 N N . LEU A 1 668 ? 0.854 28.514 -28.035 1.00 62.34 668 LEU A N 1
ATOM 5263 C CA . LEU A 1 668 ? 1.032 27.053 -28.171 1.00 62.34 668 LEU A CA 1
ATOM 5264 C C . LEU A 1 668 ? 2.290 26.505 -27.487 1.00 62.34 668 LEU A C 1
ATOM 5266 O O . LEU A 1 668 ? 2.495 25.293 -27.426 1.00 62.34 668 LEU A O 1
ATOM 5270 N N . TYR A 1 669 ? 3.171 27.381 -27.009 1.00 57.72 669 TYR A N 1
ATOM 5271 C CA . TYR A 1 669 ? 4.490 26.971 -26.529 1.00 57.72 669 TYR A CA 1
ATOM 5272 C C . TYR A 1 669 ? 4.468 26.279 -25.163 1.00 57.72 669 TYR A C 1
ATOM 5274 O O . TYR A 1 669 ? 5.429 25.590 -24.813 1.00 57.72 669 TYR A O 1
ATOM 5282 N N . ASN A 1 670 ? 3.394 26.459 -24.396 1.00 59.34 670 ASN A N 1
ATOM 5283 C CA . ASN A 1 670 ? 3.220 25.885 -23.071 1.00 59.34 670 ASN A CA 1
ATOM 5284 C C . ASN A 1 670 ? 1.736 25.588 -22.801 1.00 59.34 670 ASN A C 1
ATOM 5286 O O . ASN A 1 670 ? 0.881 26.379 -23.189 1.00 59.34 670 ASN A O 1
ATOM 5290 N N . GLN A 1 671 ? 1.444 24.471 -22.134 1.00 60.56 671 GLN A N 1
ATOM 5291 C CA . GLN A 1 671 ? 0.084 24.036 -21.766 1.00 60.56 671 GLN A CA 1
ATOM 5292 C C . GLN A 1 671 ? -0.239 24.296 -20.286 1.00 60.56 671 GLN A C 1
ATOM 5294 O O . GLN A 1 671 ? -1.302 23.937 -19.791 1.00 60.56 671 GLN A O 1
ATOM 5299 N N . ASN A 1 672 ? 0.683 24.923 -19.555 1.00 71.12 672 ASN A N 1
ATOM 5300 C CA . ASN A 1 672 ? 0.454 25.352 -18.186 1.00 71.12 672 ASN A CA 1
ATOM 5301 C C . ASN A 1 672 ? -0.114 26.778 -18.158 1.00 71.12 672 ASN A C 1
ATOM 5303 O O . ASN A 1 672 ? 0.551 27.735 -18.555 1.00 71.12 672 ASN A O 1
ATOM 5307 N N . LEU A 1 673 ? -1.336 26.921 -17.646 1.00 68.81 673 LEU A N 1
ATOM 5308 C CA . LEU A 1 673 ? -2.059 28.191 -17.601 1.00 68.81 673 LEU A CA 1
ATOM 5309 C C . LEU A 1 673 ? -1.383 29.257 -16.720 1.00 68.81 673 LEU A C 1
ATOM 5311 O O . LEU A 1 673 ? -1.531 30.449 -16.986 1.00 68.81 673 LEU A O 1
ATOM 5315 N N . ASP A 1 674 ? -0.598 28.845 -15.720 1.00 75.69 674 ASP A N 1
ATOM 5316 C CA . ASP A 1 674 ? 0.145 29.761 -14.841 1.00 75.69 674 ASP A CA 1
ATOM 5317 C C . ASP A 1 674 ? 1.336 30.443 -15.534 1.00 75.69 674 ASP A C 1
ATOM 5319 O O . ASP A 1 674 ? 1.865 31.439 -15.035 1.00 75.69 674 ASP A O 1
ATOM 5323 N N . ASP A 1 675 ? 1.747 29.949 -16.705 1.00 74.12 675 ASP A N 1
ATOM 5324 C CA . ASP A 1 675 ? 2.794 30.569 -17.517 1.00 74.12 675 ASP A CA 1
ATOM 5325 C C . ASP A 1 675 ? 2.265 31.712 -18.401 1.00 74.12 675 ASP A C 1
ATOM 5327 O O . ASP A 1 675 ? 3.048 32.379 -19.082 1.00 74.12 675 ASP A O 1
ATOM 5331 N N . TYR A 1 676 ? 0.962 32.005 -18.324 1.00 80.25 676 TYR A N 1
ATOM 5332 C CA . TYR A 1 676 ? 0.281 33.075 -19.048 1.00 80.25 676 TYR A CA 1
ATOM 5333 C C . TYR A 1 676 ? -0.407 34.052 -18.094 1.00 80.25 676 TYR A C 1
ATOM 5335 O O . TYR A 1 676 ? -0.862 33.705 -17.002 1.00 80.25 676 TYR A O 1
ATOM 5343 N N . GLY A 1 677 ? -0.517 35.303 -18.521 1.00 84.75 677 GLY A N 1
ATOM 5344 C CA . GLY A 1 677 ? -1.212 36.331 -17.768 1.00 84.75 677 GLY A CA 1
ATOM 5345 C C . GLY A 1 677 ? -1.793 37.415 -18.659 1.00 84.75 677 GLY A C 1
ATOM 5346 O O . GLY A 1 677 ? -1.564 37.456 -19.869 1.00 84.75 677 GLY A O 1
ATOM 5347 N N . TYR A 1 678 ? -2.547 38.314 -18.041 1.00 90.31 678 TYR A N 1
ATOM 5348 C CA . TYR A 1 678 ? -3.162 39.444 -18.719 1.00 90.31 678 TYR A CA 1
ATOM 5349 C C . TYR A 1 678 ? -3.084 40.724 -17.876 1.00 90.31 678 TYR A C 1
ATOM 5351 O O . TYR A 1 678 ? -2.900 40.691 -16.655 1.00 90.31 678 TYR A O 1
ATOM 5359 N N . VAL A 1 679 ? -3.239 41.878 -18.523 1.00 89.75 679 VAL A N 1
ATOM 5360 C CA . VAL A 1 679 ? -3.376 43.180 -17.857 1.00 89.75 679 VAL A CA 1
ATOM 5361 C C . VAL A 1 679 ? -4.286 44.097 -18.668 1.00 89.75 679 VAL A C 1
ATOM 5363 O O . VAL A 1 679 ? -4.255 44.079 -19.894 1.00 89.75 679 VAL A O 1
ATOM 5366 N N . CYS A 1 680 ? -5.103 44.905 -17.989 1.00 90.25 680 CYS A N 1
ATOM 5367 C CA . CYS A 1 680 ? -5.883 45.969 -18.620 1.00 90.25 680 CYS A CA 1
ATOM 5368 C C . CYS A 1 680 ? -5.228 47.330 -18.356 1.00 90.25 680 CYS A C 1
ATOM 5370 O O . CYS A 1 680 ? -4.930 47.650 -17.202 1.00 90.25 680 CYS A O 1
ATOM 5372 N N . LEU A 1 681 ? -4.995 48.123 -19.401 1.00 88.38 681 LEU A N 1
ATOM 5373 C CA . LEU A 1 681 ? -4.346 49.440 -19.348 1.00 88.38 681 LEU A CA 1
ATOM 5374 C C . LEU A 1 681 ? -5.079 50.410 -20.279 1.00 88.38 681 LEU A C 1
ATOM 5376 O O . LEU A 1 681 ? -5.509 49.991 -21.335 1.00 88.38 681 LEU A O 1
ATOM 5380 N N . ASP A 1 682 ? -5.169 51.694 -19.934 1.00 88.00 682 ASP A N 1
ATOM 5381 C CA . ASP A 1 682 ? -5.584 52.752 -20.877 1.00 88.00 682 ASP A CA 1
ATOM 5382 C C . ASP A 1 682 ? -4.324 53.284 -21.585 1.00 88.00 682 ASP A C 1
ATOM 5384 O O . ASP A 1 682 ? -3.617 54.151 -21.052 1.00 88.00 682 ASP A O 1
ATOM 5388 N N . ILE A 1 683 ? -3.955 52.676 -22.720 1.00 87.12 683 ILE A N 1
ATOM 5389 C CA . ILE A 1 683 ? -2.667 52.936 -23.391 1.00 87.12 683 ILE A CA 1
ATOM 5390 C C . ILE A 1 683 ? -2.712 54.187 -24.272 1.00 87.12 683 ILE A C 1
ATOM 5392 O O . ILE A 1 683 ? -1.676 54.821 -24.492 1.00 87.12 683 ILE A O 1
ATOM 5396 N N . ASN A 1 684 ? -3.891 54.569 -24.772 1.00 83.56 684 ASN A N 1
ATOM 5397 C CA . ASN A 1 684 ? -4.064 55.740 -25.635 1.00 83.56 684 ASN A CA 1
ATOM 5398 C C . ASN A 1 684 ? -4.568 56.987 -24.864 1.00 83.56 684 ASN A C 1
ATOM 5400 O O . ASN A 1 684 ? -4.485 58.109 -25.380 1.00 83.56 684 ASN A O 1
ATOM 5404 N N . GLY A 1 685 ? -4.994 56.819 -23.607 1.00 80.44 685 GLY A N 1
ATOM 5405 C CA . GLY A 1 685 ? -5.445 57.875 -22.707 1.00 80.44 685 GLY A CA 1
ATOM 5406 C C . GLY A 1 685 ? -6.858 58.387 -22.994 1.00 80.44 685 GLY A C 1
ATOM 5407 O O . GLY A 1 685 ? -7.153 59.537 -22.628 1.00 80.44 685 GLY A O 1
ATOM 5408 N N . ASP A 1 686 ? -7.690 57.614 -23.696 1.00 80.50 686 ASP A N 1
ATOM 5409 C CA . ASP A 1 686 ? -9.066 57.978 -24.050 1.00 80.50 686 ASP A CA 1
ATOM 5410 C C . ASP A 1 686 ? -10.104 57.566 -22.987 1.00 80.50 686 ASP A C 1
ATOM 5412 O O . ASP A 1 686 ? -11.252 58.023 -23.034 1.00 80.50 686 ASP A O 1
ATOM 5416 N N . GLY A 1 687 ? -9.669 56.824 -21.963 1.00 79.31 687 GLY A N 1
ATOM 5417 C CA . GLY A 1 687 ? -10.495 56.350 -20.857 1.00 79.31 687 GLY A CA 1
ATOM 5418 C C . GLY A 1 687 ? -11.156 54.993 -21.101 1.00 79.31 687 GLY A C 1
ATOM 5419 O O . GLY A 1 687 ? -11.882 54.530 -20.217 1.00 79.31 687 GLY A O 1
ATOM 5420 N N . ILE A 1 688 ? -10.920 54.368 -22.256 1.00 84.44 688 ILE A N 1
ATOM 5421 C CA . ILE A 1 688 ? -11.200 52.960 -22.518 1.00 84.44 688 ILE A CA 1
ATOM 5422 C C . ILE A 1 688 ? -9.976 52.143 -22.108 1.00 84.44 688 ILE A C 1
ATOM 5424 O O . ILE A 1 688 ? -8.844 52.608 -22.138 1.00 84.44 688 ILE A O 1
ATOM 5428 N N . GLN A 1 689 ? -10.222 50.931 -21.621 1.00 89.31 689 GLN A N 1
ATOM 5429 C CA . GLN A 1 689 ? -9.153 50.017 -21.254 1.00 89.31 689 GLN A CA 1
ATOM 5430 C C . GLN A 1 689 ? -8.870 49.025 -22.377 1.00 89.31 689 GLN A C 1
ATOM 5432 O O . GLN A 1 689 ? -9.776 48.353 -22.873 1.00 89.31 689 GLN A O 1
ATOM 5437 N N . GLU A 1 690 ? -7.596 48.860 -22.687 1.00 92.88 690 GLU A N 1
ATOM 5438 C CA . GLU A 1 690 ? -7.060 47.838 -23.567 1.00 92.88 690 GLU A CA 1
ATOM 5439 C C . GLU A 1 690 ? -6.622 46.609 -22.780 1.00 92.88 690 GLU A C 1
ATOM 5441 O O . GLU A 1 690 ? -5.933 46.717 -21.762 1.00 92.88 690 GLU A O 1
ATOM 5446 N N . LEU A 1 691 ? -6.983 45.433 -23.283 1.00 93.88 691 LEU A N 1
ATOM 5447 C CA . LEU A 1 691 ? -6.550 44.152 -22.746 1.00 93.88 691 LEU A CA 1
ATOM 5448 C C . LEU A 1 691 ? -5.284 43.683 -23.467 1.00 93.88 691 LEU A C 1
ATOM 5450 O O . LEU A 1 691 ? -5.309 43.476 -24.678 1.00 93.88 691 LEU A O 1
ATOM 5454 N N . LEU A 1 692 ? -4.210 43.456 -22.711 1.00 92.50 692 LEU A N 1
ATOM 5455 C CA . LEU A 1 692 ? -2.983 42.818 -23.184 1.00 92.50 692 LEU A CA 1
ATOM 5456 C C . LEU A 1 692 ? -2.861 41.422 -22.573 1.00 92.50 692 LEU A C 1
ATOM 5458 O O . LEU A 1 692 ? -3.016 41.271 -21.358 1.00 92.50 692 LEU A O 1
ATOM 5462 N N . ILE A 1 693 ? -2.536 40.425 -23.396 1.00 90.06 693 ILE A N 1
ATOM 5463 C CA . ILE A 1 693 ? -2.305 39.034 -22.976 1.00 90.06 693 ILE A CA 1
ATOM 5464 C C . ILE A 1 693 ? -0.881 38.626 -23.356 1.00 90.06 693 ILE A C 1
ATOM 5466 O O . ILE A 1 693 ? -0.409 38.952 -24.444 1.00 90.06 693 ILE A O 1
ATOM 5470 N N . GLY A 1 694 ? -0.174 37.932 -22.464 1.00 85.31 694 GLY A N 1
ATOM 5471 C CA . GLY A 1 694 ? 1.224 37.546 -22.662 1.00 85.31 694 GLY A CA 1
ATOM 5472 C C . GLY A 1 694 ? 1.679 36.437 -21.713 1.00 85.31 694 GLY A C 1
ATOM 5473 O O . GLY A 1 694 ? 0.888 35.892 -20.946 1.00 85.31 694 GLY A O 1
ATOM 5474 N N . GLY A 1 695 ? 2.972 36.109 -21.740 1.00 77.81 695 GLY A N 1
ATOM 5475 C CA . GLY A 1 695 ? 3.569 35.226 -20.732 1.00 77.81 695 GLY A CA 1
ATOM 5476 C C . GLY A 1 695 ? 3.483 35.842 -19.330 1.00 77.81 695 GLY A C 1
ATOM 5477 O O . GLY A 1 695 ? 3.419 37.063 -19.203 1.00 77.81 695 GLY A O 1
ATOM 5478 N N . SER A 1 696 ? 3.522 35.019 -18.279 1.00 64.25 696 SER A N 1
ATOM 5479 C CA . SER A 1 696 ? 3.244 35.372 -16.870 1.00 64.25 696 SER A CA 1
ATOM 5480 C C . SER A 1 696 ? 3.992 36.599 -16.320 1.00 64.25 696 SER A C 1
ATOM 5482 O O . SER A 1 696 ? 3.572 37.185 -15.323 1.00 64.25 696 SER A O 1
ATOM 5484 N N . THR A 1 697 ? 5.056 37.058 -16.992 1.00 57.59 697 THR A N 1
ATOM 5485 C CA . THR A 1 697 ? 5.660 38.381 -16.779 1.00 57.59 697 THR A CA 1
ATOM 5486 C C . THR A 1 697 ? 6.055 39.067 -18.099 1.00 57.59 697 THR A C 1
ATOM 5488 O O . THR A 1 697 ? 6.812 38.512 -18.895 1.00 57.59 697 THR A O 1
ATOM 5491 N N . MET A 1 698 ? 5.644 40.328 -18.313 1.00 58.06 698 MET A N 1
ATOM 5492 C CA . MET A 1 698 ? 6.081 41.141 -19.466 1.00 58.06 698 MET A CA 1
ATOM 5493 C C . MET A 1 698 ? 7.364 41.927 -19.155 1.00 58.06 698 MET A C 1
ATOM 5495 O O . MET A 1 698 ? 7.378 43.165 -19.126 1.00 58.06 698 MET A O 1
ATOM 5499 N N . SER A 1 699 ? 8.479 41.232 -18.909 1.00 56.25 699 SER A N 1
ATOM 5500 C CA . SER A 1 699 ? 9.774 41.917 -18.814 1.00 56.25 699 SER A CA 1
ATOM 5501 C C . SER A 1 699 ? 10.190 42.388 -20.216 1.00 56.25 699 SER A C 1
ATOM 5503 O O . SER A 1 699 ? 10.364 41.561 -21.105 1.00 56.25 699 SER A O 1
ATOM 5505 N N . GLN A 1 700 ? 10.358 43.702 -20.416 1.00 61.34 700 GLN A N 1
ATOM 5506 C CA . GLN A 1 700 ? 10.607 44.347 -21.725 1.00 61.34 700 GLN A CA 1
ATOM 5507 C C . GLN A 1 700 ? 9.379 44.497 -22.650 1.00 61.34 700 GLN A C 1
ATOM 5509 O O . GLN A 1 700 ? 9.550 44.674 -23.851 1.00 61.34 700 GLN A O 1
ATOM 5514 N N . GLY A 1 701 ? 8.157 44.485 -22.108 1.00 68.38 701 GLY A N 1
ATOM 5515 C CA . GLY A 1 701 ? 6.966 45.025 -22.786 1.00 68.38 701 GLY A CA 1
ATOM 5516 C C . GLY A 1 701 ? 6.343 44.128 -23.852 1.00 68.38 701 GLY A C 1
ATOM 5517 O O . GLY A 1 701 ? 5.360 44.525 -24.465 1.00 68.38 701 GLY A O 1
ATOM 5518 N N . TYR A 1 702 ? 6.886 42.937 -24.064 1.00 83.50 702 TYR A N 1
ATOM 5519 C CA . TYR A 1 702 ? 6.428 41.976 -25.060 1.00 83.50 702 TYR A CA 1
ATOM 5520 C C . TYR A 1 702 ? 5.091 41.326 -24.687 1.00 83.50 702 TYR A C 1
ATOM 5522 O O . TYR A 1 702 ? 4.961 40.812 -23.576 1.00 83.50 702 TYR A O 1
ATOM 5530 N N . PHE A 1 703 ? 4.125 41.332 -25.609 1.00 89.44 703 PHE A N 1
ATOM 5531 C CA . PHE A 1 703 ? 2.808 40.704 -25.442 1.00 89.44 703 PHE A CA 1
ATOM 5532 C C . PHE A 1 703 ? 2.438 39.846 -26.656 1.00 89.44 703 PHE A C 1
ATOM 5534 O O . PHE A 1 703 ? 3.009 39.996 -27.737 1.00 89.44 703 PHE A O 1
ATOM 5541 N N . TYR A 1 704 ? 1.483 38.939 -26.471 1.00 90.69 704 TYR A N 1
ATOM 5542 C CA . TYR A 1 704 ? 0.964 38.060 -27.516 1.00 90.69 704 TYR A CA 1
ATOM 5543 C C . TYR A 1 704 ? -0.178 38.715 -28.277 1.00 90.69 704 TYR A C 1
ATOM 5545 O O . TYR A 1 704 ? -0.077 38.831 -29.492 1.00 90.69 704 TYR A O 1
ATOM 5553 N N . ASP A 1 705 ? -1.188 39.234 -27.578 1.00 91.56 705 ASP A N 1
ATOM 5554 C CA . ASP A 1 705 ? -2.350 39.863 -28.208 1.00 91.56 705 ASP A CA 1
ATOM 5555 C C . ASP A 1 705 ? -2.816 41.120 -27.478 1.00 91.56 705 ASP A C 1
ATOM 5557 O O . ASP A 1 705 ? -2.654 41.253 -26.259 1.00 91.56 705 ASP A O 1
ATOM 5561 N N . LEU A 1 706 ? -3.405 42.036 -28.251 1.00 92.38 706 LEU A N 1
ATOM 5562 C CA . LEU A 1 706 ? -3.983 43.296 -27.790 1.00 92.38 706 LEU A CA 1
ATOM 5563 C C . LEU A 1 706 ? -5.430 43.431 -28.277 1.00 92.38 706 LEU A C 1
ATOM 5565 O O . LEU A 1 706 ? -5.706 43.302 -29.470 1.00 92.38 706 LEU A O 1
ATOM 5569 N N . TYR A 1 707 ? -6.338 43.772 -27.363 1.00 92.56 707 TYR A N 1
ATOM 5570 C CA . TYR A 1 707 ? -7.746 44.051 -27.647 1.00 92.56 707 TYR A CA 1
ATOM 5571 C C . TYR A 1 707 ? -8.157 45.415 -27.073 1.00 92.56 707 TYR A C 1
ATOM 5573 O O . TYR A 1 707 ? -7.634 45.840 -26.043 1.00 92.56 707 TYR A O 1
ATOM 5581 N N . THR A 1 708 ? -9.117 46.085 -27.710 1.00 92.62 708 THR A N 1
ATOM 5582 C CA . THR A 1 708 ? -9.771 47.306 -27.198 1.00 92.62 708 THR A CA 1
ATOM 5583 C C . THR A 1 708 ? -11.299 47.198 -27.317 1.00 92.62 708 THR A C 1
ATOM 5585 O O . THR A 1 708 ? -11.807 46.265 -27.943 1.00 92.62 708 THR A O 1
ATOM 5588 N N . ILE A 1 709 ? -12.052 48.136 -26.733 1.00 86.00 709 ILE A N 1
ATOM 5589 C CA . ILE A 1 709 ? -13.517 48.205 -26.852 1.00 86.00 709 ILE A CA 1
ATOM 5590 C C . ILE A 1 709 ? -13.912 49.446 -27.653 1.00 86.00 709 ILE A C 1
ATOM 5592 O O . ILE A 1 709 ? -13.683 50.575 -27.229 1.00 86.00 709 ILE A O 1
ATOM 5596 N N . VAL A 1 710 ? -14.604 49.242 -28.773 1.00 85.50 710 VAL A N 1
ATOM 5597 C CA . VAL A 1 710 ? -15.154 50.319 -29.608 1.00 85.50 710 VAL A CA 1
ATOM 5598 C C . VAL A 1 710 ? -16.653 50.098 -29.739 1.00 85.50 710 VAL A C 1
ATOM 5600 O O . VAL A 1 710 ? -17.092 49.010 -30.099 1.00 85.50 710 VAL A O 1
ATOM 5603 N N . ASP A 1 711 ? -17.458 51.105 -29.394 1.00 83.12 711 ASP A N 1
ATOM 5604 C CA . ASP A 1 711 ? -18.927 51.026 -29.433 1.00 83.12 711 ASP A CA 1
ATOM 5605 C C . ASP A 1 711 ? -19.505 49.776 -28.723 1.00 83.12 711 ASP A C 1
ATOM 5607 O O . ASP A 1 711 ? -20.453 49.144 -29.191 1.00 83.12 711 ASP A O 1
ATOM 5611 N N . SER A 1 712 ? -18.926 49.423 -27.565 1.00 79.25 712 SER A N 1
ATOM 5612 C CA . SER A 1 712 ? -19.280 48.237 -26.762 1.00 79.25 712 SER A CA 1
ATOM 5613 C C . SER A 1 712 ? -19.036 46.887 -27.453 1.00 79.25 712 SER A C 1
ATOM 5615 O O . SER A 1 712 ? -19.601 45.875 -27.037 1.00 79.25 712 SER A O 1
ATOM 5617 N N . GLN A 1 713 ? -18.190 46.852 -28.483 1.00 76.88 713 GLN A N 1
ATOM 5618 C CA . GLN A 1 713 ? -17.708 45.629 -29.118 1.00 76.88 713 GLN A CA 1
ATOM 5619 C C . GLN A 1 713 ? -16.202 45.483 -28.916 1.00 76.88 713 GLN A C 1
ATOM 5621 O O . GLN A 1 713 ? -15.463 46.464 -28.976 1.00 76.88 713 GLN A O 1
ATOM 5626 N N . ILE A 1 714 ? -15.759 44.249 -28.676 1.00 84.81 714 ILE A N 1
ATOM 5627 C CA . ILE A 1 714 ? -14.338 43.927 -28.566 1.00 84.81 714 ILE A CA 1
ATOM 5628 C C . ILE A 1 714 ? -13.737 43.954 -29.967 1.00 84.81 714 ILE A C 1
ATOM 5630 O O . ILE A 1 714 ? -14.226 43.281 -30.875 1.00 84.81 714 ILE A O 1
ATOM 5634 N N . VAL A 1 715 ? -12.669 44.721 -30.122 1.00 84.19 715 VAL A N 1
ATOM 5635 C CA . VAL A 1 715 ? -11.870 44.807 -31.338 1.00 84.19 715 VAL A CA 1
ATOM 5636 C C . VAL A 1 715 ? -10.506 44.203 -31.036 1.00 84.19 715 VAL A C 1
ATOM 5638 O O . VAL A 1 715 ? -9.806 44.662 -30.134 1.00 84.19 715 VAL A O 1
ATOM 5641 N N . HIS A 1 716 ? -10.133 43.163 -31.779 1.00 89.44 716 HIS A N 1
ATOM 5642 C CA . HIS A 1 716 ? -8.766 42.645 -31.792 1.00 89.44 716 HIS A CA 1
ATOM 5643 C C . HIS A 1 716 ? -7.878 43.601 -32.587 1.00 89.44 716 HIS A C 1
ATOM 5645 O O . HIS A 1 716 ? -8.207 43.957 -33.717 1.00 89.44 716 HIS A O 1
ATOM 5651 N N . VAL A 1 717 ? -6.800 44.073 -31.963 1.00 88.12 717 VAL A N 1
ATOM 5652 C CA . VAL A 1 717 ? -5.950 45.143 -32.502 1.00 88.12 717 VAL A CA 1
ATOM 5653 C C . VAL A 1 717 ? -4.734 44.565 -33.222 1.00 88.12 717 VAL A C 1
ATOM 5655 O O . VAL A 1 717 ? -4.451 44.970 -34.348 1.00 88.12 717 VAL A O 1
ATOM 5658 N N . CYS A 1 718 ? -3.996 43.652 -32.581 1.00 85.19 718 CYS A N 1
ATOM 5659 C CA . CYS A 1 718 ? -2.866 42.954 -33.198 1.00 85.19 718 CYS A CA 1
ATOM 5660 C C . CYS A 1 718 ? -2.454 41.687 -32.429 1.00 85.19 718 CYS A C 1
ATOM 5662 O O . CYS A 1 718 ? -2.700 41.574 -31.224 1.00 85.19 718 CYS A O 1
ATOM 5664 N N . SER A 1 719 ? -1.762 40.787 -33.141 1.00 87.94 719 SER A N 1
ATOM 5665 C CA . SER A 1 719 ? -1.116 39.578 -32.614 1.00 87.94 719 SER A CA 1
ATOM 5666 C C . SER A 1 719 ? 0.384 39.589 -32.905 1.00 87.94 719 SER A C 1
ATOM 5668 O O . SER A 1 719 ? 0.812 39.910 -34.012 1.00 87.94 719 SER A O 1
ATOM 5670 N N . SER A 1 720 ? 1.190 39.174 -31.933 1.00 86.19 720 SER A N 1
ATOM 5671 C CA . SER A 1 720 ? 2.604 38.851 -32.126 1.00 86.19 720 SER A CA 1
ATOM 5672 C C . SER A 1 720 ? 2.773 37.445 -32.701 1.00 86.19 720 SER A C 1
ATOM 5674 O O . SER A 1 720 ? 2.029 36.530 -32.369 1.00 86.19 720 SER A O 1
ATOM 5676 N N . HIS A 1 721 ? 3.826 37.229 -33.477 1.00 80.62 721 HIS A N 1
ATOM 5677 C CA . HIS A 1 721 ? 4.249 35.940 -34.018 1.00 80.62 721 HIS A CA 1
ATOM 5678 C C . HIS A 1 721 ? 5.772 35.778 -33.890 1.00 80.62 721 HIS A C 1
ATOM 5680 O O . HIS A 1 721 ? 6.503 36.741 -33.670 1.00 80.62 721 HIS A O 1
ATOM 5686 N N . GLU A 1 722 ? 6.289 34.560 -34.075 1.00 71.62 722 GLU A N 1
ATOM 5687 C CA . GLU A 1 722 ? 7.720 34.236 -33.888 1.00 71.62 722 GLU A CA 1
ATOM 5688 C C . GLU A 1 722 ? 8.692 35.131 -34.671 1.00 71.62 722 GLU A C 1
ATOM 5690 O O . GLU A 1 722 ? 9.846 35.313 -34.276 1.00 71.62 722 GLU A O 1
ATOM 5695 N N . LYS A 1 723 ? 8.244 35.653 -35.815 1.00 76.75 723 LYS A N 1
ATOM 5696 C CA . LYS A 1 723 ? 9.052 36.465 -36.729 1.00 76.75 723 LYS A CA 1
ATOM 5697 C C . LYS A 1 723 ? 8.619 37.926 -36.790 1.00 76.75 723 LYS A C 1
ATOM 5699 O O . LYS A 1 723 ? 9.281 38.686 -37.492 1.00 76.75 723 LYS A O 1
ATOM 5704 N N . ASP A 1 724 ? 7.568 38.300 -36.064 1.00 79.44 724 ASP A N 1
ATOM 5705 C CA . ASP A 1 724 ? 6.978 39.638 -36.072 1.00 79.44 724 ASP A CA 1
ATOM 5706 C C . ASP A 1 724 ? 6.283 39.924 -34.733 1.00 79.44 724 ASP A C 1
ATOM 5708 O O . ASP A 1 724 ? 5.226 39.374 -34.445 1.00 79.44 724 ASP A O 1
ATOM 5712 N N . MET A 1 725 ? 6.925 40.697 -33.859 1.00 85.38 725 MET A N 1
ATOM 5713 C CA . MET A 1 725 ? 6.535 40.824 -32.451 1.00 85.38 725 MET A CA 1
ATOM 5714 C C . MET A 1 725 ? 6.203 42.261 -32.066 1.00 85.38 725 MET A C 1
ATOM 5716 O O . MET A 1 725 ? 6.959 43.179 -32.388 1.00 85.38 725 MET A O 1
ATOM 5720 N N . TYR A 1 726 ? 5.160 42.433 -31.255 1.00 89.31 726 TYR A N 1
ATOM 5721 C CA . TYR A 1 726 ? 4.771 43.713 -30.676 1.00 89.31 726 TYR A CA 1
ATOM 5722 C C . TYR A 1 726 ? 5.242 43.866 -29.224 1.00 89.31 726 TYR A C 1
ATOM 5724 O O . TYR A 1 726 ? 5.120 42.965 -28.392 1.00 89.31 726 TYR A O 1
ATOM 5732 N N . ASN A 1 727 ? 5.755 45.057 -28.908 1.00 88.12 727 ASN A N 1
ATOM 5733 C CA . ASN A 1 727 ? 6.142 45.466 -27.562 1.00 88.12 727 ASN A CA 1
ATOM 5734 C C . ASN A 1 727 ? 5.426 46.762 -27.160 1.00 88.12 727 ASN A C 1
ATOM 5736 O O . ASN A 1 727 ? 5.407 47.729 -27.921 1.00 88.12 727 ASN A O 1
ATOM 5740 N N . LEU A 1 728 ? 4.908 46.821 -25.936 1.00 88.94 728 LEU A N 1
ATOM 5741 C CA . LEU A 1 728 ? 4.382 48.034 -25.318 1.00 88.94 728 LEU A CA 1
ATOM 5742 C C . LEU A 1 728 ? 5.531 48.939 -24.855 1.00 88.94 728 LEU A C 1
ATOM 5744 O O . LEU A 1 728 ? 6.428 48.503 -24.128 1.00 88.94 728 LEU A O 1
ATOM 5748 N N . CYS A 1 729 ? 5.489 50.217 -25.222 1.00 85.56 729 CYS A N 1
ATOM 5749 C CA . CYS A 1 729 ? 6.427 51.239 -24.764 1.00 85.56 729 CYS A CA 1
ATOM 5750 C C . CYS A 1 729 ? 5.889 52.007 -23.548 1.00 85.56 729 CYS A C 1
ATOM 5752 O O . CYS A 1 729 ? 4.683 52.124 -23.346 1.00 85.56 729 CYS A O 1
ATOM 5754 N N . VAL A 1 730 ? 6.789 52.594 -22.750 1.00 79.31 730 VAL A N 1
ATOM 5755 C CA . VAL A 1 730 ? 6.460 53.299 -21.491 1.00 79.31 730 VAL A CA 1
ATOM 5756 C C . VAL A 1 730 ? 5.418 54.414 -21.669 1.00 79.31 730 VAL A C 1
ATOM 5758 O O . VAL A 1 730 ? 4.694 54.714 -20.725 1.00 79.31 730 VAL A O 1
ATOM 5761 N N . ASN A 1 731 ? 5.305 55.021 -22.856 1.00 76.31 731 ASN A N 1
ATOM 5762 C CA . ASN A 1 731 ? 4.327 56.084 -23.112 1.00 76.31 731 ASN A CA 1
ATOM 5763 C C . ASN A 1 731 ? 2.991 55.613 -23.724 1.00 76.31 731 ASN A C 1
ATOM 5765 O O . ASN A 1 731 ? 2.208 56.470 -24.134 1.00 76.31 731 ASN A O 1
ATOM 5769 N N . GLY A 1 732 ? 2.769 54.299 -23.841 1.00 80.25 732 GLY A N 1
ATOM 5770 C CA . GLY A 1 732 ? 1.552 53.710 -24.412 1.00 80.25 732 GLY A CA 1
ATOM 5771 C C . GLY A 1 732 ? 1.575 53.458 -25.926 1.00 80.25 732 GLY A C 1
ATOM 5772 O O . GLY A 1 732 ? 0.623 52.906 -26.467 1.00 80.25 732 GLY A O 1
ATOM 5773 N N . SER A 1 733 ? 2.646 53.828 -26.636 1.00 87.75 733 SER A N 1
ATOM 5774 C CA . SER A 1 733 ? 2.842 53.411 -28.038 1.00 87.75 733 SER A CA 1
ATOM 5775 C C . SER A 1 733 ? 3.304 51.954 -28.161 1.00 87.75 733 SER A C 1
ATOM 5777 O O . SER A 1 733 ? 3.798 51.370 -27.196 1.00 87.75 733 SER A O 1
ATOM 5779 N N . LEU A 1 734 ? 3.146 51.373 -29.353 1.00 90.44 734 LEU A N 1
ATOM 5780 C CA . LEU A 1 734 ? 3.522 49.989 -29.655 1.00 90.44 734 LEU A CA 1
ATOM 5781 C C . LEU A 1 734 ? 4.691 49.961 -30.637 1.00 90.44 734 LEU A C 1
ATOM 5783 O O . LEU A 1 734 ? 4.683 50.708 -31.615 1.00 90.44 734 LEU A O 1
ATOM 5787 N N . ALA A 1 735 ? 5.669 49.095 -30.392 1.00 87.62 735 ALA A N 1
ATOM 5788 C CA . ALA A 1 735 ? 6.794 48.841 -31.283 1.00 87.62 735 ALA A CA 1
ATOM 5789 C C . ALA A 1 735 ? 6.686 47.431 -31.873 1.00 87.62 735 ALA A C 1
ATOM 5791 O O . ALA A 1 735 ? 6.787 46.449 -31.140 1.00 87.62 735 ALA A O 1
ATOM 5792 N N . GLU A 1 736 ? 6.506 47.348 -33.184 1.00 89.75 736 GLU A N 1
ATOM 5793 C CA . GLU A 1 736 ? 6.538 46.122 -33.977 1.00 89.75 736 GLU A CA 1
ATOM 5794 C C . GLU A 1 736 ? 7.952 45.889 -34.499 1.00 89.75 736 GLU A C 1
ATOM 5796 O O . GLU A 1 736 ? 8.582 46.790 -35.066 1.00 89.75 736 GLU A O 1
ATOM 5801 N N . ILE A 1 737 ? 8.467 44.684 -34.287 1.00 85.38 737 ILE A N 1
ATOM 5802 C CA . ILE A 1 737 ? 9.810 44.294 -34.694 1.00 85.38 737 ILE A CA 1
ATOM 5803 C C . ILE A 1 737 ? 9.725 42.933 -35.366 1.00 85.38 737 ILE A C 1
ATOM 5805 O O . ILE A 1 737 ? 9.431 41.931 -34.709 1.00 85.38 737 ILE A O 1
ATOM 5809 N N . GLY A 1 738 ? 10.074 42.892 -36.648 1.00 84.00 738 GLY A N 1
ATOM 5810 C CA . GLY A 1 738 ? 9.968 41.676 -37.435 1.00 84.00 738 GLY A CA 1
ATOM 5811 C C . GLY A 1 738 ? 11.067 41.494 -38.471 1.00 84.00 738 GLY A C 1
ATOM 5812 O O . GLY A 1 738 ? 11.894 42.377 -38.736 1.00 84.00 738 GLY A O 1
ATOM 5813 N N . HIS A 1 739 ? 11.121 40.284 -39.018 1.00 84.00 739 HIS A N 1
ATOM 5814 C CA . HIS A 1 739 ? 12.039 39.924 -40.089 1.00 84.00 739 HIS A CA 1
ATOM 5815 C C . HIS A 1 739 ? 11.488 38.810 -40.981 1.00 84.00 739 HIS A C 1
ATOM 5817 O O . HIS A 1 739 ? 10.823 37.881 -40.527 1.00 84.00 739 HIS A O 1
ATOM 5823 N N . ILE A 1 740 ? 11.862 38.845 -42.259 1.00 80.38 740 ILE A N 1
ATOM 5824 C CA . ILE A 1 740 ? 11.585 37.784 -43.227 1.00 80.38 740 ILE A CA 1
ATOM 5825 C C . ILE A 1 740 ? 12.822 37.521 -44.086 1.00 80.38 740 ILE A C 1
ATOM 5827 O O . ILE A 1 740 ? 13.584 38.434 -44.401 1.00 80.38 740 ILE A O 1
ATOM 5831 N N . GLY A 1 741 ? 13.048 36.260 -44.451 1.00 73.38 741 GLY A N 1
ATOM 5832 C CA . GLY A 1 741 ? 14.150 35.868 -45.323 1.00 73.38 741 GLY A CA 1
ATOM 5833 C C . GLY A 1 741 ? 13.767 34.678 -46.191 1.00 73.38 741 GLY A C 1
ATOM 5834 O O . GLY A 1 741 ? 13.120 33.744 -45.717 1.00 73.38 741 GLY A O 1
ATOM 5835 N N . ASP A 1 742 ? 14.172 34.722 -47.455 1.00 59.75 742 ASP A N 1
ATOM 5836 C CA . ASP A 1 742 ? 13.847 33.736 -48.495 1.00 59.75 742 ASP A CA 1
ATOM 5837 C C . ASP A 1 742 ? 15.077 32.942 -48.979 1.00 59.75 742 ASP A C 1
ATOM 5839 O O . ASP A 1 742 ? 14.988 32.129 -49.896 1.00 59.75 742 ASP A O 1
ATOM 5843 N N . GLY A 1 743 ? 16.231 33.149 -48.336 1.00 59.50 743 GLY A N 1
ATOM 5844 C CA . GLY A 1 743 ? 17.503 32.524 -48.700 1.00 59.50 743 GLY A CA 1
ATOM 5845 C C . GLY A 1 743 ? 18.339 33.323 -49.707 1.00 59.50 743 GLY A C 1
ATOM 5846 O O . GLY A 1 743 ? 19.523 33.020 -49.855 1.00 59.50 743 GLY A O 1
ATOM 5847 N N . GLU A 1 744 ? 17.785 34.369 -50.331 1.00 58.22 744 GLU A N 1
ATOM 5848 C CA . GLU A 1 744 ? 18.502 35.297 -51.223 1.00 58.22 744 GLU A CA 1
ATOM 5849 C C . GLU A 1 744 ? 18.676 36.703 -50.608 1.00 58.22 744 GLU A C 1
ATOM 5851 O O . GLU A 1 744 ? 19.533 37.480 -51.042 1.00 58.22 744 GLU A O 1
ATOM 5856 N N . GLY A 1 745 ? 17.944 37.013 -49.537 1.00 69.81 745 GLY A N 1
ATOM 5857 C CA . GLY A 1 745 ? 18.123 38.212 -48.718 1.00 69.81 745 GLY A CA 1
ATOM 5858 C C . GLY A 1 745 ? 17.361 38.138 -47.392 1.00 69.81 745 GLY A C 1
ATOM 5859 O O . GLY A 1 745 ? 16.668 37.160 -47.112 1.00 69.81 745 GLY A O 1
ATOM 5860 N N . ILE A 1 746 ? 17.523 39.163 -46.550 1.00 79.44 746 ILE A N 1
ATOM 5861 C CA . ILE A 1 746 ? 16.747 39.343 -45.315 1.00 79.44 746 ILE A CA 1
ATOM 5862 C C . ILE A 1 746 ? 16.211 40.767 -45.281 1.00 79.44 746 ILE A C 1
ATOM 5864 O O . ILE A 1 746 ? 16.980 41.724 -45.373 1.00 79.44 746 ILE A O 1
ATOM 5868 N N . THR A 1 747 ? 14.910 40.891 -45.071 1.00 81.38 747 THR A N 1
ATOM 5869 C CA . THR A 1 747 ? 14.247 42.155 -44.774 1.00 81.38 747 THR A CA 1
ATOM 5870 C C . THR A 1 747 ? 13.909 42.189 -43.292 1.00 81.38 747 THR A C 1
ATOM 5872 O O . THR A 1 747 ? 13.340 41.240 -42.759 1.00 81.38 747 THR A O 1
ATOM 5875 N N . THR A 1 748 ? 14.270 43.275 -42.614 1.00 84.69 748 THR A N 1
ATOM 5876 C CA . THR A 1 748 ? 13.916 43.521 -41.208 1.00 84.69 748 THR A CA 1
ATOM 5877 C C . THR A 1 748 ? 13.186 44.845 -41.083 1.00 84.69 748 THR A C 1
ATOM 5879 O O . THR A 1 748 ? 13.583 45.805 -41.753 1.00 84.69 748 THR A O 1
ATOM 5882 N N . TRP A 1 749 ? 12.211 44.937 -40.186 1.00 86.38 749 TRP A N 1
ATOM 5883 C CA . TRP A 1 749 ? 11.489 46.177 -39.916 1.00 86.38 749 TRP A CA 1
ATOM 5884 C C . TRP A 1 749 ? 11.384 46.489 -38.423 1.00 86.38 749 TRP A C 1
ATOM 5886 O O . TRP A 1 749 ? 11.486 45.617 -37.561 1.00 86.38 749 TRP A O 1
ATOM 5896 N N . GLU A 1 750 ? 11.232 47.779 -38.141 1.00 88.31 750 GLU A N 1
ATOM 5897 C CA . GLU A 1 750 ? 10.990 48.348 -36.820 1.00 88.31 750 GLU A CA 1
ATOM 5898 C C . GLU A 1 750 ? 9.959 49.472 -36.981 1.00 88.31 750 GLU A C 1
ATOM 5900 O O . GLU A 1 750 ? 10.299 50.576 -37.428 1.00 88.31 750 GLU A O 1
ATOM 5905 N N . TYR A 1 751 ? 8.695 49.179 -36.684 1.00 87.44 751 TYR A N 1
ATOM 5906 C CA . TYR A 1 751 ? 7.565 50.085 -36.888 1.00 87.44 751 TYR A CA 1
ATOM 5907 C C . TYR A 1 751 ? 6.957 50.500 -35.550 1.00 87.44 751 TYR A C 1
ATOM 5909 O O . TYR A 1 751 ? 6.845 49.699 -34.629 1.00 87.44 751 TYR A O 1
ATOM 5917 N N . TYR A 1 752 ? 6.579 51.772 -35.424 1.00 87.38 752 TYR A N 1
ATOM 5918 C CA . TYR A 1 752 ? 6.001 52.307 -34.194 1.00 87.38 752 TYR A CA 1
ATOM 5919 C C . TYR A 1 752 ? 4.595 52.827 -34.442 1.00 87.38 752 TYR A C 1
ATOM 5921 O O . TYR A 1 752 ? 4.380 53.617 -35.361 1.00 87.38 752 TYR A O 1
ATOM 5929 N N . TYR A 1 753 ? 3.660 52.463 -33.573 1.00 87.69 753 TYR A N 1
ATOM 5930 C CA . TYR A 1 753 ? 2.244 52.780 -33.712 1.00 87.69 753 TYR A CA 1
ATOM 5931 C C . TYR A 1 753 ? 1.688 53.468 -32.481 1.00 87.69 753 TYR A C 1
ATOM 5933 O O . TYR A 1 753 ? 2.206 53.347 -31.368 1.00 87.69 753 TYR A O 1
ATOM 5941 N N . ARG A 1 754 ? 0.573 54.160 -32.682 1.00 87.88 754 ARG A N 1
ATOM 5942 C CA . ARG A 1 754 ? -0.332 54.536 -31.604 1.00 87.88 754 ARG A CA 1
ATOM 5943 C C . ARG A 1 754 ? -1.712 53.978 -31.901 1.00 87.88 754 ARG A C 1
ATOM 5945 O O . ARG A 1 754 ? -2.147 54.031 -33.046 1.00 87.88 754 ARG A O 1
ATOM 5952 N N . LEU A 1 755 ? -2.382 53.496 -30.867 1.00 88.62 755 LEU A N 1
ATOM 5953 C CA . LEU A 1 755 ? -3.778 53.103 -30.956 1.00 88.62 755 LEU A CA 1
ATOM 5954 C C . LEU A 1 755 ? -4.660 54.357 -31.047 1.00 88.62 755 LEU A C 1
ATOM 5956 O O . LEU A 1 755 ? -4.485 55.291 -30.257 1.00 88.62 755 LEU A O 1
ATOM 5960 N N . ASP A 1 756 ? -5.566 54.405 -32.022 1.00 84.25 756 ASP A N 1
ATOM 5961 C CA . ASP A 1 756 ? -6.619 55.421 -32.078 1.00 84.25 756 ASP A CA 1
ATOM 5962 C C . ASP A 1 756 ? -7.890 54.978 -31.335 1.00 84.25 756 ASP A C 1
ATOM 5964 O O . ASP A 1 756 ? -8.023 53.829 -30.923 1.00 84.25 756 ASP A O 1
ATOM 5968 N N . SER A 1 757 ? -8.844 55.896 -31.162 1.00 80.38 757 SER A N 1
ATOM 5969 C CA . SER A 1 757 ? -10.097 55.633 -30.436 1.00 80.38 757 SER A CA 1
ATOM 5970 C C . SER A 1 757 ? -11.074 54.711 -31.182 1.00 80.38 757 SER A C 1
ATOM 5972 O O . SER A 1 757 ? -12.194 54.505 -30.726 1.00 80.38 757 SER A O 1
ATOM 5974 N N . LEU A 1 758 ? -10.716 54.250 -32.383 1.00 80.38 758 LEU A N 1
ATOM 5975 C CA . LEU A 1 758 ? -11.486 53.298 -33.183 1.00 80.38 758 LEU A CA 1
ATOM 5976 C C . LEU A 1 758 ? -10.805 51.922 -33.220 1.00 80.38 758 LEU A C 1
ATOM 5978 O O . LEU A 1 758 ? -11.243 51.055 -33.973 1.00 80.38 758 LEU A O 1
ATOM 5982 N N . GLY A 1 759 ? -9.748 51.722 -32.426 1.00 82.75 759 GLY A N 1
ATOM 5983 C CA . GLY A 1 759 ? -9.018 50.463 -32.336 1.00 82.75 759 GLY A CA 1
ATOM 5984 C C . GLY A 1 759 ? -8.037 50.206 -33.476 1.00 82.75 759 GLY A C 1
ATOM 5985 O O . GLY A 1 759 ? -7.572 49.081 -33.622 1.00 82.75 759 GLY A O 1
ATOM 5986 N N . ASN A 1 760 ? -7.690 51.221 -34.273 1.00 85.38 760 ASN A N 1
ATOM 5987 C CA . ASN A 1 760 ? -6.734 51.072 -35.368 1.00 85.38 760 ASN A CA 1
ATOM 5988 C C . ASN A 1 760 ? -5.328 51.499 -34.942 1.00 85.38 760 ASN A C 1
ATOM 5990 O O . ASN A 1 760 ? -5.135 52.492 -34.232 1.00 85.38 760 ASN A O 1
ATOM 5994 N N . LEU A 1 761 ? -4.323 50.782 -35.446 1.00 87.00 761 LEU A N 1
ATOM 5995 C CA . LEU A 1 761 ? -2.925 51.161 -35.291 1.00 87.00 761 LEU A CA 1
ATOM 5996 C C . LEU A 1 761 ? -2.541 52.234 -36.311 1.00 87.00 761 LEU A C 1
ATOM 5998 O O . LEU A 1 761 ? -2.429 51.978 -37.509 1.00 87.00 761 LEU A O 1
ATOM 6002 N N . VAL A 1 762 ? -2.289 53.445 -35.816 1.00 84.69 762 VAL A N 1
ATOM 6003 C CA . VAL A 1 762 ? -1.820 54.576 -36.619 1.00 84.69 762 VAL A CA 1
ATOM 6004 C C . VAL A 1 762 ? -0.298 54.624 -36.582 1.00 84.69 762 VAL A C 1
ATOM 6006 O O . VAL A 1 762 ? 0.306 54.808 -35.519 1.00 84.69 762 VAL A O 1
ATOM 6009 N N . LEU A 1 763 ? 0.331 54.485 -37.750 1.00 84.50 763 LEU A N 1
ATOM 6010 C CA . LEU A 1 763 ? 1.788 54.478 -37.884 1.00 84.50 763 LEU A CA 1
ATOM 6011 C C . LEU A 1 763 ? 2.388 55.848 -37.505 1.00 84.50 763 LEU A C 1
ATOM 6013 O O . LEU A 1 763 ? 2.087 56.881 -38.101 1.00 84.50 763 LEU A O 1
ATOM 6017 N N . LEU A 1 764 ? 3.276 55.858 -36.510 1.00 81.81 764 LEU A N 1
ATOM 6018 C CA . LEU A 1 764 ? 4.067 57.025 -36.091 1.00 81.81 764 LEU A CA 1
ATOM 6019 C C . LEU A 1 764 ? 5.355 57.175 -36.912 1.00 81.81 764 LEU A C 1
ATOM 6021 O O . LEU A 1 764 ? 5.922 58.269 -37.007 1.00 81.81 764 LEU A O 1
ATOM 6025 N N . GLY A 1 765 ? 5.820 56.069 -37.483 1.00 81.62 765 GLY A N 1
ATOM 6026 C CA . GLY A 1 765 ? 6.978 55.982 -38.357 1.00 81.62 765 GLY A CA 1
ATOM 6027 C C . GLY A 1 765 ? 7.582 54.588 -38.300 1.00 81.62 765 GLY A C 1
ATOM 6028 O O . GLY A 1 765 ? 7.480 53.900 -37.284 1.00 81.62 765 GLY A O 1
ATOM 6029 N N . GLY A 1 766 ? 8.219 54.185 -39.391 1.00 85.94 766 GLY A N 1
ATOM 6030 C CA . GLY A 1 766 ? 8.825 52.871 -39.487 1.00 85.94 766 GLY A CA 1
ATOM 6031 C C . GLY A 1 766 ? 10.139 52.878 -40.241 1.00 85.94 766 GLY A C 1
ATOM 6032 O O . GLY A 1 766 ? 10.392 53.748 -41.075 1.00 85.94 766 GLY A O 1
ATOM 6033 N N . ILE A 1 767 ? 10.991 51.912 -39.924 1.00 87.19 767 ILE A N 1
ATOM 6034 C CA . ILE A 1 767 ? 12.271 51.707 -40.591 1.00 87.19 767 ILE A CA 1
ATOM 6035 C C . ILE A 1 767 ? 12.278 50.299 -41.145 1.00 87.19 767 ILE A C 1
ATOM 6037 O O . ILE A 1 767 ? 12.050 49.349 -40.404 1.00 87.19 767 ILE A O 1
ATOM 6041 N N . GLN A 1 768 ? 12.590 50.176 -42.428 1.00 87.62 768 GLN A N 1
ATOM 6042 C CA . GLN A 1 768 ? 12.799 48.896 -43.081 1.00 87.62 768 GLN A CA 1
ATOM 6043 C C . GLN A 1 768 ? 14.214 48.831 -43.648 1.00 87.62 768 GLN A C 1
ATOM 6045 O O . GLN A 1 768 ? 14.756 49.816 -44.156 1.00 87.62 768 GLN A O 1
ATOM 6050 N N . SER A 1 769 ? 14.831 47.664 -43.515 1.00 85.38 769 SER A N 1
ATOM 6051 C CA . SER A 1 769 ? 16.179 47.387 -43.985 1.00 85.38 769 SER A CA 1
ATOM 6052 C C . SER A 1 769 ? 16.170 46.106 -44.802 1.00 85.38 769 SER A C 1
ATOM 6054 O O . SER A 1 769 ? 16.025 45.022 -44.236 1.00 85.38 769 SER A O 1
ATOM 6056 N N . ASP A 1 770 ? 16.402 46.237 -46.105 1.00 83.25 770 ASP A N 1
ATOM 6057 C CA . ASP A 1 770 ? 16.540 45.109 -47.023 1.00 83.25 770 ASP A CA 1
ATOM 6058 C C . ASP A 1 770 ? 18.021 44.800 -47.234 1.00 83.25 770 ASP A C 1
ATOM 6060 O O . ASP A 1 770 ? 18.789 45.635 -47.723 1.00 83.25 770 ASP A O 1
ATOM 6064 N N . ILE A 1 771 ? 18.437 43.592 -46.866 1.00 80.75 771 ILE A N 1
ATOM 6065 C CA . ILE A 1 771 ? 19.818 43.125 -46.956 1.00 80.75 771 ILE A CA 1
ATOM 6066 C C . ILE A 1 771 ? 19.885 42.042 -48.031 1.00 80.75 771 ILE A C 1
ATOM 6068 O O . ILE A 1 771 ? 19.458 40.909 -47.813 1.00 80.75 771 ILE A O 1
ATOM 6072 N N . GLY A 1 772 ? 20.440 42.376 -49.198 1.00 70.00 772 GLY A N 1
ATOM 6073 C CA . GLY A 1 772 ? 20.629 41.400 -50.279 1.00 70.00 772 GLY A CA 1
ATOM 6074 C C . GLY A 1 772 ? 21.788 40.429 -50.013 1.00 70.00 772 GLY A C 1
ATOM 6075 O O . GLY A 1 772 ? 22.700 40.742 -49.244 1.00 70.00 772 GLY A O 1
ATOM 6076 N N . SER A 1 773 ? 21.822 39.293 -50.722 1.00 63.12 773 SER A N 1
ATOM 6077 C CA . SER A 1 773 ? 22.860 38.239 -50.635 1.00 63.12 773 SER A CA 1
ATOM 6078 C C . SER A 1 773 ? 24.312 38.733 -50.694 1.00 63.12 773 SER A C 1
ATOM 6080 O O . SER A 1 773 ? 25.223 38.084 -50.183 1.00 63.12 773 SER A O 1
ATOM 6082 N N . ASN A 1 774 ? 24.545 39.888 -51.322 1.00 63.69 774 ASN A N 1
ATOM 6083 C CA . ASN A 1 774 ? 25.868 40.488 -51.502 1.00 63.69 774 ASN A CA 1
ATOM 6084 C C . ASN A 1 774 ? 26.261 41.441 -50.352 1.00 63.69 774 ASN A C 1
ATOM 6086 O O . ASN A 1 774 ? 27.281 42.122 -50.445 1.00 63.69 774 ASN A O 1
ATOM 6090 N N . GLY A 1 775 ? 25.445 41.528 -49.293 1.00 61.78 775 GLY A N 1
ATOM 6091 C CA . GLY A 1 775 ? 25.662 42.389 -48.126 1.00 61.78 775 GLY A CA 1
ATOM 6092 C C . GLY A 1 775 ? 25.358 43.871 -48.363 1.00 61.78 775 GLY A C 1
ATOM 6093 O O . GLY A 1 775 ? 25.799 44.713 -47.587 1.00 61.78 775 GLY A O 1
ATOM 6094 N N . THR A 1 776 ? 24.653 44.208 -49.448 1.00 69.50 776 THR A N 1
ATOM 6095 C CA . THR A 1 776 ? 24.206 45.584 -49.720 1.00 69.50 776 THR A CA 1
ATOM 6096 C C . THR A 1 776 ? 22.901 45.836 -48.969 1.00 69.50 776 THR A C 1
ATOM 6098 O O . THR A 1 776 ? 21.942 45.094 -49.177 1.00 69.50 776 THR A O 1
ATOM 6101 N N . THR A 1 777 ? 22.884 46.854 -48.106 1.00 75.88 777 THR A N 1
ATOM 6102 C CA . THR A 1 777 ? 21.720 47.225 -47.290 1.00 75.88 777 THR A CA 1
ATOM 6103 C C . THR A 1 777 ? 21.020 48.432 -47.895 1.00 75.88 777 THR A C 1
ATOM 6105 O O . THR A 1 777 ? 21.622 49.500 -48.008 1.00 75.88 777 THR A O 1
ATOM 6108 N N . ASN A 1 778 ? 19.751 48.274 -48.257 1.00 82.12 778 ASN A N 1
ATOM 6109 C CA . ASN A 1 778 ? 18.885 49.381 -48.640 1.00 82.12 778 ASN A CA 1
ATOM 6110 C C . ASN A 1 778 ? 18.024 49.765 -47.437 1.00 82.12 778 ASN A C 1
ATOM 6112 O O . ASN A 1 778 ? 17.272 48.941 -46.921 1.00 82.12 778 ASN A O 1
ATOM 6116 N N . LEU A 1 779 ? 18.155 51.013 -46.992 1.00 84.50 779 LEU A N 1
ATOM 6117 C CA . LEU A 1 779 ? 17.361 51.562 -45.901 1.00 84.50 779 LEU A CA 1
ATOM 6118 C C . LEU A 1 779 ? 16.176 52.341 -46.459 1.00 84.50 779 LEU A C 1
ATOM 6120 O O . LEU A 1 779 ? 16.308 53.142 -47.390 1.00 84.50 779 LEU A O 1
ATOM 6124 N N . GLN A 1 780 ? 15.013 52.103 -45.872 1.00 86.12 780 GLN A N 1
ATOM 6125 C CA . GLN A 1 780 ? 13.772 52.755 -46.240 1.00 86.12 780 GLN A CA 1
ATOM 6126 C C . GLN A 1 780 ? 13.062 53.254 -44.988 1.00 86.12 780 GLN A C 1
ATOM 6128 O O . GLN A 1 780 ? 13.113 52.634 -43.924 1.00 86.12 780 GLN A O 1
ATOM 6133 N N . ILE A 1 781 ? 12.402 54.397 -45.130 1.00 84.56 781 ILE A N 1
ATOM 6134 C CA . ILE A 1 781 ? 11.502 54.936 -44.119 1.00 84.56 781 ILE A CA 1
ATOM 6135 C C . ILE A 1 781 ? 10.073 54.686 -44.591 1.00 84.56 781 ILE A C 1
ATOM 6137 O O . ILE A 1 781 ? 9.727 55.015 -45.728 1.00 84.56 781 ILE A O 1
ATOM 6141 N N . ALA A 1 782 ? 9.272 54.113 -43.698 1.00 78.75 782 ALA A N 1
ATOM 6142 C CA . ALA A 1 782 ? 7.844 53.917 -43.867 1.00 78.75 782 ALA A CA 1
ATOM 6143 C C . ALA A 1 782 ? 7.088 55.123 -43.291 1.00 78.75 782 ALA A C 1
ATOM 6145 O O . ALA A 1 782 ? 7.176 55.415 -42.092 1.00 78.75 782 ALA A O 1
ATOM 6146 N N . GLU A 1 783 ? 6.346 55.821 -44.151 1.00 69.31 783 GLU A N 1
ATOM 6147 C CA . GLU A 1 783 ? 5.454 56.930 -43.797 1.00 69.31 783 GLU A CA 1
ATOM 6148 C C . GLU A 1 783 ? 4.066 56.650 -44.405 1.00 69.31 783 GLU A C 1
ATOM 6150 O O . GLU A 1 783 ? 3.955 56.330 -45.584 1.00 69.31 783 GLU A O 1
ATOM 6155 N N . GLY A 1 784 ? 2.990 56.719 -43.618 1.00 63.25 784 GLY A N 1
ATOM 6156 C CA . GLY A 1 784 ? 1.650 56.353 -44.093 1.00 63.25 784 GLY A CA 1
ATOM 6157 C C . GLY A 1 784 ? 0.658 56.117 -42.959 1.00 63.25 784 GLY A C 1
ATOM 6158 O O . GLY A 1 784 ? 0.939 56.466 -41.815 1.00 63.25 784 GLY A O 1
ATOM 6159 N N . LEU A 1 785 ? -0.511 55.556 -43.280 1.00 53.78 785 LEU A N 1
ATOM 6160 C CA . LEU A 1 785 ? -1.589 55.347 -42.302 1.00 53.78 785 LEU A CA 1
ATOM 6161 C C . LEU A 1 785 ? -1.400 54.057 -41.474 1.00 53.78 785 LEU A C 1
ATOM 6163 O O . LEU A 1 785 ? -1.737 54.059 -40.294 1.00 53.78 785 LEU A O 1
ATOM 6167 N N . SER A 1 786 ? -0.822 53.001 -42.062 1.00 61.31 786 SER A N 1
ATOM 6168 C CA . SER A 1 786 ? -0.639 51.661 -41.465 1.00 61.31 786 SER A CA 1
ATOM 6169 C C . SER A 1 786 ? 0.511 50.900 -42.151 1.00 61.31 786 SER A C 1
ATOM 6171 O O . SER A 1 786 ? 0.887 51.282 -43.258 1.00 61.31 786 SER A O 1
ATOM 6173 N N . ALA A 1 787 ? 1.034 49.810 -41.566 1.00 58.91 787 ALA A N 1
ATOM 6174 C CA . ALA A 1 787 ? 2.070 48.959 -42.191 1.00 58.91 787 ALA A CA 1
ATOM 6175 C C . ALA A 1 787 ? 1.689 48.474 -43.601 1.00 58.91 787 ALA A C 1
ATOM 6177 O O . ALA A 1 787 ? 2.482 48.570 -44.533 1.00 58.91 787 ALA A O 1
ATOM 6178 N N . GLU A 1 788 ? 0.443 48.040 -43.784 1.00 59.03 788 GLU A N 1
ATOM 6179 C CA . GLU A 1 788 ? -0.060 47.517 -45.064 1.00 59.03 788 GLU A CA 1
ATOM 6180 C C . GLU A 1 788 ? -0.296 48.600 -46.134 1.00 59.03 788 GLU A C 1
ATOM 6182 O O . GLU A 1 788 ? -0.463 48.289 -47.310 1.00 59.03 788 GLU A O 1
ATOM 6187 N N . ASN A 1 789 ? -0.305 49.880 -45.739 1.00 61.59 789 ASN A N 1
ATOM 6188 C CA . ASN A 1 789 ? -0.566 51.036 -46.605 1.00 61.59 789 ASN A CA 1
ATOM 6189 C C . ASN A 1 789 ? 0.459 52.152 -46.338 1.00 61.59 789 ASN A C 1
ATOM 6191 O O . ASN A 1 789 ? 0.104 53.336 -46.267 1.00 61.59 789 ASN A O 1
ATOM 6195 N N . CYS A 1 790 ? 1.721 51.772 -46.122 1.00 67.06 790 CYS A N 1
ATOM 6196 C CA . CYS A 1 790 ? 2.815 52.715 -45.935 1.00 67.06 790 CYS A CA 1
ATOM 6197 C C . CYS A 1 790 ? 3.562 52.955 -47.251 1.00 67.06 790 CYS A C 1
ATOM 6199 O O . CYS A 1 790 ? 3.841 52.031 -48.016 1.00 67.06 790 CYS A O 1
ATOM 6201 N N . ASP A 1 791 ? 3.899 54.215 -47.515 1.00 76.12 791 ASP A N 1
ATOM 6202 C CA . ASP A 1 791 ? 4.786 54.563 -48.613 1.00 76.12 791 ASP A CA 1
ATOM 6203 C C . ASP A 1 791 ? 6.229 54.357 -48.138 1.00 76.12 791 ASP A C 1
ATOM 6205 O O . ASP A 1 791 ? 6.735 55.075 -47.269 1.00 76.12 791 ASP A O 1
ATOM 6209 N N . LEU A 1 792 ? 6.901 53.358 -48.713 1.00 80.50 792 LEU A N 1
ATOM 6210 C CA . LEU A 1 792 ? 8.319 53.106 -48.473 1.00 80.50 792 LEU A CA 1
ATOM 6211 C C . LEU A 1 792 ? 9.156 54.001 -49.382 1.00 80.50 792 LEU A C 1
ATOM 6213 O O . LEU A 1 792 ? 9.235 53.789 -50.597 1.00 80.50 792 LEU A O 1
ATOM 6217 N N . ARG A 1 793 ? 9.834 54.989 -48.793 1.00 86.75 793 ARG A N 1
ATOM 6218 C CA . ARG A 1 793 ? 10.819 55.803 -49.516 1.00 86.75 793 ARG A CA 1
ATOM 6219 C C . ARG A 1 793 ? 12.242 55.414 -49.118 1.00 86.75 793 ARG A C 1
ATOM 6221 O O . ARG A 1 793 ? 12.494 55.181 -47.936 1.00 86.75 793 ARG A O 1
ATOM 6228 N N . PRO A 1 794 ? 13.198 55.393 -50.062 1.00 85.69 794 PRO A N 1
ATOM 6229 C CA . PRO A 1 794 ? 14.612 55.281 -49.725 1.00 85.69 794 PRO A CA 1
ATOM 6230 C C . PRO A 1 794 ? 15.039 56.391 -48.757 1.00 85.69 794 PRO A C 1
ATOM 6232 O O . PRO A 1 794 ? 14.620 57.542 -48.914 1.00 85.69 794 PRO A O 1
ATOM 6235 N N . ALA A 1 795 ? 15.876 56.042 -47.785 1.00 81.81 795 ALA A N 1
ATOM 6236 C CA . ALA A 1 795 ? 16.423 56.963 -46.796 1.00 81.81 795 ALA A CA 1
ATOM 6237 C C . ALA A 1 795 ? 17.907 56.668 -46.559 1.00 81.81 795 ALA A C 1
ATOM 6239 O O . ALA A 1 795 ? 18.353 55.528 -46.702 1.00 81.81 795 ALA A O 1
ATOM 6240 N N . ASP A 1 796 ? 18.680 57.690 -46.202 1.00 83.50 796 ASP A N 1
ATOM 6241 C CA . ASP A 1 796 ? 20.066 57.486 -45.777 1.00 83.50 796 ASP A CA 1
ATOM 6242 C C . ASP A 1 796 ? 20.173 57.150 -44.274 1.00 83.50 796 ASP A C 1
ATOM 6244 O O . ASP A 1 796 ? 19.215 57.269 -43.507 1.00 83.50 796 ASP A O 1
ATOM 6248 N N . GLU A 1 797 ? 21.353 56.695 -43.836 1.00 79.19 797 GLU A N 1
ATOM 6249 C CA . GLU A 1 797 ? 21.594 56.332 -42.429 1.00 79.19 797 GLU A CA 1
ATOM 6250 C C . GLU A 1 797 ? 21.335 57.496 -41.459 1.00 79.19 797 GLU A C 1
ATOM 6252 O O . GLU A 1 797 ? 20.890 57.263 -40.336 1.00 79.19 797 GLU A O 1
ATOM 6257 N N . ALA A 1 798 ? 21.569 58.748 -41.873 1.00 77.38 798 ALA A N 1
ATOM 6258 C CA . ALA A 1 798 ? 21.370 59.908 -41.010 1.00 77.38 798 ALA A CA 1
ATOM 6259 C C . ALA A 1 798 ? 19.877 60.223 -40.822 1.00 77.38 798 ALA A C 1
ATOM 6261 O O . ALA A 1 798 ? 19.459 60.563 -39.713 1.00 77.38 798 ALA A O 1
ATOM 6262 N N . GLU A 1 799 ? 19.068 60.081 -41.875 1.00 76.06 799 GLU A N 1
ATOM 6263 C CA . GLU A 1 799 ? 17.607 60.170 -41.797 1.00 76.06 799 GLU A CA 1
ATOM 6264 C C . GLU A 1 799 ? 17.016 59.052 -40.925 1.00 76.06 799 GLU A C 1
ATOM 6266 O O . GLU A 1 799 ? 16.146 59.323 -40.093 1.00 76.06 799 GLU A O 1
ATOM 6271 N N . VAL A 1 800 ? 17.514 57.818 -41.060 1.00 78.50 800 VAL A N 1
ATOM 6272 C CA . VAL A 1 800 ? 17.085 56.673 -40.238 1.00 78.50 800 VAL A CA 1
ATOM 6273 C C . VAL A 1 800 ? 17.460 56.863 -38.769 1.00 78.50 800 VAL A C 1
ATOM 6275 O O . VAL A 1 800 ? 16.621 56.648 -37.896 1.00 78.50 800 VAL A O 1
ATOM 6278 N N . ASP A 1 801 ? 18.677 57.312 -38.467 1.00 78.00 801 ASP A N 1
ATOM 6279 C CA . ASP A 1 801 ? 19.105 57.565 -37.088 1.00 78.00 801 ASP A CA 1
ATOM 6280 C C . ASP A 1 801 ? 18.337 58.730 -36.448 1.00 78.00 801 ASP A C 1
ATOM 6282 O O . ASP A 1 801 ? 17.972 58.658 -35.270 1.00 78.00 801 ASP A O 1
ATOM 6286 N N . ALA A 1 802 ? 18.035 59.783 -37.215 1.00 75.19 802 ALA A N 1
ATOM 6287 C CA . ALA A 1 802 ? 17.183 60.877 -36.756 1.00 75.19 802 ALA A CA 1
ATOM 6288 C C . ALA A 1 802 ? 15.751 60.398 -36.475 1.00 75.19 802 ALA A C 1
ATOM 6290 O O . ALA A 1 802 ? 15.152 60.800 -35.472 1.00 75.19 802 ALA A O 1
ATOM 6291 N N . LEU A 1 803 ? 15.214 59.509 -37.319 1.00 76.38 803 LEU A N 1
ATOM 6292 C CA . LEU A 1 803 ? 13.918 58.883 -37.092 1.00 76.38 803 LEU A CA 1
ATOM 6293 C C . LEU A 1 803 ? 13.952 58.009 -35.833 1.00 76.38 803 LEU A C 1
ATOM 6295 O O . LEU A 1 803 ? 13.128 58.237 -34.951 1.00 76.38 803 LEU A O 1
ATOM 6299 N N . ARG A 1 804 ? 14.942 57.114 -35.677 1.00 75.12 804 ARG A N 1
ATOM 6300 C CA . ARG A 1 804 ? 15.129 56.293 -34.465 1.00 75.12 804 ARG A CA 1
ATOM 6301 C C . ARG A 1 804 ? 15.221 57.144 -33.211 1.00 75.12 804 ARG A C 1
ATOM 6303 O O . ARG A 1 804 ? 14.552 56.843 -32.238 1.00 75.12 804 ARG A O 1
ATOM 6310 N N . GLN A 1 805 ? 15.994 58.227 -33.205 1.00 76.69 805 GLN A N 1
ATOM 6311 C CA . GLN A 1 805 ? 16.067 59.103 -32.029 1.00 76.69 805 GLN A CA 1
ATOM 6312 C C . GLN A 1 805 ? 14.735 59.790 -31.707 1.00 76.69 805 GLN A C 1
ATOM 6314 O O . GLN A 1 805 ? 14.475 60.093 -30.545 1.00 76.69 805 GLN A O 1
ATOM 6319 N N . ARG A 1 806 ? 13.897 60.039 -32.718 1.00 73.06 806 ARG A N 1
ATOM 6320 C CA . ARG A 1 806 ? 12.581 60.662 -32.549 1.00 73.06 806 ARG A CA 1
ATOM 6321 C C . ARG A 1 806 ? 11.512 59.679 -32.067 1.00 73.06 806 ARG A C 1
ATOM 6323 O O . ARG A 1 806 ? 10.655 60.092 -31.293 1.00 73.06 806 ARG A O 1
ATOM 6330 N N . ILE A 1 807 ? 11.520 58.437 -32.560 1.00 68.06 807 ILE A N 1
ATOM 6331 C CA . ILE A 1 807 ? 10.424 57.471 -32.348 1.00 68.06 807 ILE A CA 1
ATOM 6332 C C . ILE A 1 807 ? 10.776 56.309 -31.421 1.00 68.06 807 ILE A C 1
ATOM 6334 O O . ILE A 1 807 ? 9.855 55.675 -30.920 1.00 68.06 807 ILE A O 1
ATOM 6338 N N . ARG A 1 808 ? 12.064 56.037 -31.166 1.00 64.81 808 ARG A N 1
ATOM 6339 C CA . ARG A 1 808 ? 12.488 54.949 -30.281 1.00 64.81 808 ARG A CA 1
ATOM 6340 C C . ARG A 1 808 ? 12.077 55.246 -28.858 1.00 64.81 808 ARG A C 1
ATOM 6342 O O . ARG A 1 808 ? 12.366 56.315 -28.318 1.00 64.81 808 ARG A O 1
ATOM 6349 N N . GLN A 1 809 ? 11.476 54.248 -28.238 1.00 69.94 809 GLN A N 1
ATOM 6350 C CA . GLN A 1 809 ? 10.986 54.360 -26.885 1.00 69.94 809 GLN A CA 1
ATOM 6351 C C . GLN A 1 809 ? 11.364 53.155 -26.051 1.00 69.94 809 GLN A C 1
ATOM 6353 O O . GLN A 1 809 ? 11.571 52.054 -26.557 1.00 69.94 809 GLN A O 1
ATOM 6358 N N . GLU A 1 810 ? 11.503 53.398 -24.755 1.00 76.19 810 GLU A N 1
ATOM 6359 C CA . GLU A 1 810 ? 11.793 52.344 -23.799 1.00 76.19 810 GLU A CA 1
ATOM 6360 C C . GLU A 1 810 ? 10.582 51.421 -23.689 1.00 76.19 810 GLU A C 1
ATOM 6362 O O . GLU A 1 810 ? 9.440 51.883 -23.613 1.00 76.19 810 GLU A O 1
ATOM 6367 N N . ALA A 1 811 ? 10.837 50.115 -23.702 1.00 76.62 811 ALA A N 1
ATOM 6368 C CA . ALA A 1 811 ? 9.796 49.128 -23.493 1.00 76.62 811 ALA A CA 1
ATOM 6369 C C . ALA A 1 811 ? 9.287 49.194 -22.047 1.00 76.62 811 ALA A C 1
ATOM 6371 O O . ALA A 1 811 ? 10.069 49.365 -21.107 1.00 76.62 811 ALA A O 1
ATOM 6372 N N . ALA A 1 812 ? 7.976 49.070 -21.876 1.00 76.00 812 ALA A N 1
ATOM 6373 C CA . ALA A 1 812 ? 7.337 49.051 -20.573 1.00 76.00 812 ALA A CA 1
ATOM 6374 C C . ALA A 1 812 ? 7.662 47.745 -19.830 1.00 76.00 812 ALA A C 1
ATOM 6376 O O . ALA A 1 812 ? 7.939 46.715 -20.433 1.00 76.00 812 ALA A O 1
ATOM 6377 N N . SER A 1 813 ? 7.621 47.776 -18.502 1.00 76.81 813 SER A N 1
ATOM 6378 C CA . SER A 1 813 ? 7.655 46.566 -17.678 1.00 76.81 813 SER A CA 1
ATOM 6379 C C . SER A 1 813 ? 6.383 46.557 -16.849 1.00 76.81 813 SER A C 1
ATOM 6381 O O . SER A 1 813 ? 6.205 47.444 -16.015 1.00 76.81 813 SER A O 1
ATOM 6383 N N . VAL A 1 814 ? 5.505 45.587 -17.098 1.00 70.50 814 VAL A N 1
ATOM 6384 C CA . VAL A 1 814 ? 4.187 45.488 -16.457 1.00 70.50 814 VAL A CA 1
ATOM 6385 C C . VAL A 1 814 ? 4.015 44.080 -15.891 1.00 70.50 814 VAL A C 1
ATOM 6387 O O . VAL A 1 814 ? 4.364 43.095 -16.541 1.00 70.50 814 VAL A O 1
ATOM 6390 N N . GLU A 1 815 ? 3.537 43.995 -14.652 1.00 75.94 815 GLU A N 1
ATOM 6391 C CA . GLU A 1 815 ? 3.206 42.730 -13.992 1.00 75.94 815 GLU A CA 1
ATOM 6392 C C . GLU A 1 815 ? 1.821 42.265 -14.453 1.00 75.94 815 GLU A C 1
ATOM 6394 O O . GLU A 1 815 ? 0.892 43.075 -14.515 1.00 75.94 815 GLU A O 1
ATOM 6399 N N . LEU A 1 816 ? 1.697 40.984 -14.805 1.00 81.25 816 LEU A N 1
ATOM 6400 C CA . LEU A 1 816 ? 0.449 40.416 -15.305 1.00 81.25 816 LEU A CA 1
ATOM 6401 C C . LEU A 1 816 ? -0.315 39.698 -14.199 1.00 81.25 816 LEU A C 1
ATOM 6403 O O . LEU A 1 816 ? 0.270 39.092 -13.304 1.00 81.25 816 LEU A O 1
ATOM 6407 N N . THR A 1 817 ? -1.641 39.734 -14.299 1.00 84.75 817 THR A N 1
ATOM 6408 C CA . THR A 1 817 ? -2.508 38.873 -13.495 1.00 84.75 817 THR A CA 1
ATOM 6409 C C . THR A 1 817 ? -2.519 37.476 -14.121 1.00 84.75 817 THR A C 1
ATOM 6411 O O . THR A 1 817 ? -2.747 37.388 -15.329 1.00 84.75 817 THR A O 1
ATOM 6414 N N . PRO A 1 818 ? -2.286 36.394 -13.354 1.00 79.25 818 PRO A N 1
ATOM 6415 C CA . PRO A 1 818 ? -2.294 35.035 -13.891 1.00 79.25 818 PRO A CA 1
ATOM 6416 C C . PRO A 1 818 ? -3.626 34.680 -14.548 1.00 79.25 818 PRO A C 1
ATOM 6418 O O . PRO A 1 818 ? -4.702 34.954 -14.000 1.00 79.25 818 PRO A O 1
ATOM 6421 N N . LEU A 1 819 ? -3.555 34.033 -15.711 1.00 72.81 819 LEU A N 1
ATOM 6422 C CA . LEU A 1 819 ? -4.741 33.651 -16.475 1.00 72.81 819 LEU A CA 1
ATOM 6423 C C . LEU A 1 819 ? -5.530 32.509 -15.799 1.00 72.81 819 LEU A C 1
ATOM 6425 O O . LEU A 1 819 ? -6.729 32.363 -16.035 1.00 72.81 819 LEU A O 1
ATOM 6429 N N . SER A 1 820 ? -4.902 31.780 -14.866 1.00 65.81 820 SER A N 1
ATOM 6430 C CA . SER A 1 820 ? -5.526 30.744 -14.025 1.00 65.81 820 SER A CA 1
ATOM 6431 C C . SER A 1 820 ? -6.704 31.237 -13.185 1.00 65.81 820 SER A C 1
ATOM 6433 O O . SER A 1 820 ? -7.566 30.450 -12.798 1.00 65.81 820 SER A O 1
ATOM 6435 N N . THR A 1 821 ? -6.822 32.551 -12.988 1.00 61.97 821 THR A N 1
ATOM 6436 C CA . THR A 1 821 ? -7.976 33.172 -12.327 1.00 61.97 821 THR A CA 1
ATOM 6437 C C . THR A 1 821 ? -9.302 33.006 -13.091 1.00 61.97 821 THR A C 1
ATOM 6439 O O . THR A 1 821 ? -10.352 33.010 -12.451 1.00 61.97 821 THR A O 1
ATOM 6442 N N . TYR A 1 822 ? -9.278 32.779 -14.414 1.00 53.12 822 TYR A N 1
ATOM 6443 C CA . TYR A 1 822 ? -10.476 32.598 -15.263 1.00 53.12 822 TYR A CA 1
ATOM 6444 C C . TYR A 1 822 ? -10.762 31.135 -15.633 1.00 53.12 822 TYR A C 1
ATOM 6446 O O . TYR A 1 822 ? -11.704 30.858 -16.371 1.00 53.12 822 TYR A O 1
ATOM 6454 N N . ALA A 1 823 ? -10.030 30.173 -15.065 1.00 46.56 823 ALA A N 1
ATOM 6455 C CA . ALA A 1 823 ? -10.249 28.739 -15.293 1.00 46.56 823 ALA A CA 1
ATOM 6456 C C . ALA A 1 823 ? -11.567 28.193 -14.686 1.00 46.56 823 ALA A C 1
ATOM 6458 O O . ALA A 1 823 ? -11.833 26.997 -14.736 1.00 46.56 823 ALA A O 1
ATOM 6459 N N . THR A 1 824 ? -12.402 29.053 -14.090 1.00 38.50 824 THR A N 1
ATOM 6460 C CA . THR A 1 824 ? -13.570 28.680 -13.275 1.00 38.50 824 THR A CA 1
ATOM 6461 C C . THR A 1 824 ? -14.934 28.787 -13.981 1.00 38.50 824 THR A C 1
ATOM 6463 O O . THR A 1 824 ? -15.945 28.608 -13.304 1.00 38.50 824 THR A O 1
ATOM 6466 N N . GLN A 1 825 ? -15.026 29.047 -15.300 1.00 33.75 825 GLN A N 1
ATOM 6467 C CA . GLN A 1 825 ? -16.328 29.329 -15.955 1.00 33.75 825 GLN A CA 1
ATOM 6468 C C . GLN A 1 825 ? -16.647 28.693 -17.341 1.00 33.75 825 GLN A C 1
ATOM 6470 O O . GLN A 1 825 ? -17.441 29.277 -18.074 1.00 33.75 825 GLN A O 1
ATOM 6475 N N . ILE A 1 826 ? -16.168 27.493 -17.722 1.00 27.98 826 ILE A N 1
ATOM 6476 C CA . ILE A 1 826 ? -16.733 26.762 -18.898 1.00 27.98 826 ILE A CA 1
ATOM 6477 C C . ILE A 1 826 ? -16.907 25.244 -18.644 1.00 27.98 826 ILE A C 1
ATOM 6479 O O . ILE A 1 826 ? -15.934 24.523 -18.458 1.00 27.98 826 ILE A O 1
ATOM 6483 N N . GLU A 1 827 ? -18.158 24.761 -18.720 1.00 26.66 827 GLU A N 1
ATOM 6484 C CA . GLU A 1 827 ? -18.572 23.494 -19.381 1.00 26.66 827 GLU A CA 1
ATOM 6485 C C . GLU A 1 827 ? -19.045 23.853 -20.820 1.00 26.66 827 GLU A C 1
ATOM 6487 O O . GLU A 1 827 ? -19.396 25.024 -21.000 1.00 26.66 827 GLU A O 1
ATOM 6492 N N . PRO A 1 828 ? -19.223 22.960 -21.831 1.00 30.45 828 PRO A N 1
ATOM 6493 C CA . PRO A 1 828 ? -18.946 21.521 -21.954 1.00 30.45 828 PRO A CA 1
ATOM 6494 C C . PRO A 1 828 ? -18.152 21.121 -23.235 1.00 30.45 828 PRO A C 1
ATOM 6496 O O . PRO A 1 828 ? -18.385 21.644 -24.323 1.00 30.45 828 PRO A O 1
ATOM 6499 N N . GLY A 1 829 ? -17.326 20.072 -23.134 1.00 27.08 829 GLY A N 1
ATOM 6500 C CA . GLY A 1 829 ? -16.959 19.213 -24.272 1.00 27.08 829 GLY A CA 1
ATOM 6501 C C . GLY A 1 829 ? -15.744 19.612 -25.119 1.00 27.08 829 GLY A C 1
ATOM 6502 O O . GLY A 1 829 ? -15.923 19.907 -26.293 1.00 27.08 829 GLY A O 1
ATOM 6503 N N . SER A 1 830 ? -14.539 19.530 -24.547 1.00 24.55 830 SER A N 1
ATOM 6504 C CA . SER A 1 830 ? -13.356 18.838 -25.109 1.00 24.55 830 SER A CA 1
ATOM 6505 C C . SER A 1 830 ? -12.113 19.173 -24.264 1.00 24.55 830 SER A C 1
ATOM 6507 O O . SER A 1 830 ? -11.524 20.224 -24.468 1.00 24.55 830 SER A O 1
ATOM 6509 N N . ASP A 1 831 ? -11.797 18.324 -23.275 1.00 26.89 831 ASP A N 1
ATOM 6510 C CA . ASP A 1 831 ? -10.468 17.764 -22.931 1.00 26.89 831 ASP A CA 1
ATOM 6511 C C . ASP A 1 831 ? -9.211 18.649 -23.154 1.00 26.89 831 ASP A C 1
ATOM 6513 O O . ASP A 1 831 ? -8.973 19.106 -24.262 1.00 26.89 831 ASP A O 1
ATOM 6517 N N . ASN A 1 832 ? -8.269 18.878 -22.225 1.00 31.14 832 ASN A N 1
ATOM 6518 C CA . ASN A 1 832 ? -7.808 18.098 -21.068 1.00 31.14 832 ASN A CA 1
ATOM 6519 C C . ASN A 1 832 ? -6.880 18.995 -20.214 1.00 31.14 832 ASN A C 1
ATOM 6521 O O . ASN A 1 832 ? -5.738 19.212 -20.587 1.00 31.14 832 ASN A O 1
ATOM 6525 N N . SER A 1 833 ? -7.265 19.547 -19.067 1.00 27.88 833 SER A N 1
ATOM 6526 C CA . SER A 1 833 ? -7.122 18.839 -17.791 1.00 27.88 833 SER A CA 1
ATOM 6527 C C . SER A 1 833 ? -7.730 19.677 -16.659 1.00 27.88 833 SER A C 1
ATOM 6529 O O . SER A 1 833 ? -7.336 20.825 -16.460 1.00 27.88 833 SER A O 1
ATOM 6531 N N . SER A 1 834 ? -8.620 19.063 -15.878 1.00 28.94 834 SER A N 1
ATOM 6532 C CA . SER A 1 834 ? -9.336 19.587 -14.700 1.00 28.94 834 SER A CA 1
ATOM 6533 C C . SER A 1 834 ? -10.605 20.418 -14.962 1.00 28.94 834 SER A C 1
ATOM 6535 O O . SER A 1 834 ? -10.670 21.614 -14.705 1.00 28.94 834 SER A O 1
ATOM 6537 N N . SER A 1 835 ? -11.686 19.727 -15.344 1.00 27.36 835 SER A N 1
ATOM 6538 C CA . SER A 1 835 ? -13.002 20.031 -14.773 1.00 27.36 835 SER A CA 1
ATOM 6539 C C . SER A 1 835 ? -13.385 18.938 -13.768 1.00 27.36 835 SER A C 1
ATOM 6541 O O . SER A 1 835 ? -13.114 17.756 -13.971 1.00 27.36 835 SER A O 1
ATOM 6543 N N . GLY A 1 836 ? -13.985 19.374 -12.661 1.00 28.98 836 GLY A N 1
ATOM 6544 C CA . GLY A 1 836 ? -15.001 18.628 -11.928 1.00 28.98 836 GLY A CA 1
ATOM 6545 C C . GLY A 1 836 ? -14.566 17.379 -11.171 1.00 28.98 836 GLY A C 1
ATOM 6546 O O . GLY A 1 836 ? -14.795 16.258 -11.616 1.00 28.98 836 GLY A O 1
ATOM 6547 N N . TYR A 1 837 ? -14.156 17.570 -9.919 1.00 27.91 837 TYR A N 1
ATOM 6548 C CA . TYR A 1 837 ? -14.792 16.774 -8.874 1.00 27.91 837 TYR A CA 1
ATOM 6549 C C . TYR A 1 837 ? -15.955 17.583 -8.278 1.00 27.91 837 TYR A C 1
ATOM 6551 O O . TYR A 1 837 ? -15.751 18.752 -7.943 1.00 27.91 837 TYR A O 1
ATOM 6559 N N . PRO A 1 838 ? -17.163 17.002 -8.147 1.00 33.19 838 PRO A N 1
ATOM 6560 C CA . PRO A 1 838 ? -17.496 15.612 -8.464 1.00 33.19 838 PRO A CA 1
ATOM 6561 C C . PRO A 1 838 ? -17.738 15.370 -9.968 1.00 33.19 838 PRO A C 1
ATOM 6563 O O . PRO A 1 838 ? -18.311 16.207 -10.662 1.00 33.19 838 PRO A O 1
ATOM 6566 N N . VAL A 1 839 ? -17.321 14.192 -10.441 1.00 35.84 839 VAL A N 1
ATOM 6567 C CA . VAL A 1 839 ? -17.664 13.639 -11.760 1.00 35.84 839 VAL A CA 1
ATOM 6568 C C . VAL A 1 839 ? -19.178 13.404 -11.806 1.00 35.84 839 VAL A C 1
ATOM 6570 O O . VAL A 1 839 ? -19.700 12.606 -11.032 1.00 35.84 839 VAL A O 1
ATOM 6573 N N . PHE A 1 840 ? -19.903 14.065 -12.711 1.00 35.09 840 PHE A N 1
ATOM 6574 C CA . PHE A 1 840 ? -21.311 13.748 -12.984 1.00 35.09 840 PHE A CA 1
ATOM 6575 C C . PHE A 1 840 ? -21.394 12.726 -14.122 1.00 35.09 840 PHE A C 1
ATOM 6577 O O . PHE A 1 840 ? -21.681 13.070 -15.265 1.00 35.09 840 PHE A O 1
ATOM 6584 N N . ALA A 1 841 ? -21.117 11.457 -13.820 1.00 40.97 841 ALA A N 1
ATOM 6585 C CA . ALA A 1 841 ? -21.395 10.371 -14.755 1.00 40.97 841 ALA A CA 1
ATOM 6586 C C . ALA A 1 841 ? -22.915 10.123 -14.830 1.00 40.97 841 ALA A C 1
ATOM 6588 O O . ALA A 1 841 ? -23.584 10.022 -13.796 1.00 40.97 841 ALA A O 1
ATOM 6589 N N . ASP A 1 842 ? -23.473 9.997 -16.041 1.00 43.69 842 ASP A N 1
ATOM 6590 C CA . ASP A 1 842 ? -24.836 9.481 -16.213 1.00 43.69 842 ASP A CA 1
ATOM 6591 C C . ASP A 1 842 ? -24.872 8.014 -15.750 1.00 43.69 842 ASP A C 1
ATOM 6593 O O . ASP A 1 842 ? -24.111 7.161 -16.215 1.00 43.69 842 ASP A O 1
ATOM 6597 N N . MET A 1 843 ? -25.764 7.721 -14.802 1.00 44.59 843 MET A N 1
ATOM 6598 C CA . MET A 1 843 ? -25.869 6.419 -14.137 1.00 44.59 843 MET A CA 1
ATOM 6599 C C . MET A 1 843 ? -26.182 5.273 -15.111 1.00 44.59 843 MET A C 1
ATOM 6601 O O . MET A 1 843 ? -25.760 4.138 -14.889 1.00 44.59 843 MET A O 1
ATOM 6605 N N . ASN A 1 844 ? -26.914 5.539 -16.197 1.00 46.97 844 ASN A N 1
ATOM 6606 C CA . ASN A 1 844 ? -27.216 4.509 -17.193 1.00 46.97 844 ASN A CA 1
ATOM 6607 C C . ASN A 1 844 ? -26.004 4.202 -18.071 1.00 46.97 844 ASN A C 1
ATOM 6609 O O . ASN A 1 844 ? -25.816 3.045 -18.453 1.00 46.97 844 ASN A O 1
ATOM 6613 N N . ASP A 1 845 ? -25.175 5.208 -18.336 1.00 48.75 845 ASP A N 1
ATOM 6614 C CA . ASP A 1 845 ? -23.956 5.057 -19.123 1.00 48.75 845 ASP A CA 1
ATOM 6615 C C . ASP A 1 845 ? -22.881 4.330 -18.312 1.00 48.75 845 ASP A C 1
ATOM 6617 O O . ASP A 1 845 ? -22.218 3.445 -18.843 1.00 48.75 845 ASP A O 1
ATOM 6621 N N . MET A 1 846 ? -22.794 4.577 -17.001 1.00 50.12 846 MET A N 1
ATOM 6622 C CA . MET A 1 846 ? -21.897 3.846 -16.096 1.00 50.12 846 MET A CA 1
ATOM 6623 C C . MET A 1 846 ? -22.217 2.345 -16.021 1.00 50.12 846 MET A C 1
ATOM 6625 O O . MET A 1 846 ? -21.324 1.504 -16.075 1.00 50.12 846 MET A O 1
ATOM 6629 N N . LEU A 1 847 ? -23.502 1.987 -15.932 1.00 49.53 847 LEU A N 1
ATOM 6630 C CA . LEU A 1 847 ? -23.950 0.590 -15.835 1.00 49.53 847 LEU A CA 1
ATOM 6631 C C . LEU A 1 847 ? -23.779 -0.189 -17.151 1.00 49.53 847 LEU A C 1
ATOM 6633 O O . LEU A 1 847 ? -23.718 -1.428 -17.143 1.00 49.53 847 LEU A O 1
ATOM 6637 N N . GLN A 1 848 ? -23.699 0.531 -18.273 1.00 50.00 848 GLN A N 1
ATOM 6638 C CA . GLN A 1 848 ? -23.483 -0.024 -19.610 1.00 50.00 848 GLN A CA 1
ATOM 6639 C C . GLN A 1 848 ? -22.060 0.189 -20.148 1.00 50.00 848 GLN A C 1
ATOM 6641 O O . GLN A 1 848 ? -21.741 -0.348 -21.208 1.00 50.00 848 GLN A O 1
ATOM 6646 N N . ALA A 1 849 ? -21.197 0.902 -19.419 1.00 49.19 849 ALA A N 1
ATOM 6647 C CA . ALA A 1 849 ? -19.805 1.125 -19.785 1.00 49.19 849 ALA A CA 1
ATOM 6648 C C . ALA A 1 849 ? -19.008 -0.181 -19.709 1.00 49.19 849 ALA A C 1
ATOM 6650 O O . ALA A 1 849 ? -19.129 -0.939 -18.743 1.00 49.19 849 ALA A O 1
ATOM 6651 N N . ASN A 1 850 ? -18.205 -0.440 -20.742 1.00 46.84 850 ASN A N 1
ATOM 6652 C CA . ASN A 1 850 ? -17.333 -1.608 -20.805 1.00 46.84 850 ASN A CA 1
ATOM 6653 C C . ASN A 1 850 ? -16.126 -1.423 -19.887 1.00 46.84 850 ASN A C 1
ATOM 6655 O O . ASN A 1 850 ? -15.552 -0.338 -19.824 1.00 46.84 850 ASN A O 1
ATOM 6659 N N . ILE A 1 851 ? -15.727 -2.490 -19.207 1.00 50.03 851 ILE A N 1
ATOM 6660 C CA . ILE A 1 851 ? -14.539 -2.492 -18.355 1.00 50.03 851 ILE A CA 1
ATOM 6661 C C . ILE A 1 851 ? -13.319 -2.867 -19.200 1.00 50.03 851 ILE A C 1
ATOM 6663 O O . ILE A 1 851 ? -13.439 -3.673 -20.123 1.00 50.03 851 ILE A O 1
ATOM 6667 N N . ILE A 1 852 ? -12.159 -2.286 -18.894 1.00 47.00 852 ILE A N 1
ATOM 6668 C CA . ILE A 1 852 ? -10.893 -2.570 -19.578 1.00 47.00 852 ILE A CA 1
ATOM 6669 C C . ILE A 1 852 ? -9.927 -3.197 -18.575 1.00 47.00 852 ILE A C 1
ATOM 6671 O O . ILE A 1 852 ? -9.767 -2.713 -17.457 1.00 47.00 852 ILE A O 1
ATOM 6675 N N . GLY A 1 853 ? -9.299 -4.291 -18.990 1.00 45.50 853 GLY A N 1
ATOM 6676 C CA . GLY A 1 853 ? -8.314 -5.047 -18.226 1.00 45.50 853 GLY A CA 1
ATOM 6677 C C . GLY A 1 853 ? -7.943 -6.313 -18.990 1.00 45.50 853 GLY A C 1
ATOM 6678 O O . GLY A 1 853 ? -8.749 -6.791 -19.791 1.00 45.50 853 GLY A O 1
ATOM 6679 N N . ASP A 1 854 ? -6.754 -6.861 -18.720 1.00 41.84 854 ASP A N 1
ATOM 6680 C CA . ASP A 1 854 ? -5.999 -7.849 -19.523 1.00 41.84 854 ASP A CA 1
ATOM 6681 C C . ASP A 1 854 ? -6.748 -9.124 -19.983 1.00 41.84 854 ASP A C 1
ATOM 6683 O O . ASP A 1 854 ? -6.185 -9.965 -20.681 1.00 41.84 854 ASP A O 1
ATOM 6687 N N . SER A 1 855 ? -8.019 -9.311 -19.612 1.00 43.78 855 SER A N 1
ATOM 6688 C CA . SER A 1 855 ? -8.835 -10.460 -20.015 1.00 43.78 855 SER A CA 1
ATOM 6689 C C . SER A 1 855 ? -10.290 -10.187 -20.448 1.00 43.78 855 SER A C 1
ATOM 6691 O O . SER A 1 855 ? -10.939 -11.148 -20.867 1.00 43.78 855 SER A O 1
ATOM 6693 N N . PHE A 1 856 ? -10.827 -8.954 -20.427 1.00 48.44 856 PHE A N 1
ATOM 6694 C CA . PHE A 1 856 ? -12.255 -8.713 -20.742 1.00 48.44 856 PHE A CA 1
ATOM 6695 C C . PHE A 1 856 ? -12.578 -7.334 -21.352 1.00 48.44 856 PHE A C 1
ATOM 6697 O O . PHE A 1 856 ? -13.408 -6.605 -20.824 1.00 48.44 856 PHE A O 1
ATOM 6704 N N . ASP A 1 857 ? -12.051 -7.019 -22.535 1.00 48.03 857 ASP A N 1
ATOM 6705 C CA . ASP A 1 857 ? -12.316 -5.745 -23.240 1.00 48.03 857 ASP A CA 1
ATOM 6706 C C . ASP A 1 857 ? -13.775 -5.513 -23.735 1.00 48.03 857 ASP A C 1
ATOM 6708 O O . ASP A 1 857 ? -14.002 -4.673 -24.607 1.00 48.03 857 ASP A O 1
ATOM 6712 N N . GLN A 1 858 ? -14.796 -6.247 -23.256 1.00 49.56 858 GLN A N 1
ATOM 6713 C CA . GLN A 1 858 ? -16.182 -6.148 -23.780 1.00 49.56 858 GLN A CA 1
ATOM 6714 C C . GLN A 1 858 ? -17.338 -6.390 -22.776 1.00 49.56 858 GLN A C 1
ATOM 6716 O O . GLN A 1 858 ? -18.480 -6.525 -23.218 1.00 49.56 858 GLN A O 1
ATOM 6721 N N . ALA A 1 859 ? -17.105 -6.489 -21.460 1.00 48.19 859 ALA A N 1
ATOM 6722 C CA . ALA A 1 859 ? -18.187 -6.690 -20.474 1.00 48.19 859 ALA A CA 1
ATOM 6723 C C . ALA A 1 859 ? -18.598 -5.368 -19.809 1.00 48.19 859 ALA A C 1
ATOM 6725 O O . ALA A 1 859 ? -17.720 -4.590 -19.443 1.00 48.19 859 ALA A O 1
ATOM 6726 N N . THR A 1 860 ? -19.903 -5.124 -19.607 1.00 59.66 860 THR A N 1
ATOM 6727 C CA . THR A 1 860 ? -20.352 -3.894 -18.928 1.00 59.66 860 THR A CA 1
ATOM 6728 C C . THR A 1 860 ? -20.171 -3.973 -17.411 1.00 59.66 860 THR A C 1
ATOM 6730 O O . THR A 1 860 ? -20.233 -5.060 -16.830 1.00 59.66 860 THR A O 1
ATOM 6733 N N . PHE A 1 861 ? -20.017 -2.827 -16.744 1.00 54.72 861 PHE A N 1
ATOM 6734 C CA . PHE A 1 861 ? -19.850 -2.730 -15.287 1.00 54.72 861 PHE A CA 1
ATOM 6735 C C . PHE A 1 861 ? -20.889 -3.545 -14.492 1.00 54.72 861 PHE A C 1
ATOM 6737 O O . PHE A 1 861 ? -20.547 -4.328 -13.604 1.00 54.72 861 PHE A O 1
ATOM 6744 N N . TRP A 1 862 ? -22.170 -3.456 -14.875 1.00 52.62 862 TRP A N 1
ATOM 6745 C CA . TRP A 1 862 ? -23.251 -4.204 -14.221 1.00 52.62 862 TRP A CA 1
ATOM 6746 C C . TRP A 1 862 ? -23.170 -5.723 -14.444 1.00 52.62 862 TRP A C 1
ATOM 6748 O O . TRP A 1 862 ? -23.562 -6.511 -13.579 1.00 52.62 862 TRP A O 1
ATOM 6758 N N . GLN A 1 863 ? -22.644 -6.162 -15.590 1.00 53.66 863 GLN A N 1
ATOM 6759 C CA . GLN A 1 863 ? -22.454 -7.580 -15.897 1.00 53.66 863 GLN A CA 1
ATOM 6760 C C . GLN A 1 863 ? -21.290 -8.180 -15.106 1.00 53.66 863 GLN A C 1
ATOM 6762 O O . GLN A 1 863 ? -21.410 -9.314 -14.648 1.00 53.66 863 GLN A O 1
ATOM 6767 N N . ALA A 1 864 ? -20.204 -7.436 -14.887 1.00 56.34 864 ALA A N 1
ATOM 6768 C CA . ALA A 1 864 ? -19.085 -7.897 -14.063 1.00 56.34 864 ALA A CA 1
ATOM 6769 C C . ALA A 1 864 ? -19.468 -7.990 -12.575 1.00 56.34 864 ALA A C 1
ATOM 6771 O O . ALA A 1 864 ? -19.265 -9.034 -11.951 1.00 56.34 864 ALA A O 1
ATOM 6772 N N . TYR A 1 865 ? -20.163 -6.971 -12.052 1.00 51.78 865 TYR A N 1
ATOM 6773 C CA . TYR A 1 865 ? -20.684 -6.959 -10.681 1.00 51.78 865 TYR A CA 1
ATOM 6774 C C . TYR A 1 865 ? -21.677 -8.098 -10.405 1.00 51.78 865 TYR A C 1
ATOM 6776 O O . TYR A 1 865 ? -21.507 -8.867 -9.460 1.00 51.78 865 TYR A O 1
ATOM 6784 N N . SER A 1 866 ? -22.688 -8.276 -11.265 1.00 48.12 866 SER A N 1
ATOM 6785 C CA . SER A 1 866 ? -23.686 -9.351 -11.107 1.00 48.12 866 SER A CA 1
ATOM 6786 C C . SER A 1 866 ? -23.119 -10.765 -11.306 1.00 48.12 866 SER A C 1
ATOM 6788 O O . SER A 1 866 ? -23.771 -11.745 -10.941 1.00 48.12 866 SER A O 1
ATOM 6790 N N . SER A 1 867 ? -21.899 -10.871 -11.841 1.00 48.69 867 SER A N 1
ATOM 6791 C CA . SER A 1 867 ? -21.145 -12.120 -11.991 1.00 48.69 867 SER A CA 1
ATOM 6792 C C . SER A 1 867 ? -20.171 -12.393 -10.836 1.00 48.69 867 SER A C 1
ATOM 6794 O O . SER A 1 867 ? -19.533 -13.444 -10.850 1.00 48.69 867 SER A O 1
ATOM 6796 N N . GLY A 1 868 ? -20.060 -11.481 -9.860 1.00 44.31 868 GLY A N 1
ATOM 6797 C CA . GLY A 1 868 ? -19.169 -11.599 -8.699 1.00 44.31 868 GLY A CA 1
ATOM 6798 C C . GLY A 1 868 ? -17.717 -11.172 -8.942 1.00 44.31 868 GLY A C 1
ATOM 6799 O O . GLY A 1 868 ? -16.869 -11.454 -8.106 1.00 44.31 868 GLY A O 1
ATOM 6800 N N . TYR A 1 869 ? -17.416 -10.507 -10.063 1.00 50.12 869 TYR A N 1
ATOM 6801 C CA . TYR A 1 869 ? -16.054 -10.134 -10.457 1.00 50.12 869 TYR A CA 1
ATOM 6802 C C . TYR A 1 869 ? -15.896 -8.611 -10.508 1.00 50.12 869 TYR A C 1
ATOM 6804 O O . TYR A 1 869 ? -16.191 -7.978 -11.520 1.00 50.12 869 TYR A O 1
ATOM 6812 N N . LEU A 1 870 ? -15.432 -8.042 -9.397 1.00 51.03 870 LEU A N 1
ATOM 6813 C CA . LEU A 1 870 ? -14.946 -6.667 -9.279 1.00 51.03 870 LEU A CA 1
ATOM 6814 C C . LEU A 1 870 ? -13.727 -6.717 -8.348 1.00 51.03 870 LEU A C 1
ATOM 6816 O O . LEU A 1 870 ? -13.891 -6.834 -7.137 1.00 51.03 870 LEU A O 1
ATOM 6820 N N . ASP A 1 871 ? -12.526 -6.733 -8.928 1.00 44.31 871 ASP A N 1
ATOM 6821 C CA . ASP A 1 871 ? -11.261 -6.671 -8.182 1.00 44.31 871 ASP A CA 1
ATOM 6822 C C . ASP A 1 871 ? -10.848 -5.205 -7.940 1.00 44.31 871 ASP A C 1
ATOM 6824 O O . ASP A 1 871 ? -11.188 -4.328 -8.737 1.00 44.31 871 ASP A O 1
ATOM 6828 N N . GLU A 1 872 ? -10.068 -4.946 -6.879 1.00 38.44 872 GLU A N 1
ATOM 6829 C CA . GLU A 1 872 ? -9.607 -3.606 -6.437 1.00 38.44 872 GLU A CA 1
ATOM 6830 C C . GLU A 1 872 ? -8.878 -2.785 -7.523 1.00 38.44 872 GLU A C 1
ATOM 6832 O O . GLU A 1 872 ? -8.827 -1.563 -7.451 1.00 38.44 872 GLU A O 1
ATOM 6837 N N . TRP A 1 873 ? -8.342 -3.438 -8.555 1.00 37.97 873 TRP A N 1
ATOM 6838 C CA . TRP A 1 873 ? -7.566 -2.821 -9.641 1.00 37.97 873 TRP A CA 1
ATOM 6839 C C . TRP A 1 873 ? -8.402 -2.479 -10.888 1.00 37.97 873 TRP A C 1
ATOM 6841 O O . TRP A 1 873 ? -7.850 -2.019 -11.888 1.00 37.97 873 TRP A O 1
ATOM 6851 N N . MET A 1 874 ? -9.712 -2.759 -10.888 1.00 38.47 874 MET A N 1
ATOM 6852 C CA . MET A 1 874 ? -10.574 -2.535 -12.054 1.00 38.47 874 MET A CA 1
ATOM 6853 C C . MET A 1 874 ? -11.028 -1.072 -12.133 1.00 38.47 874 MET A C 1
ATOM 6855 O O . MET A 1 874 ? -12.027 -0.677 -11.537 1.00 38.47 874 MET A O 1
ATOM 6859 N N . SER A 1 875 ? -10.312 -0.274 -12.923 1.00 42.34 875 SER A N 1
ATOM 6860 C CA . SER A 1 875 ? -10.655 1.123 -13.199 1.00 42.34 875 SER A CA 1
ATOM 6861 C C . SER A 1 875 ? -11.812 1.230 -14.203 1.00 42.34 875 SER A C 1
ATOM 6863 O O . SER A 1 875 ? -11.749 0.690 -15.309 1.00 42.34 875 SER A O 1
ATOM 6865 N N . LEU A 1 876 ? -12.871 1.965 -13.853 1.00 40.44 876 LEU A N 1
ATOM 6866 C CA . LEU A 1 876 ? -13.900 2.386 -14.810 1.00 40.44 876 LEU A CA 1
ATOM 6867 C C . LEU A 1 876 ? -13.308 3.450 -15.744 1.00 40.44 876 LEU A C 1
ATOM 6869 O O . LEU A 1 876 ? -12.971 4.548 -15.304 1.00 40.44 876 LEU A O 1
ATOM 6873 N N . TYR A 1 877 ? -13.172 3.121 -17.029 1.00 41.06 877 TYR A N 1
ATOM 6874 C CA . TYR A 1 877 ? -12.632 4.040 -18.027 1.00 41.06 877 TYR A CA 1
ATOM 6875 C C . TYR A 1 877 ? -13.756 4.869 -18.652 1.00 41.06 877 TYR A C 1
ATOM 6877 O O . TYR A 1 877 ? -14.649 4.329 -19.308 1.00 41.06 877 TYR A O 1
ATOM 6885 N N . PHE A 1 878 ? -13.704 6.187 -18.472 1.00 39.00 878 PHE A N 1
ATOM 6886 C CA . PHE A 1 878 ? -14.589 7.127 -19.153 1.00 39.00 878 PHE A CA 1
ATOM 6887 C C . PHE A 1 878 ? -13.813 7.775 -20.300 1.00 39.00 878 PHE A C 1
ATOM 6889 O O . PHE A 1 878 ? -12.683 8.220 -20.117 1.00 39.00 878 PHE A O 1
ATOM 6896 N N . TYR A 1 879 ? -14.391 7.794 -21.502 1.00 32.28 879 TYR A N 1
ATOM 6897 C CA . TYR A 1 879 ? -13.766 8.439 -22.660 1.00 32.28 879 TYR A CA 1
ATOM 6898 C C . TYR A 1 879 ? -13.489 9.920 -22.345 1.00 32.28 879 TYR A C 1
ATOM 6900 O O . TYR A 1 879 ? -14.439 10.670 -22.137 1.00 32.28 879 TYR A O 1
ATOM 6908 N N . GLY A 1 880 ? -12.207 10.310 -22.309 1.00 35.22 880 GLY A N 1
ATOM 6909 C CA . GLY A 1 880 ? -11.758 11.675 -21.990 1.00 35.22 880 GLY A CA 1
ATOM 6910 C C . GLY A 1 880 ? -10.876 11.827 -20.739 1.00 35.22 880 GLY A C 1
ATOM 6911 O O . GLY A 1 880 ? -10.651 12.944 -20.291 1.00 35.22 880 GLY A O 1
ATOM 6912 N N . THR A 1 881 ? -10.354 10.744 -20.146 1.00 35.56 881 THR A N 1
ATOM 6913 C CA . THR A 1 881 ? -9.366 10.829 -19.046 1.00 35.56 881 THR A CA 1
ATOM 6914 C C . THR A 1 881 ? -8.042 10.114 -19.359 1.00 35.56 881 THR A C 1
ATOM 6916 O O . THR A 1 881 ? -7.980 9.204 -20.185 1.00 35.56 881 THR A O 1
ATOM 6919 N N . ASP A 1 882 ? -6.953 10.564 -18.722 1.00 34.97 882 ASP A N 1
ATOM 6920 C CA . ASP A 1 882 ? -5.585 10.045 -18.892 1.00 34.97 882 ASP A CA 1
ATOM 6921 C C . ASP A 1 882 ? -5.466 8.593 -18.365 1.00 34.97 882 ASP A C 1
ATOM 6923 O O . ASP A 1 882 ? -5.774 8.351 -17.195 1.00 34.97 882 ASP A O 1
ATOM 6927 N N . PRO A 1 883 ? -4.995 7.612 -19.167 1.00 34.50 883 PRO A N 1
ATOM 6928 C CA . PRO A 1 883 ? -4.799 6.228 -18.719 1.00 34.50 883 PRO A CA 1
ATOM 6929 C C . PRO A 1 883 ? -3.740 6.045 -17.619 1.00 34.50 883 PRO A C 1
ATOM 6931 O O . PRO A 1 883 ? -3.629 4.948 -17.074 1.00 34.50 883 PRO A O 1
ATOM 6934 N N . GLY A 1 884 ? -2.973 7.088 -17.286 1.00 34.62 884 GLY A N 1
ATOM 6935 C CA . GLY A 1 884 ? -2.031 7.108 -16.165 1.00 34.62 884 GLY A CA 1
ATOM 6936 C C . GLY A 1 884 ? -2.531 7.803 -14.891 1.00 34.62 884 GLY A C 1
ATOM 6937 O O . GLY A 1 884 ? -1.792 7.820 -13.906 1.00 34.62 884 GLY A O 1
ATOM 6938 N N . ALA A 1 885 ? -3.739 8.381 -14.878 1.00 35.88 885 ALA A N 1
ATOM 6939 C CA . ALA A 1 885 ? -4.257 9.110 -13.721 1.00 35.88 885 ALA A CA 1
ATOM 6940 C C . ALA A 1 885 ? -4.994 8.181 -12.738 1.00 35.88 885 ALA A C 1
ATOM 6942 O O . ALA A 1 885 ? -6.088 7.688 -13.010 1.00 35.88 885 ALA A O 1
ATOM 6943 N N . THR A 1 886 ? -4.412 7.968 -11.557 1.00 34.09 886 THR A N 1
ATOM 6944 C CA . THR A 1 886 ? -5.083 7.332 -10.415 1.00 34.09 886 THR A CA 1
ATOM 6945 C C . THR A 1 886 ? -5.931 8.368 -9.677 1.00 34.09 886 THR A C 1
ATOM 6947 O O . THR A 1 886 ? -5.390 9.238 -8.994 1.00 34.09 886 THR A O 1
ATOM 6950 N N . TYR A 1 887 ? -7.254 8.291 -9.818 1.00 40.44 887 TYR A N 1
ATOM 6951 C CA . TYR A 1 887 ? -8.190 9.068 -9.001 1.00 40.44 887 TYR A CA 1
ATOM 6952 C C . TYR A 1 887 ? -8.387 8.369 -7.652 1.00 40.44 887 TYR A C 1
ATOM 6954 O O . TYR A 1 887 ? -8.555 7.149 -7.657 1.00 40.44 887 TYR A O 1
ATOM 6962 N N . PRO A 1 888 ? -8.404 9.092 -6.516 1.00 36.75 888 PRO A N 1
ATOM 6963 C CA . PRO A 1 888 ? -8.816 8.493 -5.260 1.00 36.75 888 PRO A CA 1
ATOM 6964 C C . PRO A 1 888 ? -10.289 8.103 -5.392 1.00 36.75 888 PRO A C 1
ATOM 6966 O O . PRO A 1 888 ? -11.164 8.928 -5.644 1.00 36.75 888 PRO A O 1
ATOM 6969 N N . ASP A 1 889 ? -10.538 6.815 -5.265 1.00 48.31 889 ASP A N 1
ATOM 6970 C CA . ASP A 1 889 ? -11.838 6.165 -5.255 1.00 48.31 889 ASP A CA 1
ATOM 6971 C C . ASP A 1 889 ? -12.745 6.713 -4.137 1.00 48.31 889 ASP A C 1
ATOM 6973 O O . ASP A 1 889 ? -13.967 6.749 -4.290 1.00 48.31 889 ASP A O 1
ATOM 6977 N N . VAL A 1 890 ? -12.144 7.258 -3.073 1.00 49.28 890 VAL A N 1
ATOM 6978 C CA . VAL A 1 890 ? -12.794 7.833 -1.890 1.00 49.28 890 VAL A CA 1
ATOM 6979 C C . VAL A 1 890 ? -12.225 9.219 -1.541 1.00 49.28 890 VAL A C 1
ATOM 6981 O O . VAL A 1 890 ? -11.015 9.384 -1.413 1.00 49.28 890 VAL A O 1
ATOM 6984 N N . TRP A 1 891 ? -13.082 10.222 -1.300 1.00 48.31 891 TRP A N 1
ATOM 6985 C CA . TRP A 1 891 ? -12.663 11.531 -0.765 1.00 48.31 891 TRP A CA 1
ATOM 6986 C C . TRP A 1 891 ? -13.756 12.211 0.066 1.00 48.31 891 TRP A C 1
ATOM 6988 O O . TRP A 1 891 ? -14.947 11.960 -0.112 1.00 48.31 891 TRP A O 1
ATOM 6998 N N . TYR A 1 892 ? -13.351 13.096 0.980 1.00 45.84 892 TYR A N 1
ATOM 6999 C CA . TYR A 1 892 ? -14.272 13.916 1.765 1.00 45.84 892 TYR A CA 1
ATOM 7000 C C . TYR A 1 892 ? -14.612 15.194 1.000 1.00 45.84 892 TYR A C 1
ATOM 7002 O O . TYR A 1 892 ? -13.712 15.965 0.668 1.00 45.84 892 TYR A O 1
ATOM 7010 N N . SER A 1 893 ? -15.897 15.441 0.732 1.00 46.47 893 SER A N 1
ATOM 7011 C CA . SER A 1 893 ? -16.365 16.661 0.071 1.00 46.47 893 SER A CA 1
ATOM 7012 C C . SER A 1 893 ? -16.671 17.751 1.109 1.00 46.47 893 SER A C 1
ATOM 7014 O O . SER A 1 893 ? -17.662 17.638 1.837 1.00 46.47 893 SER A O 1
ATOM 7016 N N . PRO A 1 894 ? -15.891 18.850 1.178 1.00 38.62 894 PRO A N 1
ATOM 7017 C CA . PRO A 1 894 ? -16.125 19.918 2.152 1.00 38.62 894 PRO A CA 1
ATOM 7018 C C . PRO A 1 894 ? -17.415 20.702 1.889 1.00 38.62 894 PRO A C 1
ATOM 7020 O O . PRO A 1 894 ? -17.965 21.295 2.808 1.00 38.62 894 PRO A O 1
ATOM 7023 N N . GLN A 1 895 ? -17.911 20.712 0.646 1.00 44.19 895 GLN A N 1
ATOM 7024 C CA . GLN A 1 895 ? -19.166 21.387 0.293 1.00 44.19 895 GLN A CA 1
ATOM 7025 C C . GLN A 1 895 ? -20.408 20.586 0.703 1.00 44.19 895 GLN A C 1
ATOM 7027 O O . GLN A 1 895 ? -21.474 21.170 0.885 1.00 44.19 895 GLN A O 1
ATOM 7032 N N . LEU A 1 896 ? -20.284 19.260 0.815 1.00 46.41 896 LEU A N 1
ATOM 7033 C CA . LEU A 1 896 ? -21.382 18.351 1.155 1.00 46.41 896 LEU A CA 1
ATOM 7034 C C . LEU A 1 896 ? -21.303 17.820 2.593 1.00 46.41 896 LEU A C 1
ATOM 7036 O O . LEU A 1 896 ? -22.211 17.097 3.001 1.00 46.41 896 LEU A O 1
ATOM 7040 N N . GLU A 1 897 ? -20.224 18.149 3.312 1.00 47.53 897 GLU A N 1
ATOM 7041 C CA . GLU A 1 897 ? -19.896 17.683 4.669 1.00 47.53 897 GLU A CA 1
ATOM 7042 C C . GLU A 1 897 ? -19.975 16.153 4.833 1.00 47.53 897 GLU A C 1
ATOM 7044 O O . GLU A 1 897 ? -20.367 15.635 5.876 1.00 47.53 897 GLU A O 1
ATOM 7049 N N . GLN A 1 898 ? -19.614 15.405 3.787 1.00 47.97 898 GLN A N 1
ATOM 7050 C CA . GLN A 1 898 ? -19.659 13.942 3.789 1.00 47.97 898 GLN A CA 1
ATOM 7051 C C . GLN A 1 898 ? -18.611 13.339 2.853 1.00 47.97 898 GLN A C 1
ATOM 7053 O O . GLN A 1 898 ? -18.147 13.980 1.906 1.00 47.97 898 GLN A O 1
ATOM 7058 N N . TRP A 1 899 ? -18.249 12.086 3.125 1.00 55.72 899 TRP A N 1
ATOM 7059 C CA . TRP A 1 899 ? -17.425 11.284 2.227 1.00 55.72 899 TRP A CA 1
ATOM 7060 C C . TRP A 1 899 ? -18.205 10.910 0.966 1.00 55.72 899 TRP A C 1
ATOM 7062 O O . TRP A 1 899 ? -19.433 10.818 0.995 1.00 55.72 899 TRP A O 1
ATOM 7072 N N . THR A 1 900 ? -17.496 10.715 -0.142 1.00 57.44 900 THR A N 1
ATOM 7073 C CA . THR A 1 900 ? -18.053 10.307 -1.436 1.00 57.44 900 THR A CA 1
ATOM 7074 C C . THR A 1 900 ? -17.156 9.264 -2.100 1.00 57.44 900 THR A C 1
ATOM 7076 O O . THR A 1 900 ? -15.934 9.372 -2.027 1.00 57.44 900 THR A O 1
ATOM 7079 N N . TYR A 1 901 ? -17.767 8.265 -2.744 1.00 54.47 901 TYR A N 1
ATOM 7080 C CA . TYR A 1 901 ? -17.094 7.230 -3.544 1.00 54.47 901 TYR A CA 1
ATOM 7081 C C . TYR A 1 901 ? -17.403 7.495 -5.019 1.00 54.47 901 TYR A C 1
ATOM 7083 O O . TYR A 1 901 ? -18.579 7.525 -5.394 1.00 54.47 901 TYR A O 1
ATOM 7091 N N . TYR A 1 902 ? -16.384 7.810 -5.825 1.00 55.19 902 TYR A N 1
ATOM 7092 C CA . TYR A 1 902 ? -16.519 8.332 -7.203 1.00 55.19 902 TYR A CA 1
ATOM 7093 C C . TYR A 1 902 ? -17.590 9.435 -7.414 1.00 55.19 902 TYR A C 1
ATOM 7095 O O . TYR A 1 902 ? -18.114 9.601 -8.510 1.00 55.19 902 TYR A O 1
ATOM 7103 N N . GLY A 1 903 ? -17.927 10.214 -6.383 1.00 52.62 903 GLY A N 1
ATOM 7104 C CA . GLY A 1 903 ? -18.808 11.395 -6.484 1.00 52.62 903 GLY A CA 1
ATOM 7105 C C . GLY A 1 903 ? -20.183 11.197 -5.896 1.00 52.62 903 GLY A C 1
ATOM 7106 O O . GLY A 1 903 ? -20.937 12.160 -5.772 1.00 52.62 903 GLY A O 1
ATOM 7107 N N . PHE A 1 904 ? -20.488 9.976 -5.475 1.00 54.19 904 PHE A N 1
ATOM 7108 C CA . PHE A 1 904 ? -21.777 9.626 -4.911 1.00 54.19 904 PHE A CA 1
ATOM 7109 C C . PHE A 1 904 ? -21.716 9.644 -3.391 1.00 54.19 904 PHE A C 1
ATOM 7111 O O . PHE A 1 904 ? -20.759 9.147 -2.795 1.00 54.19 904 PHE A O 1
ATOM 7118 N N . THR A 1 905 ? -22.744 10.203 -2.759 1.00 66.25 905 THR A N 1
ATOM 7119 C CA . THR A 1 905 ? -22.955 10.089 -1.312 1.00 66.25 905 THR A CA 1
ATOM 7120 C C . THR A 1 905 ? -23.612 8.752 -0.968 1.00 66.25 905 THR A C 1
ATOM 7122 O O . THR A 1 905 ? -24.248 8.131 -1.826 1.00 66.25 905 THR A O 1
ATOM 7125 N N . TYR A 1 906 ? -23.519 8.315 0.292 1.00 57.69 906 TYR A N 1
ATOM 7126 C CA . TYR A 1 906 ? -24.165 7.073 0.736 1.00 57.69 906 TYR A CA 1
ATOM 7127 C C . TYR A 1 906 ? -25.670 7.055 0.421 1.00 57.69 906 TYR A C 1
ATOM 7129 O O . TYR A 1 906 ? -26.161 6.107 -0.182 1.00 57.69 906 TYR A O 1
ATOM 7137 N N . ASP A 1 907 ? -26.387 8.143 0.713 1.00 52.56 907 ASP A N 1
ATOM 7138 C CA . ASP A 1 907 ? -27.826 8.280 0.436 1.00 52.56 907 ASP A CA 1
ATOM 7139 C C . ASP A 1 907 ? -28.177 8.141 -1.058 1.00 52.56 907 ASP A C 1
ATOM 7141 O O . ASP A 1 907 ? -29.269 7.686 -1.418 1.00 52.56 907 ASP A O 1
ATOM 7145 N N . GLN A 1 908 ? -27.279 8.578 -1.946 1.00 55.50 908 GLN A N 1
ATOM 7146 C CA . GLN A 1 908 ? -27.450 8.453 -3.394 1.00 55.50 908 GLN A CA 1
ATOM 7147 C C . GLN A 1 908 ? -27.193 7.014 -3.855 1.00 55.50 908 GLN A C 1
ATOM 7149 O O . GLN A 1 908 ? -27.947 6.501 -4.684 1.00 55.50 908 GLN A O 1
ATOM 7154 N N . ALA A 1 909 ? -26.193 6.348 -3.276 1.00 58.41 909 ALA A N 1
ATOM 7155 C CA . ALA A 1 909 ? -25.893 4.944 -3.538 1.00 58.41 909 ALA A CA 1
ATOM 7156 C C . ALA A 1 909 ? -26.975 3.996 -2.976 1.00 58.41 909 ALA A C 1
ATOM 7158 O O . ALA A 1 909 ? -27.408 3.065 -3.658 1.00 58.41 909 ALA A O 1
ATOM 7159 N N . GLU A 1 910 ? -27.492 4.254 -1.771 1.00 53.22 910 GLU A N 1
ATOM 7160 C CA . GLU A 1 910 ? -28.556 3.473 -1.124 1.00 53.22 910 GLU A CA 1
ATOM 7161 C C . GLU A 1 910 ? -29.866 3.543 -1.927 1.00 53.22 910 GLU A C 1
ATOM 7163 O O . GLU A 1 910 ? -30.448 2.509 -2.265 1.00 53.22 910 GLU A O 1
ATOM 7168 N N . LYS A 1 911 ? -30.299 4.749 -2.328 1.00 50.44 911 LYS A N 1
ATOM 7169 C CA . LYS A 1 911 ? -31.517 4.941 -3.143 1.00 50.44 911 LYS A CA 1
ATOM 7170 C C . LYS A 1 911 ? -31.449 4.277 -4.513 1.00 50.44 911 LYS A C 1
ATOM 7172 O O . LYS A 1 911 ? -32.489 3.926 -5.068 1.00 50.44 911 LYS A O 1
ATOM 7177 N N . ALA A 1 912 ? -30.248 4.129 -5.056 1.00 48.75 912 ALA A N 1
ATOM 7178 C CA . ALA A 1 912 ? -30.010 3.478 -6.335 1.00 48.75 912 ALA A CA 1
ATOM 7179 C C . ALA A 1 912 ? -29.695 1.972 -6.196 1.00 48.75 912 ALA A C 1
ATOM 7181 O O . ALA A 1 912 ? -29.520 1.300 -7.209 1.00 48.75 912 ALA A O 1
ATOM 7182 N N . GLY A 1 913 ? -29.673 1.421 -4.974 1.00 45.16 913 GLY A N 1
ATOM 7183 C CA . GLY A 1 913 ? -29.578 -0.022 -4.716 1.00 45.16 913 GLY A CA 1
ATOM 7184 C C . GLY A 1 913 ? -28.161 -0.599 -4.604 1.00 45.16 913 GLY A C 1
ATOM 7185 O O . GLY A 1 913 ? -28.006 -1.809 -4.741 1.00 45.16 913 GLY A O 1
ATOM 7186 N N . TRP A 1 914 ? -27.145 0.233 -4.358 1.00 55.34 914 TRP A N 1
ATOM 7187 C CA . TRP A 1 914 ? -25.725 -0.154 -4.270 1.00 55.34 914 TRP A CA 1
ATOM 7188 C C . TRP A 1 914 ? -25.015 0.417 -3.026 1.00 55.34 914 TRP A C 1
ATOM 7190 O O . TRP A 1 914 ? -23.788 0.461 -2.967 1.00 55.34 914 TRP A O 1
ATOM 7200 N N . GLY A 1 915 ? -25.779 0.798 -1.992 1.00 50.47 915 GLY A N 1
ATOM 7201 C CA . GLY A 1 915 ? -25.249 1.324 -0.723 1.00 50.47 915 GLY A CA 1
ATOM 7202 C C . GLY A 1 915 ? -24.252 0.391 -0.018 1.00 50.47 915 GLY A C 1
ATOM 7203 O O . GLY A 1 915 ? -23.300 0.868 0.594 1.00 50.47 915 GLY A O 1
ATOM 7204 N N . ASP A 1 916 ? -24.403 -0.927 -0.172 1.00 47.25 916 ASP A N 1
ATOM 7205 C CA . ASP A 1 916 ? -23.478 -1.915 0.405 1.00 47.25 916 ASP A CA 1
ATOM 7206 C C . ASP A 1 916 ? -22.081 -1.881 -0.255 1.00 47.25 916 ASP A C 1
ATOM 7208 O O . ASP A 1 916 ? -21.080 -2.142 0.408 1.00 47.25 916 ASP A O 1
ATOM 7212 N N . ILE A 1 917 ? -21.994 -1.518 -1.545 1.00 53.09 917 ILE A N 1
ATOM 7213 C CA . ILE A 1 917 ? -20.722 -1.373 -2.283 1.00 53.09 917 ILE A CA 1
ATOM 7214 C C . ILE A 1 917 ? -19.976 -0.129 -1.800 1.00 53.09 917 ILE A C 1
ATOM 7216 O O . ILE A 1 917 ? -18.775 -0.169 -1.550 1.00 53.09 917 ILE A O 1
ATOM 7220 N N . TRP A 1 918 ? -20.719 0.967 -1.642 1.00 62.44 918 TRP A N 1
ATOM 7221 C CA . TRP A 1 918 ? -20.198 2.250 -1.185 1.00 62.44 918 TRP A CA 1
ATOM 7222 C C . TRP A 1 918 ? -19.560 2.143 0.210 1.00 62.44 918 TRP A C 1
ATOM 7224 O O . TRP A 1 918 ? -18.476 2.671 0.440 1.00 62.44 918 TRP A O 1
ATOM 7234 N N . MET A 1 919 ? -20.198 1.405 1.127 1.00 51.41 919 MET A N 1
ATOM 7235 C CA . MET A 1 919 ? -19.685 1.199 2.489 1.00 51.41 919 MET A CA 1
ATOM 7236 C C . MET A 1 919 ? -18.421 0.334 2.531 1.00 51.41 919 MET A C 1
ATOM 7238 O O . MET A 1 919 ? -17.518 0.630 3.306 1.00 51.41 919 MET A O 1
ATOM 7242 N N . GLY A 1 920 ? -18.332 -0.705 1.693 1.00 53.06 920 GLY A N 1
ATOM 7243 C CA . GLY A 1 920 ? -17.176 -1.609 1.674 1.00 53.06 920 GLY A CA 1
ATOM 7244 C C . GLY A 1 920 ? -15.868 -0.947 1.225 1.00 53.06 920 GLY A C 1
ATOM 7245 O O . GLY A 1 920 ? -14.805 -1.342 1.691 1.00 53.06 920 GLY A O 1
ATOM 7246 N N . GLN A 1 921 ? -15.939 0.073 0.364 1.00 55.62 921 GLN A N 1
ATOM 7247 C CA . GLN A 1 921 ? -14.761 0.778 -0.168 1.00 55.62 921 GLN A CA 1
ATOM 7248 C C . GLN A 1 921 ? -14.277 1.932 0.722 1.00 55.62 921 GLN A C 1
ATOM 7250 O O . GLN A 1 921 ? -13.112 2.317 0.686 1.00 55.62 921 GLN A O 1
ATOM 7255 N N . MET A 1 922 ? -15.150 2.468 1.577 1.00 54.19 922 MET A N 1
ATOM 7256 C CA . MET A 1 922 ? -14.767 3.482 2.567 1.00 54.19 922 MET A CA 1
ATOM 7257 C C . MET A 1 922 ? -13.895 2.913 3.698 1.00 54.19 922 MET A C 1
ATOM 7259 O O . MET A 1 922 ? -13.086 3.641 4.269 1.00 54.19 922 MET A O 1
ATOM 7263 N N . GLU A 1 923 ? -14.033 1.624 4.028 1.00 47.47 923 GLU A N 1
ATOM 7264 C CA . GLU A 1 923 ? -13.221 0.968 5.066 1.00 47.47 923 GLU A CA 1
ATOM 7265 C C . GLU A 1 923 ? -11.788 0.627 4.597 1.00 47.47 923 GLU A C 1
ATOM 7267 O O . GLU A 1 923 ? -10.895 0.522 5.437 1.00 47.47 923 GLU A O 1
ATOM 7272 N N . SER A 1 924 ? -11.533 0.488 3.287 1.00 42.16 924 SER A N 1
ATOM 7273 C CA . SER A 1 924 ? -10.241 0.044 2.724 1.00 42.16 924 SER A CA 1
ATOM 7274 C C . SER A 1 924 ? -9.228 1.171 2.450 1.00 42.16 924 SER A C 1
ATOM 7276 O O . SER A 1 924 ? -8.023 0.925 2.449 1.00 42.16 924 SER A O 1
ATOM 7278 N N . THR A 1 925 ? -9.674 2.416 2.250 1.00 44.31 925 THR A N 1
ATOM 7279 C CA . THR A 1 925 ? -8.843 3.537 1.751 1.00 44.31 925 THR A CA 1
ATOM 7280 C C . THR A 1 925 ? -8.119 4.358 2.829 1.00 44.31 925 THR A C 1
ATOM 7282 O O . THR A 1 925 ? -7.217 5.132 2.517 1.00 44.31 925 THR A O 1
ATOM 7285 N N . GLN A 1 926 ? -8.434 4.201 4.119 1.00 44.69 926 GLN A N 1
ATOM 7286 C CA . GLN A 1 926 ? -7.867 5.043 5.190 1.00 44.69 926 GLN A CA 1
ATOM 7287 C C . GLN A 1 926 ? -6.509 4.567 5.766 1.00 44.69 926 GLN A C 1
ATOM 7289 O O . GLN A 1 926 ? -6.125 4.985 6.862 1.00 44.69 926 GLN A O 1
ATOM 7294 N N . THR A 1 927 ? -5.746 3.721 5.060 1.00 35.84 927 THR A N 1
ATOM 7295 C CA . THR A 1 927 ? -4.528 3.061 5.588 1.00 35.84 927 THR A CA 1
ATOM 7296 C C . THR A 1 927 ? -3.158 3.482 5.001 1.00 35.84 927 THR A C 1
ATOM 7298 O O . THR A 1 927 ? -2.169 2.884 5.417 1.00 35.84 927 THR A O 1
ATOM 7301 N N . SER A 1 928 ? -3.015 4.503 4.129 1.00 33.88 928 SER A N 1
ATOM 7302 C CA . SER A 1 928 ? -1.708 4.868 3.502 1.00 33.88 928 SER A CA 1
ATOM 7303 C C . SER A 1 928 ? -1.117 6.263 3.845 1.00 33.88 928 SER A C 1
ATOM 7305 O O . SER A 1 928 ? -1.763 7.279 3.611 1.00 33.88 928 SER A O 1
ATOM 7307 N N . ASP A 1 929 ? 0.128 6.272 4.350 1.00 43.12 929 ASP A N 1
ATOM 7308 C CA . ASP A 1 929 ? 1.274 7.227 4.297 1.00 43.12 929 ASP A CA 1
ATOM 7309 C C . ASP A 1 929 ? 1.154 8.777 4.254 1.00 43.12 929 ASP A C 1
ATOM 7311 O O . ASP A 1 929 ? 2.188 9.448 4.182 1.00 43.12 929 ASP A O 1
ATOM 7315 N N . GLU A 1 930 ? -0.017 9.398 4.394 1.00 59.84 930 GLU A N 1
ATOM 7316 C CA . GLU A 1 930 ? -0.123 10.847 4.664 1.00 59.84 930 GLU A CA 1
ATOM 7317 C C . GLU A 1 930 ? -0.581 11.165 6.094 1.00 59.84 930 GLU A C 1
ATOM 7319 O O . GLU A 1 930 ? -1.096 10.308 6.819 1.00 59.84 930 GLU A O 1
ATOM 7324 N N . TYR A 1 931 ? -0.346 12.420 6.509 1.00 63.72 931 TYR A N 1
ATOM 7325 C CA . TYR A 1 931 ? -0.842 12.973 7.770 1.00 63.72 931 TYR A CA 1
ATOM 7326 C C . TYR A 1 931 ? -2.306 12.584 7.985 1.00 63.72 931 TYR A C 1
ATOM 7328 O O . TYR A 1 931 ? -3.152 12.771 7.113 1.00 63.72 931 TYR A O 1
ATOM 7336 N N . LEU A 1 932 ? -2.606 12.074 9.173 1.00 73.62 932 LEU A N 1
ATOM 7337 C CA . LEU A 1 932 ? -3.894 11.495 9.528 1.00 73.62 932 LEU A CA 1
ATOM 7338 C C . LEU A 1 932 ? -5.039 12.494 9.370 1.00 73.62 932 LEU A C 1
ATOM 7340 O O . LEU A 1 932 ? -6.144 12.111 8.992 1.00 73.62 932 LEU A O 1
ATOM 7344 N N . MET A 1 933 ? -4.774 13.763 9.693 1.00 72.69 933 MET A N 1
ATOM 7345 C CA . MET A 1 933 ? -5.669 14.896 9.477 1.00 72.69 933 MET A CA 1
ATOM 7346 C C . MET A 1 933 ? -4.853 16.195 9.312 1.00 72.69 933 MET A C 1
ATOM 7348 O O . MET A 1 933 ? -3.759 16.310 9.868 1.00 72.69 933 MET A O 1
ATOM 7352 N N . PRO A 1 934 ? -5.386 17.225 8.629 1.00 74.19 934 PRO A N 1
ATOM 7353 C CA . PRO A 1 934 ? -4.752 18.544 8.492 1.00 74.19 934 PRO A CA 1
ATOM 7354 C C . PRO A 1 934 ? -4.849 19.385 9.783 1.00 74.19 934 PRO A C 1
ATOM 7356 O O . PRO A 1 934 ? -5.382 20.501 9.790 1.00 74.19 934 PRO A O 1
ATOM 7359 N N . THR A 1 935 ? -4.360 18.845 10.906 1.00 80.06 935 THR A N 1
ATOM 7360 C CA . THR A 1 935 ? -4.506 19.433 12.249 1.00 80.06 935 THR A CA 1
ATOM 7361 C C . THR A 1 935 ? -3.728 20.733 12.450 1.00 80.06 935 THR A C 1
ATOM 7363 O O . THR A 1 935 ? -3.989 21.442 13.420 1.00 80.06 935 THR A O 1
ATOM 7366 N N . ASP A 1 936 ? -2.782 21.039 11.562 1.00 76.88 936 ASP A N 1
ATOM 7367 C CA . ASP A 1 936 ? -1.950 22.245 11.561 1.00 76.88 936 ASP A CA 1
ATOM 7368 C C . ASP A 1 936 ? -2.504 23.386 10.698 1.00 76.88 936 ASP A C 1
ATOM 7370 O O . ASP A 1 936 ? -2.038 24.518 10.832 1.00 76.88 936 ASP A O 1
ATOM 7374 N N . GLN A 1 937 ? -3.484 23.097 9.834 1.00 69.25 937 GLN A N 1
ATOM 7375 C CA . GLN A 1 937 ? -3.968 24.013 8.792 1.00 69.25 937 GLN A CA 1
ATOM 7376 C C . GLN A 1 937 ? -5.481 24.273 8.838 1.00 69.25 937 GLN A C 1
ATOM 7378 O O . GLN A 1 937 ? -5.945 25.241 8.240 1.00 69.25 937 GLN A O 1
ATOM 7383 N N . SER A 1 938 ? -6.263 23.436 9.530 1.00 72.88 938 SER A N 1
ATOM 7384 C CA . SER A 1 938 ? -7.728 23.553 9.582 1.00 72.88 938 SER A CA 1
ATOM 7385 C C . SER A 1 938 ? -8.299 23.098 10.922 1.00 72.88 938 SER A C 1
ATOM 7387 O O . SER A 1 938 ? -7.649 22.337 11.632 1.00 72.88 938 SER A O 1
ATOM 7389 N N . TYR A 1 939 ? -9.507 23.547 11.277 1.00 78.44 939 TYR A N 1
ATOM 7390 C CA . TYR A 1 939 ? -10.202 23.069 12.475 1.00 78.44 939 TYR A CA 1
ATOM 7391 C C . TYR A 1 939 ? -10.952 21.763 12.199 1.00 78.44 939 TYR A C 1
ATOM 7393 O O . TYR A 1 939 ? -11.665 21.660 11.203 1.00 78.44 939 TYR A O 1
ATOM 7401 N N . ILE A 1 940 ? -10.838 20.797 13.107 1.00 80.75 940 ILE A N 1
ATOM 7402 C CA . ILE A 1 940 ? -11.566 19.522 13.048 1.00 80.75 940 ILE A CA 1
ATOM 7403 C C . ILE A 1 940 ? -12.798 19.560 13.953 1.00 80.75 940 ILE A C 1
ATOM 7405 O O . ILE A 1 940 ? -12.812 20.248 14.974 1.00 80.75 940 ILE A O 1
ATOM 7409 N N . THR A 1 941 ? -13.835 18.807 13.595 1.00 79.44 941 THR A N 1
ATOM 7410 C CA . THR A 1 941 ? -15.105 18.735 14.336 1.00 79.44 941 THR A CA 1
ATOM 7411 C C . THR A 1 941 ? -15.284 17.387 15.036 1.00 79.44 941 THR A C 1
ATOM 7413 O O . THR A 1 941 ? -14.629 16.400 14.706 1.00 79.44 941 THR A O 1
ATOM 7416 N N . GLN A 1 942 ? -16.190 17.328 16.016 1.00 72.19 942 GLN A N 1
ATOM 7417 C CA . GLN A 1 942 ? -16.523 16.072 16.698 1.00 72.19 942 GLN A CA 1
ATOM 7418 C C . GLN A 1 942 ? -17.173 15.050 15.756 1.00 72.19 942 GLN A C 1
ATOM 7420 O O . GLN A 1 942 ? -16.896 13.862 15.886 1.00 72.19 942 GLN A O 1
ATOM 7425 N N . ASP A 1 943 ? -17.957 15.503 14.775 1.00 67.12 943 ASP A N 1
ATOM 7426 C CA . ASP A 1 943 ? -18.591 14.624 13.787 1.00 67.12 943 ASP A CA 1
ATOM 7427 C C . ASP A 1 943 ? -17.550 13.966 12.875 1.00 67.12 943 ASP A C 1
ATOM 7429 O O . ASP A 1 943 ? -17.651 12.780 12.584 1.00 67.12 943 ASP A O 1
ATOM 7433 N N . GLN A 1 944 ? -16.484 14.688 12.508 1.00 64.56 944 GLN A N 1
ATOM 7434 C CA . GLN A 1 944 ? -15.352 14.111 11.774 1.00 64.56 944 GLN A CA 1
ATOM 7435 C C . GLN A 1 944 ? -14.570 13.099 12.613 1.00 64.56 944 GLN A C 1
ATOM 7437 O O . GLN A 1 944 ? -14.100 12.098 12.081 1.00 64.56 944 GLN A O 1
ATOM 7442 N N . LEU A 1 945 ? -14.440 13.332 13.922 1.00 74.12 945 LEU A N 1
ATOM 7443 C CA . LEU A 1 945 ? -13.826 12.360 14.824 1.00 74.12 945 LEU A CA 1
ATOM 7444 C C . LEU A 1 945 ? -14.703 11.114 14.983 1.00 74.12 945 LEU A C 1
ATOM 7446 O O . LEU A 1 945 ? -14.164 10.021 15.073 1.00 74.12 945 LEU A O 1
ATOM 7450 N N . ALA A 1 946 ? -16.030 11.232 14.937 1.00 71.62 946 ALA A N 1
ATOM 7451 C CA . ALA A 1 946 ? -16.942 10.089 15.028 1.00 71.62 946 ALA A CA 1
ATOM 7452 C C . ALA A 1 946 ? -16.832 9.069 13.890 1.00 71.62 946 ALA A C 1
ATOM 7454 O O . ALA A 1 946 ? -17.307 7.944 14.042 1.00 71.62 946 ALA A O 1
ATOM 7455 N N . LEU A 1 947 ? -16.163 9.434 12.797 1.00 62.47 947 LEU A N 1
ATOM 7456 C CA . LEU A 1 947 ? -15.897 8.559 11.656 1.00 62.47 947 LEU A CA 1
ATOM 7457 C C . LEU A 1 947 ? -14.690 7.636 11.866 1.00 62.47 947 LEU A C 1
ATOM 7459 O O . LEU A 1 947 ? -14.491 6.714 11.082 1.00 62.47 947 LEU A O 1
ATOM 7463 N N . TYR A 1 948 ? -13.886 7.879 12.900 1.00 68.56 948 TYR A N 1
ATOM 7464 C CA . TYR A 1 948 ? -12.661 7.136 13.163 1.00 68.56 948 TYR A CA 1
ATOM 7465 C C . TYR A 1 948 ? -12.783 6.284 14.427 1.00 68.56 948 TYR A C 1
ATOM 7467 O O . TYR A 1 948 ? -13.445 6.648 15.403 1.00 68.56 948 TYR A O 1
ATOM 7475 N N . ASP A 1 949 ? -12.097 5.141 14.435 1.00 68.88 949 ASP A N 1
ATOM 7476 C CA . ASP A 1 949 ? -12.007 4.318 15.634 1.00 68.88 949 ASP A CA 1
ATOM 7477 C C . ASP A 1 949 ? -11.109 4.956 16.714 1.00 68.88 949 ASP A C 1
ATOM 7479 O O . ASP A 1 949 ? -10.376 5.933 16.505 1.00 68.88 949 ASP A O 1
ATOM 7483 N N . ARG A 1 950 ? -11.158 4.379 17.919 1.00 81.38 950 ARG A N 1
ATOM 7484 C CA . ARG A 1 950 ? -10.397 4.868 19.075 1.00 81.38 950 ARG A CA 1
ATOM 7485 C C . ARG A 1 950 ? -8.891 4.926 18.810 1.00 81.38 950 ARG A C 1
ATOM 7487 O O . ARG A 1 950 ? -8.222 5.835 19.304 1.00 81.38 950 ARG A O 1
ATOM 7494 N N . GLN A 1 951 ? -8.346 3.946 18.094 1.00 77.19 951 GLN A N 1
ATOM 7495 C CA . GLN A 1 951 ? -6.910 3.841 17.857 1.00 77.19 951 GLN A CA 1
ATOM 7496 C C . GLN A 1 951 ? -6.451 4.918 16.872 1.00 77.19 951 GLN A C 1
ATOM 7498 O O . GLN A 1 951 ? -5.437 5.577 17.104 1.00 77.19 951 GLN A O 1
ATOM 7503 N N . ARG A 1 952 ? -7.240 5.177 15.832 1.00 80.12 952 ARG A N 1
ATOM 7504 C CA . ARG A 1 952 ? -6.978 6.212 14.838 1.00 80.12 952 ARG A CA 1
ATOM 7505 C C . ARG A 1 952 ? -7.076 7.614 15.433 1.00 80.12 952 ARG A C 1
ATOM 7507 O O . ARG A 1 952 ? -6.180 8.421 15.213 1.00 80.12 952 ARG A O 1
ATOM 7514 N N . ILE A 1 953 ? -8.070 7.887 16.280 1.00 85.69 953 ILE A N 1
ATOM 7515 C CA . ILE A 1 953 ? -8.186 9.177 16.993 1.00 85.69 953 ILE A CA 1
ATOM 7516 C C . ILE A 1 953 ? -7.013 9.397 17.948 1.00 85.69 953 ILE A C 1
ATOM 7518 O O . ILE A 1 953 ? -6.483 10.507 18.053 1.00 85.69 953 ILE A O 1
ATOM 7522 N N . MET A 1 954 ? -6.553 8.331 18.604 1.00 85.12 954 MET A N 1
ATOM 7523 C CA . MET A 1 954 ? -5.358 8.382 19.437 1.00 85.12 954 MET A CA 1
ATOM 7524 C C . MET A 1 954 ? -4.111 8.749 18.618 1.00 85.12 954 MET A C 1
ATOM 7526 O O . MET A 1 954 ? -3.298 9.551 19.085 1.00 85.12 954 MET A O 1
ATOM 7530 N N . LEU A 1 955 ? -3.968 8.202 17.408 1.00 86.06 955 LEU A N 1
ATOM 7531 C CA . LEU A 1 955 ? -2.884 8.554 16.493 1.00 86.06 955 LEU A CA 1
ATOM 7532 C C . LEU A 1 955 ? -3.018 9.999 15.979 1.00 86.06 955 LEU A C 1
ATOM 7534 O O . LEU A 1 955 ? -2.026 10.717 16.022 1.00 86.06 955 LEU A O 1
ATOM 7538 N N . ILE A 1 956 ? -4.221 10.472 15.622 1.00 87.50 956 ILE A N 1
ATOM 7539 C CA . ILE A 1 956 ? -4.478 11.869 15.203 1.00 87.50 956 ILE A CA 1
ATOM 7540 C C . ILE A 1 956 ? -4.056 12.853 16.302 1.00 87.50 956 ILE A C 1
ATOM 7542 O O . ILE A 1 956 ? -3.378 13.846 16.045 1.00 87.50 956 ILE A O 1
ATOM 7546 N N . ARG A 1 957 ? -4.393 12.556 17.563 1.00 92.31 957 ARG A N 1
ATOM 7547 C CA . ARG A 1 957 ? -3.937 13.360 18.705 1.00 92.31 957 ARG A CA 1
ATOM 7548 C C . ARG A 1 957 ? -2.414 13.355 18.829 1.00 92.31 957 ARG A C 1
ATOM 7550 O O . ARG A 1 957 ? -1.811 14.390 19.100 1.00 92.31 957 ARG A O 1
ATOM 7557 N N . ASN A 1 958 ? -1.797 12.180 18.707 1.00 91.88 958 ASN A N 1
ATOM 7558 C CA . ASN A 1 958 ? -0.357 12.021 18.879 1.00 91.88 958 ASN A CA 1
ATOM 7559 C C . ASN A 1 958 ? 0.439 12.621 17.708 1.00 91.88 958 ASN A C 1
ATOM 7561 O O . ASN A 1 958 ? 1.555 13.082 17.927 1.00 91.88 958 ASN A O 1
ATOM 7565 N N . GLU A 1 959 ? -0.151 12.726 16.518 1.00 92.19 959 GLU A N 1
ATOM 7566 C CA . GLU A 1 959 ? 0.447 13.378 15.352 1.00 92.19 959 GLU A CA 1
ATOM 7567 C C . GLU A 1 959 ? 0.769 14.852 15.622 1.00 92.19 959 GLU A C 1
ATOM 7569 O O . GLU A 1 959 ? 1.857 15.310 15.271 1.00 92.19 959 GLU A O 1
ATOM 7574 N N . ILE A 1 960 ? -0.110 15.570 16.335 1.00 93.06 960 ILE A N 1
ATOM 7575 C CA . ILE A 1 960 ? 0.127 16.964 16.747 1.00 93.06 960 ILE A CA 1
ATOM 7576 C C . ILE A 1 960 ? 1.431 17.072 17.551 1.00 93.06 960 ILE A C 1
ATOM 7578 O O . ILE A 1 960 ? 2.222 17.980 17.337 1.00 93.06 960 ILE A O 1
ATOM 7582 N N . TYR A 1 961 ? 1.711 16.119 18.441 1.00 90.56 961 TYR A N 1
ATOM 7583 C CA . TYR A 1 961 ? 2.965 16.098 19.199 1.00 90.56 961 TYR A CA 1
ATOM 7584 C C . TYR A 1 961 ? 4.152 15.608 18.358 1.00 90.56 961 TYR A C 1
ATOM 7586 O O . TYR A 1 961 ? 5.273 16.098 18.517 1.00 90.56 961 TYR A O 1
ATOM 7594 N N . ALA A 1 962 ? 3.922 14.647 17.462 1.00 90.81 962 ALA A N 1
ATOM 7595 C CA . ALA A 1 962 ? 4.946 14.063 16.604 1.00 90.81 962 ALA A CA 1
ATOM 7596 C C . ALA A 1 962 ? 5.529 15.094 15.623 1.00 90.81 962 ALA A C 1
ATOM 7598 O O . ALA A 1 962 ? 6.740 15.115 15.410 1.00 90.81 962 ALA A O 1
ATOM 7599 N N . ARG A 1 963 ? 4.701 16.011 15.102 1.00 88.50 963 ARG A N 1
ATOM 7600 C CA . ARG A 1 963 ? 5.123 17.128 14.230 1.00 88.50 963 ARG A CA 1
ATOM 7601 C C . ARG A 1 963 ? 6.195 18.022 14.860 1.00 88.50 963 ARG A C 1
ATOM 7603 O O . ARG A 1 963 ? 7.019 18.592 14.153 1.00 88.50 963 ARG A O 1
ATOM 7610 N N . HIS A 1 964 ? 6.227 18.085 16.189 1.00 89.25 964 HIS A N 1
ATOM 7611 C CA . HIS A 1 964 ? 7.202 18.851 16.973 1.00 89.25 964 HIS A CA 1
ATOM 7612 C C . HIS A 1 964 ? 8.313 17.968 17.576 1.00 89.25 964 HIS A C 1
ATOM 7614 O O . HIS A 1 964 ? 9.040 18.402 18.468 1.00 89.25 964 HIS A O 1
ATOM 7620 N N . GLY A 1 965 ? 8.454 16.724 17.104 1.00 85.31 965 GLY A N 1
ATOM 7621 C CA . GLY A 1 965 ? 9.535 15.805 17.472 1.00 85.31 965 GLY A CA 1
ATOM 7622 C C . GLY A 1 965 ? 9.364 15.093 18.817 1.00 85.31 965 GLY A C 1
ATOM 7623 O O . GLY A 1 965 ? 10.348 14.638 19.399 1.00 85.31 965 GLY A O 1
ATOM 7624 N N . CYS A 1 966 ? 8.139 15.002 19.341 1.00 90.38 966 CYS A N 1
ATOM 7625 C CA . CYS A 1 966 ? 7.854 14.313 20.601 1.00 90.38 966 CYS A CA 1
ATOM 7626 C C . CYS A 1 966 ? 8.050 12.792 20.480 1.00 90.38 966 CYS A C 1
ATOM 7628 O O . CYS A 1 966 ? 7.573 12.185 19.523 1.00 90.38 966 CYS A O 1
ATOM 7630 N N . GLN A 1 967 ? 8.715 12.178 21.459 1.00 91.81 967 GLN A N 1
ATOM 7631 C CA . GLN A 1 967 ? 8.884 10.729 21.589 1.00 91.81 967 GLN A CA 1
ATOM 7632 C C . GLN A 1 967 ? 7.780 10.127 22.470 1.00 91.81 967 GLN A C 1
ATOM 7634 O O . GLN A 1 967 ? 7.365 10.712 23.480 1.00 91.81 967 GLN A O 1
ATOM 7639 N N . PHE A 1 968 ? 7.336 8.924 22.117 1.00 90.81 968 PHE A N 1
ATOM 7640 C CA . PHE A 1 968 ? 6.234 8.216 22.756 1.00 90.81 968 PHE A CA 1
ATOM 7641 C C . PHE A 1 968 ? 6.744 6.997 23.529 1.00 90.81 968 PHE A C 1
ATOM 7643 O O . PHE A 1 968 ? 7.590 6.239 23.066 1.00 90.81 968 PHE A O 1
ATOM 7650 N N . SER A 1 969 ? 6.225 6.803 24.744 1.00 83.00 969 SER A N 1
ATOM 7651 C CA . SER A 1 969 ? 6.552 5.637 25.578 1.00 83.00 969 SER A CA 1
ATOM 7652 C C . SER A 1 969 ? 5.831 4.362 25.138 1.00 83.00 969 SER A C 1
ATOM 7654 O O . SER A 1 969 ? 6.215 3.270 25.547 1.00 83.00 969 SER A O 1
ATOM 7656 N N . ASP A 1 970 ? 4.755 4.517 24.369 1.00 86.81 970 ASP A N 1
ATOM 7657 C CA . ASP A 1 970 ? 4.010 3.418 23.772 1.00 86.81 970 ASP A CA 1
ATOM 7658 C C . ASP A 1 970 ? 4.732 2.960 22.498 1.00 86.81 970 ASP A C 1
ATOM 7660 O O . ASP A 1 970 ? 4.980 3.765 21.597 1.00 86.81 970 ASP A O 1
ATOM 7664 N N . THR A 1 971 ? 5.108 1.682 22.454 1.00 81.44 971 THR A N 1
ATOM 7665 C CA . THR A 1 971 ? 5.937 1.115 21.385 1.00 81.44 971 THR A CA 1
ATOM 7666 C C . THR A 1 971 ? 5.236 1.093 20.038 1.00 81.44 971 THR A C 1
ATOM 7668 O O . THR A 1 971 ? 5.910 1.235 19.021 1.00 81.44 971 THR A O 1
ATOM 7671 N N . ASP A 1 972 ? 3.911 0.961 20.022 1.00 71.75 972 ASP A N 1
ATOM 7672 C CA . ASP A 1 972 ? 3.143 0.843 18.784 1.00 71.75 972 ASP A CA 1
ATOM 7673 C C . ASP A 1 972 ? 2.936 2.230 18.168 1.00 71.75 972 ASP A C 1
ATOM 7675 O O . ASP A 1 972 ? 3.082 2.415 16.960 1.00 71.75 972 ASP A O 1
ATOM 7679 N N . ILE A 1 973 ? 2.704 3.239 19.014 1.00 84.00 973 ILE A N 1
ATOM 7680 C CA . ILE A 1 973 ? 2.650 4.644 18.590 1.00 84.00 973 ILE A CA 1
ATOM 7681 C C . ILE A 1 973 ? 4.026 5.115 18.100 1.00 84.00 973 ILE A C 1
ATOM 7683 O O . ILE A 1 973 ? 4.112 5.790 17.075 1.00 84.00 973 ILE A O 1
ATOM 7687 N N . GLN A 1 974 ? 5.104 4.767 18.810 1.00 89.69 974 GLN A N 1
ATOM 7688 C CA . GLN A 1 974 ? 6.458 5.141 18.397 1.00 89.69 974 GLN A CA 1
ATOM 7689 C C . GLN A 1 974 ? 6.834 4.486 17.063 1.00 89.69 974 GLN A C 1
ATOM 7691 O O . GLN A 1 974 ? 7.306 5.183 16.171 1.00 89.69 974 GLN A O 1
ATOM 7696 N N . ALA A 1 975 ? 6.572 3.185 16.895 1.00 76.75 975 ALA A N 1
ATOM 7697 C CA . ALA A 1 975 ? 6.849 2.475 15.647 1.00 76.75 975 ALA A CA 1
ATOM 7698 C C . ALA A 1 975 ? 6.053 3.042 14.460 1.00 76.75 975 ALA A C 1
ATOM 7700 O O . ALA A 1 975 ? 6.592 3.139 13.359 1.00 76.75 975 ALA A O 1
ATOM 7701 N N . TYR A 1 976 ? 4.800 3.454 14.691 1.00 83.75 976 TYR A N 1
ATOM 7702 C CA . TYR A 1 976 ? 3.982 4.125 13.681 1.00 83.75 976 TYR A CA 1
ATOM 7703 C C . TYR A 1 976 ? 4.605 5.448 13.222 1.00 83.75 976 TYR A C 1
ATOM 7705 O O . TYR A 1 976 ? 4.714 5.683 12.025 1.00 83.75 976 TYR A O 1
ATOM 7713 N N . PHE A 1 977 ? 5.034 6.319 14.145 1.00 85.38 977 PHE A N 1
ATOM 7714 C CA . PHE A 1 977 ? 5.636 7.599 13.756 1.00 85.38 977 PHE A CA 1
ATOM 7715 C C . PHE A 1 977 ? 7.053 7.442 13.196 1.00 85.38 977 PHE A C 1
ATOM 7717 O O . PHE A 1 977 ? 7.401 8.158 12.264 1.00 85.38 977 PHE A O 1
ATOM 7724 N N . ASP A 1 978 ? 7.834 6.465 13.663 1.00 82.50 978 ASP A N 1
ATOM 7725 C CA . ASP A 1 978 ? 9.145 6.130 13.088 1.00 82.50 978 ASP A CA 1
ATOM 7726 C C . ASP A 1 978 ? 9.048 5.670 11.621 1.00 82.50 978 ASP A C 1
ATOM 7728 O O . ASP A 1 978 ? 10.018 5.808 10.872 1.00 82.50 978 ASP A O 1
ATOM 7732 N N . SER A 1 979 ? 7.894 5.141 11.191 1.00 76.75 979 SER A N 1
ATOM 7733 C CA . SER A 1 979 ? 7.651 4.788 9.788 1.00 76.75 979 SER A CA 1
ATOM 7734 C C . SER A 1 979 ? 7.252 5.984 8.917 1.00 76.75 979 SER A C 1
ATOM 7736 O O . SER A 1 979 ? 7.260 5.860 7.695 1.00 76.75 979 SER A O 1
ATOM 7738 N N . GLN A 1 980 ? 6.917 7.137 9.508 1.00 80.44 980 GLN A N 1
ATOM 7739 C CA . GLN A 1 980 ? 6.497 8.324 8.764 1.00 80.44 980 GLN A CA 1
ATOM 7740 C C . GLN A 1 980 ? 7.709 9.116 8.272 1.00 80.44 980 GLN A C 1
ATOM 7742 O O . GLN A 1 980 ? 8.557 9.543 9.055 1.00 80.44 980 GLN A O 1
ATOM 7747 N N . SER A 1 981 ? 7.765 9.406 6.970 1.00 72.94 981 SER A N 1
ATOM 7748 C CA . SER A 1 981 ? 8.917 10.086 6.357 1.00 72.94 981 SER A CA 1
ATOM 7749 C C . SER A 1 981 ? 9.152 11.520 6.850 1.00 72.94 981 SER A C 1
ATOM 7751 O O . SER A 1 981 ? 10.229 12.075 6.631 1.00 72.94 981 SER A O 1
ATOM 7753 N N . TRP A 1 982 ? 8.145 12.142 7.471 1.00 81.25 982 TRP A N 1
ATOM 7754 C CA . TRP A 1 982 ? 8.189 13.514 7.982 1.00 81.25 982 TRP A CA 1
ATOM 7755 C C . TRP A 1 982 ? 8.536 13.609 9.478 1.00 81.25 982 TRP A C 1
ATOM 7757 O O . TRP A 1 982 ? 8.825 14.706 9.960 1.00 81.25 982 TRP A O 1
ATOM 7767 N N . TYR A 1 983 ? 8.514 12.502 10.226 1.00 87.12 983 TYR A N 1
ATOM 7768 C CA . TYR A 1 983 ? 8.736 12.510 11.672 1.00 87.12 983 TYR A CA 1
ATOM 7769 C C . TYR A 1 983 ? 10.232 12.537 12.017 1.00 87.12 983 TYR A C 1
ATOM 7771 O O . TYR A 1 983 ? 11.021 11.727 11.532 1.00 87.12 983 TYR A O 1
ATOM 7779 N N . VAL A 1 984 ? 10.635 13.476 12.882 1.00 86.00 984 VAL A N 1
ATOM 7780 C CA . VAL A 1 984 ? 12.022 13.621 13.353 1.00 86.00 984 VAL A CA 1
ATOM 7781 C C . VAL A 1 984 ? 12.030 13.758 14.884 1.00 86.00 984 VAL A C 1
ATOM 7783 O O . VAL A 1 984 ? 11.708 14.836 15.389 1.00 86.00 984 VAL A O 1
ATOM 7786 N N . PRO A 1 985 ? 12.389 12.708 15.652 1.00 89.75 985 PRO A N 1
ATOM 7787 C CA . PRO A 1 985 ? 12.333 12.744 17.114 1.00 89.75 985 PRO A CA 1
ATOM 7788 C C . PRO A 1 985 ? 13.437 13.617 17.734 1.00 89.75 985 PRO A C 1
ATOM 7790 O O . PRO A 1 985 ? 14.593 13.587 17.309 1.00 89.75 985 PRO A O 1
ATOM 7793 N N . ILE A 1 986 ? 13.096 14.347 18.800 1.00 85.75 986 ILE A N 1
ATOM 7794 C CA . ILE A 1 986 ? 14.024 15.137 19.620 1.00 85.75 986 ILE A CA 1
ATOM 7795 C C . ILE A 1 986 ? 14.312 14.375 20.917 1.00 85.75 986 ILE A C 1
ATOM 7797 O O . ILE A 1 986 ? 13.413 14.108 21.712 1.00 85.75 986 ILE A O 1
ATOM 7801 N N . GLU A 1 987 ? 15.584 14.049 21.150 1.00 84.12 987 GLU A N 1
ATOM 7802 C CA . GLU A 1 987 ? 16.018 13.255 22.303 1.00 84.12 987 GLU A CA 1
ATOM 7803 C C . GLU A 1 987 ? 15.601 13.904 23.639 1.00 84.12 987 GLU A C 1
ATOM 7805 O O . GLU A 1 987 ? 15.997 15.025 23.964 1.00 84.12 987 GLU A O 1
ATOM 7810 N N . GLY A 1 988 ? 14.791 13.188 24.427 1.00 78.50 988 GLY A N 1
ATOM 7811 C CA . GLY A 1 988 ? 14.317 13.633 25.745 1.00 78.50 988 GLY A CA 1
ATOM 7812 C C . GLY A 1 988 ? 13.055 14.509 25.728 1.00 78.50 988 GLY A C 1
ATOM 7813 O O . GLY A 1 988 ? 12.552 14.873 26.800 1.00 78.50 988 GLY A O 1
ATOM 7814 N N . LEU A 1 989 ? 12.509 14.822 24.548 1.00 85.75 989 LEU A N 1
ATOM 7815 C CA . LEU A 1 989 ? 11.209 15.474 24.404 1.00 85.75 989 LEU A CA 1
ATOM 7816 C C . LEU A 1 989 ? 10.102 14.412 24.425 1.00 85.75 989 LEU A C 1
ATOM 7818 O O . LEU A 1 989 ? 9.996 13.594 23.521 1.00 85.75 989 LEU A O 1
ATOM 7822 N N . THR A 1 990 ? 9.271 14.416 25.464 1.00 87.44 990 THR A N 1
ATOM 7823 C CA . THR A 1 990 ? 8.152 13.477 25.658 1.00 87.44 990 THR A CA 1
ATOM 7824 C C . THR A 1 990 ? 6.875 14.257 25.936 1.00 87.44 990 THR A C 1
ATOM 7826 O O . THR A 1 990 ? 6.939 15.433 26.291 1.00 87.44 990 THR A O 1
ATOM 7829 N N . ALA A 1 991 ? 5.714 13.599 25.909 1.00 76.25 991 ALA A N 1
ATOM 7830 C CA . ALA A 1 991 ? 4.444 14.244 26.259 1.00 76.25 991 ALA A CA 1
ATOM 7831 C C . ALA A 1 991 ? 4.460 14.915 27.653 1.00 76.25 991 ALA A C 1
ATOM 7833 O O . ALA A 1 991 ? 3.751 15.890 27.879 1.00 76.25 991 ALA A O 1
ATOM 7834 N N . SER A 1 992 ? 5.294 14.429 28.583 1.00 75.56 992 SER A N 1
ATOM 7835 C CA . SER A 1 992 ? 5.444 14.997 29.932 1.00 75.56 992 SER A CA 1
ATOM 7836 C C . SER A 1 992 ? 6.339 16.243 30.003 1.00 75.56 992 SER A C 1
ATOM 7838 O O . SER A 1 992 ? 6.254 17.011 30.960 1.00 75.56 992 SER A O 1
ATOM 7840 N N . THR A 1 993 ? 7.197 16.440 29.000 1.00 81.75 993 THR A N 1
ATOM 7841 C CA . THR A 1 993 ? 8.154 17.553 28.895 1.00 81.75 993 THR A CA 1
ATOM 7842 C C . THR A 1 993 ? 7.825 18.505 27.742 1.00 81.75 993 THR A C 1
ATOM 7844 O O . THR A 1 993 ? 8.565 19.461 27.514 1.00 81.75 993 THR A O 1
ATOM 7847 N N . PHE A 1 994 ? 6.720 18.261 27.033 1.00 88.19 994 PHE A N 1
ATOM 7848 C CA . PHE A 1 994 ? 6.280 19.029 25.876 1.00 88.19 994 PHE A CA 1
ATOM 7849 C C . PHE A 1 994 ? 5.756 20.413 26.278 1.00 88.19 994 PHE A C 1
ATOM 7851 O O . PHE A 1 994 ? 4.856 20.532 27.113 1.00 88.19 994 PHE A O 1
ATOM 7858 N N . ASP A 1 995 ? 6.297 21.463 25.660 1.00 85.69 995 ASP A N 1
ATOM 7859 C CA . ASP A 1 995 ? 5.816 22.830 25.845 1.00 85.69 995 ASP A CA 1
ATOM 7860 C C . ASP A 1 995 ? 4.670 23.113 24.870 1.00 85.69 995 ASP A C 1
ATOM 7862 O O . ASP A 1 995 ? 4.891 23.361 23.691 1.00 85.69 995 ASP A O 1
ATOM 7866 N N . ILE A 1 996 ? 3.432 23.106 25.367 1.00 81.38 996 ILE A N 1
ATOM 7867 C CA . ILE A 1 996 ? 2.235 23.331 24.544 1.00 81.38 996 ILE A CA 1
ATOM 7868 C C . ILE A 1 996 ? 2.193 24.722 23.886 1.00 81.38 996 ILE A C 1
ATOM 7870 O O . ILE A 1 996 ? 1.398 24.940 22.979 1.00 81.38 996 ILE A O 1
ATOM 7874 N N . THR A 1 997 ? 3.044 25.668 24.309 1.00 83.50 997 THR A N 1
ATOM 7875 C CA . THR A 1 997 ? 3.109 27.011 23.711 1.00 83.50 997 THR A CA 1
ATOM 7876 C C . THR A 1 997 ? 3.762 27.042 22.328 1.00 83.50 997 THR A C 1
ATOM 7878 O O . THR A 1 997 ? 3.681 28.068 21.655 1.00 83.50 997 THR A O 1
ATOM 7881 N N . VAL A 1 998 ? 4.374 25.936 21.885 1.00 84.94 998 VAL A N 1
ATOM 7882 C CA . VAL A 1 998 ? 4.912 25.799 20.519 1.00 84.94 998 VAL A CA 1
ATOM 7883 C C . VAL A 1 998 ? 3.836 25.493 19.476 1.00 84.94 998 VAL A C 1
ATOM 7885 O O . VAL A 1 998 ? 4.102 25.635 18.285 1.00 84.94 998 VAL A O 1
ATOM 7888 N N . LEU A 1 999 ? 2.639 25.081 19.914 1.00 90.12 999 LEU A N 1
ATOM 7889 C CA . LEU A 1 999 ? 1.530 24.765 19.019 1.00 90.12 999 LEU A CA 1
ATOM 7890 C C . LEU A 1 999 ? 0.974 26.030 18.367 1.00 90.12 999 LEU A C 1
ATOM 7892 O O . LEU A 1 999 ? 0.829 27.073 19.014 1.00 90.12 999 LEU A O 1
ATOM 7896 N N . ASN A 1 1000 ? 0.609 25.916 17.092 1.00 83.88 1000 ASN A N 1
ATOM 7897 C CA . ASN A 1 1000 ? -0.124 26.973 16.407 1.00 83.88 1000 ASN A CA 1
ATOM 7898 C C . ASN A 1 1000 ? -1.614 26.997 16.833 1.00 83.88 1000 ASN A C 1
ATOM 7900 O O . ASN A 1 1000 ? -2.088 26.142 17.585 1.00 83.88 1000 ASN A O 1
ATOM 7904 N N . GLU A 1 1001 ? -2.367 27.999 16.373 1.00 87.31 1001 GLU A N 1
ATOM 7905 C CA . GLU A 1 1001 ? -3.774 28.189 16.759 1.00 87.31 1001 GLU A CA 1
ATOM 7906 C C . GLU A 1 1001 ? -4.682 26.999 16.387 1.00 87.31 1001 GLU A C 1
ATOM 7908 O O . GLU A 1 1001 ? -5.556 26.625 17.178 1.00 87.31 1001 GLU A O 1
ATOM 7913 N N . TYR A 1 1002 ? -4.461 26.379 15.224 1.00 87.94 1002 TYR A N 1
ATOM 7914 C CA . TYR A 1 1002 ? -5.213 25.207 14.771 1.00 87.94 1002 TYR A CA 1
ATOM 7915 C C . TYR A 1 1002 ? -4.871 23.985 15.618 1.00 87.94 1002 TYR A C 1
ATOM 7917 O O . TYR A 1 1002 ? -5.769 23.357 16.172 1.00 87.94 1002 TYR A O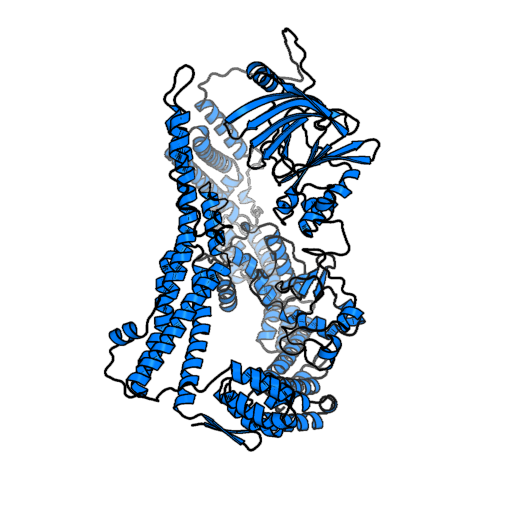 1
ATOM 7925 N N . GLU A 1 1003 ? -3.584 23.702 15.813 1.00 91.00 1003 GLU A N 1
ATOM 7926 C CA . GLU A 1 1003 ? -3.105 22.556 16.591 1.00 91.00 1003 GLU A CA 1
ATOM 7927 C C . GLU A 1 1003 ? -3.611 22.602 18.037 1.00 91.00 1003 GLU A C 1
ATOM 7929 O O . GLU A 1 1003 ? -4.106 21.601 18.557 1.00 91.00 1003 GLU A O 1
ATOM 7934 N N . ALA A 1 1004 ? -3.555 23.773 18.680 1.00 89.25 1004 ALA A N 1
ATOM 7935 C CA . ALA A 1 1004 ? -4.043 23.955 20.044 1.00 89.25 1004 ALA A CA 1
ATOM 7936 C C . ALA A 1 1004 ? -5.567 23.749 20.151 1.00 89.25 1004 ALA A C 1
ATOM 7938 O O . ALA A 1 1004 ? -6.050 23.101 21.084 1.00 89.25 1004 ALA A O 1
ATOM 7939 N N . THR A 1 1005 ? -6.329 24.267 19.184 1.00 89.56 1005 THR A N 1
ATOM 7940 C CA . THR A 1 1005 ? -7.798 24.156 19.160 1.00 89.56 1005 THR A CA 1
ATOM 7941 C C . THR A 1 1005 ? -8.256 22.733 18.828 1.00 89.56 1005 THR A C 1
ATOM 7943 O O . THR A 1 1005 ? -9.176 22.200 19.454 1.00 89.56 1005 THR A O 1
ATOM 7946 N N . ASN A 1 1006 ? -7.580 22.077 17.890 1.00 93.69 1006 ASN A N 1
ATOM 7947 C CA . ASN A 1 1006 ? -7.860 20.705 17.478 1.00 93.69 1006 ASN A CA 1
ATOM 7948 C C . ASN A 1 1006 ? -7.508 19.704 18.566 1.00 93.69 1006 ASN A C 1
ATOM 7950 O O . ASN A 1 1006 ? -8.300 18.809 18.847 1.00 93.69 1006 ASN A O 1
ATOM 7954 N N . LEU A 1 1007 ? -6.377 19.897 19.248 1.00 93.56 1007 LEU A N 1
ATOM 7955 C CA . LEU A 1 1007 ? -6.008 19.088 20.403 1.00 93.56 1007 LEU A CA 1
ATOM 7956 C C . LEU A 1 1007 ? -7.099 19.141 21.481 1.00 93.56 1007 LEU A C 1
ATOM 7958 O O . LEU A 1 1007 ? -7.497 18.101 22.003 1.00 93.56 1007 LEU A O 1
ATOM 7962 N N . GLN A 1 1008 ? -7.641 20.328 21.776 1.00 92.06 1008 GLN A N 1
ATOM 7963 C CA . GLN A 1 1008 ? -8.748 20.457 22.725 1.00 92.06 1008 GLN A CA 1
ATOM 7964 C C . GLN A 1 1008 ? -10.030 19.782 22.216 1.00 92.06 1008 GLN A C 1
ATOM 7966 O O . GLN A 1 1008 ? -10.743 19.151 22.998 1.00 92.06 1008 GLN A O 1
ATOM 7971 N N . THR A 1 1009 ? -10.315 19.879 20.918 1.00 92.56 1009 THR A N 1
ATOM 7972 C CA . THR A 1 1009 ? -11.487 19.246 20.297 1.00 92.56 1009 THR A CA 1
ATOM 7973 C C . THR A 1 1009 ? -11.413 17.723 20.373 1.00 92.56 1009 THR A C 1
ATOM 7975 O O . THR A 1 1009 ? -12.385 17.091 20.791 1.00 92.56 1009 THR A O 1
ATOM 7978 N N . ILE A 1 1010 ? -10.243 17.143 20.088 1.00 93.81 1010 ILE A N 1
ATOM 7979 C CA . ILE A 1 1010 ? -9.991 15.703 20.213 1.00 93.81 1010 ILE A CA 1
ATOM 7980 C C . ILE A 1 1010 ? -10.121 15.263 21.666 1.00 93.81 1010 ILE A C 1
ATOM 7982 O O . ILE A 1 1010 ? -10.836 14.310 21.947 1.00 93.81 1010 ILE A O 1
ATOM 7986 N N . LEU A 1 1011 ? -9.505 15.977 22.611 1.00 91.19 1011 LEU A N 1
ATOM 7987 C CA . LEU A 1 1011 ? -9.590 15.632 24.034 1.00 91.19 1011 LEU A CA 1
ATOM 7988 C C . LEU A 1 1011 ? -11.031 15.682 24.560 1.00 91.19 1011 LEU A C 1
ATOM 7990 O O . LEU A 1 1011 ? -11.442 14.802 25.319 1.00 91.19 1011 LEU A O 1
ATOM 7994 N N . ASN A 1 1012 ? -11.814 16.679 24.141 1.00 89.56 1012 ASN A N 1
ATOM 7995 C CA . ASN A 1 1012 ? -13.230 16.777 24.490 1.00 89.56 1012 ASN A CA 1
ATOM 7996 C C . ASN A 1 1012 ? -14.030 15.607 23.900 1.00 89.56 1012 ASN A C 1
ATOM 7998 O O . ASN A 1 1012 ? -14.882 15.046 24.587 1.00 89.56 1012 ASN A O 1
ATOM 8002 N N . TYR A 1 1013 ? -13.730 15.217 22.659 1.00 89.31 1013 TYR A N 1
ATOM 8003 C CA . TYR A 1 1013 ? -14.357 14.074 22.005 1.00 89.31 1013 TYR A CA 1
ATOM 8004 C C . TYR A 1 1013 ? -14.001 12.748 22.699 1.00 89.31 1013 TYR A C 1
ATOM 8006 O O . TYR A 1 1013 ? -14.901 12.017 23.108 1.00 89.31 1013 TYR A O 1
ATOM 8014 N N . GLU A 1 1014 ? -12.714 12.483 22.956 1.00 88.88 1014 GLU A N 1
ATOM 8015 C CA . GLU A 1 1014 ? -12.240 11.304 23.700 1.00 88.88 1014 GLU A CA 1
ATOM 8016 C C . GLU A 1 1014 ? -12.895 11.213 25.091 1.00 88.88 1014 GLU A C 1
ATOM 8018 O O . GLU A 1 1014 ? -13.267 10.125 25.533 1.00 88.88 1014 GLU A O 1
ATOM 8023 N N . THR A 1 1015 ? -13.089 12.354 25.764 1.00 89.69 1015 THR A N 1
ATOM 8024 C CA . THR A 1 1015 ? -13.790 12.428 27.058 1.00 89.69 1015 THR A CA 1
ATOM 8025 C C . THR A 1 1015 ? -15.280 12.102 26.906 1.00 89.69 1015 THR A C 1
ATOM 8027 O O . THR A 1 1015 ? -15.823 11.338 27.701 1.00 89.69 1015 THR A O 1
ATOM 8030 N N . SER A 1 1016 ? -15.946 12.625 25.868 1.00 86.19 1016 SER A N 1
ATOM 8031 C CA . SER A 1 1016 ? -17.365 12.341 25.595 1.00 86.19 1016 SER A CA 1
ATOM 8032 C C . SER A 1 1016 ? -17.629 10.869 25.252 1.00 86.19 1016 SER A C 1
ATOM 8034 O O . SER A 1 1016 ? -18.660 10.323 25.636 1.00 86.19 1016 SER A O 1
ATOM 8036 N N . MET A 1 1017 ? -16.655 10.205 24.620 1.00 85.00 1017 MET A N 1
ATOM 8037 C CA . MET A 1 1017 ? -16.689 8.775 24.298 1.00 85.00 1017 MET A CA 1
ATOM 8038 C C . MET A 1 1017 ? -16.236 7.880 25.469 1.00 85.00 1017 MET A C 1
ATOM 8040 O O . MET A 1 1017 ? -16.328 6.653 25.397 1.00 85.00 1017 MET A O 1
ATOM 8044 N N . GLY A 1 1018 ? -15.756 8.471 26.572 1.00 81.81 1018 GLY A N 1
ATOM 8045 C CA . GLY A 1 1018 ? -15.287 7.760 27.766 1.00 81.81 1018 GLY A CA 1
ATOM 8046 C C . GLY A 1 1018 ? -13.954 7.029 27.583 1.00 81.81 1018 GLY A C 1
ATOM 8047 O O . GLY A 1 1018 ? -13.723 6.002 28.222 1.00 81.81 1018 GLY A O 1
ATOM 8048 N N . TRP A 1 1019 ? -13.095 7.509 26.682 1.00 82.31 1019 TRP A N 1
ATOM 8049 C CA . TRP A 1 1019 ? -11.766 6.943 26.415 1.00 82.31 1019 TRP A CA 1
ATOM 8050 C C . TRP A 1 1019 ? -10.660 7.563 27.272 1.00 82.31 1019 TRP A C 1
ATOM 8052 O O . TRP A 1 1019 ? -9.545 7.027 27.294 1.00 82.31 1019 TRP A O 1
ATOM 8062 N N . ARG A 1 1020 ? -10.983 8.671 27.946 1.00 61.09 1020 ARG A N 1
ATOM 8063 C CA . ARG A 1 1020 ? -10.149 9.461 28.854 1.00 61.09 1020 ARG A CA 1
ATOM 8064 C C . ARG A 1 1020 ? -10.938 9.977 30.056 1.00 61.09 1020 ARG A C 1
ATOM 8066 O O . ARG A 1 1020 ? -12.153 9.686 30.136 1.00 61.09 1020 ARG A O 1
#

pLDDT: mean 76.11, std 20.1, range [22.81, 97.56]